Protein 2E11 (pdb70)

B-factor: mean 14.62, std 7.64, range [4.29, 77.77]

Organism: Xanthomonas campestris pv. campestris (strain ATCC 33913 / DSM 3586 / NCPPB 528 / LMG 568 / P 25) (NCBI:txid190485)

Structure (mmCIF, N/CA/C/O backbone):
data_2E11
#
_entry.id   2E11
#
_cell.length_a   143.280
_cell.length_b   154.305
_cell.length_c   51.158
_cell.angle_alpha   90.00
_cell.angle_beta   90.00
_cell.angle_gamma   90.00
#
_symmetry.space_group_name_H-M   'P 21 21 2'
#
loop_
_entity.id
_entity.type
_entity.pdbx_description
1 polymer Hydrolase
2 non-polymer 'CACODYLATE ION'
3 water water
#
loop_
_atom_site.group_PDB
_atom_site.id
_atom_site.type_symbol
_atom_site.label_atom_id
_atom_site.label_alt_id
_atom_site.label_comp_id
_atom_site.label_asym_id
_atom_site.label_entity_id
_atom_site.label_seq_id
_atom_site.pdbx_PDB_ins_code
_atom_site.Cartn_x
_atom_site.Cartn_y
_atom_site.Cartn_z
_atom_site.occupancy
_atom_site.B_iso_or_equiv
_atom_site.auth_seq_id
_atom_site.auth_comp_id
_atom_site.auth_asym_id
_atom_site.auth_atom_id
_atom_site.pdbx_PDB_model_num
ATOM 1 N N . MET A 1 1 ? 13.466 102.920 -10.975 1.00 27.87 1 MET A N 1
ATOM 2 C CA . MET A 1 1 ? 12.965 103.879 -9.940 1.00 26.85 1 MET A CA 1
ATOM 3 C C . MET A 1 1 ? 13.564 105.286 -10.161 1.00 25.98 1 MET A C 1
ATOM 4 O O . MET A 1 1 ? 14.335 105.482 -11.106 1.00 27.15 1 MET A O 1
ATOM 9 N N . HIS A 1 2 ? 13.168 106.271 -9.346 1.00 23.50 2 HIS A N 1
ATOM 10 C CA . HIS A 1 2 ? 13.802 107.596 -9.347 1.00 21.62 2 HIS A CA 1
ATOM 11 C C . HIS A 1 2 ? 15.059 107.612 -8.472 1.00 18.89 2 HIS A C 1
ATOM 12 O O . HIS A 1 2 ? 15.335 106.656 -7.764 1.00 18.05 2 HIS A O 1
ATOM 19 N N . ASP A 1 3 ? 15.810 108.707 -8.500 1.00 16.07 3 ASP A N 1
ATOM 20 C CA . ASP A 1 3 ? 17.008 108.768 -7.656 1.00 13.91 3 ASP A CA 1
ATOM 21 C C . ASP A 1 3 ? 16.559 109.078 -6.244 1.00 13.38 3 ASP A C 1
ATOM 22 O O . ASP A 1 3 ? 15.421 109.495 -6.043 1.00 14.77 3 ASP A O 1
ATOM 27 N N . LEU A 1 4 ? 17.422 108.829 -5.272 1.00 11.22 4 LEU A N 1
ATOM 28 C CA . LEU A 1 4 ? 17.084 109.055 -3.868 1.00 8.76 4 LEU A CA 1
ATOM 29 C C . LEU A 1 4 ? 17.992 110.103 -3.249 1.00 8.84 4 LEU A C 1
ATOM 30 O O . LEU A 1 4 ? 19.207 109.976 -3.319 1.00 8.21 4 LEU A O 1
ATOM 35 N N . ARG A 1 5 ? 17.394 111.103 -2.603 1.00 7.27 5 ARG A N 1
ATOM 36 C CA . ARG A 1 5 ? 18.162 112.096 -1.864 1.00 7.32 5 ARG A CA 1
ATOM 37 C C . ARG A 1 5 ? 18.280 111.677 -0.411 1.00 8.32 5 ARG A C 1
ATOM 38 O O . ARG A 1 5 ? 17.257 111.426 0.270 1.00 7.78 5 ARG A O 1
ATOM 46 N N . ILE A 1 6 ? 19.525 111.608 0.059 1.00 7.53 6 ILE A N 1
ATOM 47 C CA . ILE A 1 6 ? 19.800 111.142 1.414 1.00 7.95 6 ILE A CA 1
ATOM 48 C C . ILE A 1 6 ? 20.510 112.228 2.199 1.00 8.21 6 ILE A C 1
ATOM 49 O O . ILE A 1 6 ? 21.500 112.796 1.712 1.00 9.20 6 ILE A O 1
ATOM 54 N N . SER A 1 7 ? 20.041 112.506 3.414 1.00 8.01 7 SER A N 1
ATOM 55 C CA . SER A 1 7 ? 20.749 113.456 4.282 1.00 7.66 7 SER A CA 1
ATOM 56 C C . SER A 1 7 ? 21.355 112.718 5.446 1.00 7.84 7 SER A C 1
ATOM 57 O O . SER A 1 7 ? 20.675 111.940 6.112 1.00 8.03 7 SER A O 1
ATOM 60 N N . LEU A 1 8 ? 22.648 112.953 5.669 1.00 6.80 8 LEU A N 1
ATOM 61 C CA . LEU A 1 8 ? 23.362 112.432 6.826 1.00 7.52 8 LEU A CA 1
ATOM 62 C C . LEU A 1 8 ? 23.363 113.516 7.899 1.00 7.56 8 LEU A C 1
ATOM 63 O O . LEU A 1 8 ? 23.774 114.655 7.646 1.00 9.34 8 LEU A O 1
ATOM 68 N N . VAL A 1 9 ? 22.886 113.169 9.091 1.00 6.84 9 VAL A N 1
ATOM 69 C CA . VAL A 1 9 ? 22.825 114.137 10.184 1.00 7.07 9 VAL A CA 1
ATOM 70 C C . VAL A 1 9 ? 23.783 113.710 11.292 1.00 7.08 9 VAL A C 1
ATOM 71 O O . VAL A 1 9 ? 23.424 112.969 12.199 1.00 6.77 9 VAL A O 1
ATOM 75 N N . GLN A 1 10 ? 25.022 114.185 11.172 1.00 6.84 10 GLN A N 1
ATOM 76 C CA . GLN A 1 10 ? 26.096 113.783 12.043 1.00 7.67 10 GLN A CA 1
ATOM 77 C C . GLN A 1 10 ? 26.140 114.748 13.213 1.00 8.15 10 GLN A C 1
ATOM 78 O O . GLN A 1 10 ? 26.759 115.808 13.142 1.00 9.22 10 GLN A O 1
ATOM 84 N N . GLY A 1 11 ? 25.442 114.386 14.283 1.00 8.59 11 GLY A N 1
ATOM 85 C CA . GLY A 1 11 ? 25.303 115.266 15.435 1.00 8.33 11 GLY A CA 1
ATOM 86 C C . GLY A 1 11 ? 26.152 114.836 16.617 1.00 8.87 11 GLY A C 1
ATOM 87 O O . GLY A 1 11 ? 26.669 113.702 16.671 1.00 8.44 11 GLY A O 1
ATOM 88 N N . SER A 1 12 ? 26.311 115.757 17.564 1.00 8.54 12 SER A N 1
ATOM 89 C CA . SER A 1 12 ? 26.924 115.452 18.853 1.00 8.93 12 SER A CA 1
ATOM 90 C C . SER A 1 12 ? 25.813 115.272 19.882 1.00 9.25 12 SER A C 1
ATOM 91 O O . SER A 1 12 ? 25.417 116.211 20.566 1.00 8.97 12 SER A O 1
ATOM 94 N N . THR A 1 13 ? 25.332 114.040 19.984 1.00 8.77 13 THR A N 1
ATOM 95 C CA . THR A 1 13 ? 24.200 113.716 20.865 1.00 8.89 13 THR A CA 1
ATOM 96 C C . THR A 1 13 ? 24.469 114.183 22.279 1.00 9.02 13 THR A C 1
ATOM 97 O O . THR A 1 13 ? 25.535 113.907 22.848 1.00 8.95 13 THR A O 1
ATOM 101 N N . ARG A 1 14 ? 23.510 114.923 22.819 1.00 9.77 14 ARG A N 1
ATOM 102 C CA . ARG A 1 14 ? 23.576 115.384 24.200 1.00 10.15 14 ARG A CA 1
ATOM 103 C C . ARG A 1 14 ? 23.402 114.198 25.147 1.00 10.19 14 ARG A C 1
ATOM 104 O O . ARG A 1 14 ? 22.520 113.372 24.964 1.00 11.59 14 ARG A O 1
ATOM 112 N N . TRP A 1 15 ? 24.233 114.123 26.181 1.00 10.33 15 TRP A N 1
ATOM 113 C CA . TRP A 1 15 ? 24.182 112.967 27.075 1.00 10.46 15 TRP A CA 1
ATOM 114 C C . TRP A 1 15 ? 22.922 112.980 27.930 1.00 10.56 15 TRP A C 1
ATOM 115 O O . TRP A 1 15 ? 22.646 113.979 28.621 1.00 10.79 15 TRP A O 1
ATOM 126 N N . HIS A 1 16 ? 22.172 111.874 27.903 1.00 10.67 16 HIS A N 1
ATOM 127 C CA . HIS A 1 16 ? 21.005 111.706 28.798 1.00 11.25 16 HIS A CA 1
ATOM 128 C C . HIS A 1 16 ? 20.027 112.900 28.771 1.00 11.61 16 HIS A C 1
ATOM 129 O O . HIS A 1 16 ? 19.513 113.318 29.827 1.00 12.68 16 HIS A O 1
ATOM 136 N N . ASP A 1 17 ? 19.773 113.456 27.581 1.00 10.87 17 ASP A N 1
ATOM 137 C CA . ASP A 1 17 ? 18.921 114.631 27.476 1.00 10.95 17 ASP A CA 1
ATOM 138 C C . ASP A 1 17 ? 17.974 114.522 26.288 1.00 10.79 17 ASP A C 1
ATOM 139 O O . ASP A 1 17 ? 18.179 115.190 25.280 1.00 9.11 17 ASP A O 1
ATOM 144 N N . PRO A 1 18 ? 16.926 113.677 26.414 1.00 10.76 18 PRO A N 1
ATOM 145 C CA . PRO A 1 18 ? 15.989 113.487 25.307 1.00 10.84 18 PRO A CA 1
ATOM 146 C C . PRO A 1 18 ? 15.384 114.798 24.792 1.00 11.26 18 PRO A C 1
ATOM 147 O O . PRO A 1 18 ? 15.385 115.053 23.573 1.00 11.14 18 PRO A O 1
ATOM 151 N N . ALA A 1 19 ? 14.893 115.647 25.695 1.00 10.97 19 ALA A N 1
ATOM 152 C CA . ALA A 1 19 ? 14.286 116.909 25.268 1.00 11.48 19 ALA A CA 1
ATOM 153 C C . ALA A 1 19 ? 15.309 117.815 24.546 1.00 11.28 19 ALA A C 1
ATOM 154 O O . ALA A 1 19 ? 15.007 118.402 23.481 1.00 11.81 19 ALA A O 1
ATOM 156 N N . GLY A 1 20 ? 16.513 117.907 25.106 1.00 11.32 20 GLY A N 1
ATOM 157 C CA . GLY A 1 20 ? 17.615 118.657 24.493 1.00 11.24 20 GLY A CA 1
ATOM 158 C C . GLY A 1 20 ? 17.964 118.136 23.108 1.00 10.26 20 GLY A C 1
ATOM 159 O O . GLY A 1 20 ? 18.172 118.912 22.169 1.00 10.48 20 GLY A O 1
ATOM 160 N N . ASN A 1 21 ? 17.975 116.820 22.960 1.00 9.26 21 ASN A N 1
ATOM 161 C CA . ASN A 1 21 ? 18.293 116.223 21.649 1.00 8.68 21 ASN A CA 1
ATOM 162 C C . ASN A 1 21 ? 17.192 116.410 20.635 1.00 8.49 21 ASN A C 1
ATOM 163 O O . ASN A 1 21 ? 17.456 116.571 19.445 1.00 9.10 21 ASN A O 1
ATOM 168 N N . ARG A 1 22 ? 15.936 116.382 21.084 1.00 8.56 22 ARG A N 1
ATOM 169 C CA . ARG A 1 22 ? 14.859 116.618 20.128 1.00 9.32 22 ARG A CA 1
ATOM 170 C C . ARG A 1 22 ? 14.996 118.040 19.580 1.00 9.91 22 ARG A C 1
ATOM 171 O O . ARG A 1 22 ? 14.818 118.266 18.389 1.00 9.95 22 ARG A O 1
ATOM 179 N N . ASP A 1 23 ? 15.307 118.988 20.458 1.00 10.57 23 ASP A N 1
ATOM 180 C CA . ASP A 1 23 ? 15.508 120.382 20.052 1.00 12.57 23 ASP A CA 1
ATOM 181 C C . ASP A 1 23 ? 16.717 120.524 19.115 1.00 11.87 23 ASP A C 1
ATOM 182 O O . ASP A 1 23 ? 16.637 121.162 18.061 1.00 11.96 23 ASP A O 1
ATOM 187 N N . TYR A 1 24 ? 17.824 119.909 19.520 1.00 11.78 24 TYR A N 1
ATOM 188 C CA . TYR A 1 24 ? 19.099 119.991 18.812 1.00 10.51 24 TYR A CA 1
ATOM 189 C C . TYR A 1 24 ? 18.997 119.358 17.431 1.00 10.29 24 TYR A C 1
ATOM 190 O O . TYR A 1 24 ? 19.302 120.008 16.435 1.00 9.97 24 TYR A O 1
ATOM 199 N N . TYR A 1 25 ? 18.548 118.099 17.372 1.00 9.91 25 TYR A N 1
ATOM 200 C CA . TYR A 1 25 ? 18.363 117.434 16.077 1.00 9.22 25 TYR A CA 1
ATOM 201 C C . TYR A 1 25 ? 17.261 118.086 15.264 1.00 9.41 25 TYR A C 1
ATOM 202 O O . TYR A 1 25 ? 17.371 118.172 14.054 1.00 9.25 25 TYR A O 1
ATOM 211 N N . GLY A 1 26 ? 16.221 118.579 15.938 1.00 10.34 26 GLY A N 1
ATOM 212 C CA . GLY A 1 26 ? 15.165 119.304 15.235 1.00 11.00 26 GLY A CA 1
ATOM 213 C C . GLY A 1 26 ? 15.735 120.500 14.495 1.00 11.49 26 GLY A C 1
ATOM 214 O O . GLY A 1 26 ? 15.398 120.739 13.337 1.00 11.81 26 GLY A O 1
ATOM 215 N N . ALA A 1 27 ? 16.604 121.246 15.167 1.00 12.45 27 ALA A N 1
ATOM 216 C CA . ALA A 1 27 ? 17.239 122.434 14.569 1.00 12.76 27 ALA A CA 1
ATOM 217 C C . ALA A 1 27 ? 18.114 122.048 13.386 1.00 12.82 27 ALA A C 1
ATOM 218 O O . ALA A 1 27 ? 18.151 122.753 12.377 1.00 14.35 27 ALA A O 1
ATOM 220 N N . LEU A 1 28 ? 18.824 120.935 13.507 1.00 12.45 28 LEU A N 1
ATOM 221 C CA . LEU A 1 28 ? 19.658 120.460 12.389 1.00 11.75 28 LEU A CA 1
ATOM 222 C C . LEU A 1 28 ? 18.800 120.057 11.185 1.00 11.48 28 LEU A C 1
ATOM 223 O O . LEU A 1 28 ? 19.226 120.245 10.051 1.00 12.23 28 LEU A O 1
ATOM 228 N N . LEU A 1 29 ? 17.590 119.551 11.446 1.00 12.49 29 LEU A N 1
ATOM 229 C CA . LEU A 1 29 ? 16.698 119.045 10.390 1.00 12.94 29 LEU A CA 1
ATOM 230 C C . LEU A 1 29 ? 15.939 120.128 9.661 1.00 13.46 29 LEU A C 1
ATOM 231 O O . LEU A 1 29 ? 15.547 119.945 8.512 1.00 13.16 29 LEU A O 1
ATOM 236 N N . GLU A 1 30 ? 15.705 121.241 10.344 1.00 14.73 30 GLU A N 1
ATOM 237 C CA . GLU A 1 30 ? 14.810 122.273 9.836 1.00 16.59 30 GLU A CA 1
ATOM 238 C C . GLU A 1 30 ? 15.097 122.682 8.385 1.00 16.59 30 GLU A C 1
ATOM 239 O O . GLU A 1 30 ? 14.152 122.759 7.585 1.00 16.73 30 GLU A O 1
ATOM 245 N N . PRO A 1 31 ? 16.382 122.932 8.037 1.00 15.91 31 PRO A N 1
ATOM 246 C CA . PRO A 1 31 ? 16.636 123.419 6.670 1.00 16.26 31 PRO A CA 1
ATOM 247 C C . PRO A 1 31 ? 16.462 122.370 5.561 1.00 15.81 31 PRO A C 1
ATOM 248 O O . PRO A 1 31 ? 16.481 122.710 4.371 1.00 16.15 31 PRO A O 1
ATOM 252 N N . LEU A 1 32 ? 16.282 121.111 5.947 1.00 14.61 32 LEU A N 1
ATOM 253 C CA . LEU A 1 32 ? 16.179 120.009 4.995 1.00 14.35 32 LEU A CA 1
ATOM 254 C C . LEU A 1 32 ? 14.772 119.846 4.402 1.00 13.78 32 LEU A C 1
ATOM 255 O O . LEU A 1 32 ? 14.553 118.976 3.548 1.00 12.69 32 LEU A O 1
ATOM 260 N N . ALA A 1 33 ? 13.818 120.642 4.879 1.00 13.50 33 ALA A N 1
ATOM 261 C CA . ALA A 1 33 ? 12.430 120.445 4.461 1.00 13.52 33 ALA A CA 1
ATOM 262 C C . ALA A 1 33 ? 12.317 120.595 2.948 1.00 14.04 33 ALA A C 1
ATOM 263 O O . ALA A 1 33 ? 12.785 121.592 2.389 1.00 13.91 33 ALA A O 1
ATOM 265 N N . GLY A 1 34 ? 11.731 119.592 2.295 1.00 14.45 34 GLY A N 1
ATOM 266 C CA . GLY A 1 34 ? 11.569 119.598 0.846 1.00 14.74 34 GLY A CA 1
ATOM 267 C C . GLY A 1 34 ? 12.818 119.252 0.052 1.00 14.57 34 GLY A C 1
ATOM 268 O O . GLY A 1 34 ? 12.751 119.147 -1.175 1.00 15.83 34 GLY A O 1
ATOM 269 N N . GLN A 1 35 ? 13.942 119.045 0.740 1.00 14.21 35 GLN A N 1
ATOM 270 C CA . GLN A 1 35 ? 15.244 118.867 0.088 1.00 14.23 35 GLN A CA 1
ATOM 271 C C . GLN A 1 35 ? 15.787 117.429 0.121 1.00 13.70 35 GLN A C 1
ATOM 272 O O . GLN A 1 35 ? 16.857 117.151 -0.473 1.00 12.97 35 GLN A O 1
ATOM 278 N N . SER A 1 36 ? 15.067 116.528 0.803 1.00 11.86 36 SER A N 1
ATOM 279 C CA . SER A 1 36 ? 15.576 115.177 1.042 1.00 11.46 36 SER A CA 1
ATOM 280 C C . SER A 1 36 ? 14.478 114.128 1.018 1.00 10.78 36 SER A C 1
ATOM 281 O O . SER A 1 36 ? 13.311 114.444 1.266 1.00 10.78 36 SER A O 1
ATOM 284 N N . ASP A 1 37 ? 14.847 112.888 0.704 1.00 9.68 37 ASP A N 1
ATOM 285 C CA . ASP A 1 37 ? 13.911 111.763 0.793 1.00 9.04 37 ASP A CA 1
ATOM 286 C C . ASP A 1 37 ? 14.137 110.887 2.016 1.00 8.73 37 ASP A C 1
ATOM 287 O O . ASP A 1 37 ? 13.250 110.116 2.399 1.00 8.61 37 ASP A O 1
ATOM 292 N N . LEU A 1 38 ? 15.331 110.966 2.583 1.00 7.68 38 LEU A N 1
ATOM 293 C CA . LEU A 1 38 ? 15.712 110.064 3.665 1.00 7.70 38 LEU A CA 1
ATOM 294 C C . LEU A 1 38 ? 16.744 110.788 4.510 1.00 8.15 38 LEU A C 1
ATOM 295 O O . LEU A 1 38 ? 17.839 111.076 4.032 1.00 8.82 38 LEU A O 1
ATOM 300 N N . VAL A 1 39 ? 16.380 111.033 5.767 1.00 7.98 39 VAL A N 1
ATOM 301 C CA . VAL A 1 39 ? 17.216 111.754 6.730 1.00 8.08 39 VAL A CA 1
ATOM 302 C C . VAL A 1 39 ? 17.629 110.738 7.778 1.00 7.58 39 VAL A C 1
ATOM 303 O O . VAL A 1 39 ? 16.775 110.066 8.381 1.00 7.90 39 VAL A O 1
ATOM 307 N N . ILE A 1 40 ? 18.943 110.599 7.952 1.00 7.34 40 ILE A N 1
ATOM 308 C CA . ILE A 1 40 ? 19.476 109.571 8.832 1.00 7.51 40 ILE A CA 1
ATOM 309 C C . ILE A 1 40 ? 20.160 110.192 10.034 1.00 7.66 40 ILE A C 1
ATOM 310 O O . ILE A 1 40 ? 21.083 111.010 9.885 1.00 7.27 40 ILE A O 1
ATOM 315 N N . LEU A 1 41 ? 19.696 109.780 11.216 1.00 7.83 41 LEU A N 1
ATOM 316 C CA . LEU A 1 41 ? 20.239 110.234 12.509 1.00 8.76 41 LEU A CA 1
ATOM 317 C C . LEU A 1 41 ? 21.104 109.141 13.145 1.00 8.74 41 LEU A C 1
ATOM 318 O O . LEU A 1 41 ? 21.032 107.976 12.746 1.00 9.85 41 LEU A O 1
ATOM 323 N N . PRO A 1 42 ? 21.910 109.503 14.167 1.00 8.49 42 PRO A N 1
ATOM 324 C CA . PRO A 1 42 ? 22.658 108.446 14.850 1.00 8.64 42 PRO A CA 1
ATOM 325 C C . PRO A 1 42 ? 21.814 107.433 15.635 1.00 8.30 42 PRO A C 1
ATOM 326 O O . PRO A 1 42 ? 20.628 107.640 15.900 1.00 8.30 42 PRO A O 1
ATOM 330 N N . GLU A 1 43 ? 22.463 106.341 16.020 1.00 9.09 43 GLU A N 1
ATOM 331 C CA . GLU A 1 43 ? 21.932 105.420 16.999 1.00 9.18 43 GLU A CA 1
ATOM 332 C C . GLU A 1 43 ? 21.752 106.138 18.337 1.00 9.15 43 GLU A C 1
ATOM 333 O O . GLU A 1 43 ? 22.516 107.068 18.675 1.00 7.74 43 GLU A O 1
ATOM 339 N N . THR A 1 44 ? 20.740 105.695 19.082 1.00 8.16 44 THR A N 1
ATOM 340 C CA . THR A 1 44 ? 20.398 106.228 20.414 1.00 8.78 44 THR A CA 1
ATOM 341 C C . THR A 1 44 ? 20.557 107.747 20.473 1.00 8.80 44 THR A C 1
ATOM 342 O O . THR A 1 44 ? 21.293 108.284 21.297 1.00 9.06 44 THR A O 1
ATOM 346 N N . PHE A 1 45 ? 19.839 108.435 19.590 1.00 8.37 45 PHE A N 1
ATOM 347 C CA . PHE A 1 45 ? 20.091 109.864 19.405 1.00 9.01 45 PHE A CA 1
ATOM 348 C C . PHE A 1 45 ? 19.417 110.763 20.442 1.00 9.23 45 PHE A C 1
ATOM 349 O O . PHE A 1 45 ? 19.638 111.981 20.411 1.00 10.04 45 PHE A O 1
ATOM 357 N N . THR A 1 46 ? 18.642 110.179 21.365 1.00 9.45 46 THR A N 1
ATOM 358 C CA . THR A 1 46 ? 18.005 110.979 22.439 1.00 10.31 46 THR A CA 1
ATOM 359 C C . THR A 1 46 ? 18.703 110.892 23.798 1.00 10.73 46 THR A C 1
ATOM 360 O O . THR A 1 46 ? 18.561 111.791 24.633 1.00 11.08 46 THR A O 1
ATOM 364 N N . SER A 1 47 ? 19.441 109.817 24.033 1.00 10.98 47 SER A N 1
ATOM 365 C CA . SER A 1 47 ? 20.108 109.639 25.344 1.00 12.60 47 SER A CA 1
ATOM 366 C C . SER A 1 47 ? 21.599 109.438 25.207 1.00 11.79 47 SER A C 1
ATOM 367 O O . SER A 1 47 ? 22.334 109.614 26.161 1.00 11.81 47 SER A O 1
ATOM 370 N N . GLY A 1 48 ? 22.061 109.102 24.008 1.00 12.17 48 GLY A N 1
ATOM 371 C CA . GLY A 1 48 ? 23.423 108.649 23.847 1.00 12.13 48 GLY A CA 1
ATOM 372 C C . GLY A 1 48 ? 23.454 107.159 24.123 1.00 11.60 48 GLY A C 1
ATOM 373 O O . GLY A 1 48 ? 22.477 106.570 24.628 1.00 11.37 48 GLY A O 1
ATOM 374 N N . PHE A 1 49 ? 24.568 106.538 23.774 1.00 12.11 49 PHE A N 1
ATOM 375 C CA . PHE A 1 49 ? 24.687 105.095 23.961 1.00 12.08 49 PHE A CA 1
ATOM 376 C C . PHE A 1 49 ? 25.032 104.798 25.421 1.00 12.31 49 PHE A C 1
ATOM 377 O O . PHE A 1 49 ? 26.171 104.949 25.848 1.00 13.06 49 PHE A O 1
ATOM 385 N N . SER A 1 50 ? 24.029 104.393 26.192 1.00 12.21 50 SER A N 1
ATOM 386 C CA . SER A 1 50 ? 24.158 104.397 27.648 1.00 12.43 50 SER A CA 1
ATOM 387 C C . SER A 1 50 ? 23.370 103.260 28.254 1.00 12.53 50 SER A C 1
ATOM 388 O O . SER A 1 50 ? 22.188 103.112 27.942 1.00 12.15 50 SER A O 1
ATOM 391 N N . ASN A 1 51 ? 24.010 102.482 29.134 1.00 12.44 51 ASN A N 1
ATOM 392 C CA . ASN A 1 51 ? 23.296 101.442 29.847 1.00 13.16 51 ASN A CA 1
ATOM 393 C C . ASN A 1 51 ? 22.336 101.999 30.893 1.00 13.25 51 ASN A C 1
ATOM 394 O O . ASN A 1 51 ? 21.275 101.435 31.101 1.00 13.11 51 ASN A O 1
ATOM 399 N N . GLU A 1 52 ? 22.715 103.091 31.552 1.00 13.35 52 GLU A N 1
ATOM 400 C CA . GLU A 1 52 ? 21.832 103.713 32.543 1.00 15.29 52 GLU A CA 1
ATOM 401 C C . GLU A 1 52 ? 20.552 104.274 31.944 1.00 14.39 52 GLU A C 1
ATOM 402 O O . GLU A 1 52 ? 19.541 104.389 32.651 1.00 14.55 52 GLU A O 1
ATOM 408 N N . ALA A 1 53 ? 20.563 104.544 30.632 1.00 13.78 53 ALA A N 1
ATOM 409 C CA . ALA A 1 53 ? 19.380 105.084 29.947 1.00 15.03 53 ALA A CA 1
ATOM 410 C C . ALA A 1 53 ? 18.191 104.120 29.969 1.00 14.86 53 ALA A C 1
ATOM 411 O O . ALA A 1 53 ? 17.054 104.536 29.741 1.00 16.07 53 ALA A O 1
ATOM 413 N N . ILE A 1 54 ? 18.452 102.843 30.249 1.00 14.59 54 ILE A N 1
ATOM 414 C CA . ILE A 1 54 ? 17.399 101.827 30.247 1.00 15.19 54 ILE A CA 1
ATOM 415 C C . ILE A 1 54 ? 16.278 102.166 31.233 1.00 15.98 54 ILE A C 1
ATOM 416 O O . ILE A 1 54 ? 15.106 101.944 30.963 1.00 16.10 54 ILE A O 1
ATOM 421 N N . ASP A 1 55 ? 16.642 102.713 32.381 1.00 17.33 55 ASP A N 1
ATOM 422 C CA . ASP A 1 55 ? 15.655 102.876 33.443 1.00 19.71 55 ASP A CA 1
ATOM 423 C C . ASP A 1 55 ? 14.730 104.072 33.236 1.00 20.13 55 ASP A C 1
ATOM 424 O O . ASP A 1 55 ? 13.718 104.198 33.928 1.00 22.03 55 ASP A O 1
ATOM 429 N N . LYS A 1 56 ? 15.064 104.911 32.259 1.00 19.81 56 LYS A N 1
ATOM 430 C CA . LYS A 1 56 ? 14.234 106.054 31.867 1.00 19.99 56 LYS A CA 1
ATOM 431 C C . LYS A 1 56 ? 13.730 105.947 30.425 1.00 18.33 56 LYS A C 1
ATOM 432 O O . LYS A 1 56 ? 13.115 106.892 29.902 1.00 17.56 56 LYS A O 1
ATOM 438 N N . ALA A 1 57 ? 13.969 104.796 29.794 1.00 16.09 57 ALA A N 1
ATOM 439 C CA . ALA A 1 57 ? 13.583 104.586 28.399 1.00 14.48 57 ALA A CA 1
ATOM 440 C C . ALA A 1 57 ? 12.114 104.940 28.157 1.00 13.36 57 ALA A C 1
ATOM 441 O O . ALA A 1 57 ? 11.244 104.593 28.951 1.00 12.77 57 ALA A O 1
ATOM 443 N N . GLU A 1 58 ? 11.845 105.639 27.054 1.00 12.91 58 GLU A N 1
ATOM 444 C CA . GLU A 1 58 ? 10.461 105.932 26.635 1.00 13.31 58 GLU A CA 1
ATOM 445 C C . GLU A 1 58 ? 9.783 104.683 26.055 1.00 13.48 58 GLU A C 1
ATOM 446 O O . GLU A 1 58 ? 10.432 103.658 25.840 1.00 13.75 58 GLU A O 1
ATOM 452 N N . ASP A 1 59 ? 8.474 104.758 25.819 1.00 12.81 59 ASP A N 1
ATOM 453 C CA . ASP A 1 59 ? 7.769 103.667 25.110 1.00 13.17 59 ASP A CA 1
ATOM 454 C C . ASP A 1 59 ? 7.233 104.195 23.793 1.00 12.66 59 ASP A C 1
ATOM 455 O O . ASP A 1 59 ? 7.527 105.351 23.437 1.00 11.94 59 ASP A O 1
ATOM 460 N N . MET A 1 60 ? 6.465 103.372 23.075 1.00 12.93 60 MET A N 1
ATOM 461 C CA . MET A 1 60 ? 6.009 103.742 21.726 1.00 13.56 60 MET A CA 1
ATOM 462 C C . MET A 1 60 ? 5.026 104.907 21.745 1.00 14.24 60 MET A C 1
ATOM 463 O O . MET A 1 60 ? 4.829 105.562 20.725 1.00 13.71 60 MET A O 1
ATOM 468 N N . ASP A 1 61 ? 4.437 105.169 22.912 1.00 14.64 61 ASP A N 1
ATOM 469 C CA . ASP A 1 61 ? 3.481 106.278 23.073 1.00 15.63 61 ASP A CA 1
ATOM 470 C C . ASP A 1 61 ? 4.163 107.573 23.527 1.00 15.17 61 ASP A C 1
ATOM 471 O O . ASP A 1 61 ? 3.492 108.564 23.839 1.00 15.85 61 ASP A O 1
ATOM 476 N N . GLY A 1 62 ? 5.495 107.561 23.540 1.00 14.60 62 GLY A N 1
ATOM 477 C CA . GLY A 1 62 ? 6.297 108.649 24.087 1.00 13.53 62 GLY A CA 1
ATOM 478 C C . GLY A 1 62 ? 6.603 109.799 23.134 1.00 12.62 62 GLY A C 1
ATOM 479 O O . GLY A 1 62 ? 6.239 109.750 21.949 1.00 11.77 62 GLY A O 1
ATOM 480 N N . PRO A 1 63 ? 7.253 110.852 23.661 1.00 12.51 63 PRO A N 1
ATOM 481 C CA . PRO A 1 63 ? 7.520 112.063 22.895 1.00 11.83 63 PRO A CA 1
ATOM 482 C C . PRO A 1 63 ? 8.484 111.878 21.721 1.00 11.01 63 PRO A C 1
ATOM 483 O O . PRO A 1 63 ? 8.348 112.577 20.708 1.00 10.88 63 PRO A O 1
ATOM 487 N N . THR A 1 64 ? 9.434 110.951 21.838 1.00 10.69 64 THR A N 1
ATOM 488 C CA . THR A 1 64 ? 10.409 110.779 20.747 1.00 9.94 64 THR A CA 1
ATOM 489 C C . THR A 1 64 ? 9.779 110.122 19.522 1.00 9.89 64 THR A C 1
ATOM 490 O O . THR A 1 64 ? 10.056 110.523 18.369 1.00 10.05 64 THR A O 1
ATOM 494 N N . VAL A 1 65 ? 8.944 109.106 19.752 1.00 9.02 65 VAL A N 1
ATOM 495 C CA . VAL A 1 65 ? 8.229 108.515 18.626 1.00 9.72 65 VAL A CA 1
ATOM 496 C C . VAL A 1 65 ? 7.357 109.602 17.970 1.00 9.58 65 VAL A C 1
ATOM 497 O O . VAL A 1 65 ? 7.339 109.723 16.737 1.00 8.95 65 VAL A O 1
ATOM 501 N N . ALA A 1 66 ? 6.681 110.420 18.786 1.00 9.48 66 ALA A N 1
ATOM 502 C CA . ALA A 1 66 ? 5.842 111.512 18.241 1.00 9.97 66 ALA A CA 1
ATOM 503 C C . ALA A 1 66 ? 6.702 112.499 17.457 1.00 9.78 66 ALA A C 1
ATOM 504 O O . ALA A 1 66 ? 6.324 112.956 16.384 1.00 9.43 66 ALA A O 1
ATOM 506 N N . TRP A 1 67 ? 7.881 112.805 18.004 1.00 9.37 67 TRP A N 1
ATOM 507 C CA . TRP A 1 67 ? 8.780 113.753 17.382 1.00 9.61 67 TRP A CA 1
ATOM 508 C C . TRP A 1 67 ? 9.262 113.268 16.016 1.00 9.31 67 TRP A C 1
ATOM 509 O O . TRP A 1 67 ? 9.302 114.052 15.074 1.00 8.96 67 TRP A O 1
ATOM 520 N N . ILE A 1 68 ? 9.650 111.996 15.904 1.00 8.89 68 ILE A N 1
ATOM 521 C CA . ILE A 1 68 ? 10.177 111.518 14.618 1.00 9.50 68 ILE A CA 1
ATOM 522 C C . ILE A 1 68 ? 9.088 111.546 13.536 1.00 9.01 68 ILE A C 1
ATOM 523 O O . ILE A 1 68 ? 9.356 111.899 12.369 1.00 9.42 68 ILE A O 1
ATOM 528 N N . ARG A 1 69 ? 7.857 111.229 13.940 1.00 9.09 69 ARG A N 1
ATOM 529 C CA . ARG A 1 69 ? 6.715 111.311 13.035 1.00 8.42 69 ARG A CA 1
ATOM 530 C C . ARG A 1 69 ? 6.527 112.739 12.575 1.00 9.26 69 ARG A C 1
ATOM 531 O O . ARG A 1 69 ? 6.406 112.998 11.375 1.00 10.01 69 ARG A O 1
ATOM 539 N N . THR A 1 70 ? 6.533 113.665 13.533 1.00 9.31 70 THR A N 1
ATOM 540 C CA . THR A 1 70 ? 6.415 115.090 13.260 1.00 10.69 70 THR A CA 1
ATOM 541 C C . THR A 1 70 ? 7.490 115.551 12.288 1.00 10.15 70 THR A C 1
ATOM 542 O O . THR A 1 70 ? 7.180 116.260 11.322 1.00 10.40 70 THR A O 1
ATOM 546 N N . GLN A 1 71 ? 8.746 115.142 12.537 1.00 9.96 71 GLN A N 1
ATOM 547 C CA . GLN A 1 71 ? 9.847 115.515 11.652 1.00 9.99 71 GLN A CA 1
ATOM 548 C C . GLN A 1 71 ? 9.646 114.985 10.236 1.00 10.03 71 GLN A C 1
ATOM 549 O O . GLN A 1 71 ? 9.872 115.721 9.286 1.00 10.82 71 GLN A O 1
ATOM 555 N N . ALA A 1 72 ? 9.230 113.722 10.092 1.00 9.37 72 ALA A N 1
ATOM 556 C CA . ALA A 1 72 ? 9.006 113.145 8.746 1.00 10.06 72 ALA A CA 1
ATOM 557 C C . ALA A 1 72 ? 7.949 113.956 7.996 1.00 10.35 72 ALA A C 1
ATOM 558 O O . ALA A 1 72 ? 8.142 114.308 6.821 1.00 10.21 72 ALA A O 1
ATOM 560 N N . ALA A 1 73 ? 6.857 114.298 8.675 1.00 10.31 73 ALA A N 1
ATOM 561 C CA . ALA A 1 73 ? 5.827 115.141 8.054 1.00 11.13 73 ALA A CA 1
ATOM 562 C C . ALA A 1 73 ? 6.365 116.527 7.707 1.00 12.25 73 ALA A C 1
ATOM 563 O O . ALA A 1 73 ? 6.109 117.030 6.616 1.00 13.88 73 ALA A O 1
ATOM 565 N N . ARG A 1 74 ? 7.116 117.124 8.633 1.00 12.73 74 ARG A N 1
ATOM 566 C CA . ARG A 1 74 ? 7.597 118.490 8.469 1.00 13.62 74 ARG A CA 1
ATOM 567 C C . ARG A 1 74 ? 8.562 118.560 7.294 1.00 12.95 74 ARG A C 1
ATOM 568 O O . ARG A 1 74 ? 8.515 119.503 6.503 1.00 12.90 74 ARG A O 1
ATOM 576 N N . LEU A 1 75 ? 9.395 117.532 7.149 1.00 11.83 75 LEU A N 1
ATOM 577 C CA . LEU A 1 75 ? 10.425 117.551 6.110 1.00 11.49 75 LEU A CA 1
ATOM 578 C C . LEU A 1 75 ? 9.974 116.991 4.775 1.00 11.41 75 LEU A C 1
ATOM 579 O O . LEU A 1 75 ? 10.560 117.322 3.747 1.00 11.24 75 LEU A O 1
ATOM 584 N N . GLY A 1 76 ? 8.974 116.109 4.791 1.00 10.49 76 GLY A N 1
ATOM 585 C CA . GLY A 1 76 ? 8.556 115.427 3.546 1.00 10.95 76 GLY A CA 1
ATOM 586 C C . GLY A 1 76 ? 9.541 114.341 3.166 1.00 11.59 76 GLY A C 1
ATOM 587 O O . GLY A 1 76 ? 9.730 114.033 1.979 1.00 12.28 76 GLY A O 1
ATOM 588 N N . ALA A 1 77 ? 10.163 113.751 4.183 1.00 11.38 77 ALA A N 1
ATOM 589 C CA . ALA A 1 77 ? 11.232 112.774 4.013 1.00 11.24 77 ALA A CA 1
ATOM 590 C C . ALA A 1 77 ? 11.060 111.637 5.016 1.00 11.18 77 ALA A C 1
ATOM 591 O O . ALA A 1 77 ? 10.550 111.851 6.127 1.00 12.48 77 ALA A O 1
ATOM 593 N N . ALA A 1 78 ? 11.481 110.435 4.630 1.00 10.35 78 ALA A N 1
ATOM 594 C CA . ALA A 1 78 ? 11.685 109.371 5.610 1.00 9.91 78 ALA A CA 1
ATOM 595 C C . ALA A 1 78 ? 12.735 109.843 6.613 1.00 10.33 78 ALA A C 1
ATOM 596 O O . ALA A 1 78 ? 13.704 110.518 6.247 1.00 10.81 78 ALA A O 1
ATOM 598 N N . ILE A 1 79 ? 12.515 109.513 7.889 1.00 9.63 79 ILE A N 1
ATOM 599 C CA . ILE A 1 79 ? 13.469 109.823 8.948 1.00 10.01 79 ILE A CA 1
ATOM 600 C C . ILE A 1 79 ? 13.790 108.551 9.688 1.00 9.83 79 ILE A C 1
ATOM 601 O O . ILE A 1 79 ? 12.890 107.771 9.992 1.00 9.41 79 ILE A O 1
ATOM 606 N N . THR A 1 80 ? 15.067 108.337 9.999 1.00 9.08 80 THR A N 1
ATOM 607 C CA . THR A 1 80 ? 15.435 107.119 10.732 1.00 10.31 80 THR A CA 1
ATOM 608 C C . THR A 1 80 ? 16.548 107.385 11.738 1.00 9.52 80 THR A C 1
ATOM 609 O O . THR A 1 80 ? 17.348 108.299 11.562 1.00 9.98 80 THR A O 1
ATOM 613 N N . GLY A 1 81 ? 16.567 106.592 12.795 1.00 9.82 81 GLY A N 1
ATOM 614 C CA . GLY A 1 81 ? 17.537 106.749 13.907 1.00 10.53 81 GLY A CA 1
ATOM 615 C C . GLY A 1 81 ? 17.095 105.718 14.920 1.00 10.18 81 GLY A C 1
ATOM 616 O O . GLY A 1 81 ? 16.033 105.124 14.748 1.00 12.46 81 GLY A O 1
ATOM 617 N N . SER A 1 82 ? 17.864 105.497 15.977 1.00 9.51 82 SER A N 1
ATOM 618 C CA . SER A 1 82 ? 17.441 104.535 17.008 1.00 10.32 82 SER A CA 1
ATOM 619 C C . SER A 1 82 ? 17.266 105.202 18.347 1.00 9.03 82 SER A C 1
ATOM 620 O O . SER A 1 82 ? 17.873 106.236 18.609 1.00 8.28 82 SER A O 1
ATOM 623 N N . VAL A 1 83 ? 16.433 104.589 19.185 1.00 9.70 83 VAL A N 1
ATOM 624 C CA . VAL A 1 83 ? 16.157 105.060 20.543 1.00 10.49 83 VAL A CA 1
ATOM 625 C C . VAL A 1 83 ? 15.989 103.816 21.423 1.00 10.66 83 VAL A C 1
ATOM 626 O O . VAL A 1 83 ? 15.448 102.812 20.966 1.00 10.64 83 VAL A O 1
ATOM 630 N N . GLN A 1 84 ? 16.444 103.887 22.674 1.00 10.41 84 GLN A N 1
ATOM 631 C CA . GLN A 1 84 ? 16.101 102.848 23.650 1.00 10.84 84 GLN A CA 1
ATOM 632 C C . GLN A 1 84 ? 14.599 102.955 23.888 1.00 11.56 84 GLN A C 1
ATOM 633 O O . GLN A 1 84 ? 14.089 104.024 24.249 1.00 11.40 84 GLN A O 1
ATOM 639 N N . LEU A 1 85 ? 13.896 101.848 23.682 1.00 10.79 85 LEU A N 1
ATOM 640 C CA . LEU A 1 85 ? 12.452 101.879 23.690 1.00 12.15 85 LEU A CA 1
ATOM 641 C C . LEU A 1 85 ? 11.916 100.698 24.461 1.00 12.01 85 LEU A C 1
ATOM 642 O O . LEU A 1 85 ? 12.269 99.557 24.173 1.00 11.32 85 LEU A O 1
ATOM 647 N N . ARG A 1 86 ? 11.044 100.984 25.417 1.00 12.24 86 ARG A N 1
ATOM 648 C CA . ARG A 1 86 ? 10.489 99.941 26.286 1.00 13.61 86 ARG A CA 1
ATOM 649 C C . ARG A 1 86 ? 9.198 99.379 25.718 1.00 14.08 86 ARG A C 1
ATOM 650 O O . ARG A 1 86 ? 8.293 100.126 25.314 1.00 13.28 86 ARG A O 1
ATOM 658 N N . THR A 1 87 ? 9.108 98.050 25.702 1.00 15.40 87 THR A N 1
ATOM 659 C CA . THR A 1 87 ? 7.852 97.384 25.420 1.00 16.89 87 THR A CA 1
ATOM 660 C C . THR A 1 87 ? 7.544 96.361 26.517 1.00 18.06 87 THR A C 1
ATOM 661 O O . THR A 1 87 ? 8.269 96.247 27.516 1.00 17.53 87 THR A O 1
ATOM 665 N N . GLU A 1 88 ? 6.448 95.637 26.314 1.00 19.73 88 GLU A N 1
ATOM 666 C CA . GLU A 1 88 ? 6.057 94.513 27.152 1.00 22.71 88 GLU A CA 1
ATOM 667 C C . GLU A 1 88 ? 7.158 93.452 27.209 1.00 22.08 88 GLU A C 1
ATOM 668 O O . GLU A 1 88 ? 7.274 92.710 28.194 1.00 22.87 88 GLU A O 1
ATOM 674 N N . HIS A 1 89 ? 7.955 93.384 26.149 1.00 21.48 89 HIS A N 1
ATOM 675 C CA . HIS A 1 89 ? 8.945 92.338 25.997 1.00 20.95 89 HIS A CA 1
ATOM 676 C C . HIS A 1 89 ? 10.347 92.748 26.415 1.00 19.74 89 HIS A C 1
ATOM 677 O O . HIS A 1 89 ? 11.273 91.941 26.328 1.00 20.65 89 HIS A O 1
ATOM 684 N N . GLY A 1 90 ? 10.505 93.985 26.878 1.00 17.19 90 GLY A N 1
ATOM 685 C CA . GLY A 1 90 ? 11.816 94.452 27.349 1.00 15.51 90 GLY A CA 1
ATOM 686 C C . GLY A 1 90 ? 12.138 95.805 26.752 1.00 14.14 90 GLY A C 1
ATOM 687 O O . GLY A 1 90 ? 11.262 96.454 26.175 1.00 13.02 90 GLY A O 1
ATOM 688 N N . VAL A 1 91 ? 13.403 96.212 26.869 1.00 12.66 91 VAL A N 1
ATOM 689 C CA . VAL A 1 91 ? 13.832 97.505 26.321 1.00 11.28 91 VAL A CA 1
ATOM 690 C C . VAL A 1 91 ? 14.820 97.238 25.201 1.00 10.25 91 VAL A C 1
ATOM 691 O O . VAL A 1 91 ? 15.901 96.668 25.422 1.00 10.31 91 VAL A O 1
ATOM 695 N N . PHE A 1 92 ? 14.440 97.681 24.011 1.00 9.14 92 PHE A N 1
ATOM 696 C CA . PHE A 1 92 ? 15.179 97.431 22.793 1.00 9.05 92 PHE A CA 1
ATOM 697 C C . PHE A 1 92 ? 15.940 98.661 22.363 1.00 8.88 92 PHE A C 1
ATOM 698 O O . PHE A 1 92 ? 15.589 99.789 22.749 1.00 9.48 92 PHE A O 1
ATOM 706 N N . ASN A 1 93 ? 16.978 98.437 21.552 1.00 8.49 93 ASN A N 1
ATOM 707 C CA . ASN A 1 93 ? 17.626 99.517 20.827 1.00 7.74 93 ASN A CA 1
ATOM 708 C C . ASN A 1 93 ? 16.881 99.521 19.500 1.00 8.45 93 ASN A C 1
ATOM 709 O O . ASN A 1 93 ? 17.151 98.696 18.611 1.00 7.96 93 ASN A O 1
ATOM 714 N N . ARG A 1 94 ? 15.894 100.410 19.410 1.00 7.72 94 ARG A N 1
ATOM 715 C CA . ARG A 1 94 ? 14.906 100.330 18.361 1.00 7.97 94 ARG A CA 1
ATOM 716 C C . ARG A 1 94 ? 15.115 101.392 17.302 1.00 7.44 94 ARG A C 1
ATOM 717 O O . ARG A 1 94 ? 15.027 102.599 17.571 1.00 7.17 94 ARG A O 1
ATOM 725 N N . LEU A 1 95 ? 15.401 100.925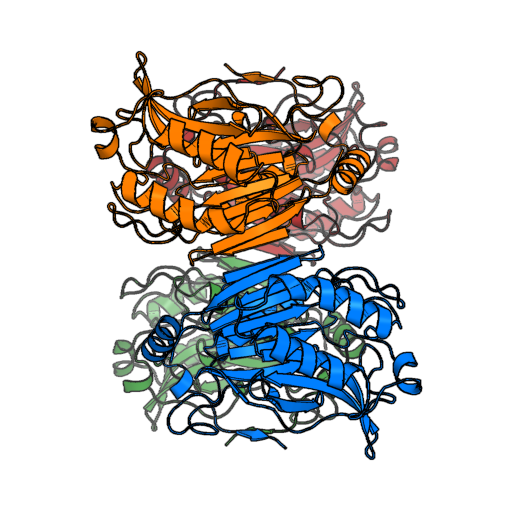 16.091 1.00 7.57 95 LEU A N 1
ATOM 726 C CA . LEU A 1 95 ? 15.512 101.831 14.962 1.00 7.17 95 LEU A CA 1
ATOM 727 C C . LEU A 1 95 ? 14.097 102.154 14.528 1.00 7.62 95 LEU A C 1
ATOM 728 O O . LEU A 1 95 ? 13.296 101.243 14.321 1.00 8.68 95 LEU A O 1
ATOM 733 N N . LEU A 1 96 ? 13.796 103.443 14.414 1.00 8.08 96 LEU A N 1
ATOM 734 C CA . LEU A 1 96 ? 12.484 103.892 13.953 1.00 9.07 96 LEU A CA 1
ATOM 735 C C . LEU A 1 96 ? 12.598 104.307 12.502 1.00 9.16 96 LEU A C 1
ATOM 736 O O . LEU A 1 96 ? 13.559 104.969 12.143 1.00 10.59 96 LEU A O 1
ATOM 741 N N . TRP A 1 97 ? 11.607 103.935 11.698 1.00 9.09 97 TRP A N 1
ATOM 742 C CA . TRP A 1 97 ? 11.512 104.325 10.294 1.00 9.16 97 TRP A CA 1
ATOM 743 C C . TRP A 1 97 ? 10.167 105.021 10.109 1.00 9.88 97 TRP A C 1
ATOM 744 O O . TRP A 1 97 ? 9.138 104.351 10.029 1.00 9.73 97 TRP A O 1
ATOM 755 N N . ALA A 1 98 ? 10.195 106.351 10.040 1.00 9.35 98 ALA A N 1
ATOM 756 C CA . ALA A 1 98 ? 8.978 107.167 9.926 1.00 10.00 98 ALA A CA 1
ATOM 757 C C . ALA A 1 98 ? 8.933 107.767 8.530 1.00 11.30 98 ALA A C 1
ATOM 758 O O . ALA A 1 98 ? 9.891 108.382 8.104 1.00 10.05 98 ALA A O 1
ATOM 760 N N . THR A 1 99 ? 7.809 107.588 7.831 1.00 11.90 99 THR A N 1
ATOM 761 C CA . THR A 1 99 ? 7.640 108.187 6.503 1.00 13.93 99 THR A CA 1
ATOM 762 C C . THR A 1 99 ? 6.533 109.238 6.530 1.00 14.41 99 THR A C 1
ATOM 763 O O . THR A 1 99 ? 5.593 109.118 7.324 1.00 14.40 99 THR A O 1
ATOM 767 N N . PRO A 1 100 ? 6.644 110.277 5.673 1.00 15.23 100 PRO A N 1
ATOM 768 C CA . PRO A 1 100 ? 5.718 111.409 5.660 1.00 15.86 100 PRO A CA 1
ATOM 769 C C . PRO A 1 100 ? 4.324 111.055 5.146 1.00 16.38 100 PRO A C 1
ATOM 770 O O . PRO A 1 100 ? 3.420 111.898 5.213 1.00 16.53 100 PRO A O 1
ATOM 774 N N . ASP A 1 101 ? 4.166 109.832 4.635 1.00 16.51 101 ASP A N 1
ATOM 775 C CA . ASP A 1 101 ? 2.864 109.294 4.274 1.00 17.46 101 ASP A CA 1
ATOM 776 C C . ASP A 1 101 ? 2.154 108.793 5.538 1.00 16.96 101 ASP A C 1
ATOM 777 O O . ASP A 1 101 ? 1.035 108.316 5.473 1.00 16.87 101 ASP A O 1
ATOM 782 N N . GLY A 1 102 ? 2.836 108.898 6.679 1.00 16.30 102 GLY A N 1
ATOM 783 C CA . GLY A 1 102 ? 2.243 108.580 7.974 1.00 16.77 102 GLY A CA 1
ATOM 784 C C . GLY A 1 102 ? 2.460 107.168 8.453 1.00 16.48 102 GLY A C 1
ATOM 785 O O . GLY A 1 102 ? 1.856 106.747 9.445 1.00 17.99 102 GLY A O 1
ATOM 786 N N . ALA A 1 103 ? 3.331 106.427 7.778 1.00 15.79 103 ALA A N 1
ATOM 787 C CA . ALA A 1 103 ? 3.628 105.074 8.209 1.00 14.91 103 ALA A CA 1
ATOM 788 C C . ALA A 1 103 ? 4.823 105.076 9.191 1.00 14.64 103 ALA A C 1
ATOM 789 O O . ALA A 1 103 ? 5.703 105.951 9.124 1.00 14.81 103 ALA A O 1
ATOM 791 N N . LEU A 1 104 ? 4.794 104.152 10.150 1.00 14.37 104 LEU A N 1
ATOM 792 C CA . LEU A 1 104 ? 5.918 103.958 11.077 1.00 13.11 104 LEU A CA 1
ATOM 793 C C . LEU A 1 104 ? 6.295 102.479 11.151 1.00 13.21 104 LEU A C 1
ATOM 794 O O . LEU A 1 104 ? 5.444 101.598 11.370 1.00 13.44 104 LEU A O 1
ATOM 799 N N . GLN A 1 105 ? 7.562 102.199 10.905 1.00 11.91 105 GLN A N 1
ATOM 800 C CA . GLN A 1 105 ? 8.064 100.851 11.005 1.00 11.58 105 GLN A CA 1
ATOM 801 C C . GLN A 1 105 ? 9.253 100.882 11.930 1.00 11.19 105 GLN A C 1
ATOM 802 O O . GLN A 1 105 ? 9.776 101.952 12.250 1.00 10.82 105 GLN A O 1
ATOM 808 N N . TYR A 1 106 ? 9.647 99.706 12.391 1.00 10.95 106 TYR A N 1
ATOM 809 C CA . TYR A 1 106 ? 10.796 99.657 13.281 1.00 10.50 106 TYR A CA 1
ATOM 810 C C . TYR A 1 106 ? 11.596 98.367 13.153 1.00 9.88 106 TYR A C 1
ATOM 811 O O . TYR A 1 106 ? 11.116 97.347 12.596 1.00 9.75 106 TYR A O 1
ATOM 820 N N . TYR A 1 107 ? 12.819 98.427 13.677 1.00 8.77 107 TYR A N 1
ATOM 821 C CA . TYR A 1 107 ? 13.699 97.277 13.677 1.00 8.51 107 TYR A CA 1
ATOM 822 C C . TYR A 1 107 ? 14.421 97.308 15.007 1.00 8.48 107 TYR A C 1
ATOM 823 O O . TYR A 1 107 ? 15.087 98.313 15.335 1.00 8.16 107 TYR A O 1
ATOM 832 N N . ASP A 1 108 ? 14.279 96.231 15.766 1.00 7.83 108 ASP A N 1
ATOM 833 C CA . ASP A 1 108 ? 15.027 96.085 17.013 1.00 8.99 108 ASP A CA 1
ATOM 834 C C . ASP A 1 108 ? 16.406 95.505 16.732 1.00 9.21 108 ASP A C 1
ATOM 835 O O . ASP A 1 108 ? 16.516 94.415 16.156 1.00 9.05 108 ASP A O 1
ATOM 840 N N . LYS A 1 109 ? 17.443 96.233 17.155 1.00 8.00 109 LYS A N 1
ATOM 841 C CA . LYS A 1 109 ? 18.837 95.810 16.953 1.00 7.96 109 LYS A CA 1
ATOM 842 C C . LYS A 1 109 ? 19.017 94.344 17.347 1.00 7.61 109 LYS A C 1
ATOM 843 O O . LYS A 1 109 ? 18.745 93.966 18.496 1.00 7.58 109 LYS A O 1
ATOM 849 N N . ARG A 1 110 ? 19.476 93.550 16.387 1.00 8.17 110 ARG A N 1
ATOM 850 C CA . ARG A 1 110 ? 19.674 92.110 16.602 1.00 8.89 110 ARG A CA 1
ATOM 851 C C . ARG A 1 110 ? 20.913 91.767 17.411 1.00 9.13 110 ARG A C 1
ATOM 852 O O . ARG A 1 110 ? 20.877 90.852 18.256 1.00 9.82 110 ARG A O 1
ATOM 860 N N . HIS A 1 111 ? 22.028 92.450 17.124 1.00 8.44 111 HIS A N 1
ATOM 861 C CA . HIS A 1 111 ? 23.311 92.142 17.768 1.00 9.51 111 HIS A CA 1
ATOM 862 C C . HIS A 1 111 ? 23.573 93.231 18.782 1.00 9.58 111 HIS A C 1
ATOM 863 O O . HIS A 1 111 ? 23.992 94.330 18.406 1.00 9.69 111 HIS A O 1
ATOM 870 N N . LEU A 1 112 ? 23.269 92.961 20.059 1.00 10.29 112 LEU A N 1
ATOM 871 C CA . LEU A 1 112 ? 23.549 93.979 21.074 1.00 9.69 112 LEU A CA 1
ATOM 872 C C . LEU A 1 112 ? 25.045 94.036 21.300 1.00 9.39 112 LEU A C 1
ATOM 873 O O . LEU A 1 112 ? 25.731 93.033 21.234 1.00 10.05 112 LEU A O 1
ATOM 878 N N . PHE A 1 113 ? 25.539 95.222 21.578 1.00 10.40 113 PHE A N 1
ATOM 879 C CA . PHE A 1 113 ? 26.978 95.436 21.618 1.00 10.39 113 PHE A CA 1
ATOM 880 C C . PHE A 1 113 ? 27.582 94.909 22.932 1.00 11.11 113 PHE A C 1
ATOM 881 O O . PHE A 1 113 ? 27.647 95.619 23.936 1.00 11.06 113 PHE A O 1
ATOM 889 N N . ARG A 1 114 ? 28.013 93.652 22.884 1.00 11.84 114 ARG A N 1
ATOM 890 C CA . ARG A 1 114 ? 28.587 92.949 24.022 1.00 13.88 114 ARG A CA 1
ATOM 891 C C . ARG A 1 114 ? 29.769 93.681 24.660 1.00 13.99 114 ARG A C 1
ATOM 892 O O . ARG A 1 114 ? 29.872 93.771 25.890 1.00 14.36 114 ARG A O 1
ATOM 900 N N . PHE A 1 115 ? 30.657 94.218 23.828 1.00 14.10 115 PHE A N 1
ATOM 901 C CA . PHE A 1 115 ? 31.826 94.924 24.357 1.00 14.95 115 PHE A CA 1
ATOM 902 C C . PHE A 1 115 ? 31.471 96.132 25.238 1.00 15.19 115 PHE A C 1
ATOM 903 O O . PHE A 1 115 ? 32.238 96.472 26.163 1.00 16.42 115 PHE A O 1
ATOM 911 N N . GLY A 1 116 ? 30.335 96.770 24.951 1.00 14.50 116 GLY A N 1
ATOM 912 C CA . GLY A 1 116 ? 29.861 97.930 25.713 1.00 14.35 116 GLY A CA 1
ATOM 913 C C . GLY A 1 116 ? 28.795 97.561 26.736 1.00 13.93 116 GLY A C 1
ATOM 914 O O . GLY A 1 116 ? 28.088 98.437 27.270 1.00 13.68 116 GLY A O 1
ATOM 915 N N . ASN A 1 117 ? 28.669 96.252 26.984 1.00 12.94 117 ASN A N 1
ATOM 916 C CA . ASN A 1 117 ? 27.687 95.699 27.937 1.00 12.43 117 ASN A CA 1
ATOM 917 C C . ASN A 1 117 ? 26.219 95.989 27.652 1.00 11.51 117 ASN A C 1
ATOM 918 O O . ASN A 1 117 ? 25.362 95.913 28.541 1.00 11.82 117 ASN A O 1
ATOM 923 N N . GLU A 1 118 ? 25.927 96.276 26.388 1.00 11.31 118 GLU A N 1
ATOM 924 C CA . GLU A 1 118 ? 24.557 96.505 25.964 1.00 10.66 118 GLU A CA 1
ATOM 925 C C . GLU A 1 118 ? 23.690 95.250 26.155 1.00 10.34 118 GLU A C 1
ATOM 926 O O . GLU A 1 118 ? 22.500 95.352 26.364 1.00 10.51 118 GLU A O 1
ATOM 932 N N . HIS A 1 119 ? 24.306 94.078 26.107 1.00 10.27 119 HIS A N 1
ATOM 933 C CA . HIS A 1 119 ? 23.576 92.798 26.159 1.00 11.71 119 HIS A CA 1
ATOM 934 C C . HIS A 1 119 ? 23.093 92.420 27.571 1.00 12.34 119 HIS A C 1
ATOM 935 O O . HIS A 1 119 ? 22.292 91.500 27.737 1.00 12.64 119 HIS A O 1
ATOM 942 N N . LEU A 1 120 ? 23.585 93.125 28.582 1.00 11.73 120 LEU A N 1
ATOM 943 C CA . LEU A 1 120 ? 23.275 92.768 29.975 1.00 12.09 120 LEU A CA 1
ATOM 944 C C . LEU A 1 120 ? 21.804 92.958 30.342 1.00 12.36 120 LEU A C 1
ATOM 945 O O . LEU A 1 120 ? 21.211 92.103 31.011 1.00 13.91 120 LEU A O 1
ATOM 950 N N . ARG A 1 121 ? 21.213 94.071 29.925 1.00 11.29 121 ARG A N 1
ATOM 951 C CA . ARG A 1 121 ? 19.846 94.363 30.324 1.00 11.17 121 ARG A CA 1
ATOM 952 C C . ARG A 1 121 ? 18.935 94.735 29.161 1.00 11.22 121 ARG A C 1
ATOM 953 O O . ARG A 1 121 ? 17.720 94.681 29.313 1.00 11.96 121 ARG A O 1
ATOM 961 N N . TYR A 1 122 ? 19.507 95.107 28.015 1.00 10.40 122 TYR A N 1
ATOM 962 C CA . TYR A 1 122 ? 18.672 95.380 26.842 1.00 9.82 122 TYR A CA 1
ATOM 963 C C . TYR A 1 122 ? 18.220 94.075 26.193 1.00 9.63 122 TYR A C 1
ATOM 964 O O . TYR A 1 122 ? 18.875 93.028 26.344 1.00 10.68 122 TYR A O 1
ATOM 973 N N . ALA A 1 123 ? 17.081 94.137 25.511 1.00 9.80 123 ALA A N 1
ATOM 974 C CA . ALA A 1 123 ? 16.528 92.986 24.805 1.00 9.69 123 ALA A CA 1
ATOM 975 C C . ALA A 1 123 ? 16.960 93.022 23.344 1.00 10.07 123 ALA A C 1
ATOM 976 O O . ALA A 1 123 ? 17.007 94.098 22.734 1.00 10.96 123 ALA A O 1
ATOM 978 N N . ALA A 1 124 ? 17.290 91.852 22.795 1.00 10.98 124 ALA A N 1
ATOM 979 C CA . ALA A 1 124 ? 17.744 91.754 21.399 1.00 11.10 124 ALA A CA 1
ATOM 980 C C . ALA A 1 124 ? 16.584 91.532 20.444 1.00 11.82 124 ALA A C 1
ATOM 981 O O . ALA A 1 124 ? 15.602 90.839 20.783 1.00 11.13 124 ALA A O 1
ATOM 983 N N . GLY A 1 125 ? 16.733 92.075 19.234 1.00 11.14 125 GLY A N 1
ATOM 984 C CA . GLY A 1 125 ? 15.772 91.847 18.170 1.00 12.42 125 GLY A CA 1
ATOM 985 C C . GLY A 1 125 ? 16.086 90.537 17.491 1.00 12.40 125 GLY A C 1
ATOM 986 O O . GLY A 1 125 ? 16.911 89.756 17.973 1.00 13.32 125 GLY A O 1
ATOM 987 N N . ARG A 1 126 ? 15.418 90.295 16.369 1.00 13.28 126 ARG A N 1
ATOM 988 C CA . ARG A 1 126 ? 15.569 89.024 15.665 1.00 13.60 126 ARG A CA 1
ATOM 989 C C . ARG A 1 126 ? 15.388 89.246 14.172 1.00 13.06 126 ARG A C 1
ATOM 990 O O . ARG A 1 126 ? 16.296 88.955 13.388 1.00 13.68 126 ARG A O 1
ATOM 998 N N . GLU A 1 127 ? 14.250 89.821 13.795 1.00 13.00 127 GLU A N 1
ATOM 999 C CA . GLU A 1 127 ? 13.885 89.964 12.387 1.00 13.25 127 GLU A CA 1
ATOM 1000 C C . GLU A 1 127 ? 14.669 91.087 11.738 1.00 12.89 127 GLU A C 1
ATOM 1001 O O . GLU A 1 127 ? 14.991 92.088 12.392 1.00 12.17 127 GLU A O 1
ATOM 1007 N N . ARG A 1 128 ? 14.939 90.916 10.449 1.00 11.89 128 ARG A N 1
ATOM 1008 C CA . ARG A 1 128 ? 15.550 91.971 9.659 1.00 11.56 128 ARG A CA 1
ATOM 1009 C C . ARG A 1 128 ? 14.436 92.813 9.073 1.00 11.56 128 ARG A C 1
ATOM 1010 O O . ARG A 1 128 ? 13.372 92.299 8.758 1.00 12.29 128 ARG A O 1
ATOM 1018 N N . LEU A 1 129 ? 14.672 94.111 8.959 1.00 11.36 129 LEU A N 1
ATOM 1019 C CA . LEU A 1 129 ? 13.700 95.015 8.380 1.00 11.27 129 LEU A CA 1
ATOM 1020 C C . LEU A 1 129 ? 14.112 95.458 6.993 1.00 12.07 129 LEU A C 1
ATOM 1021 O O . LEU A 1 129 ? 15.217 95.975 6.814 1.00 12.07 129 LEU A O 1
ATOM 1026 N N . CYS A 1 130 ? 13.212 95.263 6.028 1.00 11.98 130 CYS A N 1
ATOM 1027 C CA . CYS A 1 130 ? 13.354 95.893 4.716 1.00 12.45 130 CYS A CA 1
ATOM 1028 C C . CYS A 1 130 ? 12.094 96.699 4.413 1.00 12.27 130 CYS A C 1
ATOM 1029 O O . CYS A 1 130 ? 10.951 96.214 4.585 1.00 13.09 130 CYS A O 1
ATOM 1032 N N . VAL A 1 131 ? 12.316 97.933 4.001 1.00 11.14 131 VAL A N 1
ATOM 1033 C CA . VAL A 1 131 ? 11.245 98.895 3.742 1.00 11.26 131 VAL A CA 1
ATOM 1034 C C . VAL A 1 131 ? 11.373 99.395 2.320 1.00 11.79 131 VAL A C 1
ATOM 1035 O O . VAL A 1 131 ? 12.419 99.236 1.688 1.00 11.11 131 VAL A O 1
ATOM 1039 N N . GLU A 1 132 ? 10.296 99.976 1.803 1.00 12.47 132 GLU A N 1
ATOM 1040 C CA . GLU A 1 132 ? 10.318 100.509 0.451 1.00 13.35 132 GLU A CA 1
ATOM 1041 C C . GLU A 1 132 ? 9.956 101.980 0.531 1.00 13.05 132 GLU A C 1
ATOM 1042 O O . GLU A 1 132 ? 9.009 102.358 1.226 1.00 13.62 132 GLU A O 1
ATOM 1048 N N . TRP A 1 133 ? 10.776 102.813 -0.093 1.00 12.85 133 TRP A N 1
ATOM 1049 C CA . TRP A 1 133 ? 10.527 104.239 -0.093 1.00 12.22 133 TRP A CA 1
ATOM 1050 C C . TRP A 1 133 ? 11.007 104.817 -1.406 1.00 12.37 133 TRP A C 1
ATOM 1051 O O . TRP A 1 133 ? 12.147 104.591 -1.804 1.00 12.42 133 TRP A O 1
ATOM 1062 N N . LYS A 1 134 ? 10.119 105.543 -2.091 1.00 12.36 134 LYS A N 1
ATOM 1063 C CA . LYS A 1 134 ? 10.469 106.176 -3.363 1.00 12.75 134 LYS A CA 1
ATOM 1064 C C . LYS A 1 134 ? 11.001 105.162 -4.385 1.00 12.02 134 LYS A C 1
ATOM 1065 O O . LYS A 1 134 ? 11.859 105.489 -5.221 1.00 12.74 134 LYS A O 1
ATOM 1071 N N . GLY A 1 135 ? 10.490 103.936 -4.317 1.00 11.48 135 GLY A N 1
ATOM 1072 C CA . GLY A 1 135 ? 10.869 102.860 -5.253 1.00 11.99 135 GLY A CA 1
ATOM 1073 C C . GLY A 1 135 ? 12.175 102.151 -4.902 1.00 11.19 135 GLY A C 1
ATOM 1074 O O . GLY A 1 135 ? 12.591 101.212 -5.585 1.00 13.17 135 GLY A O 1
ATOM 1075 N N . TRP A 1 136 ? 12.813 102.596 -3.829 1.00 10.31 136 TRP A N 1
ATOM 1076 C CA . TRP A 1 136 ? 14.040 101.955 -3.333 1.00 9.38 136 TRP A CA 1
ATOM 1077 C C . TRP A 1 136 ? 13.704 100.994 -2.217 1.00 9.19 136 TRP A C 1
ATOM 1078 O O . TRP A 1 136 ? 12.950 101.334 -1.315 1.00 9.74 136 TRP A O 1
ATOM 1089 N N . ARG A 1 137 ? 14.277 99.800 -2.249 1.00 8.37 137 ARG A N 1
ATOM 1090 C CA . ARG A 1 137 ? 14.107 98.878 -1.129 1.00 8.20 137 ARG A CA 1
ATOM 1091 C C . ARG A 1 137 ? 15.349 99.014 -0.236 1.00 8.00 137 ARG A C 1
ATOM 1092 O O . ARG A 1 137 ? 16.481 98.942 -0.720 1.00 8.03 137 ARG A O 1
ATOM 1100 N N . ILE A 1 138 ? 15.121 99.182 1.058 1.00 7.49 138 ILE A N 1
ATOM 1101 C CA . ILE A 1 138 ? 16.162 99.695 1.965 1.00 6.98 138 ILE A CA 1
ATOM 1102 C C . ILE A 1 138 ? 16.224 98.797 3.183 1.00 7.17 138 ILE A C 1
ATOM 1103 O O . ILE A 1 138 ? 15.171 98.441 3.735 1.00 7.63 138 ILE A O 1
ATOM 1108 N N . ASN A 1 139 ? 17.430 98.432 3.599 1.00 6.75 139 ASN A N 1
ATOM 1109 C CA . ASN A 1 139 ? 17.606 97.602 4.797 1.00 6.99 139 ASN A CA 1
ATOM 1110 C C . ASN A 1 139 ? 18.335 98.421 5.852 1.00 7.02 139 ASN A C 1
ATOM 1111 O O . ASN A 1 139 ? 19.540 98.558 5.789 1.00 6.69 139 ASN A O 1
ATOM 1116 N N . PRO A 1 140 ? 17.589 98.996 6.803 1.00 8.63 140 PRO A N 1
ATOM 1117 C CA . PRO A 1 140 ? 18.214 99.721 7.909 1.00 8.87 140 PRO A CA 1
ATOM 1118 C C . PRO A 1 140 ? 18.670 98.806 9.048 1.00 9.82 140 PRO A C 1
ATOM 1119 O O . PRO A 1 140 ? 17.869 98.010 9.543 1.00 9.53 140 PRO A O 1
ATOM 1123 N N . GLN A 1 141 ? 19.936 98.938 9.459 1.00 9.22 141 GLN A N 1
ATOM 1124 C CA . GLN A 1 141 ? 20.499 98.214 10.593 1.00 9.69 141 GLN A CA 1
ATOM 1125 C C . GLN A 1 141 ? 21.181 99.143 11.597 1.00 9.28 141 GLN A C 1
ATOM 1126 O O . GLN A 1 141 ? 21.281 100.360 11.372 1.00 9.32 141 GLN A O 1
ATOM 1132 N N . VAL A 1 142 ? 21.622 98.589 12.727 1.00 8.95 142 VAL A N 1
ATOM 1133 C CA . VAL A 1 142 ? 22.137 99.438 13.809 1.00 8.91 142 VAL A CA 1
ATOM 1134 C C . VAL A 1 142 ? 23.536 99.017 14.264 1.00 9.97 142 VAL A C 1
ATOM 1135 O O . VAL A 1 142 ? 23.748 97.861 14.662 1.00 10.00 142 VAL A O 1
ATOM 1139 N N . CYS A 1 143 ? 24.461 99.979 14.180 1.00 11.51 143 CYS A N 1
ATOM 1140 C CA . CYS A 1 143 ? 25.835 99.935 14.720 1.00 11.14 143 CYS A CA 1
ATOM 1141 C C . CYS A 1 143 ? 26.533 98.572 14.626 1.00 10.64 143 CYS A C 1
ATOM 1142 O O . CYS A 1 143 ? 26.971 98.191 13.555 1.00 10.20 143 CYS A O 1
ATOM 1145 N N . TYR A 1 144 ? 26.598 97.853 15.745 1.00 10.31 144 TYR A N 1
ATOM 1146 C CA . TYR A 1 144 ? 27.296 96.551 15.846 1.00 9.80 144 TYR A CA 1
ATOM 1147 C C . TYR A 1 144 ? 26.838 95.560 14.794 1.00 9.04 144 TYR A C 1
ATOM 1148 O O . TYR A 1 144 ? 27.603 94.660 14.404 1.00 9.43 144 TYR A O 1
ATOM 1157 N N . ASP A 1 145 ? 25.602 95.728 14.330 1.00 7.79 145 ASP A N 1
ATOM 1158 C CA . ASP A 1 145 ? 25.076 94.867 13.248 1.00 8.36 145 ASP A CA 1
ATOM 1159 C C . ASP A 1 145 ? 26.041 94.799 12.065 1.00 7.59 145 ASP A C 1
ATOM 1160 O O . ASP A 1 145 ? 26.121 93.788 11.363 1.00 7.90 145 ASP A O 1
ATOM 1165 N N . LEU A 1 146 ? 26.771 95.887 11.842 1.00 8.01 146 LEU A N 1
ATOM 1166 C CA . LEU A 1 146 ? 27.720 95.955 10.722 1.00 7.94 146 LEU A CA 1
ATOM 1167 C C . LEU A 1 146 ? 28.728 94.788 10.661 1.00 8.16 146 LEU A C 1
ATOM 1168 O O . LEU A 1 146 ? 29.199 94.405 9.586 1.00 9.70 146 LEU A O 1
ATOM 1173 N N . ARG A 1 147 ? 29.078 94.246 11.828 1.00 7.60 147 ARG A N 1
ATOM 1174 C CA . ARG A 1 147 ? 30.153 93.244 11.907 1.00 7.61 147 ARG A CA 1
ATOM 1175 C C . ARG A 1 147 ? 29.665 91.855 11.556 1.00 7.69 147 ARG A C 1
ATOM 1176 O O . ARG A 1 147 ? 30.419 90.885 11.703 1.00 8.32 147 ARG A O 1
ATOM 1184 N N . PHE A 1 148 ? 28.397 91.750 11.153 1.00 7.56 148 PHE A N 1
ATOM 1185 C CA . PHE A 1 148 ? 27.762 90.435 10.950 1.00 8.03 148 PHE A CA 1
ATOM 1186 C C . PHE A 1 148 ? 27.261 90.265 9.537 1.00 7.94 148 PHE A C 1
ATOM 1187 O O . PHE A 1 148 ? 26.108 90.575 9.237 1.00 7.11 148 PHE A O 1
ATOM 1195 N N . PRO A 1 149 ? 28.163 89.826 8.645 1.00 8.70 149 PRO A N 1
ATOM 1196 C CA . PRO A 1 149 ? 27.880 89.833 7.219 1.00 9.00 149 PRO A CA 1
ATOM 1197 C C . PRO A 1 149 ? 26.717 88.922 6.808 1.00 9.32 149 PRO A C 1
ATOM 1198 O O . PRO A 1 149 ? 26.043 89.206 5.809 1.00 8.97 149 PRO A O 1
ATOM 1202 N N . VAL A 1 150 ? 26.489 87.846 7.558 1.00 8.21 150 VAL A N 1
ATOM 1203 C CA . VAL A 1 150 ? 25.433 86.905 7.175 1.00 9.02 150 VAL A CA 1
ATOM 1204 C C . VAL A 1 150 ? 24.070 87.571 7.366 1.00 8.51 150 VAL A C 1
ATOM 1205 O O . VAL A 1 150 ? 23.232 87.540 6.474 1.00 8.38 150 VAL A O 1
ATOM 1209 N N . PHE A 1 151 ? 23.873 88.208 8.510 1.00 8.56 151 PHE A N 1
ATOM 1210 C CA . PHE A 1 151 ? 22.642 88.954 8.727 1.00 8.93 151 PHE A CA 1
ATOM 1211 C C . PHE A 1 151 ? 22.508 90.179 7.807 1.00 9.02 151 PHE A C 1
ATOM 1212 O O . PHE A 1 151 ? 21.391 90.562 7.431 1.00 10.27 151 PHE A O 1
ATOM 1220 N N . CYS A 1 152 ? 23.632 90.779 7.416 1.00 8.67 152 CYS A N 1
ATOM 1221 C CA . CYS A 1 152 ? 23.606 91.901 6.458 1.00 9.16 152 CYS A CA 1
ATOM 1222 C C . CYS A 1 152 ? 23.412 91.457 5.007 1.00 9.28 152 CYS A C 1
ATOM 1223 O O . CYS A 1 152 ? 23.329 92.300 4.128 1.00 9.82 152 CYS A O 1
ATOM 1226 N N . ARG A 1 153 ? 23.371 90.151 4.739 1.00 9.10 153 ARG A N 1
ATOM 1227 C CA . ARG A 1 153 ? 23.598 89.712 3.353 1.00 9.14 153 ARG A CA 1
ATOM 1228 C C . ARG A 1 153 ? 22.421 90.057 2.439 1.00 9.22 153 ARG A C 1
ATOM 1229 O O . ARG A 1 153 ? 21.265 89.823 2.805 1.00 9.53 153 ARG A O 1
ATOM 1237 N N . ASN A 1 154 ? 22.744 90.572 1.243 1.00 9.14 154 ASN A N 1
ATOM 1238 C CA . ASN A 1 154 ? 21.767 90.912 0.194 1.00 8.96 154 ASN A CA 1
ATOM 1239 C C . ASN A 1 154 ? 21.580 89.660 -0.656 1.00 10.01 154 ASN A C 1
ATOM 1240 O O . ASN A 1 154 ? 22.429 89.323 -1.489 1.00 11.73 154 ASN A O 1
ATOM 1245 N N . ARG A 1 155 ? 20.487 88.945 -0.408 1.00 10.96 155 ARG A N 1
ATOM 1246 C CA . ARG A 1 155 ? 20.217 87.676 -1.086 1.00 11.85 155 ARG A CA 1
ATOM 1247 C C . ARG A 1 155 ? 19.578 87.916 -2.438 1.00 12.54 155 ARG A C 1
ATOM 1248 O O . ARG A 1 155 ? 18.950 88.948 -2.664 1.00 13.73 155 ARG A O 1
ATOM 1256 N N . PHE A 1 156 ? 19.717 86.939 -3.326 1.00 13.74 156 PHE A N 1
ATOM 1257 C CA . PHE A 1 156 ? 19.125 87.021 -4.645 1.00 14.17 156 PHE A CA 1
ATOM 1258 C C . PHE A 1 156 ? 17.925 86.086 -4.738 1.00 14.58 156 PHE A C 1
ATOM 1259 O O . PHE A 1 156 ? 17.997 84.943 -4.291 1.00 14.64 156 PHE A O 1
ATOM 1267 N N . ASP A 1 157 ? 16.845 86.582 -5.336 1.00 15.22 157 ASP A N 1
ATOM 1268 C CA . ASP A 1 157 ? 15.631 85.782 -5.567 1.00 15.94 157 ASP A CA 1
ATOM 1269 C C . ASP A 1 157 ? 15.063 85.218 -4.265 1.00 16.13 157 ASP A C 1
ATOM 1270 O O . ASP A 1 157 ? 14.637 84.055 -4.201 1.00 16.05 157 ASP A O 1
ATOM 1275 N N . VAL A 1 158 ? 15.086 86.030 -3.212 1.00 15.41 158 VAL A N 1
ATOM 1276 C CA . VAL A 1 158 ? 14.473 85.636 -1.958 1.00 15.47 158 VAL A CA 1
ATOM 1277 C C . VAL A 1 158 ? 13.343 86.612 -1.634 1.00 15.99 158 VAL A C 1
ATOM 1278 O O . VAL A 1 158 ? 12.172 86.292 -1.859 1.00 16.72 158 VAL A O 1
ATOM 1282 N N . GLU A 1 159 ? 13.681 87.803 -1.140 1.00 15.08 159 GLU A N 1
ATOM 1283 C CA . GLU A 1 159 ? 12.663 88.815 -0.826 1.00 15.88 159 GLU A CA 1
ATOM 1284 C C . GLU A 1 159 ? 12.012 89.424 -2.075 1.00 15.33 159 GLU A C 1
ATOM 1285 O O . GLU A 1 159 ? 10.845 89.843 -2.041 1.00 15.90 159 GLU A O 1
ATOM 1291 N N . ARG A 1 160 ? 12.765 89.491 -3.167 1.00 15.86 160 ARG A N 1
ATOM 1292 C CA . ARG A 1 160 ? 12.247 89.997 -4.434 1.00 15.94 160 ARG A CA 1
ATOM 1293 C C . ARG A 1 160 ? 12.574 89.044 -5.554 1.00 17.06 160 ARG A C 1
ATOM 1294 O O . ARG A 1 160 ? 13.745 88.706 -5.753 1.00 16.92 160 ARG A O 1
ATOM 1302 N N . PRO A 1 161 ? 11.543 88.640 -6.326 1.00 17.96 161 PRO A N 1
ATOM 1303 C CA . PRO A 1 161 ? 11.729 87.608 -7.349 1.00 18.10 161 PRO A CA 1
ATOM 1304 C C . PRO A 1 161 ? 12.736 88.065 -8.391 1.00 17.02 161 PRO A C 1
ATOM 1305 O O . PRO A 1 161 ? 12.601 89.165 -8.935 1.00 17.61 161 PRO A O 1
ATOM 1309 N N . GLY A 1 162 ? 13.758 87.248 -8.626 1.00 16.68 162 GLY A N 1
ATOM 1310 C CA . GLY A 1 162 ? 14.773 87.531 -9.655 1.00 15.67 162 GLY A CA 1
ATOM 1311 C C . GLY A 1 162 ? 15.591 88.794 -9.420 1.00 14.92 162 GLY A C 1
ATOM 1312 O O . GLY A 1 162 ? 16.155 89.374 -10.348 1.00 15.11 162 GLY A O 1
ATOM 1313 N N . GLN A 1 163 ? 15.664 89.216 -8.166 1.00 14.26 163 GLN A N 1
ATOM 1314 C CA . GLN A 1 163 ? 16.356 90.456 -7.794 1.00 13.25 163 GLN A CA 1
ATOM 1315 C C . GLN A 1 163 ? 17.016 90.290 -6.452 1.00 12.62 163 GLN A C 1
ATOM 1316 O O . GLN A 1 163 ? 16.676 89.398 -5.684 1.00 11.58 163 GLN A O 1
ATOM 1322 N N . LEU A 1 164 ? 17.946 91.187 -6.163 1.00 12.11 164 LEU A N 1
ATOM 1323 C CA . LEU A 1 164 ? 18.491 91.271 -4.814 1.00 11.14 164 LEU A CA 1
ATOM 1324 C C . LEU A 1 164 ? 17.428 91.725 -3.822 1.00 10.66 164 LEU A C 1
ATOM 1325 O O . LEU A 1 164 ? 16.489 92.420 -4.194 1.00 10.75 164 LEU A O 1
ATOM 1330 N N . ASP A 1 165 ? 17.613 91.351 -2.558 1.00 9.23 165 ASP A N 1
ATOM 1331 C CA . ASP A 1 165 ? 16.711 91.744 -1.458 1.00 10.17 165 ASP A CA 1
ATOM 1332 C C . ASP A 1 165 ? 16.536 93.267 -1.354 1.00 10.15 165 ASP A C 1
ATOM 1333 O O . ASP A 1 165 ? 15.448 93.745 -1.026 1.00 10.65 165 ASP A O 1
ATOM 1338 N N . PHE A 1 166 ? 17.606 94.037 -1.578 1.00 9.01 166 PHE A N 1
ATOM 1339 C CA . PHE A 1 166 ? 17.536 95.477 -1.360 1.00 8.34 166 PHE A CA 1
ATOM 1340 C C . PHE A 1 166 ? 18.533 96.255 -2.224 1.00 7.89 166 PHE A C 1
ATOM 1341 O O . PHE A 1 166 ? 19.439 95.683 -2.861 1.00 7.94 166 PHE A O 1
ATOM 1349 N N . ASP A 1 167 ? 18.310 97.554 -2.274 1.00 7.42 167 ASP A N 1
ATOM 1350 C CA . ASP A 1 167 ? 19.079 98.473 -3.108 1.00 7.53 167 ASP A CA 1
ATOM 1351 C C . ASP A 1 167 ? 20.005 99.371 -2.294 1.00 8.30 167 ASP A C 1
ATOM 1352 O O . ASP A 1 167 ? 20.992 99.921 -2.823 1.00 8.41 167 ASP A O 1
ATOM 1357 N N . LEU A 1 168 ? 19.658 99.539 -1.017 1.00 7.32 168 LEU A N 1
ATOM 1358 C CA . LEU A 1 168 ? 20.357 100.453 -0.127 1.00 7.24 168 LEU A CA 1
ATOM 1359 C C . LEU A 1 168 ? 20.346 99.850 1.257 1.00 6.95 168 LEU A C 1
ATOM 1360 O O . LEU A 1 168 ? 19.297 99.430 1.737 1.00 7.76 168 LEU A O 1
ATOM 1365 N N . GLN A 1 169 ? 21.517 99.792 1.881 1.00 7.07 169 GLN A N 1
ATOM 1366 C CA . GLN A 1 169 ? 21.628 99.327 3.267 1.00 7.49 169 GLN A CA 1
ATOM 1367 C C . GLN A 1 169 ? 22.085 100.499 4.123 1.00 8.05 169 GLN A C 1
ATOM 1368 O O . GLN A 1 169 ? 22.915 101.284 3.696 1.00 8.21 169 GLN A O 1
ATOM 1374 N N . LEU A 1 170 ? 21.538 100.626 5.324 1.00 8.42 170 LEU A N 1
ATOM 1375 C CA . LEU A 1 170 ? 21.838 101.766 6.187 1.00 9.07 170 LEU A CA 1
ATOM 1376 C C . LEU A 1 170 ? 22.372 101.248 7.498 1.00 9.16 170 LEU A C 1
ATOM 1377 O O . LEU A 1 170 ? 21.923 100.196 7.978 1.00 9.04 170 LEU A O 1
ATOM 1382 N N . PHE A 1 171 ? 23.277 102.014 8.107 1.00 8.79 171 PHE A N 1
ATOM 1383 C CA . PHE A 1 171 ? 23.700 101.754 9.479 1.00 9.09 171 PHE A CA 1
ATOM 1384 C C . PHE A 1 171 ? 23.685 103.030 10.269 1.00 10.61 171 PHE A C 1
ATOM 1385 O O . PHE A 1 171 ? 24.257 104.026 9.837 1.00 11.04 171 PHE A O 1
ATOM 1393 N N . VAL A 1 172 ? 23.022 103.002 11.420 1.00 10.74 172 VAL A N 1
ATOM 1394 C CA . VAL A 1 172 ? 23.059 104.130 12.364 1.00 11.19 172 VAL A CA 1
ATOM 1395 C C . VAL A 1 172 ? 23.890 103.711 13.577 1.00 11.31 172 VAL A C 1
ATOM 1396 O O . VAL A 1 172 ? 23.783 102.563 14.018 1.00 10.09 172 VAL A O 1
ATOM 1400 N N . ALA A 1 173 ? 24.736 104.619 14.095 1.00 10.77 173 ALA A N 1
ATOM 1401 C CA . ALA A 1 173 ? 25.810 104.211 15.007 1.00 11.63 173 ALA A CA 1
ATOM 1402 C C . ALA A 1 173 ? 26.285 105.191 16.087 1.00 12.49 173 ALA A C 1
ATOM 1403 O O . ALA A 1 173 ? 26.141 106.395 15.934 1.00 12.00 173 ALA A O 1
ATOM 1405 N N . ASN A 1 174 ? 26.839 104.627 17.173 1.00 12.61 174 ASN A N 1
ATOM 1406 C CA . ASN A 1 174 ? 27.781 105.300 18.088 1.00 11.57 174 ASN A CA 1
ATOM 1407 C C . ASN A 1 174 ? 29.046 104.457 18.101 1.00 10.84 174 ASN A C 1
ATOM 1408 O O . ASN A 1 174 ? 29.254 103.618 18.999 1.00 11.29 174 ASN A O 1
ATOM 1413 N N . TRP A 1 175 ? 29.882 104.658 17.106 1.00 9.70 175 TRP A N 1
ATOM 1414 C CA . TRP A 1 175 ? 31.047 103.807 16.914 1.00 9.03 175 TRP A CA 1
ATOM 1415 C C . TRP A 1 175 ? 32.266 104.621 17.283 1.00 9.38 175 TRP A C 1
ATOM 1416 O O . TRP A 1 175 ? 32.582 105.588 16.609 1.00 8.34 175 TRP A O 1
ATOM 1427 N N . PRO A 1 176 ? 32.947 104.248 18.378 1.00 10.31 176 PRO A N 1
ATOM 1428 C CA . PRO A 1 176 ? 34.052 105.066 18.894 1.00 10.54 176 PRO A CA 1
ATOM 1429 C C . PRO A 1 176 ? 35.256 105.154 17.954 1.00 10.50 176 PRO A C 1
ATOM 1430 O O . PRO A 1 176 ? 35.559 104.196 17.227 1.00 10.99 176 PRO A O 1
ATOM 1434 N N . SER A 1 177 ? 35.956 106.288 18.015 1.00 10.87 177 SER A N 1
ATOM 1435 C CA . SER A 1 177 ? 37.026 106.605 17.069 1.00 11.74 177 SER A CA 1
ATOM 1436 C C . SER A 1 177 ? 38.208 105.632 17.156 1.00 12.21 177 SER A C 1
ATOM 1437 O O . SER A 1 177 ? 38.897 105.434 16.162 1.00 12.01 177 SER A O 1
ATOM 1440 N N . ALA A 1 178 ? 38.428 105.038 18.332 1.00 12.74 178 ALA A N 1
ATOM 1441 C CA . ALA A 1 178 ? 39.480 104.026 18.480 1.00 13.30 178 ALA A CA 1
ATOM 1442 C C . ALA A 1 178 ? 39.343 102.916 17.436 1.00 13.17 178 ALA A C 1
ATOM 1443 O O . ALA A 1 178 ? 40.347 102.320 17.017 1.00 14.13 178 ALA A O 1
ATOM 1445 N N . ARG A 1 179 ? 38.111 102.659 17.005 1.00 12.67 179 ARG A N 1
ATOM 1446 C CA . ARG A 1 179 ? 37.829 101.547 16.078 1.00 12.24 179 ARG A CA 1
ATOM 1447 C C . ARG A 1 179 ? 37.240 102.061 14.767 1.00 10.06 179 ARG A C 1
ATOM 1448 O O . ARG A 1 179 ? 36.558 101.331 14.037 1.00 10.48 179 ARG A O 1
ATOM 1456 N N . ALA A 1 180 ? 37.537 103.318 14.440 1.00 9.18 180 ALA A N 1
ATOM 1457 C CA . ALA A 1 180 ? 37.004 103.912 13.203 1.00 8.25 180 ALA A CA 1
ATOM 1458 C C . ALA A 1 180 ? 37.443 103.141 11.975 1.00 8.75 180 ALA A C 1
ATOM 1459 O O . ALA A 1 180 ? 36.705 103.052 11.003 1.00 8.25 180 ALA A O 1
ATOM 1461 N N . TYR A 1 181 ? 38.655 102.602 12.005 1.00 8.85 181 TYR A N 1
ATOM 1462 C CA . TYR A 1 181 ? 39.130 101.861 10.837 1.00 9.65 181 TYR A CA 1
ATOM 1463 C C . TYR A 1 181 ? 38.183 100.719 10.484 1.00 9.05 181 TYR A C 1
ATOM 1464 O O . TYR A 1 181 ? 37.889 100.512 9.308 1.00 8.73 181 TYR A O 1
ATOM 1473 N N . ALA A 1 182 ? 37.705 99.985 11.501 1.00 8.16 182 ALA A N 1
ATOM 1474 C CA . ALA A 1 182 ? 36.794 98.875 11.261 1.00 8.07 182 ALA A CA 1
ATOM 1475 C C . ALA A 1 182 ? 35.455 99.364 10.675 1.00 7.22 182 ALA A C 1
ATOM 1476 O O . ALA A 1 182 ? 34.914 98.751 9.767 1.00 7.22 182 ALA A O 1
ATOM 1478 N N . TRP A 1 183 ? 34.941 100.458 11.210 1.00 7.12 183 TRP A N 1
ATOM 1479 C CA . TRP A 1 183 ? 33.729 101.103 10.696 1.00 7.29 183 TRP A CA 1
ATOM 1480 C C . TRP A 1 183 ? 33.866 101.409 9.212 1.00 7.80 183 TRP A C 1
ATOM 1481 O O . TRP A 1 183 ? 33.064 100.947 8.401 1.00 7.56 183 TRP A O 1
ATOM 1492 N N . LYS A 1 184 ? 34.896 102.175 8.862 1.00 7.60 184 LYS A N 1
ATOM 1493 C CA . LYS A 1 184 ? 35.088 102.604 7.469 1.00 7.59 184 LYS A CA 1
ATOM 1494 C C . LYS A 1 184 ? 35.245 101.415 6.536 1.00 7.57 184 LYS A C 1
ATOM 1495 O O . LYS A 1 184 ? 34.626 101.347 5.482 1.00 6.78 184 LYS A O 1
ATOM 1501 N N . THR A 1 185 ? 36.024 100.438 6.972 1.00 7.16 185 THR A N 1
ATOM 1502 C CA . THR A 1 185 ? 36.333 99.298 6.133 1.00 6.63 185 THR A CA 1
ATOM 1503 C C . THR A 1 185 ? 35.092 98.430 5.901 1.00 6.83 185 THR A C 1
ATOM 1504 O O . THR A 1 185 ? 34.791 98.057 4.770 1.00 6.54 185 THR A O 1
ATOM 1508 N N . LEU A 1 186 ? 34.380 98.121 6.976 1.00 6.12 186 LEU A N 1
ATOM 1509 C CA . LEU A 1 186 ? 33.209 97.256 6.854 1.00 6.96 186 LEU A CA 1
ATOM 1510 C C . LEU A 1 186 ? 32.092 97.860 6.011 1.00 6.66 186 LEU A C 1
ATOM 1511 O O . LEU A 1 186 ? 31.469 97.156 5.236 1.00 8.08 186 LEU A O 1
ATOM 1516 N N . LEU A 1 187 ? 31.885 99.172 6.117 1.00 6.25 187 LEU A N 1
ATOM 1517 C CA . LEU A 1 187 ? 30.847 99.840 5.340 1.00 6.20 187 LEU A CA 1
ATOM 1518 C C . LEU A 1 187 ? 31.142 99.683 3.852 1.00 6.02 187 LEU A C 1
ATOM 1519 O O . LEU A 1 187 ? 30.242 99.375 3.072 1.00 7.02 187 LEU A O 1
ATOM 1524 N N . ARG A 1 188 ? 32.410 99.883 3.501 1.00 7.10 188 ARG A N 1
ATOM 1525 C CA . ARG A 1 188 ? 32.859 99.756 2.113 1.00 7.03 188 ARG A CA 1
ATOM 1526 C C . ARG A 1 188 ? 32.716 98.322 1.623 1.00 7.15 188 ARG A C 1
ATOM 1527 O O . ARG A 1 188 ? 32.214 98.093 0.516 1.00 6.60 188 ARG A O 1
ATOM 1535 N N . ALA A 1 189 ? 33.116 97.361 2.454 1.00 7.37 189 ALA A N 1
ATOM 1536 C CA . ALA A 1 189 ? 32.952 95.936 2.128 1.00 7.08 189 ALA A CA 1
ATOM 1537 C C . ALA A 1 189 ? 31.483 95.538 1.930 1.00 7.58 189 ALA A C 1
ATOM 1538 O O . ALA A 1 189 ? 31.164 94.756 1.028 1.00 7.86 189 ALA A O 1
ATOM 1540 N N . ARG A 1 190 ? 30.589 96.063 2.765 1.00 7.92 190 ARG A N 1
ATOM 1541 C CA . ARG A 1 190 ? 29.174 95.704 2.629 1.00 8.12 190 ARG A CA 1
ATOM 1542 C C . ARG A 1 190 ? 28.644 96.170 1.283 1.00 8.55 190 ARG A C 1
ATOM 1543 O O . ARG A 1 190 ? 27.949 95.428 0.603 1.00 8.22 190 ARG A O 1
ATOM 1551 N N . ALA A 1 191 ? 28.993 97.395 0.884 1.00 8.23 191 ALA A N 1
ATOM 1552 C CA . ALA A 1 191 ? 28.513 97.936 -0.408 1.00 8.11 191 ALA A CA 1
ATOM 1553 C C . ALA A 1 191 ? 29.011 97.088 -1.583 1.00 8.54 191 ALA A C 1
ATOM 1554 O O . ALA A 1 191 ? 28.240 96.786 -2.506 1.00 8.49 191 ALA A O 1
ATOM 1556 N N . ILE A 1 192 ? 30.297 96.717 -1.537 1.00 7.23 192 ILE A N 1
ATOM 1557 C CA . ILE A 1 192 ? 30.908 95.893 -2.569 1.00 7.43 192 ILE A CA 1
ATOM 1558 C C . ILE A 1 192 ? 30.243 94.516 -2.659 1.00 7.92 192 ILE A C 1
ATOM 1559 O O . ILE A 1 192 ? 29.785 94.132 -3.727 1.00 7.13 192 ILE A O 1
ATOM 1564 N N . GLU A 1 193 ? 30.202 93.786 -1.541 1.00 8.34 193 GLU A N 1
ATOM 1565 C CA . GLU A 1 193 ? 29.769 92.390 -1.575 1.00 9.07 193 GLU A CA 1
ATOM 1566 C C . GLU A 1 193 ? 28.256 92.304 -1.811 1.00 8.68 193 GLU A C 1
ATOM 1567 O O . GLU A 1 193 ? 27.782 91.341 -2.427 1.00 9.59 193 GLU A O 1
ATOM 1573 N N . ASN A 1 194 ? 27.515 93.312 -1.352 1.00 8.08 194 ASN A N 1
ATOM 1574 C CA . ASN A 1 194 ? 26.050 93.326 -1.504 1.00 8.22 194 ASN A CA 1
ATOM 1575 C C . ASN A 1 194 ? 25.559 94.079 -2.738 1.00 8.80 194 ASN A C 1
ATOM 1576 O O . ASN A 1 194 ? 24.351 94.268 -2.923 1.00 9.04 194 ASN A O 1
ATOM 1581 N N . LEU A 1 195 ? 26.509 94.540 -3.545 1.00 8.84 195 LEU A N 1
ATOM 1582 C CA . LEU A 1 195 ? 26.190 95.242 -4.789 1.00 9.74 195 LEU A CA 1
ATOM 1583 C C . LEU A 1 195 ? 25.105 96.316 -4.581 1.00 9.35 195 LEU A C 1
ATOM 1584 O O . LEU A 1 195 ? 24.089 96.330 -5.270 1.00 9.63 195 LEU A O 1
ATOM 1589 N N . CYS A 1 196 ? 25.320 97.198 -3.614 1.00 8.48 196 CYS A N 1
ATOM 1590 C CA . CYS A 1 196 ? 24.301 98.177 -3.255 1.00 8.96 196 CYS A CA 1
ATOM 1591 C C . CYS A 1 196 ? 24.938 99.461 -2.751 1.00 8.29 196 CYS A C 1
ATOM 1592 O O . CYS A 1 196 ? 26.133 99.505 -2.448 1.00 9.25 196 CYS A O 1
ATOM 1595 N N . PHE A 1 197 ? 24.134 100.511 -2.648 1.00 7.41 197 PHE A N 1
ATOM 1596 C CA . PHE A 1 197 ? 24.573 101.685 -1.915 1.00 7.07 197 PHE A CA 1
ATOM 1597 C C . PHE A 1 197 ? 24.519 101.394 -0.422 1.00 7.01 197 PHE A C 1
ATOM 1598 O O . PHE A 1 197 ? 23.704 100.601 0.043 1.00 7.52 197 PHE A O 1
ATOM 1606 N N . VAL A 1 198 ? 25.390 102.054 0.324 1.00 7.29 198 VAL A N 1
ATOM 1607 C CA . VAL A 1 198 ? 25.337 101.987 1.781 1.00 6.89 198 VAL A CA 1
ATOM 1608 C C . VAL A 1 198 ? 25.334 103.420 2.303 1.00 7.82 198 VAL A C 1
ATOM 1609 O O . VAL A 1 198 ? 26.119 104.240 1.830 1.00 8.98 198 VAL A O 1
ATOM 1613 N N . ALA A 1 199 ? 24.437 103.735 3.245 1.00 6.96 199 ALA A N 1
ATOM 1614 C CA . ALA A 1 199 ? 24.477 105.067 3.886 1.00 7.10 199 ALA A CA 1
ATOM 1615 C C . ALA A 1 199 ? 24.639 104.824 5.363 1.00 7.85 199 ALA A C 1
ATOM 1616 O O . ALA A 1 199 ? 24.025 103.894 5.927 1.00 8.10 199 ALA A O 1
ATOM 1618 N N . ALA A 1 200 ? 25.472 105.616 6.020 1.00 6.77 200 ALA A N 1
ATOM 1619 C CA . ALA A 1 200 ? 25.764 105.303 7.422 1.00 6.48 200 ALA A CA 1
ATOM 1620 C C . ALA A 1 200 ? 25.964 106.610 8.158 1.00 6.68 200 ALA A C 1
ATOM 1621 O O . ALA A 1 200 ? 26.613 107.537 7.644 1.00 6.95 200 ALA A O 1
ATOM 1623 N N . VAL A 1 201 ? 25.406 106.683 9.363 1.00 6.02 201 VAL A N 1
ATOM 1624 C CA . VAL A 1 201 ? 25.601 107.865 10.187 1.00 6.27 201 VAL A CA 1
ATOM 1625 C C . VAL A 1 201 ? 26.133 107.433 11.544 1.00 5.83 201 VAL A C 1
ATOM 1626 O O . VAL A 1 201 ? 25.619 106.527 12.175 1.00 6.39 201 VAL A O 1
ATOM 1630 N N . ASN A 1 202 ? 27.173 108.121 11.972 1.00 5.82 202 ASN A N 1
ATOM 1631 C CA . ASN A 1 202 ? 27.768 107.927 13.282 1.00 6.55 202 ASN A CA 1
ATOM 1632 C C . ASN A 1 202 ? 27.815 109.302 13.916 1.00 6.79 202 ASN A C 1
ATOM 1633 O O . ASN A 1 202 ? 27.931 110.307 13.219 1.00 8.15 202 ASN A O 1
ATOM 1638 N N . ARG A 1 203 ? 27.690 109.354 15.231 1.00 8.12 203 ARG A N 1
ATOM 1639 C CA . ARG A 1 203 ? 27.748 110.637 15.926 1.00 7.61 203 ARG A CA 1
ATOM 1640 C C . ARG A 1 203 ? 29.187 111.150 15.963 1.00 7.15 203 ARG A C 1
ATOM 1641 O O . ARG A 1 203 ? 30.114 110.429 15.584 1.00 7.44 203 ARG A O 1
ATOM 1649 N N . VAL A 1 204 ? 29.352 112.382 16.458 1.00 7.34 204 VAL A N 1
ATOM 1650 C CA . VAL A 1 204 ? 30.661 112.993 16.730 1.00 7.52 204 VAL A CA 1
ATOM 1651 C C . VAL A 1 204 ? 30.676 113.467 18.185 1.00 7.65 204 VAL A C 1
ATOM 1652 O O . VAL A 1 204 ? 29.675 113.325 18.890 1.00 9.45 204 VAL A O 1
ATOM 1656 N N . GLY A 1 205 ? 31.795 114.020 18.638 1.00 7.97 205 GLY A N 1
ATOM 1657 C CA . GLY A 1 205 ? 31.856 114.529 20.023 1.00 8.57 205 GLY A CA 1
ATOM 1658 C C . GLY A 1 205 ? 32.266 113.481 21.033 1.00 8.19 205 GLY A C 1
ATOM 1659 O O . GLY A 1 205 ? 32.760 112.428 20.681 1.00 8.41 205 GLY A O 1
ATOM 1660 N N . VAL A 1 206 ? 32.067 113.801 22.310 1.00 8.26 206 VAL A N 1
ATOM 1661 C CA . VAL A 1 206 ? 32.489 112.943 23.403 1.00 9.45 206 VAL A CA 1
ATOM 1662 C C . VAL A 1 206 ? 31.254 112.629 24.249 1.00 10.26 206 VAL A C 1
ATOM 1663 O O . VAL A 1 206 ? 30.408 113.510 24.476 1.00 10.29 206 VAL A O 1
ATOM 1667 N N . ASP A 1 207 ? 31.133 111.388 24.708 1.00 9.92 207 ASP A N 1
ATOM 1668 C CA . ASP A 1 207 ? 29.957 111.043 25.498 1.00 11.21 207 ASP A CA 1
ATOM 1669 C C . ASP A 1 207 ? 30.268 110.897 26.997 1.00 10.47 207 ASP A C 1
ATOM 1670 O O . ASP A 1 207 ? 31.422 111.100 27.421 1.00 11.22 207 ASP A O 1
ATOM 1675 N N . GLY A 1 208 ? 29.238 110.555 27.770 1.00 10.82 208 GLY A N 1
ATOM 1676 C CA . GLY A 1 208 ? 29.314 110.488 29.247 1.00 10.71 208 GLY A CA 1
ATOM 1677 C C . GLY A 1 208 ? 30.159 109.346 29.752 1.00 11.60 208 GLY A C 1
ATOM 1678 O O . GLY A 1 208 ? 30.514 109.304 30.949 1.00 12.43 208 GLY A O 1
ATOM 1679 N N . ASN A 1 209 ? 30.472 108.417 28.852 1.00 11.04 209 ASN A N 1
ATOM 1680 C CA . ASN A 1 209 ? 31.365 107.301 29.125 1.00 11.39 209 ASN A CA 1
ATOM 1681 C C . ASN A 1 209 ? 32.799 107.585 28.692 1.00 10.60 209 ASN A C 1
ATOM 1682 O O . ASN A 1 209 ? 33.630 106.679 28.624 1.00 11.28 209 ASN A O 1
ATOM 1687 N N . GLN A 1 210 ? 33.081 108.860 28.412 1.00 10.51 210 GLN A N 1
ATOM 1688 C CA . GLN A 1 210 ? 34.396 109.333 28.008 1.00 11.12 210 GLN A CA 1
ATOM 1689 C C . GLN A 1 210 ? 34.833 108.881 26.607 1.00 10.67 210 GLN A C 1
ATOM 1690 O O . GLN A 1 210 ? 36.006 108.997 26.272 1.00 10.68 210 GLN A O 1
ATOM 1696 N N . LEU A 1 211 ? 33.914 108.330 25.828 1.00 10.38 211 LEU A N 1
ATOM 1697 C CA . LEU A 1 211 ? 34.262 107.855 24.479 1.00 9.99 211 LEU A CA 1
ATOM 1698 C C . LEU A 1 211 ? 34.214 109.007 23.482 1.00 10.34 211 LEU A C 1
ATOM 1699 O O . LEU A 1 211 ? 33.360 109.891 23.566 1.00 9.90 211 LEU A O 1
ATOM 1704 N N . HIS A 1 212 ? 35.173 109.015 22.569 1.00 8.81 212 HIS A N 1
ATOM 1705 C CA . HIS A 1 212 ? 35.198 110.022 21.519 1.00 9.06 212 HIS A CA 1
ATOM 1706 C C . HIS A 1 212 ? 34.741 109.397 20.202 1.00 8.55 212 HIS A C 1
ATOM 1707 O O . HIS A 1 212 ? 35.057 108.238 19.920 1.00 8.86 212 HIS A O 1
ATOM 1714 N N . TYR A 1 213 ? 34.041 110.190 19.394 1.00 8.05 213 TYR A N 1
ATOM 1715 C CA . TYR A 1 213 ? 33.468 109.712 18.128 1.00 8.52 213 TYR A CA 1
ATOM 1716 C C . TYR A 1 213 ? 33.930 110.601 16.985 1.00 8.17 213 TYR A C 1
ATOM 1717 O O . TYR A 1 213 ? 33.845 111.842 17.083 1.00 8.94 213 TYR A O 1
ATOM 1726 N N . ALA A 1 214 ? 34.390 109.968 15.906 1.00 7.81 214 ALA A N 1
ATOM 1727 C CA . ALA A 1 214 ? 34.998 110.703 14.786 1.00 8.76 214 ALA A CA 1
ATOM 1728 C C . ALA A 1 214 ? 34.016 110.909 13.628 1.00 8.02 214 ALA A C 1
ATOM 1729 O O . ALA A 1 214 ? 34.369 111.501 12.609 1.00 8.05 214 ALA A O 1
ATOM 1731 N N . GLY A 1 215 ? 32.799 110.398 13.771 1.00 7.96 215 GLY A N 1
ATOM 1732 C CA . GLY A 1 215 ? 31.814 110.466 12.679 1.00 7.63 215 GLY A CA 1
ATOM 1733 C C . GLY A 1 215 ? 32.158 109.441 11.600 1.00 8.06 215 GLY A C 1
ATOM 1734 O O . GLY A 1 215 ? 31.955 108.244 11.797 1.00 8.52 215 GLY A O 1
ATOM 1735 N N . ASP A 1 216 ? 32.681 109.905 10.462 1.00 7.25 216 ASP A N 1
ATOM 1736 C CA . ASP A 1 216 ? 32.917 109.035 9.294 1.00 7.98 216 ASP A CA 1
ATOM 1737 C C . ASP A 1 216 ? 31.580 108.578 8.735 1.00 7.83 216 ASP A C 1
ATOM 1738 O O . ASP A 1 216 ? 31.436 107.454 8.233 1.00 7.82 216 ASP A O 1
ATOM 1743 N N . SER A 1 217 ? 30.588 109.468 8.830 1.00 7.48 217 SER A N 1
ATOM 1744 C CA . SER A 1 217 ? 29.280 109.203 8.194 1.00 6.67 217 SER A CA 1
ATOM 1745 C C . SER A 1 217 ? 29.511 109.265 6.687 1.00 6.71 217 SER A C 1
ATOM 1746 O O . SER A 1 217 ? 30.366 110.031 6.219 1.00 6.92 217 SER A O 1
ATOM 1749 N N . ALA A 1 218 ? 28.798 108.455 5.916 1.00 5.98 218 ALA A N 1
ATOM 1750 C CA . ALA A 1 218 ? 29.079 108.411 4.481 1.00 5.67 218 ALA A CA 1
ATOM 1751 C C . ALA A 1 218 ? 27.921 107.858 3.699 1.00 6.15 218 ALA A C 1
ATOM 1752 O O . ALA A 1 218 ? 27.115 107.084 4.215 1.00 6.25 218 ALA A O 1
ATOM 1754 N N . VAL A 1 219 ? 27.898 108.227 2.423 1.00 5.88 219 VAL A N 1
ATOM 1755 C CA . VAL A 1 219 ? 27.132 107.474 1.436 1.00 6.90 219 VAL A CA 1
ATOM 1756 C C . VAL A 1 219 ? 28.174 106.842 0.546 1.00 7.55 219 VAL A C 1
ATOM 1757 O O . VAL A 1 219 ? 29.039 107.535 0.000 1.00 8.54 219 VAL A O 1
ATOM 1761 N N . ILE A 1 220 ? 28.073 105.520 0.431 1.00 7.30 220 ILE A N 1
ATOM 1762 C CA . ILE A 1 220 ? 29.040 104.691 -0.254 1.00 8.82 220 ILE A CA 1
ATOM 1763 C C . ILE A 1 220 ? 28.360 104.040 -1.471 1.00 7.59 220 ILE A C 1
ATOM 1764 O O . ILE A 1 220 ? 27.279 103.459 -1.369 1.00 7.74 220 ILE A O 1
ATOM 1769 N N . ASP A 1 221 ? 28.967 104.184 -2.642 1.00 8.10 221 ASP A N 1
ATOM 1770 C CA . ASP A 1 221 ? 28.387 103.570 -3.839 1.00 8.07 221 ASP A CA 1
ATOM 1771 C C . ASP A 1 221 ? 28.643 102.056 -3.899 1.00 8.46 221 ASP A C 1
ATOM 1772 O O . ASP A 1 221 ? 29.303 101.489 -3.033 1.00 8.01 221 ASP A O 1
ATOM 1777 N N . PHE A 1 222 ? 28.084 101.424 -4.919 1.00 8.07 222 PHE A N 1
ATOM 1778 C CA . PHE A 1 222 ? 28.121 99.967 -5.099 1.00 8.95 222 PHE A CA 1
ATOM 1779 C C . PHE A 1 222 ? 29.517 99.466 -5.446 1.00 9.07 222 PHE A C 1
ATOM 1780 O O . PHE A 1 222 ? 29.714 98.265 -5.545 1.00 9.52 222 PHE A O 1
ATOM 1788 N N . LEU A 1 223 ? 30.474 100.368 -5.662 1.00 10.06 223 LEU A N 1
ATOM 1789 C CA . LEU A 1 223 ? 31.879 99.949 -5.851 1.00 11.47 223 LEU A CA 1
ATOM 1790 C C . LEU A 1 223 ? 32.686 100.108 -4.559 1.00 12.02 223 LEU A C 1
ATOM 1791 O O . LEU A 1 223 ? 33.913 99.899 -4.541 1.00 11.47 223 LEU A O 1
ATOM 1796 N N . GLY A 1 224 ? 31.987 100.450 -3.479 1.00 11.62 224 GLY A N 1
ATOM 1797 C CA . GLY A 1 224 ? 32.639 100.657 -2.206 1.00 11.30 224 GLY A CA 1
ATOM 1798 C C . GLY A 1 224 ? 33.325 102.008 -2.066 1.00 11.42 224 GLY A C 1
ATOM 1799 O O . GLY A 1 224 ? 34.061 102.227 -1.108 1.00 9.58 224 GLY A O 1
ATOM 1800 N N . GLN A 1 225 ? 33.036 102.925 -2.991 1.00 12.05 225 GLN A N 1
ATOM 1801 C CA . GLN A 1 225 ? 33.698 104.224 -3.029 1.00 13.52 225 GLN A CA 1
ATOM 1802 C C . GLN A 1 225 ? 32.752 105.267 -2.393 1.00 12.88 225 GLN A C 1
ATOM 1803 O O . GLN A 1 225 ? 31.609 105.363 -2.809 1.00 12.95 225 GLN A O 1
ATOM 1809 N N . PRO A 1 226 ? 33.221 106.029 -1.380 1.00 13.45 226 PRO A N 1
ATOM 1810 C CA . PRO A 1 226 ? 32.318 107.014 -0.775 1.00 13.08 226 PRO A CA 1
ATOM 1811 C C . PRO A 1 226 ? 32.003 108.154 -1.727 1.00 13.18 226 PRO A C 1
ATOM 1812 O O . PRO A 1 226 ? 32.923 108.801 -2.231 1.00 16.24 226 PRO A O 1
ATOM 1816 N N . GLN A 1 227 ? 30.717 108.411 -1.934 1.00 10.25 227 GLN A N 1
ATOM 1817 C CA . GLN A 1 227 ? 30.263 109.533 -2.719 1.00 9.17 227 GLN A CA 1
ATOM 1818 C C . GLN A 1 227 ? 30.336 110.815 -1.887 1.00 8.77 227 GLN A C 1
ATOM 1819 O O . GLN A 1 227 ? 30.664 111.904 -2.394 1.00 7.24 227 GLN A O 1
ATOM 1825 N N . VAL A 1 228 ? 29.981 110.688 -0.613 1.00 8.01 228 VAL A N 1
ATOM 1826 C CA . VAL A 1 228 ? 30.209 111.777 0.354 1.00 7.79 228 VAL A CA 1
ATOM 1827 C C . VAL A 1 228 ? 30.659 111.163 1.668 1.00 8.12 228 VAL A C 1
ATOM 1828 O O . VAL A 1 228 ? 30.233 110.073 2.018 1.00 7.54 228 VAL A O 1
ATOM 1832 N N . GLU A 1 229 ? 31.554 111.855 2.372 1.00 8.04 229 GLU A N 1
ATOM 1833 C CA . GLU A 1 229 ? 32.016 111.379 3.682 1.00 8.59 229 GLU A CA 1
ATOM 1834 C C . GLU A 1 229 ? 32.267 112.599 4.536 1.00 8.17 229 GLU A C 1
ATOM 1835 O O . GLU A 1 229 ? 32.813 113.591 4.065 1.00 8.08 229 GLU A O 1
ATOM 1841 N N . ILE A 1 230 ? 31.837 112.534 5.790 1.00 7.54 230 ILE A N 1
ATOM 1842 C CA . ILE A 1 230 ? 32.010 113.667 6.687 1.00 6.69 230 ILE A CA 1
ATOM 1843 C C . ILE A 1 230 ? 32.594 113.179 7.998 1.00 7.21 230 ILE A C 1
ATOM 1844 O O . ILE A 1 230 ? 32.365 112.034 8.400 1.00 6.28 230 ILE A O 1
ATOM 1849 N N . ARG A 1 231 ? 33.339 114.041 8.677 1.00 7.52 231 ARG A N 1
ATOM 1850 C CA . ARG A 1 231 ? 34.115 113.579 9.851 1.00 9.78 231 ARG A CA 1
ATOM 1851 C C . ARG A 1 231 ? 34.272 114.683 10.876 1.00 10.35 231 ARG A C 1
ATOM 1852 O O . ARG A 1 231 ? 34.298 115.864 10.531 1.00 10.07 231 ARG A O 1
ATOM 1860 N N . GLU A 1 232 ? 34.390 114.254 12.131 1.00 10.08 232 GLU A N 1
ATOM 1861 C CA . GLU A 1 232 ? 34.938 115.026 13.261 1.00 12.42 232 GLU A CA 1
ATOM 1862 C C . GLU A 1 232 ? 33.964 116.072 13.798 1.00 10.49 232 GLU A C 1
ATOM 1863 O O . GLU A 1 232 ? 33.748 116.157 15.010 1.00 9.85 232 GLU A O 1
ATOM 1869 N N . GLN A 1 233 ? 33.389 116.871 12.900 1.00 10.30 233 GLN A N 1
ATOM 1870 C CA . GLN A 1 233 ? 32.525 117.985 13.280 1.00 10.38 233 GLN A CA 1
ATOM 1871 C C . GLN A 1 233 ? 31.050 117.641 13.139 1.00 10.17 233 GLN A C 1
ATOM 1872 O O . GLN A 1 233 ? 30.665 116.767 12.359 1.00 11.03 233 GLN A O 1
ATOM 1878 N N . GLU A 1 234 ? 30.219 118.371 13.873 1.00 10.23 234 GLU A N 1
ATOM 1879 C CA . GLU A 1 234 ? 28.775 118.333 13.630 1.00 10.96 234 GLU A CA 1
ATOM 1880 C C . GLU A 1 234 ? 28.556 118.772 12.185 1.00 10.22 234 GLU A C 1
ATOM 1881 O O . GLU A 1 234 ? 29.062 119.826 11.772 1.00 9.63 234 GLU A O 1
ATOM 1887 N N . GLN A 1 235 ? 27.787 117.997 11.429 1.00 8.80 235 GLN A N 1
ATOM 1888 C CA . GLN A 1 235 ? 27.675 118.243 9.989 1.00 8.81 235 GLN A CA 1
ATOM 1889 C C . GLN A 1 235 ? 26.427 117.581 9.407 1.00 9.11 235 GLN A C 1
ATOM 1890 O O . GLN A 1 235 ? 26.093 116.451 9.776 1.00 8.75 235 GLN A O 1
ATOM 1896 N N . VAL A 1 236 ? 25.755 118.285 8.487 1.00 8.54 236 VAL A N 1
ATOM 1897 C CA . VAL A 1 236 ? 24.664 117.701 7.689 1.00 8.55 236 VAL A CA 1
ATOM 1898 C C . VAL A 1 236 ? 25.044 117.828 6.212 1.00 9.02 236 VAL A C 1
ATOM 1899 O O . VAL A 1 236 ? 25.588 118.846 5.775 1.00 9.21 236 VAL A O 1
ATOM 1903 N N . VAL A 1 237 ? 24.819 116.771 5.460 1.00 8.23 237 VAL A N 1
ATOM 1904 C CA . VAL A 1 237 ? 25.024 116.855 4.032 1.00 8.49 237 VAL A CA 1
ATOM 1905 C C . VAL A 1 237 ? 23.929 116.054 3.372 1.00 7.89 237 VAL A C 1
ATOM 1906 O O . VAL A 1 237 ? 23.504 115.026 3.913 1.00 7.79 237 VAL A O 1
ATOM 1910 N N . THR A 1 238 ? 23.494 116.517 2.201 1.00 7.83 238 THR A N 1
ATOM 1911 C CA . THR A 1 238 ? 22.469 115.814 1.431 1.00 8.31 238 THR A CA 1
ATOM 1912 C C . THR A 1 238 ? 23.051 115.481 0.070 1.00 8.36 238 THR A C 1
ATOM 1913 O O . THR A 1 238 ? 23.621 116.345 -0.594 1.00 8.56 238 THR A O 1
ATOM 1917 N N . THR A 1 239 ? 22.881 114.234 -0.345 1.00 7.76 239 THR A N 1
ATOM 1918 C CA . THR A 1 239 ? 23.432 113.776 -1.611 1.00 9.24 239 THR A CA 1
ATOM 1919 C C . THR A 1 239 ? 22.399 112.921 -2.356 1.00 8.80 239 THR A C 1
ATOM 1920 O O . THR A 1 239 ? 21.478 112.393 -1.741 1.00 9.15 239 THR A O 1
ATOM 1924 N N . THR A 1 240 ? 22.555 112.784 -3.667 1.00 8.49 240 THR A N 1
ATOM 1925 C CA . THR A 1 240 ? 21.584 111.983 -4.438 1.00 8.86 240 THR A CA 1
ATOM 1926 C C . THR A 1 240 ? 22.265 110.743 -4.979 1.00 8.99 240 THR A C 1
ATOM 1927 O O . THR A 1 240 ? 23.346 110.840 -5.581 1.00 9.09 240 THR A O 1
ATOM 1931 N N . ILE A 1 241 ? 21.619 109.590 -4.802 1.00 8.56 241 ILE A N 1
ATOM 1932 C CA . ILE A 1 241 ? 22.142 108.332 -5.329 1.00 8.61 241 ILE A CA 1
ATOM 1933 C C . ILE A 1 241 ? 21.378 107.877 -6.578 1.00 9.30 241 ILE A C 1
ATOM 1934 O O . ILE A 1 241 ? 20.155 108.066 -6.667 1.00 10.21 241 ILE A O 1
ATOM 1939 N N . SER A 1 242 ? 22.121 107.304 -7.538 1.00 8.91 242 SER A N 1
ATOM 1940 C CA . SER A 1 242 ? 21.614 106.994 -8.879 1.00 9.06 242 SER A CA 1
ATOM 1941 C C . SER A 1 242 ? 21.059 105.574 -9.008 1.00 8.20 242 SER A C 1
ATOM 1942 O O . SER A 1 242 ? 21.807 104.591 -8.946 1.00 8.90 242 SER A O 1
ATOM 1945 N N . ALA A 1 243 ? 19.752 105.475 -9.241 1.00 8.68 243 ALA A N 1
ATOM 1946 C CA . ALA A 1 243 ? 19.122 104.176 -9.515 1.00 8.72 243 ALA A CA 1
ATOM 1947 C C . ALA A 1 243 ? 19.711 103.573 -10.805 1.00 8.96 243 ALA A C 1
ATOM 1948 O O . ALA A 1 243 ? 19.979 102.369 -10.874 1.00 8.02 243 ALA A O 1
ATOM 1950 N N . ALA A 1 244 ? 19.931 104.424 -11.812 1.00 10.11 244 ALA A N 1
ATOM 1951 C CA . ALA A 1 244 ? 20.420 103.952 -13.112 1.00 10.62 244 ALA A CA 1
ATOM 1952 C C . ALA A 1 244 ? 21.812 103.339 -13.030 1.00 10.38 244 ALA A C 1
ATOM 1953 O O . ALA A 1 244 ? 22.074 102.290 -13.633 1.00 9.90 244 ALA A O 1
ATOM 1955 N N . ALA A 1 245 ? 22.695 103.993 -12.285 1.00 9.87 245 ALA A N 1
ATOM 1956 C CA . ALA A 1 245 ? 24.076 103.508 -12.116 1.00 9.61 245 ALA A CA 1
ATOM 1957 C C . ALA A 1 245 ? 24.069 102.156 -11.397 1.00 9.40 245 ALA A C 1
ATOM 1958 O O . ALA A 1 245 ? 24.806 101.247 -11.763 1.00 9.16 245 ALA A O 1
ATOM 1960 N N . LEU A 1 246 ? 23.198 102.022 -10.399 1.00 8.95 246 LEU A N 1
ATOM 1961 C CA . LEU A 1 246 ? 23.104 100.781 -9.633 1.00 9.04 246 LEU A CA 1
ATOM 1962 C C . LEU A 1 246 ? 22.657 99.638 -10.552 1.00 9.69 246 LEU A C 1
ATOM 1963 O O . LEU A 1 246 ? 23.232 98.548 -10.537 1.00 9.35 246 LEU A O 1
ATOM 1968 N N . ALA A 1 247 ? 21.628 99.910 -11.349 1.00 9.08 247 ALA A N 1
ATOM 1969 C CA . ALA A 1 247 ? 21.076 98.907 -12.263 1.00 9.42 247 ALA A CA 1
ATOM 1970 C C . ALA A 1 247 ? 22.119 98.498 -13.289 1.00 9.48 247 ALA A C 1
ATOM 1971 O O . ALA A 1 247 ? 22.249 97.310 -13.593 1.00 10.38 247 ALA A O 1
ATOM 1973 N N . GLU A 1 248 ? 22.890 99.463 -13.785 1.00 9.76 248 GLU A N 1
ATOM 1974 C CA . GLU A 1 248 ? 23.961 99.160 -14.757 1.00 10.35 248 GLU A CA 1
ATOM 1975 C C . GLU A 1 248 ? 25.073 98.295 -14.123 1.00 10.01 248 GLU A C 1
ATOM 1976 O O . GLU A 1 248 ? 25.535 97.317 -14.720 1.00 10.09 248 GLU A O 1
ATOM 1982 N N . HIS A 1 249 ? 25.484 98.650 -12.908 1.00 9.66 249 HIS A N 1
ATOM 1983 C CA . HIS A 1 249 ? 26.501 97.867 -12.223 1.00 9.59 249 HIS A CA 1
ATOM 1984 C C . HIS A 1 249 ? 26.046 96.418 -12.022 1.00 9.51 249 HIS A C 1
ATOM 1985 O O . HIS A 1 249 ? 26.807 95.470 -12.265 1.00 9.43 249 HIS A O 1
ATOM 1992 N N . ARG A 1 250 ? 24.793 96.240 -11.600 1.00 9.24 250 ARG A N 1
ATOM 1993 C CA . ARG A 1 250 ? 24.288 94.900 -11.330 1.00 9.61 250 ARG A CA 1
ATOM 1994 C C . ARG A 1 250 ? 24.186 94.051 -12.589 1.00 11.02 250 ARG A C 1
ATOM 1995 O O . ARG A 1 250 ? 24.313 92.824 -12.520 1.00 12.38 250 ARG A O 1
ATOM 2003 N N . ALA A 1 251 ? 24.011 94.706 -13.734 1.00 10.85 251 ALA A N 1
ATOM 2004 C CA . ALA A 1 251 ? 23.992 94.006 -15.021 1.00 12.50 251 ALA A CA 1
ATOM 2005 C C . ALA A 1 251 ? 25.427 93.672 -15.472 1.00 12.88 251 ALA A C 1
ATOM 2006 O O . ALA A 1 251 ? 25.715 92.559 -15.950 1.00 13.39 251 ALA A O 1
ATOM 2008 N N . ARG A 1 252 ? 26.318 94.644 -15.322 1.00 13.41 252 ARG A N 1
ATOM 2009 C CA . ARG A 1 252 ? 27.716 94.522 -15.741 1.00 14.72 252 ARG A CA 1
ATOM 2010 C C . ARG A 1 252 ? 28.508 93.524 -14.879 1.00 15.32 252 ARG A C 1
ATOM 2011 O O . ARG A 1 252 ? 29.395 92.814 -15.383 1.00 14.86 252 ARG A O 1
ATOM 2019 N N . PHE A 1 253 ? 28.195 93.492 -13.585 1.00 15.25 253 PHE A N 1
ATOM 2020 C CA . PHE A 1 253 ? 28.924 92.655 -12.640 1.00 16.08 253 PHE A CA 1
ATOM 2021 C C . PHE A 1 253 ? 27.935 91.787 -11.875 1.00 16.90 253 PHE A C 1
ATOM 2022 O O . PHE A 1 253 ? 27.608 92.070 -10.715 1.00 15.97 253 PHE A O 1
ATOM 2030 N N . PRO A 1 254 ? 27.444 90.719 -12.534 1.00 17.08 254 PRO A N 1
ATOM 2031 C CA . PRO A 1 254 ? 26.338 89.951 -12.020 1.00 17.26 254 PRO A CA 1
ATOM 2032 C C . PRO A 1 254 ? 26.736 88.965 -10.905 1.00 16.75 254 PRO A C 1
ATOM 2033 O O . PRO A 1 254 ? 26.352 87.787 -10.961 1.00 16.34 254 PRO A O 1
ATOM 2037 N N . ALA A 1 255 ? 27.471 89.440 -9.894 1.00 15.91 255 ALA A N 1
ATOM 2038 C CA . ALA A 1 255 ? 27.841 88.565 -8.785 1.00 15.40 255 ALA A CA 1
ATOM 2039 C C . ALA A 1 255 ? 26.625 88.115 -7.971 1.00 15.73 255 ALA A C 1
ATOM 2040 O O . ALA A 1 255 ? 26.718 87.127 -7.237 1.00 16.35 255 ALA A O 1
ATOM 2042 N N . MET A 1 256 ? 25.511 88.847 -8.110 1.00 16.55 256 MET A N 1
ATOM 2043 C CA . MET A 1 256 ? 24.207 88.460 -7.521 1.00 17.08 256 MET A CA 1
ATOM 2044 C C . MET A 1 256 ? 23.822 87.008 -7.869 1.00 17.12 256 MET A C 1
ATOM 2045 O O . MET A 1 256 ? 23.168 86.301 -7.084 1.00 17.78 256 MET A O 1
ATOM 2050 N N . LEU A 1 257 ? 24.233 86.568 -9.058 1.00 16.16 257 LEU A N 1
ATOM 2051 C CA . LEU A 1 257 ? 23.874 85.239 -9.575 1.00 15.97 257 LEU A CA 1
ATOM 2052 C C . LEU A 1 257 ? 24.666 84.098 -8.952 1.00 16.07 257 LEU A C 1
ATOM 2053 O O . LEU A 1 257 ? 24.301 82.920 -9.107 1.00 16.38 257 LEU A O 1
ATOM 2058 N N . ASP A 1 258 ? 25.746 84.442 -8.254 1.00 15.01 258 ASP A N 1
ATOM 2059 C CA . ASP A 1 258 ? 26.664 83.433 -7.735 1.00 15.18 258 ASP A CA 1
ATOM 2060 C C . ASP A 1 258 ? 26.569 83.226 -6.216 1.00 15.14 258 ASP A C 1
ATOM 2061 O O . ASP A 1 258 ? 27.245 82.342 -5.669 1.00 15.14 258 ASP A O 1
ATOM 2066 N N . GLY A 1 259 ? 25.720 84.019 -5.563 1.00 14.76 259 GLY A N 1
ATOM 2067 C CA . GLY A 1 259 ? 25.532 83.952 -4.110 1.00 14.88 259 GLY A CA 1
ATOM 2068 C C . GLY A 1 259 ? 25.047 82.588 -3.645 1.00 15.18 259 GLY A C 1
ATOM 2069 O O . GLY A 1 259 ? 24.334 81.881 -4.376 1.00 15.67 259 GLY A O 1
ATOM 2070 N N . ASP A 1 260 ? 25.430 82.220 -2.437 1.00 13.47 260 ASP A N 1
ATOM 2071 C CA . ASP A 1 260 ? 25.044 80.926 -1.873 1.00 13.41 260 ASP A CA 1
ATOM 2072 C C . ASP A 1 260 ? 23.735 81.050 -1.130 1.00 14.07 260 ASP A C 1
ATOM 2073 O O . ASP A 1 260 ? 23.506 82.040 -0.418 1.00 14.05 260 ASP A O 1
ATOM 2078 N N . SER A 1 261 ? 22.882 80.042 -1.304 1.00 14.00 261 SER A N 1
ATOM 2079 C CA . SER A 1 261 ? 21.630 79.981 -0.550 1.00 14.73 261 SER A CA 1
ATOM 2080 C C . SER A 1 261 ? 21.972 79.553 0.867 1.00 13.74 261 SER A C 1
ATOM 2081 O O . SER A 1 261 ? 22.848 78.703 1.080 1.00 13.17 261 SER A O 1
ATOM 2084 N N . PHE A 1 262 ? 21.270 80.129 1.833 1.00 13.62 262 PHE A N 1
ATOM 2085 C CA . PHE A 1 262 ? 21.434 79.720 3.230 1.00 13.72 262 PHE A CA 1
ATOM 2086 C C . PHE A 1 262 ? 20.151 80.009 4.004 1.00 14.93 262 PHE A C 1
ATOM 2087 O O . PHE A 1 262 ? 19.305 80.785 3.551 1.00 15.55 262 PHE A O 1
ATOM 2095 N N . VAL A 1 263 ? 20.023 79.382 5.167 1.00 16.38 263 VAL A N 1
ATOM 2096 C CA . VAL A 1 263 ? 18.887 79.628 6.052 1.00 17.33 263 VAL A CA 1
ATOM 2097 C C . VAL A 1 263 ? 19.440 80.059 7.399 1.00 17.30 263 VAL A C 1
ATOM 2098 O O . VAL A 1 263 ? 20.273 79.368 7.961 1.00 15.32 263 VAL A O 1
ATOM 2102 N N . LEU A 1 264 ? 18.979 81.203 7.902 1.00 18.55 264 LEU A N 1
ATOM 2103 C CA . LEU A 1 264 ? 19.336 81.650 9.254 1.00 20.69 264 LEU A CA 1
ATOM 2104 C C . LEU A 1 264 ? 18.668 80.790 10.301 1.00 21.88 264 LEU A C 1
ATOM 2105 O O . LEU A 1 264 ? 17.483 80.485 10.180 1.00 22.24 264 LEU A O 1
ATOM 2110 N N . GLY A 1 265 ? 19.421 80.403 11.327 1.00 23.46 265 GLY A N 1
ATOM 2111 C CA . GLY A 1 265 ? 18.849 79.698 12.474 1.00 25.41 265 GLY A CA 1
ATOM 2112 C C . GLY A 1 265 ? 18.058 80.666 13.349 1.00 27.29 265 GLY A C 1
ATOM 2113 O O . GLY A 1 265 ? 16.834 80.537 13.498 1.00 29.30 265 GLY A O 1
ATOM 2114 N N . MET B 1 1 ? 40.021 134.230 16.044 1.00 32.70 1 MET B N 1
ATOM 2115 C CA . MET B 1 1 ? 39.150 134.604 14.881 1.00 32.44 1 MET B CA 1
ATOM 2116 C C . MET B 1 1 ? 37.808 133.837 14.869 1.00 30.74 1 MET B C 1
ATOM 2117 O O . MET B 1 1 ? 37.619 132.911 15.662 1.00 32.02 1 MET B O 1
ATOM 2122 N N . HIS B 1 2 ? 36.879 134.254 14.002 1.00 27.75 2 HIS B N 1
ATOM 2123 C CA . HIS B 1 2 ? 35.616 133.550 13.770 1.00 24.68 2 HIS B CA 1
ATOM 2124 C C . HIS B 1 2 ? 35.856 132.292 12.936 1.00 21.22 2 HIS B C 1
ATOM 2125 O O . HIS B 1 2 ? 36.920 132.131 12.331 1.00 19.01 2 HIS B O 1
ATOM 2132 N N . ASP B 1 3 ? 34.886 131.386 12.941 1.00 17.68 3 ASP B N 1
ATOM 2133 C CA . ASP B 1 3 ? 35.036 130.152 12.183 1.00 16.45 3 ASP B CA 1
ATOM 2134 C C . ASP B 1 3 ? 34.582 130.452 10.770 1.00 15.74 3 ASP B C 1
ATOM 2135 O O . ASP B 1 3 ? 33.770 131.352 10.554 1.00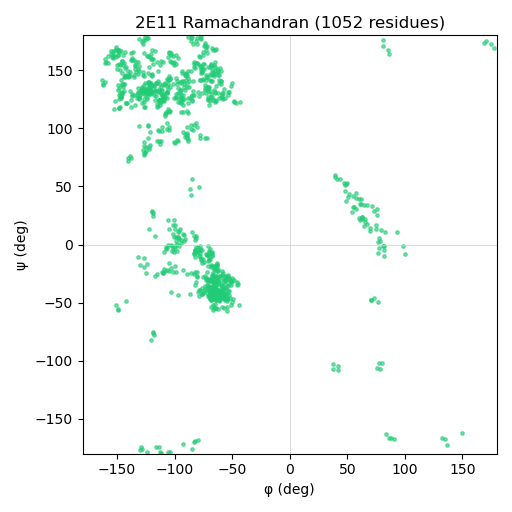 17.77 3 ASP B O 1
ATOM 2140 N N . LEU B 1 4 ? 35.168 129.771 9.795 1.00 12.82 4 LEU B N 1
ATOM 2141 C CA . LEU B 1 4 ? 34.895 130.111 8.416 1.00 11.19 4 LEU B CA 1
ATOM 2142 C C . LEU B 1 4 ? 34.019 129.017 7.816 1.00 10.36 4 LEU B C 1
ATOM 2143 O O . LEU B 1 4 ? 34.316 127.823 7.962 1.00 10.31 4 LEU B O 1
ATOM 2148 N N . ARG B 1 5 ? 32.936 129.431 7.166 1.00 9.23 5 ARG B N 1
ATOM 2149 C CA . ARG B 1 5 ? 32.026 128.522 6.493 1.00 8.94 5 ARG B CA 1
ATOM 2150 C C . ARG B 1 5 ? 32.455 128.428 5.032 1.00 8.82 5 ARG B C 1
ATOM 2151 O O . ARG B 1 5 ? 32.571 129.446 4.338 1.00 9.11 5 ARG B O 1
ATOM 2159 N N . ILE B 1 6 ? 32.726 127.208 4.579 1.00 7.77 6 ILE B N 1
ATOM 2160 C CA . ILE B 1 6 ? 33.224 127.009 3.232 1.00 7.88 6 ILE B CA 1
ATOM 2161 C C . ILE B 1 6 ? 32.277 126.118 2.457 1.00 8.22 6 ILE B C 1
ATOM 2162 O O . ILE B 1 6 ? 31.865 125.080 2.953 1.00 8.27 6 ILE B O 1
ATOM 2167 N N . SER B 1 7 ? 31.930 126.534 1.247 1.00 7.91 7 SER B N 1
ATOM 2168 C CA . SER B 1 7 ? 31.118 125.700 0.364 1.00 7.96 7 SER B CA 1
ATOM 2169 C C . SER B 1 7 ? 31.947 125.202 -0.806 1.00 7.74 7 SER B C 1
ATOM 2170 O O . SER B 1 7 ? 32.568 126.002 -1.506 1.00 7.76 7 SER B O 1
ATOM 2173 N N . LEU B 1 8 ? 31.943 123.886 -1.010 1.00 6.61 8 LEU B N 1
ATOM 2174 C CA . LEU B 1 8 ? 32.586 123.251 -2.149 1.00 7.61 8 LEU B CA 1
ATOM 2175 C C . LEU B 1 8 ? 31.530 123.078 -3.220 1.00 7.57 8 LEU B C 1
ATOM 2176 O O . LEU B 1 8 ? 30.518 122.434 -2.977 1.00 8.27 8 LEU B O 1
ATOM 2181 N N . VAL B 1 9 ? 31.757 123.648 -4.400 1.00 6.75 9 VAL B N 1
ATOM 2182 C CA . VAL B 1 9 ? 30.761 123.539 -5.463 1.00 6.34 9 VAL B CA 1
ATOM 2183 C C . VAL B 1 9 ? 31.337 122.658 -6.575 1.00 6.64 9 VAL B C 1
ATOM 2184 O O . VAL B 1 9 ? 31.971 123.141 -7.512 1.00 6.33 9 VAL B O 1
ATOM 2188 N N . GLN B 1 10 ? 31.095 121.355 -6.435 1.00 6.05 10 GLN B N 1
ATOM 2189 C CA . GLN B 1 10 ? 31.660 120.371 -7.334 1.00 7.30 10 GLN B CA 1
ATOM 2190 C C . GLN B 1 10 ? 30.715 120.174 -8.523 1.00 7.08 10 GLN B C 1
ATOM 2191 O O . GLN B 1 10 ? 29.792 119.348 -8.484 1.00 9.01 10 GLN B O 1
ATOM 2197 N N . GLY B 1 11 ? 30.904 120.988 -9.565 1.00 8.32 11 GLY B N 1
ATOM 2198 C CA . GLY B 1 11 ? 30.031 120.924 -10.738 1.00 8.45 11 GLY B CA 1
ATOM 2199 C C . GLY B 1 11 ? 30.568 120.144 -11.925 1.00 9.34 11 GLY B C 1
ATOM 2200 O O . GLY B 1 11 ? 31.787 119.868 -12.030 1.00 8.97 11 GLY B O 1
ATOM 2201 N N . SER B 1 12 ? 29.654 119.788 -12.830 1.00 9.26 12 SER B N 1
ATOM 2202 C CA . SER B 1 12 ? 30.034 119.251 -14.138 1.00 10.35 12 SER B CA 1
ATOM 2203 C C . SER B 1 12 ? 30.005 120.392 -15.156 1.00 10.02 12 SER B C 1
ATOM 2204 O O . SER B 1 12 ? 28.980 120.665 -15.781 1.00 10.34 12 SER B O 1
ATOM 2207 N N . THR B 1 13 ? 31.139 121.068 -15.289 1.00 9.63 13 THR B N 1
ATOM 2208 C CA . THR B 1 13 ? 31.208 122.275 -16.116 1.00 10.21 13 THR B CA 1
ATOM 2209 C C . THR B 1 13 ? 30.770 121.962 -17.560 1.00 10.36 13 THR B C 1
ATOM 2210 O O . THR B 1 13 ? 31.164 120.927 -18.136 1.00 9.30 13 THR B O 1
ATOM 2214 N N . ARG B 1 14 ? 29.922 122.829 -18.107 1.00 9.64 14 ARG B N 1
ATOM 2215 C CA . ARG B 1 14 ? 29.482 122.694 -19.494 1.00 10.96 14 ARG B CA 1
ATOM 2216 C C . ARG B 1 14 ? 30.619 123.045 -20.440 1.00 10.67 14 ARG B C 1
ATOM 2217 O O . ARG B 1 14 ? 31.274 124.060 -20.269 1.00 11.69 14 ARG B O 1
ATOM 2225 N N . TRP B 1 15 ? 30.847 122.217 -21.459 1.00 10.97 15 TRP B N 1
ATOM 2226 C CA . TRP B 1 15 ? 31.957 122.451 -22.358 1.00 11.36 15 TRP B CA 1
ATOM 2227 C C . TRP B 1 15 ? 31.701 123.659 -23.247 1.00 11.49 15 TRP B C 1
ATOM 2228 O O . TRP B 1 15 ? 30.658 123.716 -23.922 1.00 12.06 15 TRP B O 1
ATOM 2239 N N . HIS B 1 16 ? 32.629 124.626 -23.218 1.00 11.47 16 HIS B N 1
ATOM 2240 C CA . HIS B 1 16 ? 32.624 125.789 -24.128 1.00 12.01 16 HIS B CA 1
ATOM 2241 C C . HIS B 1 16 ? 31.282 126.556 -24.076 1.00 12.45 16 HIS B C 1
ATOM 2242 O O . HIS B 1 16 ? 30.754 126.988 -25.109 1.00 12.35 16 HIS B O 1
ATOM 2249 N N . ASP B 1 17 ? 30.738 126.735 -22.875 1.00 12.14 17 ASP B N 1
ATOM 2250 C CA . ASP B 1 17 ? 29.428 127.359 -22.736 1.00 12.22 17 ASP B CA 1
ATOM 2251 C C . ASP B 1 17 ? 29.380 128.304 -21.539 1.00 12.21 17 ASP B C 1
ATOM 2252 O O . ASP B 1 17 ? 28.798 127.967 -20.499 1.00 11.18 17 ASP B O 1
ATOM 2257 N N . PRO B 1 18 ? 30.010 129.480 -21.677 1.00 12.38 18 PRO B N 1
ATOM 2258 C CA . PRO B 1 18 ? 30.046 130.431 -20.576 1.00 12.13 18 PRO B CA 1
ATOM 2259 C C . PRO B 1 18 ? 28.675 130.829 -20.046 1.00 12.01 18 PRO B C 1
ATOM 2260 O O . PRO B 1 18 ? 28.476 130.773 -18.835 1.00 11.10 18 PRO B O 1
ATOM 2264 N N . ALA B 1 19 ? 27.731 131.188 -20.922 1.00 12.41 19 ALA B N 1
ATOM 2265 C CA . ALA B 1 19 ? 26.402 131.569 -20.424 1.00 12.40 19 ALA B CA 1
ATOM 2266 C C . ALA B 1 19 ? 25.759 130.423 -19.665 1.00 11.62 19 ALA B C 1
ATOM 2267 O O . ALA B 1 19 ? 25.160 130.633 -18.608 1.00 12.03 19 ALA B O 1
ATOM 2269 N N . GLY B 1 20 ? 25.867 129.211 -20.221 1.00 10.98 20 GLY B N 1
ATOM 2270 C CA . GLY B 1 20 ? 25.280 128.015 -19.623 1.00 10.45 20 GLY B CA 1
ATOM 2271 C C . GLY B 1 20 ? 25.879 127.769 -18.252 1.00 10.21 20 GLY B C 1
ATOM 2272 O O . GLY B 1 20 ? 25.168 127.422 -17.304 1.00 10.58 20 GLY B O 1
ATOM 2273 N N . ASN B 1 21 ? 27.191 127.974 -18.140 1.00 10.23 21 ASN B N 1
ATOM 2274 C CA . ASN B 1 21 ? 27.856 127.768 -16.851 1.00 9.30 21 ASN B CA 1
ATOM 2275 C C . ASN B 1 21 ? 27.509 128.799 -15.791 1.00 10.06 21 ASN B C 1
ATOM 2276 O O . ASN B 1 21 ? 27.372 128.462 -14.617 1.00 9.38 21 ASN B O 1
ATOM 2281 N N . ARG B 1 22 ? 27.356 130.058 -16.195 1.00 10.23 22 ARG B N 1
ATOM 2282 C CA . ARG B 1 22 ? 26.900 131.066 -15.245 1.00 11.00 22 ARG B CA 1
ATOM 2283 C C . ARG B 1 22 ? 25.506 130.719 -14.734 1.00 11.01 22 ARG B C 1
ATOM 2284 O O . ARG B 1 22 ? 25.235 130.834 -13.537 1.00 11.16 22 ARG B O 1
ATOM 2292 N N . ASP B 1 23 ? 24.637 130.251 -15.629 1.00 11.09 23 ASP B N 1
ATOM 2293 C CA . ASP B 1 23 ? 23.304 129.814 -15.227 1.00 11.62 23 ASP B CA 1
ATOM 2294 C C . ASP B 1 23 ? 23.394 128.611 -14.304 1.00 10.96 23 ASP B C 1
ATOM 2295 O O . ASP B 1 23 ? 22.722 128.565 -13.277 1.00 12.24 23 ASP B O 1
ATOM 2300 N N . TYR B 1 24 ? 24.205 127.628 -14.699 1.00 10.36 24 TYR B N 1
ATOM 2301 C CA . TYR B 1 24 ? 24.324 126.346 -13.967 1.00 9.52 24 TYR B CA 1
ATOM 2302 C C . TYR B 1 24 ? 24.922 126.522 -12.571 1.00 9.97 24 TYR B C 1
ATOM 2303 O O . TYR B 1 24 ? 24.329 126.125 -11.565 1.00 10.30 24 TYR B O 1
ATOM 2312 N N . TYR B 1 25 ? 26.094 127.136 -12.508 1.00 9.27 25 TYR B N 1
ATOM 2313 C CA . TYR B 1 25 ? 26.690 127.466 -11.215 1.00 9.49 25 TYR B CA 1
ATOM 2314 C C . TYR B 1 25 ? 25.867 128.469 -10.394 1.00 9.89 25 TYR B C 1
ATOM 2315 O O . TYR B 1 25 ? 25.798 128.345 -9.159 1.00 10.54 25 TYR B O 1
ATOM 2324 N N . GLY B 1 26 ? 25.275 129.457 -11.065 1.00 9.62 26 GLY B N 1
ATOM 2325 C CA . GLY B 1 26 ? 24.372 130.411 -10.393 1.00 10.57 26 GLY B CA 1
ATOM 2326 C C . GLY B 1 26 ? 23.292 129.673 -9.604 1.00 10.32 26 GLY B C 1
ATOM 2327 O O . GLY B 1 26 ? 23.046 129.978 -8.431 1.00 10.68 26 GLY B O 1
ATOM 2328 N N . ALA B 1 27 ? 22.687 128.659 -10.241 1.00 10.21 27 ALA B N 1
ATOM 2329 C CA . ALA B 1 27 ? 21.629 127.854 -9.625 1.00 10.85 27 ALA B CA 1
ATOM 2330 C C . ALA B 1 27 ? 22.138 127.028 -8.449 1.00 10.93 27 ALA B C 1
ATOM 2331 O O . ALA B 1 27 ? 21.461 126.927 -7.412 1.00 12.58 27 ALA B O 1
ATOM 2333 N N . LEU B 1 28 ? 23.322 126.438 -8.605 1.00 10.59 28 LEU B N 1
ATOM 2334 C CA . LEU B 1 28 ? 23.998 125.746 -7.492 1.00 10.32 28 LEU B CA 1
ATOM 2335 C C . LEU B 1 28 ? 24.270 126.664 -6.304 1.00 10.73 28 LEU B C 1
ATOM 2336 O O . LEU B 1 28 ? 24.250 126.212 -5.146 1.00 10.74 28 LEU B O 1
ATOM 2341 N N . LEU B 1 29 ? 24.552 127.936 -6.587 1.00 10.16 29 LEU B N 1
ATOM 2342 C CA . LEU B 1 29 ? 24.913 128.899 -5.531 1.00 11.09 29 LEU B CA 1
ATOM 2343 C C . LEU B 1 29 ? 23.718 129.500 -4.814 1.00 11.48 29 LEU B C 1
ATOM 2344 O O . LEU B 1 29 ? 23.849 129.973 -3.676 1.00 11.90 29 LEU B O 1
ATOM 2349 N N . GLU B 1 30 ? 22.557 129.500 -5.467 1.00 12.67 30 GLU B N 1
ATOM 2350 C CA . GLU B 1 30 ? 21.374 130.167 -4.894 1.00 14.26 30 GLU B CA 1
ATOM 2351 C C . GLU B 1 30 ? 21.066 129.778 -3.448 1.00 13.60 30 GLU B C 1
ATOM 2352 O O . GLU B 1 30 ? 20.884 130.676 -2.598 1.00 14.07 30 GLU B O 1
ATOM 2358 N N . PRO B 1 31 ? 21.023 128.458 -3.138 1.00 13.92 31 PRO B N 1
ATOM 2359 C CA . PRO B 1 31 ? 20.731 128.014 -1.767 1.00 13.47 31 PRO B CA 1
ATOM 2360 C C . PRO B 1 31 ? 21.757 128.441 -0.712 1.00 13.56 31 PRO B C 1
ATOM 2361 O O . PRO B 1 31 ? 21.486 128.329 0.491 1.00 13.88 31 PRO B O 1
ATOM 2365 N N . LEU B 1 32 ? 22.940 128.875 -1.150 1.00 12.31 32 LEU B N 1
ATOM 2366 C CA . LEU B 1 32 ? 24.038 129.211 -0.232 1.00 11.42 32 LEU B CA 1
ATOM 2367 C C . LEU B 1 32 ? 23.955 130.618 0.392 1.00 11.56 32 LEU B C 1
ATOM 2368 O O . LEU B 1 32 ? 24.712 130.923 1.313 1.00 11.31 32 LEU B O 1
ATOM 2373 N N . ALA B 1 33 ? 23.048 131.456 -0.110 1.00 11.55 33 ALA B N 1
ATOM 2374 C CA . ALA B 1 33 ? 22.973 132.851 0.326 1.00 11.81 33 ALA B CA 1
ATOM 2375 C C . ALA B 1 33 ? 22.747 132.898 1.840 1.00 12.25 33 ALA B C 1
ATOM 2376 O O . ALA B 1 33 ? 21.830 132.251 2.350 1.00 12.82 33 ALA B O 1
ATOM 2378 N N . GLY B 1 34 ? 23.624 133.611 2.550 1.00 13.08 34 GLY B N 1
ATOM 2379 C CA . GLY B 1 34 ? 23.541 133.732 4.012 1.00 13.41 34 GLY B CA 1
ATOM 2380 C C . GLY B 1 34 ? 24.141 132.569 4.786 1.00 14.16 34 GLY B C 1
ATOM 2381 O O . GLY B 1 34 ? 24.325 132.657 6.003 1.00 15.69 34 GLY B O 1
ATOM 2382 N N . GLN B 1 35 ? 24.492 131.494 4.079 1.00 13.59 35 GLN B N 1
ATOM 2383 C CA . GLN B 1 35 ? 24.902 130.240 4.720 1.00 13.81 35 GLN B CA 1
ATOM 2384 C C . GLN B 1 35 ? 26.396 129.926 4.621 1.00 13.10 35 GLN B C 1
ATOM 2385 O O . GLN B 1 35 ? 26.848 128.894 5.146 1.00 13.20 35 GLN B O 1
ATOM 2391 N N . SER B 1 36 ? 27.162 130.783 3.946 1.00 12.07 36 SER B N 1
ATOM 2392 C CA . SER B 1 36 ? 28.572 130.478 3.674 1.00 11.18 36 SER B CA 1
ATOM 2393 C C . SER B 1 36 ? 29.402 131.748 3.638 1.00 11.10 36 SER B C 1
ATOM 2394 O O . SER B 1 36 ? 28.862 132.838 3.413 1.00 10.68 36 SER B O 1
ATOM 2397 N N . ASP B 1 37 ? 30.700 131.606 3.903 1.00 9.58 37 ASP B N 1
ATOM 2398 C CA . ASP B 1 37 ? 31.643 132.716 3.836 1.00 10.06 37 ASP B CA 1
ATOM 2399 C C . ASP B 1 37 ? 32.555 132.654 2.632 1.00 9.97 37 ASP B C 1
ATOM 2400 O O . ASP B 1 37 ? 33.154 133.661 2.236 1.00 9.85 37 ASP B O 1
ATOM 2405 N N . LEU B 1 38 ? 32.700 131.454 2.079 1.00 9.12 38 LEU B N 1
ATOM 2406 C CA . LEU B 1 38 ? 33.638 131.247 1.000 1.00 8.76 38 LEU B CA 1
ATOM 2407 C C . LEU B 1 38 ? 33.062 130.158 0.122 1.00 7.68 38 LEU B C 1
ATOM 2408 O O . LEU B 1 38 ? 32.886 129.035 0.592 1.00 9.71 38 LEU B O 1
ATOM 2413 N N . VAL B 1 39 ? 32.776 130.492 -1.135 1.00 6.48 39 VAL B N 1
ATOM 2414 C CA . VAL B 1 39 ? 32.192 129.549 -2.082 1.00 6.91 39 VAL B CA 1
ATOM 2415 C C . VAL B 1 39 ? 33.246 129.310 -3.156 1.00 7.07 39 VAL B C 1
ATOM 2416 O O . VAL B 1 39 ? 33.744 130.256 -3.780 1.00 7.36 39 VAL B O 1
ATOM 2420 N N . ILE B 1 40 ? 33.590 128.042 -3.347 1.00 7.03 40 ILE B N 1
ATOM 2421 C CA . ILE B 1 40 ? 34.711 127.678 -4.216 1.00 7.06 40 ILE B CA 1
ATOM 2422 C C . ILE B 1 40 ? 34.179 126.900 -5.416 1.00 6.61 40 ILE B C 1
ATOM 2423 O O . ILE B 1 40 ? 33.528 125.855 -5.261 1.00 6.61 40 ILE B O 1
ATOM 2428 N N . LEU B 1 41 ? 34.443 127.436 -6.606 1.00 6.65 41 LEU B N 1
ATOM 2429 C CA . LEU B 1 41 ? 34.071 126.812 -7.877 1.00 7.81 41 LEU B CA 1
ATOM 2430 C C . LEU B 1 41 ? 35.293 126.155 -8.539 1.00 7.62 41 LEU B C 1
ATOM 2431 O O . LEU B 1 41 ? 36.437 126.404 -8.123 1.00 8.20 41 LEU B O 1
ATOM 2436 N N . PRO B 1 42 ? 35.063 125.289 -9.541 1.00 7.68 42 PRO B N 1
ATOM 2437 C CA . PRO B 1 42 ? 36.217 124.684 -10.209 1.00 7.60 42 PRO B CA 1
ATOM 2438 C C . PRO B 1 42 ? 37.075 125.662 -11.034 1.00 8.21 42 PRO B C 1
ATOM 2439 O O . PRO B 1 42 ? 36.717 126.830 -11.235 1.00 8.28 42 PRO B O 1
ATOM 2443 N N . GLU B 1 43 ? 38.227 125.160 -11.436 1.00 8.19 43 GLU B N 1
ATOM 2444 C CA . GLU B 1 43 ? 39.068 125.794 -12.430 1.00 9.45 43 GLU B CA 1
ATOM 2445 C C . GLU B 1 43 ? 38.331 125.893 -13.753 1.00 8.84 43 GLU B C 1
ATOM 2446 O O . GLU B 1 43 ? 37.570 124.997 -14.123 1.00 9.44 43 GLU B O 1
ATOM 2452 N N . THR B 1 44 ? 38.549 127.016 -14.433 1.00 8.89 44 THR B N 1
ATOM 2453 C CA . THR B 1 44 ? 37.985 127.294 -15.758 1.00 8.60 44 THR B CA 1
ATOM 2454 C C . THR B 1 44 ? 36.514 126.882 -15.806 1.00 8.36 44 THR B C 1
ATOM 2455 O O . THR B 1 44 ? 36.094 126.069 -16.646 1.00 9.52 44 THR B O 1
ATOM 2459 N N . PHE B 1 45 ? 35.728 127.445 -14.889 1.00 7.37 45 PHE B N 1
ATOM 2460 C CA . PHE B 1 45 ? 34.345 126.990 -14.691 1.00 8.35 45 PHE B CA 1
ATOM 2461 C C . PHE B 1 45 ? 33.363 127.514 -15.741 1.00 8.98 45 PHE B C 1
ATOM 2462 O O . PHE B 1 45 ? 32.192 127.104 -15.727 1.00 9.81 45 PHE B O 1
ATOM 2470 N N . THR B 1 46 ? 33.816 128.389 -16.648 1.00 9.00 46 THR B N 1
ATOM 2471 C CA . THR B 1 46 ? 32.944 128.842 -17.749 1.00 10.01 46 THR B CA 1
ATOM 2472 C C . THR B 1 46 ? 33.140 128.145 -19.099 1.00 10.11 46 THR B C 1
ATOM 2473 O O . THR B 1 46 ? 32.224 128.122 -19.890 1.00 10.19 46 THR B O 1
ATOM 2477 N N . SER B 1 47 ? 34.304 127.572 -19.360 1.00 10.78 47 SER B N 1
ATOM 2478 C CA . SER B 1 47 ? 34.508 126.925 -20.673 1.00 12.21 47 SER B CA 1
ATOM 2479 C C . SER B 1 47 ? 34.979 125.484 -20.557 1.00 11.11 47 SER B C 1
ATOM 2480 O O . SER B 1 47 ? 35.005 124.749 -21.542 1.00 11.53 47 SER B O 1
ATOM 2483 N N . GLY B 1 48 ? 35.362 125.092 -19.351 1.00 10.20 48 GLY B N 1
ATOM 2484 C CA . GLY B 1 48 ? 36.078 123.843 -19.130 1.00 10.48 48 GLY B CA 1
ATOM 2485 C C . GLY B 1 48 ? 37.553 124.016 -19.437 1.00 10.35 48 GLY B C 1
ATOM 2486 O O . GLY B 1 48 ? 37.990 125.093 -19.894 1.00 9.83 48 GLY B O 1
ATOM 2487 N N . PHE B 1 49 ? 38.334 122.970 -19.193 1.00 9.84 49 PHE B N 1
ATOM 2488 C CA . PHE B 1 49 ? 39.778 123.104 -19.372 1.00 10.13 49 PHE B CA 1
ATOM 2489 C C . PHE B 1 49 ? 40.120 122.833 -20.840 1.00 10.43 49 PHE B C 1
ATOM 2490 O O . PHE B 1 49 ? 40.167 121.683 -21.297 1.00 10.56 49 PHE B O 1
ATOM 2498 N N . SER B 1 50 ? 40.378 123.899 -21.581 1.00 10.95 50 SER B N 1
ATOM 2499 C CA . SER B 1 50 ? 40.369 123.787 -23.028 1.00 11.35 50 SER B CA 1
ATOM 2500 C C . SER B 1 50 ? 41.369 124.745 -23.649 1.00 11.49 50 SER B C 1
ATOM 2501 O O . SER B 1 50 ? 41.320 125.957 -23.368 1.00 12.19 50 SER B O 1
ATOM 2504 N N . ASN B 1 51 ? 42.236 124.234 -24.530 1.00 12.21 51 ASN B N 1
ATOM 2505 C CA . ASN B 1 51 ? 43.152 125.128 -25.263 1.00 12.57 51 ASN B CA 1
ATOM 2506 C C . ASN B 1 51 ? 42.459 125.997 -26.295 1.00 13.35 51 ASN B C 1
ATOM 2507 O O . ASN B 1 51 ? 42.820 127.163 -26.452 1.00 12.79 51 ASN B O 1
ATOM 2512 N N . GLU B 1 52 ? 41.472 125.435 -26.989 1.00 12.60 52 GLU B N 1
ATOM 2513 C CA . GLU B 1 52 ? 40.716 126.202 -27.977 1.00 14.68 52 GLU B CA 1
ATOM 2514 C C . GLU B 1 52 ? 39.954 127.379 -27.369 1.00 14.13 52 GLU B C 1
ATOM 2515 O O . GLU B 1 52 ? 39.610 128.326 -28.083 1.00 14.84 52 GLU B O 1
ATOM 2521 N N . ALA B 1 53 ? 39.694 127.340 -26.061 1.00 14.09 53 ALA B N 1
ATOM 2522 C CA . ALA B 1 53 ? 38.919 128.413 -25.438 1.00 14.65 53 ALA B CA 1
ATOM 2523 C C . ALA B 1 53 ? 39.704 129.719 -25.402 1.00 14.43 53 ALA B C 1
ATOM 2524 O O . ALA B 1 53 ? 39.138 130.770 -25.123 1.00 15.08 53 ALA B O 1
ATOM 2526 N N . ILE B 1 54 ? 41.005 129.656 -25.679 1.00 14.25 54 ILE B N 1
ATOM 2527 C CA . ILE B 1 54 ? 41.843 130.859 -25.633 1.00 15.22 54 ILE B CA 1
ATOM 2528 C C . ILE B 1 54 ? 41.335 131.921 -26.601 1.00 16.21 54 ILE B C 1
ATOM 2529 O O . ILE B 1 54 ? 41.366 133.118 -26.296 1.00 15.52 54 ILE B O 1
ATOM 2534 N N . ASP B 1 55 ? 40.835 131.465 -27.747 1.00 17.17 55 ASP B N 1
ATOM 2535 C CA . ASP B 1 55 ? 40.475 132.363 -28.822 1.00 19.36 55 ASP B CA 1
ATOM 2536 C C . ASP B 1 55 ? 39.141 133.058 -28.591 1.00 19.27 55 ASP B C 1
ATOM 2537 O O . ASP B 1 55 ? 38.772 133.967 -29.331 1.00 20.48 55 ASP B O 1
ATOM 2542 N N . LYS B 1 56 ? 38.435 132.640 -27.548 1.00 18.16 56 LYS B N 1
ATOM 2543 C CA . LYS B 1 56 ? 37.157 133.255 -27.176 1.00 18.36 56 LYS B CA 1
ATOM 2544 C C . LYS B 1 56 ? 37.188 133.788 -25.751 1.00 16.71 56 LYS B C 1
ATOM 2545 O O . LYS B 1 56 ? 36.141 134.101 -25.177 1.00 15.93 56 LYS B O 1
ATOM 2551 N N . ALA B 1 57 ? 38.379 133.873 -25.168 1.00 15.55 57 ALA B N 1
ATOM 2552 C CA . ALA B 1 57 ? 38.493 134.275 -23.770 1.00 14.73 57 ALA B CA 1
ATOM 2553 C C . ALA B 1 57 ? 37.905 135.668 -23.502 1.00 14.97 57 ALA B C 1
ATOM 2554 O O . ALA B 1 57 ? 38.087 136.603 -24.293 1.00 14.39 57 ALA B O 1
ATOM 2556 N N . GLU B 1 58 ? 37.186 135.791 -22.386 1.00 14.20 58 GLU B N 1
ATOM 2557 C CA . GLU B 1 58 ? 36.683 137.083 -21.948 1.00 14.20 58 GLU B CA 1
ATOM 2558 C C . GLU B 1 58 ? 37.809 137.956 -21.408 1.00 14.11 58 GLU B C 1
ATOM 2559 O O . GLU B 1 58 ? 38.910 137.481 -21.170 1.00 13.57 58 GLU B O 1
ATOM 2565 N N . ASP B 1 59 ? 37.537 139.245 -21.222 1.00 14.15 59 ASP B N 1
ATOM 2566 C CA . ASP B 1 59 ? 38.502 140.095 -20.512 1.00 14.44 59 ASP B CA 1
ATOM 2567 C C . ASP B 1 59 ? 37.875 140.540 -19.207 1.00 13.32 59 ASP B C 1
ATOM 2568 O O . ASP B 1 59 ? 36.767 140.095 -18.877 1.00 12.64 59 ASP B O 1
ATOM 2573 N N . MET B 1 60 ? 38.568 141.415 -18.477 1.00 13.23 60 MET B N 1
ATOM 2574 C CA . MET B 1 60 ? 38.142 141.826 -17.124 1.00 13.29 60 MET B CA 1
ATOM 2575 C C . MET B 1 60 ? 36.817 142.612 -17.127 1.00 13.95 60 MET B C 1
ATOM 2576 O O . MET B 1 60 ? 36.119 142.667 -16.117 1.00 13.69 60 MET B O 1
ATOM 2581 N N . ASP B 1 61 ? 36.463 143.172 -18.282 1.00 14.83 61 ASP B N 1
ATOM 2582 C CA . ASP B 1 61 ? 35.214 143.940 -18.424 1.00 16.42 61 ASP B CA 1
ATOM 2583 C C . ASP B 1 61 ? 34.057 143.059 -18.898 1.00 15.64 61 ASP B C 1
ATOM 2584 O O . ASP B 1 61 ? 32.967 143.557 -19.201 1.00 16.13 61 ASP B O 1
ATOM 2589 N N . GLY B 1 62 ? 34.285 141.741 -18.927 1.00 14.32 62 GLY B N 1
ATOM 2590 C CA . GLY B 1 62 ? 33.321 140.800 -19.478 1.00 13.92 62 GLY B CA 1
ATOM 2591 C C . GLY B 1 62 ? 32.236 140.320 -18.516 1.00 13.31 62 GLY B C 1
ATOM 2592 O O . GLY B 1 62 ? 32.223 140.698 -17.315 1.00 13.39 62 GLY B O 1
ATOM 2593 N N . PRO B 1 63 ? 31.311 139.488 -19.037 1.00 13.31 63 PRO B N 1
ATOM 2594 C CA . PRO B 1 63 ? 30.137 139.080 -18.280 1.00 13.38 63 PRO B CA 1
ATOM 2595 C C . PRO B 1 63 ? 30.468 138.180 -17.095 1.00 12.46 63 PRO B C 1
ATOM 2596 O O . PRO B 1 63 ? 29.776 138.256 -16.079 1.00 12.02 63 PRO B O 1
ATOM 2600 N N . THR B 1 64 ? 31.509 137.356 -17.200 1.00 12.09 64 THR B N 1
ATOM 2601 C CA . THR B 1 64 ? 31.824 136.444 -16.080 1.00 11.74 64 THR B CA 1
ATOM 2602 C C . THR B 1 64 ? 32.343 137.181 -14.845 1.00 11.07 64 THR B C 1
ATOM 2603 O O . THR B 1 64 ? 31.947 136.867 -13.718 1.00 10.31 64 THR B O 1
ATOM 2607 N N . VAL B 1 65 ? 33.225 138.163 -15.044 1.00 11.13 65 VAL B N 1
ATOM 2608 C CA . VAL B 1 65 ? 33.725 138.952 -13.919 1.00 11.28 65 VAL B CA 1
ATOM 2609 C C . VAL B 1 65 ? 32.552 139.711 -13.285 1.00 10.85 65 VAL B C 1
ATOM 2610 O O . VAL B 1 65 ? 32.394 139.703 -12.077 1.00 10.28 65 VAL B O 1
ATOM 2614 N N . ALA B 1 66 ? 31.702 140.337 -14.091 1.00 10.83 66 ALA B N 1
ATOM 2615 C CA . ALA B 1 66 ? 30.501 140.969 -13.537 1.00 11.32 66 ALA B CA 1
ATOM 2616 C C . ALA B 1 66 ? 29.645 139.985 -12.751 1.00 11.38 66 ALA B C 1
ATOM 2617 O O . ALA B 1 66 ? 29.160 140.316 -11.661 1.00 11.47 66 ALA B O 1
ATOM 2619 N N . TRP B 1 67 ? 29.496 138.773 -13.288 1.00 9.74 67 TRP B N 1
ATOM 2620 C CA . TRP B 1 67 ? 28.654 137.745 -12.678 1.00 10.13 67 TRP B CA 1
ATOM 2621 C C . TRP B 1 67 ? 29.206 137.323 -11.321 1.00 10.23 67 TRP B C 1
ATOM 2622 O O . TRP B 1 67 ? 28.449 137.188 -10.362 1.00 10.37 67 TRP B O 1
ATOM 2633 N N . ILE B 1 68 ? 30.517 137.118 -11.246 1.00 9.70 68 ILE B N 1
ATOM 2634 C CA . ILE B 1 68 ? 31.092 136.665 -9.970 1.00 10.17 68 ILE B CA 1
ATOM 2635 C C . ILE B 1 68 ? 30.975 137.727 -8.885 1.00 9.94 68 ILE B C 1
ATOM 2636 O O . ILE B 1 68 ? 30.725 137.400 -7.719 1.00 9.73 68 ILE B O 1
ATOM 2641 N N . ARG B 1 69 ? 31.131 138.994 -9.274 1.00 8.98 69 ARG B N 1
ATOM 2642 C CA . ARG B 1 69 ? 30.961 140.109 -8.337 1.00 11.09 69 ARG B CA 1
ATOM 2643 C C . ARG B 1 69 ? 29.522 140.186 -7.799 1.00 10.84 69 ARG B C 1
ATOM 2644 O O . ARG B 1 69 ? 29.279 140.426 -6.601 1.00 10.18 69 ARG B O 1
ATOM 2652 N N . THR B 1 70 ? 28.569 139.920 -8.687 1.00 11.25 70 THR B N 1
ATOM 2653 C CA . THR B 1 70 ? 27.169 139.903 -8.296 1.00 11.19 70 THR B CA 1
ATOM 2654 C C . THR B 1 70 ? 26.873 138.707 -7.386 1.00 10.77 70 THR B C 1
ATOM 2655 O O . THR B 1 70 ? 26.094 138.826 -6.435 1.00 10.90 70 THR B O 1
ATOM 2659 N N . GLN B 1 71 ? 27.512 137.566 -7.645 1.00 10.06 71 GLN B N 1
ATOM 2660 C CA . GLN B 1 71 ? 27.267 136.416 -6.772 1.00 9.21 71 GLN B CA 1
ATOM 2661 C C . GLN B 1 71 ? 27.728 136.733 -5.343 1.00 9.07 71 GLN B C 1
ATOM 2662 O O . GLN B 1 71 ? 27.066 136.359 -4.384 1.00 9.46 71 GLN B O 1
ATOM 2668 N N . ALA B 1 72 ? 28.877 137.400 -5.206 1.00 8.82 72 ALA B N 1
ATOM 2669 C CA . ALA B 1 72 ? 29.365 137.788 -3.874 1.00 8.88 72 ALA B CA 1
ATOM 2670 C C . ALA B 1 72 ? 28.334 138.635 -3.141 1.00 9.12 72 ALA B C 1
ATOM 2671 O O . ALA B 1 72 ? 28.042 138.406 -1.961 1.00 9.11 72 ALA B O 1
ATOM 2673 N N . ALA B 1 73 ? 27.796 139.626 -3.845 1.00 8.97 73 ALA B N 1
ATOM 2674 C CA . ALA B 1 73 ? 26.760 140.519 -3.300 1.00 9.45 73 ALA B CA 1
ATOM 2675 C C . ALA B 1 73 ? 25.462 139.762 -2.920 1.00 10.36 73 ALA B C 1
ATOM 2676 O O . ALA B 1 73 ? 24.809 140.041 -1.901 1.00 10.54 73 ALA B O 1
ATOM 2678 N N . ARG B 1 74 ? 25.075 138.805 -3.759 1.00 10.35 74 ARG B N 1
ATOM 2679 C CA . ARG B 1 74 ? 23.840 138.059 -3.514 1.00 10.34 74 ARG B CA 1
ATOM 2680 C C . ARG B 1 74 ? 23.991 137.096 -2.335 1.00 11.06 74 ARG B C 1
ATOM 2681 O O . ARG B 1 74 ? 23.054 136.907 -1.544 1.00 12.36 74 ARG B O 1
ATOM 2689 N N . LEU B 1 75 ? 25.160 136.466 -2.232 1.00 10.45 75 LEU B N 1
ATOM 2690 C CA . LEU B 1 75 ? 25.343 135.410 -1.229 1.00 11.12 75 LEU B CA 1
ATOM 2691 C C . LEU B 1 75 ? 25.918 135.908 0.090 1.00 10.82 75 LEU B C 1
ATOM 2692 O O . LEU B 1 75 ? 25.753 135.255 1.109 1.00 11.39 75 LEU B O 1
ATOM 2697 N N . GLY B 1 76 ? 26.594 137.057 0.064 1.00 11.01 76 GLY B N 1
ATOM 2698 C CA . GLY B 1 76 ? 27.300 137.590 1.247 1.00 10.89 76 GLY B CA 1
ATOM 2699 C C . GLY B 1 76 ? 28.543 136.768 1.574 1.00 11.32 76 GLY B C 1
ATOM 2700 O O . GLY B 1 76 ? 28.908 136.631 2.732 1.00 12.31 76 GLY B O 1
ATOM 2701 N N . ALA B 1 77 ? 29.185 136.230 0.538 1.00 10.12 77 ALA B N 1
ATOM 2702 C CA . ALA B 1 77 ? 30.361 135.389 0.687 1.00 9.52 77 ALA B CA 1
ATOM 2703 C C . ALA B 1 77 ? 31.439 135.815 -0.294 1.00 8.79 77 ALA B C 1
ATOM 2704 O O . ALA B 1 77 ? 31.143 136.424 -1.336 1.00 8.81 77 ALA B O 1
ATOM 2706 N N . ALA B 1 78 ? 32.683 135.480 0.037 1.00 8.34 78 ALA B N 1
ATOM 2707 C CA . ALA B 1 78 ? 33.739 135.432 -0.970 1.00 8.18 78 ALA B CA 1
ATOM 2708 C C . ALA B 1 78 ? 33.394 134.331 -1.969 1.00 8.04 78 ALA B C 1
ATOM 2709 O O . ALA B 1 78 ? 32.992 133.237 -1.583 1.00 8.08 78 ALA B O 1
ATOM 2711 N N . ILE B 1 79 ? 33.579 134.628 -3.249 1.00 8.42 79 ILE B N 1
ATOM 2712 C CA . ILE B 1 79 ? 33.385 133.645 -4.317 1.00 8.56 79 ILE B CA 1
ATOM 2713 C C . ILE B 1 79 ? 34.689 133.515 -5.091 1.00 8.38 79 ILE B C 1
ATOM 2714 O O . ILE B 1 79 ? 35.314 134.525 -5.481 1.00 8.36 79 ILE B O 1
ATOM 2719 N N . THR B 1 80 ? 35.090 132.276 -5.353 1.00 8.19 80 THR B N 1
ATOM 2720 C CA . THR B 1 80 ? 36.336 132.063 -6.081 1.00 9.15 80 THR B CA 1
ATOM 2721 C C . THR B 1 80 ? 36.248 130.920 -7.089 1.00 8.70 80 THR B C 1
ATOM 2722 O O . THR B 1 80 ? 35.515 129.957 -6.900 1.00 9.83 80 THR B O 1
ATOM 2726 N N . GLY B 1 81 ? 37.001 131.043 -8.172 1.00 8.89 81 GLY B N 1
ATOM 2727 C CA . GLY B 1 81 ? 36.967 130.070 -9.265 1.00 8.84 81 GLY B CA 1
ATOM 2728 C C . GLY B 1 81 ? 37.918 130.642 -10.287 1.00 8.64 81 GLY B C 1
ATOM 2729 O O . GLY B 1 81 ? 38.314 131.815 -10.157 1.00 10.26 81 GLY B O 1
ATOM 2730 N N . SER B 1 82 ? 38.291 129.883 -11.316 1.00 8.05 82 SER B N 1
ATOM 2731 C CA . SER B 1 82 ? 39.128 130.514 -12.346 1.00 8.12 82 SER B CA 1
ATOM 2732 C C . SER B 1 82 ? 38.472 130.499 -13.718 1.00 8.57 82 SER B C 1
ATOM 2733 O O . SER B 1 82 ? 37.580 129.687 -13.994 1.00 7.00 82 SER B O 1
ATOM 2736 N N . VAL B 1 83 ? 38.947 131.401 -14.576 1.00 9.40 83 VAL B N 1
ATOM 2737 C CA . VAL B 1 83 ? 38.440 131.536 -15.927 1.00 10.34 83 VAL B CA 1
ATOM 2738 C C . VAL B 1 83 ? 39.615 131.923 -16.820 1.00 9.49 83 VAL B C 1
ATOM 2739 O O . VAL B 1 83 ? 40.528 132.602 -16.363 1.00 9.49 83 VAL B O 1
ATOM 2743 N N . GLN B 1 84 ? 39.603 131.492 -18.080 1.00 9.83 84 GLN B N 1
ATOM 2744 C CA . GLN B 1 84 ? 40.613 132.003 -19.030 1.00 9.77 84 GLN B CA 1
ATOM 2745 C C . GLN B 1 84 ? 40.272 133.460 -19.273 1.00 9.95 84 GLN B C 1
ATOM 2746 O O . GLN B 1 84 ? 39.143 133.777 -19.604 1.00 10.45 84 GLN B O 1
ATOM 2752 N N . LEU B 1 85 ? 41.219 134.358 -19.029 1.00 10.41 85 LEU B N 1
ATOM 2753 C CA . LEU B 1 85 ? 40.930 135.786 -19.135 1.00 11.14 85 LEU B CA 1
ATOM 2754 C C . LEU B 1 85 ? 42.036 136.494 -19.878 1.00 11.23 85 LEU B C 1
ATOM 2755 O O . LEU B 1 85 ? 43.208 136.353 -19.547 1.00 10.85 85 LEU B O 1
ATOM 2760 N N . ARG B 1 86 ? 41.639 137.257 -20.892 1.00 12.97 86 ARG B N 1
ATOM 2761 C CA . ARG B 1 86 ? 42.583 138.005 -21.713 1.00 13.71 86 ARG B CA 1
ATOM 2762 C C . ARG B 1 86 ? 42.881 139.383 -21.133 1.00 14.30 86 ARG B C 1
ATOM 2763 O O . ARG B 1 86 ? 41.960 140.112 -20.727 1.00 14.33 86 ARG B O 1
ATOM 2771 N N . THR B 1 87 ? 44.158 139.745 -21.131 1.00 15.19 87 THR B N 1
ATOM 2772 C CA . THR B 1 87 ? 44.588 141.111 -20.838 1.00 16.95 87 THR B CA 1
ATOM 2773 C C . THR B 1 87 ? 45.552 141.564 -21.939 1.00 17.78 87 THR B C 1
ATOM 2774 O O . THR B 1 87 ? 45.831 140.816 -22.864 1.00 17.05 87 THR B O 1
ATOM 2778 N N . GLU B 1 88 ? 46.105 142.764 -21.799 1.00 19.34 88 GLU B N 1
ATOM 2779 C CA . GLU B 1 88 ? 47.142 143.246 -22.723 1.00 21.87 88 GLU B CA 1
ATOM 2780 C C . GLU B 1 88 ? 48.382 142.342 -22.752 1.00 21.30 88 GLU B C 1
ATOM 2781 O O . GLU B 1 88 ? 49.138 142.336 -23.730 1.00 22.13 88 GLU B O 1
ATOM 2787 N N . HIS B 1 89 ? 48.591 141.580 -21.680 1.00 21.02 89 HIS B N 1
ATOM 2788 C CA . HIS B 1 89 ? 49.801 140.774 -21.529 1.00 20.77 89 HIS B CA 1
ATOM 2789 C C . HIS B 1 89 ? 49.653 139.309 -21.968 1.00 19.55 89 HIS B C 1
ATOM 2790 O O . HIS B 1 89 ? 50.622 138.550 -21.930 1.00 20.72 89 HIS B O 1
ATOM 2797 N N . GLY B 1 90 ? 48.459 138.920 -22.400 1.00 17.56 90 GLY B N 1
ATOM 2798 C CA . GLY B 1 90 ? 48.216 137.534 -22.820 1.00 15.27 90 GLY B CA 1
ATOM 2799 C C . GLY B 1 90 ? 46.917 137.013 -22.234 1.00 14.14 90 GLY B C 1
ATOM 2800 O O . GLY B 1 90 ? 46.115 137.783 -21.707 1.00 13.14 90 GLY B O 1
ATOM 2801 N N . VAL B 1 91 ? 46.719 135.702 -22.332 1.00 11.85 91 VAL B N 1
ATOM 2802 C CA . VAL B 1 91 ? 45.521 135.084 -21.769 1.00 11.64 91 VAL B CA 1
ATOM 2803 C C . VAL B 1 91 ? 45.965 134.182 -20.625 1.00 10.37 91 VAL B C 1
ATOM 2804 O O . VAL B 1 91 ? 46.782 133.273 -20.802 1.00 10.62 91 VAL B O 1
ATOM 2808 N N . PHE B 1 92 ? 45.401 134.430 -19.457 1.00 10.24 92 PHE B N 1
ATOM 2809 C CA . PHE B 1 92 ? 45.822 133.768 -18.237 1.00 9.48 92 PHE B CA 1
ATOM 2810 C C . PHE B 1 92 ? 44.743 132.802 -17.785 1.00 8.92 92 PHE B C 1
ATOM 2811 O O . PHE B 1 92 ? 43.578 132.968 -18.140 1.00 9.23 92 PHE B O 1
ATOM 2819 N N . ASN B 1 93 ? 45.133 131.803 -16.999 1.00 8.72 93 ASN B N 1
ATOM 2820 C CA . ASN B 1 93 ? 44.142 131.021 -16.254 1.00 7.95 93 ASN B CA 1
ATOM 2821 C C . ASN B 1 93 ? 44.028 131.749 -14.928 1.00 8.19 93 ASN B C 1
ATOM 2822 O O . ASN B 1 93 ? 44.854 131.572 -14.031 1.00 8.35 93 ASN B O 1
ATOM 2827 N N . ARG B 1 94 ? 43.047 132.635 -14.844 1.00 7.73 94 ARG B N 1
ATOM 2828 C CA . ARG B 1 94 ? 42.994 133.583 -13.761 1.00 7.35 94 ARG B CA 1
ATOM 2829 C C . ARG B 1 94 ? 41.969 133.219 -12.720 1.00 7.41 94 ARG B C 1
ATOM 2830 O O . ARG B 1 94 ? 40.741 133.210 -12.972 1.00 7.48 94 ARG B O 1
ATOM 2838 N N . LEU B 1 95 ? 42.472 132.918 -11.526 1.00 7.53 95 LEU B N 1
ATOM 2839 C CA . LEU B 1 95 ? 41.585 132.751 -10.383 1.00 7.40 95 LEU B CA 1
ATOM 2840 C C . LEU B 1 95 ? 41.059 134.123 -9.943 1.00 8.34 95 LEU B C 1
ATOM 2841 O O . LEU B 1 95 ? 41.826 135.055 -9.732 1.00 9.44 95 LEU B O 1
ATOM 2846 N N . LEU B 1 96 ? 39.741 134.213 -9.782 1.00 8.50 96 LEU B N 1
ATOM 2847 C CA . LEU B 1 96 ? 39.069 135.432 -9.359 1.00 9.25 96 LEU B CA 1
ATOM 2848 C C . LEU B 1 96 ? 38.632 135.271 -7.926 1.00 9.41 96 LEU B C 1
ATOM 2849 O O . LEU B 1 96 ? 38.199 134.180 -7.534 1.00 9.81 96 LEU B O 1
ATOM 2854 N N . TRP B 1 97 ? 38.725 136.356 -7.160 1.00 9.07 97 TRP B N 1
ATOM 2855 C CA . TRP B 1 97 ? 38.328 136.356 -5.747 1.00 8.88 97 TRP B CA 1
ATOM 2856 C C . TRP B 1 97 ? 37.432 137.577 -5.528 1.00 9.13 97 TRP B C 1
ATOM 2857 O O . TRP B 1 97 ? 37.939 138.699 -5.449 1.00 9.51 97 TRP B O 1
ATOM 2868 N N . ALA B 1 98 ? 36.124 137.358 -5.458 1.00 8.56 98 ALA B N 1
ATOM 2869 C CA . ALA B 1 98 ? 35.158 138.461 -5.374 1.00 8.01 98 ALA B CA 1
ATOM 2870 C C . ALA B 1 98 ? 34.481 138.462 -4.008 1.00 8.74 98 ALA B C 1
ATOM 2871 O O . ALA B 1 98 ? 34.045 137.412 -3.519 1.00 7.94 98 ALA B O 1
ATOM 2873 N N . THR B 1 99 ? 34.316 139.653 -3.434 1.00 8.30 99 THR B N 1
ATOM 2874 C CA . THR B 1 99 ? 33.730 139.772 -2.095 1.00 8.62 99 THR B CA 1
ATOM 2875 C C . THR B 1 99 ? 32.628 140.831 -2.051 1.00 8.77 99 THR B C 1
ATOM 2876 O O . THR B 1 99 ? 32.578 141.706 -2.927 1.00 8.54 99 THR B O 1
ATOM 2880 N N . PRO B 1 100 ? 31.713 140.725 -1.067 1.00 8.95 100 PRO B N 1
ATOM 2881 C CA . PRO B 1 100 ? 30.585 141.665 -0.999 1.00 9.16 100 PRO B CA 1
ATOM 2882 C C . PRO B 1 100 ? 30.956 143.082 -0.583 1.00 9.74 100 PRO B C 1
ATOM 2883 O O . PRO B 1 100 ? 30.066 143.938 -0.523 1.00 10.33 100 PRO B O 1
ATOM 2887 N N . ASP B 1 101 ? 32.233 143.335 -0.307 1.00 9.44 101 ASP B N 1
ATOM 2888 C CA . ASP B 1 101 ? 32.720 144.707 -0.147 1.00 11.88 101 ASP B CA 1
ATOM 2889 C C . ASP B 1 101 ? 33.073 145.292 -1.516 1.00 12.66 101 ASP B C 1
ATOM 2890 O O . ASP B 1 101 ? 33.744 146.333 -1.611 1.00 14.65 101 ASP B O 1
ATOM 2895 N N . GLY B 1 102 ? 32.681 144.580 -2.576 1.00 13.49 102 GLY B N 1
ATOM 2896 C CA . GLY B 1 102 ? 32.886 145.056 -3.933 1.00 13.27 102 GLY B CA 1
ATOM 2897 C C . GLY B 1 102 ? 34.303 144.895 -4.459 1.00 13.70 102 GLY B C 1
ATOM 2898 O O . GLY B 1 102 ? 34.598 145.336 -5.578 1.00 14.98 102 GLY B O 1
ATOM 2899 N N . ALA B 1 103 ? 35.170 144.240 -3.690 1.00 13.73 103 ALA B N 1
ATOM 2900 C CA . ALA B 1 103 ? 36.552 144.035 -4.114 1.00 12.74 103 ALA B CA 1
ATOM 2901 C C . ALA B 1 103 ? 36.680 142.852 -5.051 1.00 11.84 103 ALA B C 1
ATOM 2902 O O . ALA B 1 103 ? 35.888 141.916 -5.006 1.00 9.99 103 ALA B O 1
ATOM 2904 N N . LEU B 1 104 ? 37.682 142.931 -5.914 1.00 11.07 104 LEU B N 1
ATOM 2905 C CA . LEU B 1 104 ? 38.044 141.834 -6.799 1.00 11.77 104 LEU B CA 1
ATOM 2906 C C . LEU B 1 104 ? 39.558 141.666 -6.765 1.00 11.49 104 LEU B C 1
ATOM 2907 O O . LEU B 1 104 ? 40.292 142.604 -7.060 1.00 12.41 104 LEU B O 1
ATOM 2912 N N . GLN B 1 105 ? 40.033 140.497 -6.350 1.00 10.25 105 GLN B N 1
ATOM 2913 C CA . GLN B 1 105 ? 41.455 140.210 -6.424 1.00 10.77 105 GLN B CA 1
ATOM 2914 C C . GLN B 1 105 ? 41.586 139.037 -7.366 1.00 9.75 105 GLN B C 1
ATOM 2915 O O . GLN B 1 105 ? 40.592 138.375 -7.690 1.00 9.52 105 GLN B O 1
ATOM 2921 N N . TYR B 1 106 ? 42.808 138.765 -7.805 1.00 8.57 106 TYR B N 1
ATOM 2922 C CA . TYR B 1 106 ? 42.997 137.686 -8.745 1.00 8.68 106 TYR B CA 1
ATOM 2923 C C . TYR B 1 106 ? 44.406 137.112 -8.653 1.00 8.15 106 TYR B C 1
ATOM 2924 O O . TYR B 1 106 ? 45.325 137.737 -8.103 1.00 8.05 106 TYR B O 1
ATOM 2933 N N . TYR B 1 107 ? 44.540 135.914 -9.184 1.00 7.34 107 TYR B N 1
ATOM 2934 C CA . TYR B 1 107 ? 45.808 135.193 -9.182 1.00 7.70 107 TYR B CA 1
ATOM 2935 C C . TYR B 1 107 ? 45.878 134.469 -10.516 1.00 8.07 107 TYR B C 1
ATOM 2936 O O . TYR B 1 107 ? 44.997 133.662 -10.849 1.00 7.87 107 TYR B O 1
ATOM 2945 N N . ASP B 1 108 ? 46.921 134.750 -11.277 1.00 8.00 108 ASP B N 1
ATOM 2946 C CA . ASP B 1 108 ? 47.121 134.025 -12.521 1.00 8.26 108 ASP B CA 1
ATOM 2947 C C . ASP B 1 108 ? 47.933 132.765 -12.242 1.00 8.09 108 ASP B C 1
ATOM 2948 O O . ASP B 1 108 ? 49.030 132.828 -11.641 1.00 7.79 108 ASP B O 1
ATOM 2953 N N . LYS B 1 109 ? 47.387 131.628 -12.666 1.00 7.52 109 LYS B N 1
ATOM 2954 C CA . LYS B 1 109 ? 48.031 130.322 -12.448 1.00 8.19 109 LYS B CA 1
ATOM 2955 C C . LYS B 1 109 ? 49.502 130.407 -12.854 1.00 8.37 109 LYS B C 1
ATOM 2956 O O . LYS B 1 109 ? 49.821 130.769 -13.996 1.00 9.65 109 LYS B O 1
ATOM 2962 N N . ARG B 1 110 ? 50.383 130.074 -11.921 1.00 8.73 110 ARG B N 1
ATOM 2963 C CA . ARG B 1 110 ? 51.826 130.167 -12.138 1.00 9.47 110 ARG B CA 1
ATOM 2964 C C . ARG B 1 110 ? 52.360 128.997 -12.932 1.00 9.46 110 ARG B C 1
ATOM 2965 O O . ARG B 1 110 ? 53.238 129.179 -13.776 1.00 10.27 110 ARG B O 1
ATOM 2973 N N . HIS B 1 111 ? 51.874 127.790 -12.635 1.00 8.42 111 HIS B N 1
ATOM 2974 C CA . HIS B 1 111 ? 52.358 126.592 -13.327 1.00 9.18 111 HIS B CA 1
ATOM 2975 C C . HIS B 1 111 ? 51.300 126.141 -14.328 1.00 9.41 111 HIS B C 1
ATOM 2976 O O . HIS B 1 111 ? 50.287 125.552 -13.948 1.00 8.90 111 HIS B O 1
ATOM 2983 N N . LEU B 1 112 ? 51.514 126.469 -15.606 1.00 10.05 112 LEU B N 1
ATOM 2984 C CA . LEU B 1 112 ? 50.587 126.006 -16.640 1.00 10.45 112 LEU B CA 1
ATOM 2985 C C . LEU B 1 112 ? 50.769 124.517 -16.836 1.00 10.86 112 LEU B C 1
ATOM 2986 O O . LEU B 1 112 ? 51.895 123.991 -16.726 1.00 10.75 112 LEU B O 1
ATOM 2991 N N . PHE B 1 113 ? 49.658 123.837 -17.102 1.00 10.21 113 PHE B N 1
ATOM 2992 C CA . PHE B 1 113 ? 49.670 122.380 -17.163 1.00 10.69 113 PHE B CA 1
ATOM 2993 C C . PHE B 1 113 ? 50.252 121.828 -18.473 1.00 11.00 113 PHE B C 1
ATOM 2994 O O . PHE B 1 113 ? 49.559 121.666 -19.480 1.00 10.72 113 PHE B O 1
ATOM 3002 N N . ARG B 1 114 ? 51.542 121.539 -18.415 1.00 11.81 114 ARG B N 1
ATOM 3003 C CA . ARG B 1 114 ? 52.347 121.096 -19.556 1.00 13.42 114 ARG B CA 1
ATOM 3004 C C . ARG B 1 114 ? 51.814 119.822 -20.209 1.00 14.02 114 ARG B C 1
ATOM 3005 O O . ARG B 1 114 ? 51.742 119.701 -21.449 1.00 13.40 114 ARG B O 1
ATOM 3013 N N . PHE B 1 115 ? 51.434 118.865 -19.374 1.00 13.66 115 PHE B N 1
ATOM 3014 C CA . PHE B 1 115 ? 50.929 117.605 -19.883 1.00 15.29 115 PHE B CA 1
ATOM 3015 C C . PHE B 1 115 ? 49.668 117.791 -20.736 1.00 15.03 115 PHE B C 1
ATOM 3016 O O . PHE B 1 115 ? 49.406 116.988 -21.644 1.00 16.82 115 PHE B O 1
ATOM 3024 N N . GLY B 1 116 ? 48.917 118.857 -20.459 1.00 14.23 116 GLY B N 1
ATOM 3025 C CA . GLY B 1 116 ? 47.688 119.186 -21.186 1.00 13.15 116 GLY B CA 1
ATOM 3026 C C . GLY B 1 116 ? 47.893 120.293 -22.218 1.00 12.65 116 GLY B C 1
ATOM 3027 O O . GLY B 1 116 ? 46.927 120.799 -22.795 1.00 12.44 116 GLY B O 1
ATOM 3028 N N . ASN B 1 117 ? 49.160 120.648 -22.440 1.00 11.52 117 ASN B N 1
ATOM 3029 C CA . ASN B 1 117 ? 49.569 121.679 -23.416 1.00 11.64 117 ASN B CA 1
ATOM 3030 C C . ASN B 1 117 ? 49.053 123.085 -23.123 1.00 10.90 117 ASN B C 1
ATOM 3031 O O . ASN B 1 117 ? 48.932 123.927 -24.028 1.00 10.57 117 ASN B O 1
ATOM 3036 N N . GLU B 1 118 ? 48.739 123.340 -21.853 1.00 10.48 118 GLU B N 1
ATOM 3037 C CA . GLU B 1 118 ? 48.229 124.653 -21.469 1.00 11.14 118 GLU B CA 1
ATOM 3038 C C . GLU B 1 118 ? 49.328 125.691 -21.641 1.00 10.89 118 GLU B C 1
ATOM 3039 O O . GLU B 1 118 ? 49.057 126.862 -21.862 1.00 11.10 118 GLU B O 1
ATOM 3045 N N . HIS B 1 119 ? 50.581 125.253 -21.561 1.00 10.69 119 HIS B N 1
ATOM 3046 C CA . HIS B 1 119 ? 51.730 126.181 -21.621 1.00 11.27 119 HIS B CA 1
ATOM 3047 C C . HIS B 1 119 ? 52.023 126.708 -23.032 1.00 11.52 119 HIS B C 1
ATOM 3048 O O . HIS B 1 119 ? 52.811 127.635 -23.199 1.00 12.22 119 HIS B O 1
ATOM 3055 N N . LEU B 1 120 ? 51.409 126.110 -24.043 1.00 12.07 120 LEU B N 1
ATOM 3056 C CA . LEU B 1 120 ? 51.710 126.484 -25.430 1.00 12.29 120 LEU B CA 1
ATOM 3057 C C . LEU B 1 120 ? 51.275 127.903 -25.801 1.00 12.97 120 LEU B C 1
ATOM 3058 O O . LEU B 1 120 ? 52.041 128.639 -26.457 1.00 13.60 120 LEU B O 1
ATOM 3063 N N . ARG B 1 121 ? 50.061 128.289 -25.402 1.00 12.33 121 ARG B N 1
ATOM 3064 C CA . ARG B 1 121 ? 49.557 129.615 -25.738 1.00 13.05 121 ARG B CA 1
ATOM 3065 C C . ARG B 1 121 ? 49.054 130.474 -24.565 1.00 11.88 121 ARG B C 1
ATOM 3066 O O . ARG B 1 121 ? 48.963 131.684 -24.703 1.00 12.63 121 ARG B O 1
ATOM 3074 N N . TYR B 1 122 ? 48.738 129.859 -23.430 1.00 11.37 122 TYR B N 1
ATOM 3075 C CA . TYR B 1 122 ? 48.383 130.654 -22.252 1.00 10.85 122 TYR B CA 1
ATOM 3076 C C . TYR B 1 122 ? 49.605 131.309 -21.626 1.00 10.64 122 TYR B C 1
ATOM 3077 O O . TYR B 1 122 ? 50.736 130.883 -21.824 1.00 10.48 122 TYR B O 1
ATOM 3086 N N . ALA B 1 123 ? 49.366 132.398 -20.916 1.00 10.17 123 ALA B N 1
ATOM 3087 C CA . ALA B 1 123 ? 50.432 133.129 -20.263 1.00 9.67 123 ALA B CA 1
ATOM 3088 C C . ALA B 1 123 ? 50.437 132.671 -18.809 1.00 9.83 123 ALA B C 1
ATOM 3089 O O . ALA B 1 123 ? 49.367 132.431 -18.220 1.00 9.72 123 ALA B O 1
ATOM 3091 N N . ALA B 1 124 ? 51.634 132.523 -18.264 1.00 10.45 124 ALA B N 1
ATOM 3092 C CA . ALA B 1 124 ? 51.825 132.061 -16.886 1.00 10.66 124 ALA B CA 1
ATOM 3093 C C . ALA B 1 124 ? 51.873 133.248 -15.938 1.00 11.60 124 ALA B C 1
ATOM 3094 O O . ALA B 1 124 ? 52.367 134.329 -16.286 1.00 11.18 124 ALA B O 1
ATOM 3096 N N . GLY B 1 125 ? 51.360 133.047 -14.730 1.00 12.04 125 GLY B N 1
ATOM 3097 C CA . GLY B 1 125 ? 51.451 134.055 -13.688 1.00 12.93 125 GLY B CA 1
ATOM 3098 C C . GLY B 1 125 ? 52.816 133.944 -13.027 1.00 13.13 125 GLY B C 1
ATOM 3099 O O . GLY B 1 125 ? 53.707 133.230 -13.503 1.00 13.72 125 GLY B O 1
ATOM 3100 N N . ARG B 1 126 ? 52.969 134.633 -11.909 1.00 13.02 126 ARG B N 1
ATOM 3101 C CA . ARG B 1 126 ? 54.248 134.713 -11.219 1.00 15.07 126 ARG B CA 1
ATOM 3102 C C . ARG B 1 126 ? 54.006 134.909 -9.730 1.00 13.94 126 ARG B C 1
ATOM 3103 O O . ARG B 1 126 ? 54.532 134.157 -8.911 1.00 13.30 126 ARG B O 1
ATOM 3111 N N . GLU B 1 127 ? 53.197 135.911 -9.393 1.00 13.84 127 GLU B N 1
ATOM 3112 C CA . GLU B 1 127 ? 52.995 136.293 -7.987 1.00 15.36 127 GLU B CA 1
ATOM 3113 C C . GLU B 1 127 ? 52.055 135.308 -7.306 1.00 13.37 127 GLU B C 1
ATOM 3114 O O . GLU B 1 127 ? 51.119 134.793 -7.938 1.00 13.13 127 GLU B O 1
ATOM 3120 N N . ARG B 1 128 ? 52.285 135.083 -6.012 1.00 11.97 128 ARG B N 1
ATOM 3121 C CA . ARG B 1 128 ? 51.327 134.334 -5.194 1.00 11.12 128 ARG B CA 1
ATOM 3122 C C . ARG B 1 128 ? 50.291 135.284 -4.583 1.00 11.51 128 ARG B C 1
ATOM 3123 O O . ARG B 1 128 ? 50.625 136.421 -4.209 1.00 12.46 128 ARG B O 1
ATOM 3131 N N . LEU B 1 129 ? 49.052 134.813 -4.437 1.00 11.05 129 LEU B N 1
ATOM 3132 C CA . LEU B 1 129 ? 48.000 135.630 -3.852 1.00 10.59 129 LEU B CA 1
ATOM 3133 C C . LEU B 1 129 ? 47.651 135.138 -2.468 1.00 10.89 129 LEU B C 1
ATOM 3134 O O . LEU B 1 129 ? 47.379 133.957 -2.272 1.00 10.03 129 LEU B O 1
ATOM 3139 N N . CYS B 1 130 ? 47.683 136.059 -1.514 1.00 10.98 130 CYS B N 1
ATOM 3140 C CA . CYS B 1 130 ? 47.093 135.816 -0.209 1.00 12.05 130 CYS B CA 1
ATOM 3141 C C . CYS B 1 130 ? 46.087 136.916 0.063 1.00 12.19 130 CYS B C 1
ATOM 3142 O O . CYS B 1 130 ? 46.368 138.108 -0.162 1.00 12.24 130 CYS B O 1
ATOM 3145 N N . VAL B 1 131 ? 44.899 136.507 0.480 1.00 10.70 131 VAL B N 1
ATOM 3146 C CA . VAL B 1 131 ? 43.806 137.436 0.738 1.00 11.49 131 VAL B CA 1
ATOM 3147 C C . VAL B 1 131 ? 43.362 137.234 2.171 1.00 11.66 131 VAL B C 1
ATOM 3148 O O . VAL B 1 131 ? 43.691 136.227 2.799 1.00 12.26 131 VAL B O 1
ATOM 3152 N N . GLU B 1 132 ? 42.641 138.204 2.702 1.00 12.58 132 GLU B N 1
ATOM 3153 C CA . GLU B 1 132 ? 42.127 138.046 4.058 1.00 13.75 132 GLU B CA 1
ATOM 3154 C C . GLU B 1 132 ? 40.628 138.175 4.047 1.00 13.51 132 GLU B C 1
ATOM 3155 O O . GLU B 1 132 ? 40.081 139.081 3.406 1.00 12.96 132 GLU B O 1
ATOM 3161 N N . TRP B 1 133 ? 39.974 137.219 4.698 1.00 12.57 133 TRP B N 1
ATOM 3162 C CA . TRP B 1 133 ? 38.525 137.196 4.735 1.00 12.48 133 TRP B CA 1
ATOM 3163 C C . TRP B 1 133 ? 38.068 136.598 6.045 1.00 12.29 133 TRP B C 1
ATOM 3164 O O . TRP B 1 133 ? 38.504 135.504 6.415 1.00 11.74 133 TRP B O 1
ATOM 3175 N N . LYS B 1 134 ? 37.223 137.343 6.757 1.00 12.63 134 LYS B N 1
ATOM 3176 C CA . LYS B 1 134 ? 36.684 136.907 8.053 1.00 13.55 134 LYS B CA 1
ATOM 3177 C C . LYS B 1 134 ? 37.818 136.603 9.053 1.00 12.82 134 LYS B C 1
ATOM 3178 O O . LYS B 1 134 ? 37.681 135.731 9.913 1.00 13.61 134 LYS B O 1
ATOM 3184 N N . GLY B 1 135 ? 38.941 137.315 8.911 1.00 11.59 135 GLY B N 1
ATOM 3185 C CA . GLY B 1 135 ? 40.120 137.138 9.776 1.00 11.69 135 GLY B CA 1
ATOM 3186 C C . GLY B 1 135 ? 40.981 135.922 9.437 1.00 11.47 135 GLY B C 1
ATOM 3187 O O . GLY B 1 135 ? 41.952 135.626 10.130 1.00 12.65 135 GLY B O 1
ATOM 3188 N N . TRP B 1 136 ? 40.614 135.216 8.377 1.00 10.62 136 TRP B N 1
ATOM 3189 C CA . TRP B 1 136 ? 41.428 134.120 7.865 1.00 10.05 136 TRP B CA 1
ATOM 3190 C C . TRP B 1 136 ? 42.302 134.630 6.743 1.00 9.56 136 TRP B C 1
ATOM 3191 O O . TRP B 1 136 ? 41.804 135.274 5.815 1.00 9.91 136 TRP B O 1
ATOM 3202 N N . ARG B 1 137 ? 43.587 134.311 6.796 1.00 9.33 137 ARG B N 1
ATOM 3203 C CA . ARG B 1 137 ? 44.459 134.607 5.665 1.00 8.92 137 ARG B CA 1
ATOM 3204 C C . ARG B 1 137 ? 44.492 133.360 4.769 1.00 8.26 137 ARG B C 1
ATOM 3205 O O . ARG B 1 137 ? 44.719 132.231 5.233 1.00 8.27 137 ARG B O 1
ATOM 3213 N N . ILE B 1 138 ? 44.230 133.570 3.487 1.00 7.75 138 ILE B N 1
ATOM 3214 C CA . ILE B 1 138 ? 43.943 132.460 2.592 1.00 7.91 138 ILE B CA 1
ATOM 3215 C C . ILE B 1 138 ? 44.825 132.544 1.355 1.00 7.84 138 ILE B C 1
ATOM 3216 O O . ILE B 1 138 ? 44.958 133.620 0.743 1.00 7.94 138 ILE B O 1
ATOM 3221 N N . ASN B 1 139 ? 45.406 131.408 0.973 1.00 7.74 139 ASN B N 1
ATOM 3222 C CA . ASN B 1 139 ? 46.183 131.338 -0.245 1.00 8.23 139 ASN B CA 1
ATOM 3223 C C . ASN B 1 139 ? 45.469 130.473 -1.294 1.00 9.11 139 ASN B C 1
ATOM 3224 O O . ASN B 1 139 ? 45.488 129.240 -1.207 1.00 8.92 139 ASN B O 1
ATOM 3229 N N . PRO B 1 140 ? 44.806 131.117 -2.271 1.00 9.94 140 PRO B N 1
ATOM 3230 C CA . PRO B 1 140 ? 44.166 130.367 -3.360 1.00 9.61 140 PRO B CA 1
ATOM 3231 C C . PRO B 1 140 ? 45.115 130.072 -4.530 1.00 9.54 140 PRO B C 1
ATOM 3232 O O . PRO B 1 140 ? 45.741 130.991 -5.071 1.00 9.52 140 PRO B O 1
ATOM 3236 N N . GLN B 1 141 ? 45.217 128.795 -4.898 1.00 9.06 141 GLN B N 1
ATOM 3237 C CA . GLN B 1 141 ? 46.001 128.363 -6.052 1.00 9.82 141 GLN B CA 1
ATOM 3238 C C . GLN B 1 141 ? 45.164 127.526 -7.019 1.00 9.31 141 GLN B C 1
ATOM 3239 O O . GLN B 1 141 ? 43.986 127.278 -6.770 1.00 9.62 141 GLN B O 1
ATOM 3245 N N . VAL B 1 142 ? 45.761 127.149 -8.145 1.00 8.85 142 VAL B N 1
ATOM 3246 C CA . VAL B 1 142 ? 45.002 126.550 -9.233 1.00 8.82 142 VAL B CA 1
ATOM 3247 C C . VAL B 1 142 ? 45.616 125.226 -9.694 1.00 9.69 142 VAL B C 1
ATOM 3248 O O . VAL B 1 142 ? 46.787 125.177 -10.076 1.00 9.97 142 VAL B O 1
ATOM 3252 N N . CYS B 1 143 ? 44.808 124.168 -9.611 1.00 10.09 143 CYS B N 1
ATOM 3253 C CA . CYS B 1 143 ? 45.125 122.832 -10.169 1.00 9.93 143 CYS B CA 1
ATOM 3254 C C . CYS B 1 143 ? 46.597 122.346 -10.073 1.00 9.76 143 CYS B C 1
ATOM 3255 O O . CYS B 1 143 ? 47.078 121.999 -8.997 1.00 8.84 143 CYS B O 1
ATOM 3258 N N . TYR B 1 144 ? 47.297 122.334 -11.202 1.00 9.79 144 TYR B N 1
ATOM 3259 C CA . TYR B 1 144 ? 48.705 121.876 -11.293 1.00 8.59 144 TYR B CA 1
ATOM 3260 C C . TYR B 1 144 ? 49.644 122.493 -10.255 1.00 8.11 144 TYR B C 1
ATOM 3261 O O . TYR B 1 144 ? 50.645 121.873 -9.867 1.00 7.78 144 TYR B O 1
ATOM 3270 N N . ASP B 1 145 ? 49.331 123.719 -9.822 1.00 7.99 145 ASP B N 1
ATOM 3271 C CA . ASP B 1 145 ? 50.039 124.380 -8.731 1.00 7.91 145 ASP B CA 1
ATOM 3272 C C . ASP B 1 145 ? 50.251 123.455 -7.525 1.00 6.87 145 ASP B C 1
ATOM 3273 O O . ASP B 1 145 ? 51.235 123.583 -6.799 1.00 8.19 145 ASP B O 1
ATOM 3278 N N . LEU B 1 146 ? 49.319 122.538 -7.299 1.00 6.82 146 LEU B N 1
ATOM 3279 C CA . LEU B 1 146 ? 49.386 121.626 -6.150 1.00 7.28 146 LEU B CA 1
ATOM 3280 C C . LEU B 1 146 ? 50.691 120.800 -6.096 1.00 7.00 146 LEU B C 1
ATOM 3281 O O . LEU B 1 146 ? 51.150 120.411 -5.036 1.00 7.38 146 LEU B O 1
ATOM 3286 N N . ARG B 1 147 ? 51.262 120.520 -7.269 1.00 6.97 147 ARG B N 1
ATOM 3287 C CA . ARG B 1 147 ? 52.444 119.662 -7.382 1.00 6.84 147 ARG B CA 1
ATOM 3288 C C . ARG B 1 147 ? 53.771 120.373 -7.096 1.00 7.13 147 ARG B C 1
ATOM 3289 O O . ARG B 1 147 ? 54.857 119.765 -7.253 1.00 7.67 147 ARG B O 1
ATOM 3297 N N . PHE B 1 148 ? 53.686 121.638 -6.666 1.00 7.39 148 PHE B N 1
ATOM 3298 C CA . PHE B 1 148 ? 54.842 122.508 -6.487 1.00 7.68 148 PHE B CA 1
ATOM 3299 C C . PHE B 1 148 ? 54.926 123.014 -5.054 1.00 7.93 148 PHE B C 1
ATOM 3300 O O . PHE B 1 148 ? 54.439 124.092 -4.739 1.00 8.13 148 PHE B O 1
ATOM 3308 N N . PRO B 1 149 ? 55.528 122.201 -4.170 1.00 8.23 149 PRO B N 1
ATOM 3309 C CA . PRO B 1 149 ? 55.492 122.502 -2.727 1.00 8.16 149 PRO B CA 1
ATOM 3310 C C . PRO B 1 149 ? 56.216 123.801 -2.324 1.00 8.74 149 PRO B C 1
ATOM 3311 O O . PRO B 1 149 ? 55.826 124.436 -1.352 1.00 7.99 149 PRO B O 1
ATOM 3315 N N . VAL B 1 150 ? 57.247 124.216 -3.073 1.00 7.93 150 VAL B N 1
ATOM 3316 C CA . VAL B 1 150 ? 57.980 125.425 -2.705 1.00 8.47 150 VAL B CA 1
ATOM 3317 C C . VAL B 1 150 ? 57.095 126.662 -2.895 1.00 7.97 150 VAL B C 1
ATOM 3318 O O . VAL B 1 150 ? 57.004 127.520 -1.986 1.00 8.27 150 VAL B O 1
ATOM 3322 N N . PHE B 1 151 ? 56.438 126.752 -4.052 1.00 7.75 151 PHE B N 1
ATOM 3323 C CA . PHE B 1 151 ? 55.459 127.823 -4.281 1.00 7.56 151 PHE B CA 1
ATOM 3324 C C . PHE B 1 151 ? 54.267 127.753 -3.328 1.00 8.06 151 PHE B C 1
ATOM 3325 O O . PHE B 1 151 ? 53.641 128.777 -3.039 1.00 8.95 151 PHE B O 1
ATOM 3333 N N . CYS B 1 152 ? 53.922 126.547 -2.895 1.00 7.80 152 CYS B N 1
ATOM 3334 C CA . CYS B 1 152 ? 52.794 126.353 -1.953 1.00 7.51 152 CYS B CA 1
ATOM 3335 C C . CYS B 1 152 ? 53.169 126.598 -0.504 1.00 7.58 152 CYS B C 1
ATOM 3336 O O . CYS B 1 152 ? 52.290 126.609 0.352 1.00 8.06 152 CYS B O 1
ATOM 3339 N N . ARG B 1 153 ? 54.453 126.838 -0.226 1.00 7.38 153 ARG B N 1
ATOM 3340 C CA . ARG B 1 153 ? 54.961 126.736 1.154 1.00 7.35 153 ARG B CA 1
ATOM 3341 C C . ARG B 1 153 ? 54.458 127.855 2.055 1.00 7.52 153 ARG B C 1
ATOM 3342 O O . ARG B 1 153 ? 54.520 129.035 1.686 1.00 7.86 153 ARG B O 1
ATOM 3350 N N . ASN B 1 154 ? 53.982 127.454 3.236 1.00 8.16 154 ASN B N 1
ATOM 3351 C CA . ASN B 1 154 ? 53.495 128.366 4.261 1.00 8.40 154 ASN B CA 1
ATOM 3352 C C . ASN B 1 154 ? 54.705 128.811 5.078 1.00 9.29 154 ASN B C 1
ATOM 3353 O O . ASN B 1 154 ? 55.187 128.079 5.956 1.00 10.89 154 ASN B O 1
ATOM 3358 N N . ARG B 1 155 ? 55.229 129.993 4.778 1.00 10.45 155 ARG B N 1
ATOM 3359 C CA . ARG B 1 155 ? 56.440 130.481 5.473 1.00 11.12 155 ARG B CA 1
ATOM 3360 C C . ARG B 1 155 ? 56.126 131.057 6.829 1.00 11.56 155 ARG B C 1
ATOM 3361 O O . ARG B 1 155 ? 55.003 131.487 7.083 1.00 12.96 155 ARG B O 1
ATOM 3369 N N . PHE B 1 156 ? 57.118 131.041 7.713 1.00 12.37 156 PHE B N 1
ATOM 3370 C CA . PHE B 1 156 ? 56.949 131.638 9.022 1.00 12.88 156 PHE B CA 1
ATOM 3371 C C . PHE B 1 156 ? 57.672 132.988 9.117 1.00 13.27 156 PHE B C 1
ATOM 3372 O O . PHE B 1 156 ? 58.821 133.124 8.671 1.00 13.82 156 PHE B O 1
ATOM 3380 N N . ASP B 1 157 ? 56.985 133.973 9.689 1.00 13.96 157 ASP B N 1
ATOM 3381 C CA . ASP B 1 157 ? 57.561 135.305 9.938 1.00 15.10 157 ASP B CA 1
ATOM 3382 C C . ASP B 1 157 ? 58.014 136.011 8.647 1.00 15.42 157 ASP B C 1
ATOM 3383 O O . ASP B 1 157 ? 59.070 136.660 8.587 1.00 15.84 157 ASP B O 1
ATOM 3388 N N . VAL B 1 158 ? 57.218 135.857 7.598 1.00 15.13 158 VAL B N 1
ATOM 3389 C CA . VAL B 1 158 ? 57.512 136.500 6.327 1.00 15.46 158 VAL B CA 1
ATOM 3390 C C . VAL B 1 158 ? 56.382 137.456 5.973 1.00 16.12 158 VAL B C 1
ATOM 3391 O O . VAL B 1 158 ? 56.541 138.682 6.136 1.00 15.75 158 VAL B O 1
ATOM 3395 N N . GLU B 1 159 ? 55.242 136.917 5.528 1.00 15.44 159 GLU B N 1
ATOM 3396 C CA . GLU B 1 159 ? 54.082 137.746 5.184 1.00 16.39 159 GLU B CA 1
ATOM 3397 C C . GLU B 1 159 ? 53.386 138.310 6.434 1.00 16.47 159 GLU B C 1
ATOM 3398 O O . GLU B 1 159 ? 52.751 139.363 6.377 1.00 16.79 159 GLU B O 1
ATOM 3404 N N . ARG B 1 160 ? 53.479 137.587 7.550 1.00 15.65 160 ARG B N 1
ATOM 3405 C CA . ARG B 1 160 ? 52.872 138.008 8.807 1.00 15.65 160 ARG B CA 1
ATOM 3406 C C . ARG B 1 160 ? 53.907 137.858 9.904 1.00 16.85 160 ARG B C 1
ATOM 3407 O O . ARG B 1 160 ? 54.477 136.783 10.056 1.00 16.60 160 ARG B O 1
ATOM 3415 N N . PRO B 1 161 ? 54.170 138.931 10.673 1.00 17.62 161 PRO B N 1
ATOM 3416 C CA . PRO B 1 161 ? 55.256 138.818 11.656 1.00 17.53 161 PRO B CA 1
ATOM 3417 C C . PRO B 1 161 ? 54.960 137.795 12.742 1.00 17.17 161 PRO B C 1
ATOM 3418 O O . PRO B 1 161 ? 53.886 137.827 13.325 1.00 16.73 161 PRO B O 1
ATOM 3422 N N . GLY B 1 162 ? 55.913 136.898 12.992 1.00 16.52 162 GLY B N 1
ATOM 3423 C CA . GLY B 1 162 ? 55.784 135.888 14.040 1.00 16.50 162 GLY B CA 1
ATOM 3424 C C . GLY B 1 162 ? 54.681 134.871 13.823 1.00 15.73 162 GLY B C 1
ATOM 3425 O O . GLY B 1 162 ? 54.288 134.161 14.749 1.00 16.55 162 GLY B O 1
ATOM 3426 N N . GLN B 1 163 ? 54.174 134.801 12.589 1.00 14.56 163 GLN B N 1
ATOM 3427 C CA . GLN B 1 163 ? 53.091 133.873 12.259 1.00 13.85 163 GLN B CA 1
ATOM 3428 C C . GLN B 1 163 ? 53.371 133.230 10.921 1.00 12.28 163 GLN B C 1
ATOM 3429 O O . GLN B 1 163 ? 54.212 133.702 10.176 1.00 12.19 163 GLN B O 1
ATOM 3435 N N . LEU B 1 164 ? 52.662 132.141 10.625 1.00 10.72 164 LEU B N 1
ATOM 3436 C CA . LEU B 1 164 ? 52.675 131.566 9.282 1.00 9.54 164 LEU B CA 1
ATOM 3437 C C . LEU B 1 164 ? 52.036 132.538 8.258 1.00 9.17 164 LEU B C 1
ATOM 3438 O O . LEU B 1 164 ? 51.213 133.384 8.638 1.00 8.73 164 LEU B O 1
ATOM 3443 N N . ASP B 1 165 ? 52.381 132.382 6.972 1.00 8.48 165 ASP B N 1
ATOM 3444 C CA . ASP B 1 165 ? 51.844 133.224 5.885 1.00 9.15 165 ASP B CA 1
ATOM 3445 C C . ASP B 1 165 ? 50.313 133.158 5.795 1.00 9.25 165 ASP B C 1
ATOM 3446 O O . ASP B 1 165 ? 49.655 134.159 5.488 1.00 9.78 165 ASP B O 1
ATOM 3451 N N . PHE B 1 166 ? 49.751 131.971 6.007 1.00 8.24 166 PHE B N 1
ATOM 3452 C CA . PHE B 1 166 ? 48.311 131.786 5.827 1.00 7.71 166 PHE B CA 1
ATOM 3453 C C . PHE B 1 166 ? 47.719 130.688 6.720 1.00 7.44 166 PHE B C 1
ATOM 3454 O O . PHE B 1 166 ? 48.464 129.910 7.363 1.00 7.76 166 PHE B O 1
ATOM 3462 N N . ASP B 1 167 ? 46.388 130.664 6.766 1.00 6.47 167 ASP B N 1
ATOM 3463 C CA . ASP B 1 167 ? 45.621 129.798 7.657 1.00 6.95 167 ASP B CA 1
ATOM 3464 C C . ASP B 1 167 ? 44.884 128.724 6.853 1.00 7.20 167 ASP B C 1
ATOM 3465 O O . ASP B 1 167 ? 44.548 127.648 7.364 1.00 8.07 167 ASP B O 1
ATOM 3470 N N . LEU B 1 168 ? 44.647 129.040 5.580 1.00 6.71 168 LEU B N 1
ATOM 3471 C CA . LEU B 1 168 ? 43.857 128.196 4.694 1.00 6.45 168 LEU B CA 1
ATOM 3472 C C . LEU B 1 168 ? 44.458 128.313 3.298 1.00 6.79 168 LEU B C 1
ATOM 3473 O O . LEU B 1 168 ? 44.776 129.413 2.839 1.00 6.25 168 LEU B O 1
ATOM 3478 N N . GLN B 1 169 ? 44.676 127.166 2.668 1.00 6.23 169 GLN B N 1
ATOM 3479 C CA . GLN B 1 169 ? 45.174 127.125 1.294 1.00 7.36 169 GLN B CA 1
ATOM 3480 C C . GLN B 1 169 ? 44.106 126.441 0.457 1.00 7.97 169 GLN B C 1
ATOM 3481 O O . GLN B 1 169 ? 43.519 125.450 0.893 1.00 7.70 169 GLN B O 1
ATOM 3487 N N . LEU B 1 170 ? 43.838 127.001 -0.718 1.00 7.87 170 LEU B N 1
ATOM 3488 C CA . LEU B 1 170 ? 42.773 126.520 -1.605 1.00 8.93 170 LEU B CA 1
ATOM 3489 C C . LEU B 1 170 ? 43.336 126.082 -2.939 1.00 8.22 170 LEU B C 1
ATOM 3490 O O . LEU B 1 170 ? 44.294 126.672 -3.450 1.00 8.85 170 LEU B O 1
ATOM 3495 N N . PHE B 1 171 ? 42.735 125.039 -3.503 1.00 7.72 171 PHE B N 1
ATOM 3496 C CA . PHE B 1 171 ? 43.036 124.622 -4.878 1.00 8.11 171 PHE B CA 1
ATOM 3497 C C . PHE B 1 171 ? 41.764 124.453 -5.651 1.00 8.54 171 PHE B C 1
ATOM 3498 O O . PHE B 1 171 ? 40.853 123.744 -5.206 1.00 9.77 171 PHE B O 1
ATOM 3506 N N . VAL B 1 172 ? 41.700 125.080 -6.823 1.00 8.43 172 VAL B N 1
ATOM 3507 C CA . VAL B 1 172 ? 40.578 124.878 -7.728 1.00 10.03 172 VAL B CA 1
ATOM 3508 C C . VAL B 1 172 ? 41.119 124.137 -8.945 1.00 9.82 172 VAL B C 1
ATOM 3509 O O . VAL B 1 172 ? 42.231 124.455 -9.419 1.00 9.80 172 VAL B O 1
ATOM 3513 N N . ALA B 1 173 ? 40.380 123.132 -9.419 1.00 9.89 173 ALA B N 1
ATOM 3514 C CA . ALA B 1 173 ? 40.941 122.161 -10.384 1.00 10.24 173 ALA B CA 1
ATOM 3515 C C . ALA B 1 173 ? 40.030 121.579 -11.449 1.00 10.89 173 ALA B C 1
ATOM 3516 O O . ALA B 1 173 ? 38.806 121.563 -11.296 1.00 11.02 173 ALA B O 1
ATOM 3518 N N . ASN B 1 174 ? 40.686 121.109 -12.521 1.00 10.40 174 ASN B N 1
ATOM 3519 C CA . ASN B 1 174 ? 40.193 120.081 -13.442 1.00 10.86 174 ASN B CA 1
ATOM 3520 C C . ASN B 1 174 ? 41.230 118.967 -13.510 1.00 10.25 174 ASN B C 1
ATOM 3521 O O . ASN B 1 174 ? 42.076 118.924 -14.399 1.00 9.94 174 ASN B O 1
ATOM 3526 N N . TRP B 1 175 ? 41.191 118.095 -12.506 1.00 9.23 175 TRP B N 1
ATOM 3527 C CA . TRP B 1 175 ? 42.216 117.072 -12.302 1.00 8.80 175 TRP B CA 1
ATOM 3528 C C . TRP B 1 175 ? 41.616 115.716 -12.656 1.00 9.17 175 TRP B C 1
ATOM 3529 O O . TRP B 1 175 ? 40.714 115.254 -11.975 1.00 8.98 175 TRP B O 1
ATOM 3540 N N . PRO B 1 176 ? 42.068 115.101 -13.761 1.00 10.38 176 PRO B N 1
ATOM 3541 C CA . PRO B 1 176 ? 41.422 113.873 -14.266 1.00 10.18 176 PRO B CA 1
ATOM 3542 C C . PRO B 1 176 ? 41.503 112.687 -13.322 1.00 10.48 176 PRO B C 1
ATOM 3543 O O . PRO B 1 176 ? 42.463 112.560 -12.563 1.00 10.58 176 PRO B O 1
ATOM 3547 N N . SER B 1 177 ? 40.510 111.799 -13.403 1.00 11.14 177 SER B N 1
ATOM 3548 C CA . SER B 1 177 ? 40.386 110.716 -12.427 1.00 11.19 177 SER B CA 1
ATOM 3549 C C . SER B 1 177 ? 41.525 109.701 -12.507 1.00 12.33 177 SER B C 1
ATOM 3550 O O . SER B 1 177 ? 41.815 109.047 -11.493 1.00 12.62 177 SER B O 1
ATOM 3553 N N . ALA B 1 178 ? 42.166 109.593 -13.676 1.00 12.62 178 ALA B N 1
ATOM 3554 C CA . ALA B 1 178 ? 43.328 108.709 -13.856 1.00 13.97 178 ALA B CA 1
ATOM 3555 C C . ALA B 1 178 ? 44.454 109.012 -12.860 1.00 13.83 178 ALA B C 1
ATOM 3556 O O . ALA B 1 178 ? 45.238 108.117 -12.514 1.00 14.59 178 ALA B O 1
ATOM 3558 N N . ARG B 1 179 ? 44.531 110.264 -12.400 1.00 11.99 179 ARG B N 1
ATOM 3559 C CA . ARG B 1 179 ? 45.549 110.665 -11.438 1.00 11.39 179 ARG B CA 1
ATOM 3560 C C . ARG B 1 179 ? 44.958 111.190 -10.128 1.00 10.11 179 ARG B C 1
ATOM 3561 O O . ARG B 1 179 ? 45.589 111.976 -9.412 1.00 9.36 179 ARG B O 1
ATOM 3569 N N . ALA B 1 180 ? 43.761 110.702 -9.802 1.00 8.91 180 ALA B N 1
ATOM 3570 C CA . ALA B 1 180 ? 43.058 111.076 -8.566 1.00 8.76 180 ALA B CA 1
ATOM 3571 C C . ALA B 1 180 ? 43.869 110.809 -7.317 1.00 8.31 180 ALA B C 1
ATOM 3572 O O . ALA B 1 180 ? 43.790 111.555 -6.346 1.00 7.58 180 ALA B O 1
ATOM 3574 N N . TYR B 1 181 ? 44.668 109.743 -7.339 1.00 8.76 181 TYR B N 1
ATOM 3575 C CA . TYR B 1 181 ? 45.473 109.426 -6.160 1.00 9.49 181 TYR B CA 1
ATOM 3576 C C . TYR B 1 181 ? 46.430 110.565 -5.819 1.00 8.62 181 TYR B C 1
ATOM 3577 O O . TYR B 1 181 ? 46.629 110.895 -4.636 1.00 8.51 181 TYR B O 1
ATOM 3586 N N . ALA B 1 182 ? 47.078 111.121 -6.840 1.00 8.27 182 ALA B N 1
ATOM 3587 C CA . ALA B 1 182 ? 48.012 112.216 -6.600 1.00 8.11 182 ALA B CA 1
ATOM 3588 C C . ALA B 1 182 ? 47.292 113.438 -6.024 1.00 8.12 182 ALA B C 1
ATOM 3589 O O . ALA B 1 182 ? 47.801 114.113 -5.129 1.00 7.77 182 ALA B O 1
ATOM 3591 N N . TRP B 1 183 ? 46.111 113.733 -6.555 1.00 7.25 183 TRP B N 1
ATOM 3592 C CA . TRP B 1 183 ? 45.343 114.863 -6.059 1.00 7.53 183 TRP B CA 1
ATOM 3593 C C . TRP B 1 183 ? 45.061 114.671 -4.572 1.00 7.37 183 TRP B C 1
ATOM 3594 O O . TRP B 1 183 ? 45.353 115.551 -3.763 1.00 7.83 183 TRP B O 1
ATOM 3605 N N . LYS B 1 184 ? 44.493 113.522 -4.220 1.00 7.14 184 LYS B N 1
ATOM 3606 C CA . LYS B 1 184 ? 44.094 113.295 -2.832 1.00 7.57 184 LYS B CA 1
ATOM 3607 C C . LYS B 1 184 ? 45.336 113.356 -1.917 1.00 7.29 184 LYS B C 1
ATOM 3608 O O . LYS B 1 184 ? 45.311 113.965 -0.830 1.00 8.14 184 LYS B O 1
ATOM 3614 N N . THR B 1 185 ? 46.428 112.747 -2.364 1.00 6.49 185 THR B N 1
ATOM 3615 C CA . THR B 1 185 ? 47.618 112.591 -1.514 1.00 6.84 185 THR B CA 1
ATOM 3616 C C . THR B 1 185 ? 48.294 113.934 -1.303 1.00 5.73 185 THR B C 1
ATOM 3617 O O . THR B 1 185 ? 48.616 114.332 -0.179 1.00 5.65 185 THR B O 1
ATOM 3621 N N . LEU B 1 186 ? 48.441 114.679 -2.391 1.00 5.28 186 LEU B N 1
ATOM 3622 C CA . LEU B 1 186 ? 49.058 115.988 -2.289 1.00 6.19 186 LEU B CA 1
ATOM 3623 C C . LEU B 1 186 ? 48.268 116.988 -1.441 1.00 6.62 186 LEU B C 1
ATOM 3624 O O . LEU B 1 186 ? 48.877 117.743 -0.695 1.00 7.69 186 LEU B O 1
ATOM 3629 N N . LEU B 1 187 ? 46.933 117.006 -1.558 1.00 6.52 187 LEU B N 1
ATOM 3630 C CA . LEU B 1 187 ? 46.112 117.930 -0.737 1.00 7.16 187 LEU B CA 1
ATOM 3631 C C . LEU B 1 187 ? 46.343 117.687 0.751 1.00 7.15 187 LEU B C 1
ATOM 3632 O O . LEU B 1 187 ? 46.481 118.627 1.529 1.00 7.60 187 LEU B O 1
ATOM 3637 N N . ARG B 1 188 ? 46.406 116.411 1.105 1.00 6.94 188 ARG B N 1
ATOM 3638 C CA . ARG B 1 188 ? 46.565 116.021 2.512 1.00 6.76 188 ARG B CA 1
ATOM 3639 C C . ARG B 1 188 ? 47.970 116.386 3.000 1.00 7.29 188 ARG B C 1
ATOM 3640 O O . ARG B 1 188 ? 48.142 116.927 4.103 1.00 7.62 188 ARG B O 1
ATOM 3648 N N . ALA B 1 189 ? 48.976 116.103 2.172 1.00 7.34 189 ALA B N 1
ATOM 3649 C CA . ALA B 1 189 ? 50.357 116.467 2.482 1.00 7.16 189 ALA B CA 1
ATOM 3650 C C . ALA B 1 189 ? 50.495 117.978 2.665 1.00 8.21 189 ALA B C 1
ATOM 3651 O O . ALA B 1 189 ? 51.164 118.433 3.607 1.00 7.86 189 ALA B O 1
ATOM 3653 N N . ARG B 1 190 ? 49.870 118.751 1.784 1.00 8.02 190 ARG B N 1
ATOM 3654 C CA . ARG B 1 190 ? 49.941 120.217 1.926 1.00 8.42 190 ARG B CA 1
ATOM 3655 C C . ARG B 1 190 ? 49.425 120.683 3.275 1.00 7.65 190 ARG B C 1
ATOM 3656 O O . ARG B 1 190 ? 50.074 121.512 3.904 1.00 8.81 190 ARG B O 1
ATOM 3664 N N . ALA B 1 191 ? 48.276 120.158 3.719 1.00 7.46 191 ALA B N 1
ATOM 3665 C CA . ALA B 1 191 ? 47.705 120.552 4.995 1.00 7.17 191 ALA B CA 1
ATOM 3666 C C . ALA B 1 191 ? 48.647 120.221 6.155 1.00 6.86 191 ALA B C 1
ATOM 3667 O O . ALA B 1 191 ? 48.797 121.006 7.092 1.00 7.71 191 ALA B O 1
ATOM 3669 N N . ILE B 1 192 ? 49.243 119.032 6.096 1.00 6.70 192 ILE B N 1
ATOM 3670 C CA . ILE B 1 192 ? 50.158 118.586 7.135 1.00 7.17 192 ILE B CA 1
ATOM 3671 C C . ILE B 1 192 ? 51.397 119.456 7.193 1.00 7.63 192 ILE B C 1
ATOM 3672 O O . ILE B 1 192 ? 51.750 119.953 8.276 1.00 7.69 192 ILE B O 1
ATOM 3677 N N . GLU B 1 193 ? 52.040 119.663 6.044 1.00 7.82 193 GLU B N 1
ATOM 3678 C CA . GLU B 1 193 ? 53.347 120.329 6.084 1.00 8.67 193 GLU B CA 1
ATOM 3679 C C . GLU B 1 193 ? 53.218 121.830 6.329 1.00 8.42 193 GLU B C 1
ATOM 3680 O O . GLU B 1 193 ? 54.117 122.431 6.927 1.00 8.37 193 GLU B O 1
ATOM 3686 N N . ASN B 1 194 ? 52.091 122.413 5.905 1.00 8.92 194 ASN B N 1
ATOM 3687 C CA . ASN B 1 194 ? 51.859 123.840 6.038 1.00 9.05 194 ASN B CA 1
ATOM 3688 C C . ASN B 1 194 ? 51.020 124.194 7.266 1.00 9.31 194 ASN B C 1
ATOM 3689 O O . ASN B 1 194 ? 50.651 125.360 7.467 1.00 9.25 194 ASN B O 1
ATOM 3694 N N . LEU B 1 195 ? 50.746 123.180 8.085 1.00 9.37 195 LEU B N 1
ATOM 3695 C CA . LEU B 1 195 ? 50.016 123.350 9.336 1.00 9.86 195 LEU B CA 1
ATOM 3696 C C . LEU B 1 195 ? 48.757 124.194 9.112 1.00 9.41 195 LEU B C 1
ATOM 3697 O O . LEU B 1 195 ? 48.523 125.200 9.796 1.00 9.29 195 LEU B O 1
ATOM 3702 N N . CYS B 1 196 ? 47.950 123.819 8.130 1.00 9.40 196 CYS B N 1
ATOM 3703 C CA . CYS B 1 196 ? 46.839 124.697 7.776 1.00 9.01 196 CYS B CA 1
ATOM 3704 C C . CYS B 1 196 ? 45.654 123.856 7.329 1.00 8.14 196 CYS B C 1
ATOM 3705 O O . CYS B 1 196 ? 45.791 122.646 7.102 1.00 8.45 196 CYS B O 1
ATOM 3708 N N . PHE B 1 197 ? 44.484 124.477 7.232 1.00 7.25 197 PHE B N 1
ATOM 3709 C CA . PHE B 1 197 ? 43.376 123.845 6.544 1.00 6.94 197 PHE B CA 1
ATOM 3710 C C . PHE B 1 197 ? 43.628 123.935 5.037 1.00 6.99 197 PHE B C 1
ATOM 3711 O O . PHE B 1 197 ? 44.264 124.865 4.561 1.00 7.35 197 PHE B O 1
ATOM 3719 N N . VAL B 1 198 ? 43.100 122.961 4.306 1.00 6.36 198 VAL B N 1
ATOM 3720 C CA . VAL B 1 198 ? 43.141 122.992 2.843 1.00 7.26 198 VAL B CA 1
ATOM 3721 C C . VAL B 1 198 ? 41.728 122.756 2.348 1.00 7.92 198 VAL B C 1
ATOM 3722 O O . VAL B 1 198 ? 41.024 121.913 2.887 1.00 7.04 198 VAL B O 1
ATOM 3726 N N . ALA B 1 199 ? 41.307 123.551 1.373 1.00 7.62 199 ALA B N 1
ATOM 3727 C CA . ALA B 1 199 ? 40.007 123.353 0.743 1.00 7.19 199 ALA B CA 1
ATOM 3728 C C . ALA B 1 199 ? 40.260 123.246 -0.738 1.00 7.39 199 ALA B C 1
ATOM 3729 O O . ALA B 1 199 ? 41.082 123.988 -1.283 1.00 8.34 199 ALA B O 1
ATOM 3731 N N . ALA B 1 200 ? 39.578 122.328 -1.396 1.00 6.88 200 ALA B N 1
ATOM 3732 C CA . ALA B 1 200 ? 39.904 122.059 -2.791 1.00 6.58 200 ALA B CA 1
ATOM 3733 C C . ALA B 1 200 ? 38.655 121.633 -3.523 1.00 7.32 200 ALA B C 1
ATOM 3734 O O . ALA B 1 200 ? 37.886 120.825 -3.009 1.00 6.94 200 ALA B O 1
ATOM 3736 N N . VAL B 1 201 ? 38.474 122.151 -4.734 1.00 6.66 201 VAL B N 1
ATOM 3737 C CA . VAL B 1 201 ? 37.314 121.800 -5.536 1.00 6.31 201 VAL B CA 1
ATOM 3738 C C . VAL B 1 201 ? 37.806 121.355 -6.891 1.00 6.31 201 VAL B C 1
ATOM 3739 O O . VAL B 1 201 ? 38.616 122.028 -7.528 1.00 7.99 201 VAL B O 1
ATOM 3743 N N . ASN B 1 202 ? 37.297 120.202 -7.306 1.00 6.16 202 ASN B N 1
ATOM 3744 C CA . ASN B 1 202 ? 37.599 119.635 -8.609 1.00 6.60 202 ASN B CA 1
ATOM 3745 C C . ASN B 1 202 ? 36.272 119.346 -9.259 1.00 7.11 202 ASN B C 1
ATOM 3746 O O . ASN B 1 202 ? 35.293 119.032 -8.569 1.00 7.58 202 ASN B O 1
ATOM 3751 N N . ARG B 1 203 ? 36.205 119.494 -10.573 1.00 6.38 203 ARG B N 1
ATOM 3752 C CA . ARG B 1 203 ? 34.952 119.186 -11.267 1.00 6.46 203 ARG B CA 1
ATOM 3753 C C . ARG B 1 203 ? 34.687 117.676 -11.327 1.00 6.05 203 ARG B C 1
ATOM 3754 O O . ARG B 1 203 ? 35.545 116.840 -10.979 1.00 6.15 203 ARG B O 1
ATOM 3762 N N . VAL B 1 204 ? 33.479 117.344 -11.760 1.00 6.84 204 VAL B N 1
ATOM 3763 C CA . VAL B 1 204 ? 33.121 115.949 -12.077 1.00 6.51 204 VAL B CA 1
ATOM 3764 C C . VAL B 1 204 ? 32.649 115.894 -13.518 1.00 7.62 204 VAL B C 1
ATOM 3765 O O . VAL B 1 204 ? 32.541 116.939 -14.195 1.00 8.57 204 VAL B O 1
ATOM 3769 N N . GLY B 1 205 ? 32.328 114.695 -13.988 1.00 8.07 205 GLY B N 1
ATOM 3770 C CA . GLY B 1 205 ? 31.802 114.547 -15.348 1.00 8.65 205 GLY B CA 1
ATOM 3771 C C . GLY B 1 205 ? 32.875 114.310 -16.391 1.00 9.43 205 GLY B C 1
ATOM 3772 O O . GLY B 1 205 ? 34.018 113.972 -16.068 1.00 9.78 205 GLY B O 1
ATOM 3773 N N . VAL B 1 206 ? 32.478 114.429 -17.654 1.00 9.80 206 VAL B N 1
ATOM 3774 C CA . VAL B 1 206 ? 33.385 114.174 -18.771 1.00 9.43 206 VAL B CA 1
ATOM 3775 C C . VAL B 1 206 ? 33.472 115.448 -19.607 1.00 10.24 206 VAL B C 1
ATOM 3776 O O . VAL B 1 206 ? 32.452 116.091 -19.860 1.00 11.01 206 VAL B O 1
ATOM 3780 N N . ASP B 1 207 ? 34.667 115.814 -20.047 1.00 9.74 207 ASP B N 1
ATOM 3781 C CA . ASP B 1 207 ? 34.817 117.020 -20.877 1.00 10.90 207 ASP B CA 1
ATOM 3782 C C . ASP B 1 207 ? 35.031 116.725 -22.366 1.00 10.99 207 ASP B C 1
ATOM 3783 O O . ASP B 1 207 ? 35.070 115.551 -22.774 1.00 10.15 207 ASP B O 1
ATOM 3788 N N . GLY B 1 208 ? 35.206 117.790 -23.153 1.00 11.23 208 GLY B N 1
ATOM 3789 C CA . GLY B 1 208 ? 35.290 117.688 -24.621 1.00 11.40 208 GLY B CA 1
ATOM 3790 C C . GLY B 1 208 ? 36.573 117.056 -25.117 1.00 11.64 208 GLY B C 1
ATOM 3791 O O . GLY B 1 208 ? 36.709 116.772 -26.306 1.00 11.55 208 GLY B O 1
ATOM 3792 N N . ASN B 1 209 ? 37.519 116.853 -24.202 1.00 11.79 209 ASN B N 1
ATOM 3793 C CA . ASN B 1 209 ? 38.777 116.185 -24.504 1.00 12.03 209 ASN B CA 1
ATOM 3794 C C . ASN B 1 209 ? 38.769 114.742 -24.028 1.00 10.99 209 ASN B C 1
ATOM 3795 O O . ASN B 1 209 ? 39.834 114.106 -23.930 1.00 11.82 209 ASN B O 1
ATOM 3800 N N . GLN B 1 210 ? 37.565 114.235 -23.749 1.00 10.44 210 GLN B N 1
ATOM 3801 C CA . GLN B 1 210 ? 37.329 112.842 -23.352 1.00 10.57 210 GLN B CA 1
ATOM 3802 C C . GLN B 1 210 ? 37.843 112.484 -21.971 1.00 10.53 210 GLN B C 1
ATOM 3803 O O . GLN B 1 210 ? 37.928 111.300 -21.635 1.00 11.25 210 GLN B O 1
ATOM 3809 N N . LEU B 1 211 ? 38.177 113.493 -21.172 1.00 9.33 211 LEU B N 1
ATOM 3810 C CA . LEU B 1 211 ? 38.695 113.246 -19.829 1.00 9.14 211 LEU B CA 1
ATOM 3811 C C . LEU B 1 211 ? 37.568 113.132 -18.822 1.00 9.05 211 LEU B C 1
ATOM 3812 O O . LEU B 1 211 ? 36.606 113.867 -18.903 1.00 8.58 211 LEU B O 1
ATOM 3817 N N . HIS B 1 212 ? 37.720 112.197 -17.885 1.00 8.83 212 HIS B N 1
ATOM 3818 C CA . HIS B 1 212 ? 36.743 111.970 -16.815 1.00 8.82 212 HIS B CA 1
ATOM 3819 C C . HIS B 1 212 ? 37.317 112.502 -15.504 1.00 8.19 212 HIS B C 1
ATOM 3820 O O . HIS B 1 212 ? 38.528 112.380 -15.248 1.00 8.21 212 HIS B O 1
ATOM 3827 N N . TYR B 1 213 ? 36.430 113.090 -14.702 1.00 7.96 213 TYR B N 1
ATOM 3828 C CA . TYR B 1 213 ? 36.789 113.761 -13.454 1.00 8.38 213 TYR B CA 1
ATOM 3829 C C . TYR B 1 213 ? 35.962 113.135 -12.322 1.00 7.79 213 TYR B C 1
ATOM 3830 O O . TYR B 1 213 ? 34.721 113.000 -12.439 1.00 9.27 213 TYR B O 1
ATOM 3839 N N . ALA B 1 214 ? 36.650 112.757 -11.249 1.00 8.26 214 ALA B N 1
ATOM 3840 C CA . ALA B 1 214 ? 36.011 112.073 -10.128 1.00 8.48 214 ALA B CA 1
ATOM 3841 C C . ALA B 1 214 ? 35.665 113.036 -9.004 1.00 8.70 214 ALA B C 1
ATOM 3842 O O . ALA B 1 214 ? 35.075 112.635 -7.984 1.00 8.86 214 ALA B O 1
ATOM 3844 N N . GLY B 1 215 ? 36.077 114.293 -9.136 1.00 8.11 215 GLY B N 1
ATOM 3845 C CA . GLY B 1 215 ? 35.820 115.254 -8.063 1.00 7.80 215 GLY B CA 1
ATOM 3846 C C . GLY B 1 215 ? 36.855 115.060 -6.966 1.00 8.45 215 GLY B C 1
ATOM 3847 O O . GLY B 1 215 ? 37.972 115.489 -7.113 1.00 8.83 215 GLY B O 1
ATOM 3848 N N . ASP B 1 216 ? 36.468 114.400 -5.866 1.00 8.24 216 ASP B N 1
ATOM 3849 C CA . ASP B 1 216 ? 37.324 114.301 -4.673 1.00 8.92 216 ASP B CA 1
ATOM 3850 C C . ASP B 1 216 ? 37.603 115.699 -4.120 1.00 8.16 216 ASP B C 1
ATOM 3851 O O . ASP B 1 216 ? 38.677 115.978 -3.588 1.00 8.14 216 ASP B O 1
ATOM 3856 N N . SER B 1 217 ? 36.622 116.591 -4.232 1.00 7.04 217 SER B N 1
ATOM 3857 C CA . SER B 1 217 ? 36.704 117.892 -3.543 1.00 6.86 217 SER B CA 1
ATOM 3858 C C . SER B 1 217 ? 36.654 117.666 -2.036 1.00 7.21 217 SER B C 1
ATOM 3859 O O . SER B 1 217 ? 36.019 116.732 -1.563 1.00 7.51 217 SER B O 1
ATOM 3862 N N . ALA B 1 218 ? 37.328 118.526 -1.278 1.00 6.45 218 ALA B N 1
ATOM 3863 C CA . ALA B 1 218 ? 37.463 118.269 0.149 1.00 6.17 218 ALA B CA 1
ATOM 3864 C C . ALA B 1 218 ? 37.823 119.493 0.932 1.00 6.34 218 ALA B C 1
ATOM 3865 O O . ALA B 1 218 ? 38.362 120.454 0.387 1.00 6.59 218 ALA B O 1
ATOM 3867 N N . VAL B 1 219 ? 37.480 119.451 2.216 1.00 6.78 219 VAL B N 1
ATOM 3868 C CA . VAL B 1 219 ? 38.079 120.336 3.206 1.00 6.69 219 VAL B CA 1
ATOM 3869 C C . VAL B 1 219 ? 38.872 119.417 4.118 1.00 7.48 219 VAL B C 1
ATOM 3870 O O . VAL B 1 219 ? 38.338 118.453 4.675 1.00 7.67 219 VAL B O 1
ATOM 3874 N N . ILE B 1 220 ? 40.164 119.712 4.230 1.00 8.03 220 ILE B N 1
ATOM 3875 C CA . ILE B 1 220 ? 41.102 118.854 4.945 1.00 7.90 220 ILE B CA 1
ATOM 3876 C C . ILE B 1 220 ? 41.654 119.653 6.121 1.00 7.34 220 ILE B C 1
ATOM 3877 O O . ILE B 1 220 ? 42.005 120.838 5.974 1.00 7.29 220 ILE B O 1
ATOM 3882 N N . ASP B 1 221 ? 41.669 119.041 7.303 1.00 7.82 221 ASP B N 1
ATOM 3883 C CA . ASP B 1 221 ? 42.195 119.746 8.464 1.00 7.99 221 ASP B CA 1
ATOM 3884 C C . ASP B 1 221 ? 43.738 119.774 8.495 1.00 8.28 221 ASP B C 1
ATOM 3885 O O . ASP B 1 221 ? 44.401 119.178 7.644 1.00 8.84 221 ASP B O 1
ATOM 3890 N N . PHE B 1 222 ? 44.272 120.456 9.509 1.00 8.83 222 PHE B N 1
ATOM 3891 C CA . PHE B 1 222 ? 45.716 120.678 9.717 1.00 9.00 222 PHE B CA 1
ATOM 3892 C C . PHE B 1 222 ? 46.486 119.389 10.058 1.00 8.89 222 PHE B C 1
ATOM 3893 O O . PHE B 1 222 ? 47.709 119.414 10.151 1.00 10.34 222 PHE B O 1
ATOM 3901 N N . LEU B 1 223 ? 45.783 118.275 10.263 1.00 9.18 223 LEU B N 1
ATOM 3902 C CA . LEU B 1 223 ? 46.434 116.972 10.457 1.00 9.60 223 LEU B CA 1
ATOM 3903 C C . LEU B 1 223 ? 46.382 116.174 9.141 1.00 9.98 223 LEU B C 1
ATOM 3904 O O . LEU B 1 223 ? 46.757 114.993 9.088 1.00 9.93 223 LEU B O 1
ATOM 3909 N N . GLY B 1 224 ? 45.902 116.828 8.087 1.00 9.50 224 GLY B N 1
ATOM 3910 C CA . GLY B 1 224 ? 45.745 116.167 6.797 1.00 9.54 224 GLY B CA 1
ATOM 3911 C C . GLY B 1 224 ? 44.570 115.209 6.712 1.00 9.22 224 GLY B C 1
ATOM 3912 O O . GLY B 1 224 ? 44.492 114.391 5.779 1.00 8.05 224 GLY B O 1
ATOM 3913 N N . GLN B 1 225 ? 43.637 115.338 7.662 1.00 9.13 225 GLN B N 1
ATOM 3914 C CA . GLN B 1 225 ? 42.470 114.482 7.728 1.00 10.69 225 GLN B CA 1
ATOM 3915 C C . GLN B 1 225 ? 41.270 115.197 7.106 1.00 11.55 225 GLN B C 1
ATOM 3916 O O . GLN B 1 225 ? 40.948 116.315 7.523 1.00 12.08 225 GLN B O 1
ATOM 3922 N N . PRO B 1 226 ? 40.605 114.555 6.133 1.00 12.80 226 PRO B N 1
ATOM 3923 C CA . PRO B 1 226 ? 39.418 115.198 5.576 1.00 12.82 226 PRO B CA 1
ATOM 3924 C C . PRO B 1 226 ? 38.353 115.450 6.648 1.00 12.65 226 PRO B C 1
ATOM 3925 O O . PRO B 1 226 ? 38.204 114.666 7.615 1.00 14.49 226 PRO B O 1
ATOM 3929 N N . GLN B 1 227 ? 37.713 116.600 6.532 1.00 10.87 227 GLN B N 1
ATOM 3930 C CA . GLN B 1 227 ? 36.547 116.939 7.323 1.00 9.31 227 GLN B CA 1
ATOM 3931 C C . GLN B 1 227 ? 35.288 116.649 6.520 1.00 9.36 227 GLN B C 1
ATOM 3932 O O . GLN B 1 227 ? 34.291 116.133 7.046 1.00 8.83 227 GLN B O 1
ATOM 3938 N N . VAL B 1 228 ? 35.308 117.027 5.243 1.00 8.53 228 VAL B N 1
ATOM 3939 C CA . VAL B 1 228 ? 34.273 116.600 4.313 1.00 8.57 228 VAL B CA 1
ATOM 3940 C C . VAL B 1 228 ? 34.963 116.265 3.004 1.00 8.30 228 VAL B C 1
ATOM 3941 O O . VAL B 1 228 ? 35.966 116.883 2.647 1.00 8.34 228 VAL B O 1
ATOM 3945 N N . GLU B 1 229 ? 34.449 115.268 2.307 1.00 8.38 229 GLU B N 1
ATOM 3946 C CA . GLU B 1 229 ? 34.992 114.883 1.021 1.00 8.26 229 GLU B CA 1
ATOM 3947 C C . GLU B 1 229 ? 33.844 114.436 0.127 1.00 8.11 229 GLU B C 1
ATOM 3948 O O . GLU B 1 229 ? 32.972 113.702 0.574 1.00 7.20 229 GLU B O 1
ATOM 3954 N N . ILE B 1 230 ? 33.838 114.873 -1.126 1.00 7.22 230 ILE B N 1
ATOM 3955 C CA . ILE B 1 230 ? 32.739 114.502 -2.033 1.00 6.89 230 ILE B CA 1
ATOM 3956 C C . ILE B 1 230 ? 33.315 114.071 -3.361 1.00 7.61 230 ILE B C 1
ATOM 3957 O O . ILE B 1 230 ? 34.377 114.536 -3.748 1.00 8.22 230 ILE B O 1
ATOM 3962 N N . ARG B 1 231 ? 32.614 113.180 -4.055 1.00 8.10 231 ARG B N 1
ATOM 3963 C CA . ARG B 1 231 ? 33.157 112.664 -5.314 1.00 9.15 231 ARG B CA 1
ATOM 3964 C C . ARG B 1 231 ? 32.096 112.208 -6.270 1.00 8.93 231 ARG B C 1
ATOM 3965 O O . ARG B 1 231 ? 30.947 111.937 -5.880 1.00 7.97 231 ARG B O 1
ATOM 3973 N N . GLU B 1 232 ? 32.531 112.139 -7.528 1.00 8.47 232 GLU B N 1
ATOM 3974 C CA . GLU B 1 232 ? 31.828 111.543 -8.678 1.00 9.76 232 GLU B CA 1
ATOM 3975 C C . GLU B 1 232 ? 30.618 112.312 -9.173 1.00 9.80 232 GLU B C 1
ATOM 3976 O O . GLU B 1 232 ? 30.480 112.520 -10.388 1.00 9.51 232 GLU B O 1
ATOM 3982 N N . GLN B 1 233 ? 29.751 112.716 -8.246 1.00 9.76 233 GLN B N 1
ATOM 3983 C CA . GLN B 1 233 ? 28.482 113.332 -8.588 1.00 9.46 233 GLN B CA 1
ATOM 3984 C C . GLN B 1 233 ? 28.585 114.834 -8.434 1.00 9.01 233 GLN B C 1
ATOM 3985 O O . GLN B 1 233 ? 29.395 115.325 -7.650 1.00 9.52 233 GLN B O 1
ATOM 3991 N N . GLU B 1 234 ? 27.748 115.551 -9.179 1.00 8.72 234 GLU B N 1
ATOM 3992 C CA . GLU B 1 234 ? 27.552 116.988 -8.948 1.00 9.16 234 GLU B CA 1
ATOM 3993 C C . GLU B 1 234 ? 27.091 117.144 -7.498 1.00 9.00 234 GLU B C 1
ATOM 3994 O O . GLU B 1 234 ? 26.171 116.461 -7.057 1.00 9.00 234 GLU B O 1
ATOM 4000 N N . GLN B 1 235 ? 27.725 118.037 -6.752 1.00 8.05 235 GLN B N 1
ATOM 4001 C CA . GLN B 1 235 ? 27.503 118.052 -5.306 1.00 7.78 235 GLN B CA 1
ATOM 4002 C C . GLN B 1 235 ? 27.953 119.383 -4.707 1.00 7.64 235 GLN B C 1
ATOM 4003 O O . GLN B 1 235 ? 29.026 119.891 -5.058 1.00 8.32 235 GLN B O 1
ATOM 4009 N N . VAL B 1 236 ? 27.146 119.916 -3.787 1.00 7.20 236 VAL B N 1
ATOM 4010 C CA . VAL B 1 236 ? 27.547 121.091 -3.000 1.00 7.66 236 VAL B CA 1
ATOM 4011 C C . VAL B 1 236 ? 27.528 120.664 -1.542 1.00 7.95 236 VAL B C 1
ATOM 4012 O O . VAL B 1 236 ? 26.612 119.967 -1.121 1.00 8.58 236 VAL B O 1
ATOM 4016 N N . VAL B 1 237 ? 28.544 121.064 -0.786 1.00 7.73 237 VAL B N 1
ATOM 4017 C CA . VAL B 1 237 ? 28.527 120.844 0.652 1.00 8.16 237 VAL B CA 1
ATOM 4018 C C . VAL B 1 237 ? 29.116 122.070 1.335 1.00 8.25 237 VAL B C 1
ATOM 4019 O O . VAL B 1 237 ? 30.028 122.681 0.790 1.00 8.00 237 VAL B O 1
ATOM 4023 N N . THR B 1 238 ? 28.575 122.432 2.496 1.00 7.53 238 THR B N 1
ATOM 4024 C CA . THR B 1 238 ? 29.093 123.584 3.232 1.00 7.72 238 THR B CA 1
ATOM 4025 C C . THR B 1 238 ? 29.506 123.084 4.607 1.00 8.23 238 THR B C 1
ATOM 4026 O O . THR B 1 238 ? 28.758 122.364 5.257 1.00 7.93 238 THR B O 1
ATOM 4030 N N . THR B 1 239 ? 30.720 123.421 5.017 1.00 8.83 239 THR B N 1
ATOM 4031 C CA . THR B 1 239 ? 31.231 122.940 6.306 1.00 9.59 239 THR B CA 1
ATOM 4032 C C . THR B 1 239 ? 31.930 124.115 7.006 1.00 9.81 239 THR B C 1
ATOM 4033 O O . THR B 1 239 ? 32.285 125.096 6.358 1.00 10.69 239 THR B O 1
ATOM 4037 N N . THR B 1 240 ? 32.105 124.019 8.318 1.00 9.80 240 THR B N 1
ATOM 4038 C CA . THR B 1 240 ? 32.712 125.128 9.049 1.00 9.45 240 THR B CA 1
ATOM 4039 C C . THR B 1 240 ? 34.055 124.673 9.586 1.00 9.04 240 THR B C 1
ATOM 4040 O O . THR B 1 240 ? 34.138 123.584 10.167 1.00 8.90 240 THR B O 1
ATOM 4044 N N . ILE B 1 241 ? 35.084 125.503 9.421 1.00 8.06 241 ILE B N 1
ATOM 4045 C CA . ILE B 1 241 ? 36.405 125.187 9.963 1.00 8.31 241 ILE B CA 1
ATOM 4046 C C . ILE B 1 241 ? 36.754 126.016 11.190 1.00 8.90 241 ILE B C 1
ATOM 4047 O O . ILE B 1 241 ? 36.426 127.205 11.265 1.00 9.61 241 ILE B O 1
ATOM 4052 N N . SER B 1 242 ? 37.415 125.361 12.142 1.00 8.91 242 SER B N 1
ATOM 4053 C CA . SER B 1 242 ? 37.662 125.926 13.459 1.00 9.00 242 SER B CA 1
ATOM 4054 C C . SER B 1 242 ? 38.952 126.715 13.565 1.00 8.88 242 SER B C 1
ATOM 4055 O O . SER B 1 242 ? 40.037 126.156 13.503 1.00 9.42 242 SER B O 1
ATOM 4058 N N . ALA B 1 243 ? 38.834 128.026 13.798 1.00 9.30 243 ALA B N 1
ATOM 4059 C CA . ALA B 1 243 ? 40.005 128.850 14.093 1.00 9.69 243 ALA B CA 1
ATOM 4060 C C . ALA B 1 243 ? 40.715 128.358 15.366 1.00 10.07 243 ALA B C 1
ATOM 4061 O O . ALA B 1 243 ? 41.935 128.277 15.406 1.00 9.50 243 ALA B O 1
ATOM 4063 N N . ALA B 1 244 ? 39.929 128.034 16.391 1.00 10.08 244 ALA B N 1
ATOM 4064 C CA . ALA B 1 244 ? 40.506 127.659 17.694 1.00 11.14 244 ALA B CA 1
ATOM 4065 C C . ALA B 1 244 ? 41.326 126.373 17.601 1.00 10.74 244 ALA B C 1
ATOM 4066 O O . ALA B 1 244 ? 42.402 126.269 18.208 1.00 11.14 244 ALA B O 1
ATOM 4068 N N . ALA B 1 245 ? 40.838 125.412 16.817 1.00 10.34 245 ALA B N 1
ATOM 4069 C CA . ALA B 1 245 ? 41.524 124.111 16.691 1.00 10.01 245 ALA B CA 1
ATOM 4070 C C . ALA B 1 245 ? 42.846 124.316 15.965 1.00 8.92 245 ALA B C 1
ATOM 4071 O O . ALA B 1 245 ? 43.857 123.727 16.339 1.00 9.01 245 ALA B O 1
ATOM 4073 N N . LEU B 1 246 ? 42.832 125.172 14.940 1.00 8.67 246 LEU B N 1
ATOM 4074 C CA . LEU B 1 246 ? 44.057 125.490 14.184 1.00 8.81 246 LEU B CA 1
ATOM 4075 C C . LEU B 1 246 ? 45.100 126.099 15.104 1.00 8.65 246 LEU B C 1
ATOM 4076 O O . LEU B 1 246 ? 46.281 125.717 15.081 1.00 8.24 246 LEU B O 1
ATOM 4081 N N . ALA B 1 247 ? 44.671 127.070 15.906 1.00 8.61 247 ALA B N 1
ATOM 4082 C CA . ALA B 1 247 ? 45.586 127.757 16.796 1.00 8.96 247 ALA B CA 1
ATOM 4083 C C . ALA B 1 247 ? 46.167 126.814 17.876 1.00 8.78 247 ALA B C 1
ATOM 4084 O O . ALA B 1 247 ? 47.356 126.890 18.178 1.00 9.47 247 ALA B O 1
ATOM 4086 N N . GLU B 1 248 ? 45.336 125.931 18.404 1.00 9.29 248 GLU B N 1
ATOM 4087 C CA . GLU B 1 248 ? 45.789 124.929 19.362 1.00 9.96 248 GLU B CA 1
ATOM 4088 C C . GLU B 1 248 ? 46.822 124.005 18.704 1.00 9.78 248 GLU B C 1
ATOM 4089 O O . GLU B 1 248 ? 47.873 123.716 19.273 1.00 9.55 248 GLU B O 1
ATOM 4095 N N . HIS B 1 249 ? 46.537 123.566 17.483 1.00 8.96 249 HIS B N 1
ATOM 4096 C CA . HIS B 1 249 ? 47.462 122.663 16.828 1.00 8.68 249 HIS B CA 1
ATOM 4097 C C . HIS B 1 249 ? 48.817 123.313 16.616 1.00 8.66 249 HIS B C 1
ATOM 4098 O O . HIS B 1 249 ? 49.856 122.700 16.835 1.00 9.08 249 HIS B O 1
ATOM 4105 N N . ARG B 1 250 ? 48.809 124.548 16.134 1.00 7.94 250 ARG B N 1
ATOM 4106 C CA . ARG B 1 250 ? 50.066 125.251 15.888 1.00 8.29 250 ARG B CA 1
ATOM 4107 C C . ARG B 1 250 ? 50.850 125.488 17.175 1.00 9.25 250 ARG B C 1
ATOM 4108 O O . ARG B 1 250 ? 52.068 125.574 17.147 1.00 10.48 250 ARG B O 1
ATOM 4116 N N . ALA B 1 251 ? 50.156 125.575 18.306 1.00 10.01 251 ALA B N 1
ATOM 4117 C CA . ALA B 1 251 ? 50.868 125.708 19.585 1.00 11.47 251 ALA B CA 1
ATOM 4118 C C . ALA B 1 251 ? 51.470 124.353 19.983 1.00 12.44 251 ALA B C 1
ATOM 4119 O O . ALA B 1 251 ? 52.609 124.283 20.464 1.00 12.84 251 ALA B O 1
ATOM 4121 N N . ARG B 1 252 ? 50.699 123.293 19.790 1.00 12.95 252 ARG B N 1
ATOM 4122 C CA . ARG B 1 252 ? 51.084 121.959 20.255 1.00 14.63 252 ARG B CA 1
ATOM 4123 C C . ARG B 1 252 ? 52.194 121.366 19.397 1.00 14.65 252 ARG B C 1
ATOM 4124 O O . ARG B 1 252 ? 53.067 120.662 19.903 1.00 15.08 252 ARG B O 1
ATOM 4132 N N . PHE B 1 253 ? 52.140 121.657 18.103 1.00 14.75 253 PHE B N 1
ATOM 4133 C CA . PHE B 1 253 ? 53.115 121.114 17.162 1.00 15.67 253 PHE B CA 1
ATOM 4134 C C . PHE B 1 253 ? 53.746 122.261 16.385 1.00 16.01 253 PHE B C 1
ATOM 4135 O O . PHE B 1 253 ? 53.363 122.522 15.258 1.00 15.56 253 PHE B O 1
ATOM 4143 N N . PRO B 1 254 ? 54.710 122.975 17.004 1.00 16.75 254 PRO B N 1
ATOM 4144 C CA . PRO B 1 254 ? 55.221 124.197 16.388 1.00 16.44 254 PRO B CA 1
ATOM 4145 C C . PRO B 1 254 ? 56.336 123.938 15.369 1.00 15.52 254 PRO B C 1
ATOM 4146 O O . PRO B 1 254 ? 57.449 124.491 15.477 1.00 14.24 254 PRO B O 1
ATOM 4150 N N . ALA B 1 255 ? 56.015 123.113 14.376 1.00 14.67 255 ALA B N 1
ATOM 4151 C CA . ALA B 1 255 ? 56.936 122.831 13.283 1.00 14.48 255 ALA B CA 1
ATOM 4152 C C . ALA B 1 255 ? 57.218 124.085 12.463 1.00 14.71 255 ALA B C 1
ATOM 4153 O O . ALA B 1 255 ? 58.231 124.125 11.752 1.00 15.53 255 ALA B O 1
ATOM 4155 N N . MET B 1 256 ? 56.351 125.100 12.610 1.00 16.24 256 MET B N 1
ATOM 4156 C CA . MET B 1 256 ? 56.528 126.440 11.985 1.00 16.84 256 MET B CA 1
ATOM 4157 C C . MET B 1 256 ? 57.912 127.026 12.258 1.00 16.51 256 MET B C 1
ATOM 4158 O O . MET B 1 256 ? 58.513 127.687 11.414 1.00 17.13 256 MET B O 1
ATOM 4163 N N . LEU B 1 257 ? 58.425 126.744 13.455 1.00 15.84 257 LEU B N 1
ATOM 4164 C CA . LEU B 1 257 ? 59.642 127.353 13.945 1.00 14.99 257 LEU B CA 1
ATOM 4165 C C . LEU B 1 257 ? 60.893 126.772 13.317 1.00 14.87 257 LEU B C 1
ATOM 4166 O O . LEU B 1 257 ? 61.974 127.357 13.403 1.00 14.80 257 LEU B O 1
ATOM 4171 N N . ASP B 1 258 ? 60.745 125.611 12.681 1.00 14.58 258 ASP B N 1
ATOM 4172 C CA . ASP B 1 258 ? 61.883 124.891 12.113 1.00 14.75 258 ASP B CA 1
ATOM 4173 C C . ASP B 1 258 ? 61.995 124.959 10.598 1.00 13.89 258 ASP B C 1
ATOM 4174 O O . ASP B 1 258 ? 62.909 124.359 10.027 1.00 14.25 258 ASP B O 1
ATOM 4179 N N . GLY B 1 259 ? 61.057 125.648 9.958 1.00 13.73 259 GLY B N 1
ATOM 4180 C CA . GLY B 1 259 ? 61.033 125.748 8.500 1.00 12.95 259 GLY B CA 1
ATOM 4181 C C . GLY B 1 259 ? 62.214 126.545 7.991 1.00 13.27 259 GLY B C 1
ATOM 4182 O O . GLY B 1 259 ? 62.768 127.398 8.706 1.00 13.37 259 GLY B O 1
ATOM 4183 N N . ASP B 1 260 ? 62.611 126.264 6.759 1.00 11.66 260 ASP B N 1
ATOM 4184 C CA . ASP B 1 260 ? 63.800 126.868 6.178 1.00 12.07 260 ASP B CA 1
ATOM 4185 C C . ASP B 1 260 ? 63.487 128.134 5.417 1.00 12.09 260 ASP B C 1
ATOM 4186 O O . ASP B 1 260 ? 62.520 128.187 4.681 1.00 11.91 260 ASP B O 1
ATOM 4191 N N . SER B 1 261 ? 64.341 129.139 5.588 1.00 12.79 261 SER B N 1
ATOM 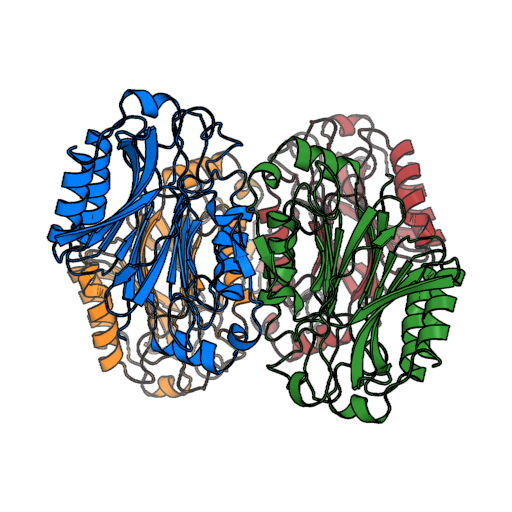4192 C CA . SER B 1 261 ? 64.267 130.358 4.775 1.00 13.89 261 SER B CA 1
ATOM 4193 C C . SER B 1 261 ? 64.720 130.079 3.358 1.00 13.73 261 SER B C 1
ATOM 4194 O O . SER B 1 261 ? 65.631 129.275 3.122 1.00 13.99 261 SER B O 1
ATOM 4197 N N . PHE B 1 262 ? 64.063 130.751 2.417 1.00 13.34 262 PHE B N 1
ATOM 4198 C CA . PHE B 1 262 ? 64.416 130.641 1.018 1.00 13.82 262 PHE B CA 1
ATOM 4199 C C . PHE B 1 262 ? 63.922 131.858 0.263 1.00 14.78 262 PHE B C 1
ATOM 4200 O O . PHE B 1 262 ? 63.070 132.595 0.760 1.00 15.23 262 PHE B O 1
ATOM 4208 N N . VAL B 1 263 ? 64.490 132.064 -0.920 1.00 15.98 263 VAL B N 1
ATOM 4209 C CA . VAL B 1 263 ? 64.103 133.156 -1.791 1.00 17.42 263 VAL B CA 1
ATOM 4210 C C . VAL B 1 263 ? 63.724 132.495 -3.098 1.00 17.68 263 VAL B C 1
ATOM 4211 O O . VAL B 1 263 ? 64.515 131.740 -3.660 1.00 15.73 263 VAL B O 1
ATOM 4215 N N . LEU B 1 264 ? 62.508 132.777 -3.565 1.00 19.13 264 LEU B N 1
ATOM 4216 C CA . LEU B 1 264 ? 62.079 132.319 -4.876 1.00 20.96 264 LEU B CA 1
ATOM 4217 C C . LEU B 1 264 ? 62.770 133.121 -5.957 1.00 22.17 264 LEU B C 1
ATOM 4218 O O . LEU B 1 264 ? 62.904 134.344 -5.831 1.00 21.56 264 LEU B O 1
ATOM 4223 N N . GLY B 1 265 ? 63.218 132.427 -7.001 1.00 23.08 265 GLY B N 1
ATOM 4224 C CA . GLY B 1 265 ? 63.883 133.066 -8.143 1.00 25.59 265 GLY B CA 1
ATOM 4225 C C . GLY B 1 265 ? 62.939 133.969 -8.917 1.00 26.93 265 GLY B C 1
ATOM 4226 O O . GLY B 1 265 ? 61.796 133.582 -9.197 1.00 28.67 265 GLY B O 1
ATOM 4227 N N . MET C 1 1 ? 49.373 76.944 20.137 1.00 32.97 1 MET C N 1
ATOM 4228 C CA . MET C 1 1 ? 50.210 76.786 18.900 1.00 32.34 1 MET C CA 1
ATOM 4229 C C . MET C 1 1 ? 51.328 77.841 18.837 1.00 31.55 1 MET C C 1
ATOM 4230 O O . MET C 1 1 ? 51.229 78.899 19.470 1.00 32.57 1 MET C O 1
ATOM 4235 N N . HIS C 1 2 ? 52.392 77.545 18.092 1.00 29.76 2 HIS C N 1
ATOM 4236 C CA . HIS C 1 2 ? 53.452 78.518 17.863 1.00 27.52 2 HIS C CA 1
ATOM 4237 C C . HIS C 1 2 ? 53.062 79.509 16.768 1.00 24.85 2 HIS C C 1
ATOM 4238 O O . HIS C 1 2 ? 51.971 79.427 16.181 1.00 23.98 2 HIS C O 1
ATOM 4245 N N . ASP C 1 3 ? 53.951 80.461 16.524 1.00 21.18 3 ASP C N 1
ATOM 4246 C CA . ASP C 1 3 ? 53.739 81.450 15.480 1.00 18.92 3 ASP C CA 1
ATOM 4247 C C . ASP C 1 3 ? 54.024 80.835 14.137 1.00 17.33 3 ASP C C 1
ATOM 4248 O O . ASP C 1 3 ? 54.831 79.898 14.043 1.00 18.71 3 ASP C O 1
ATOM 4253 N N . LEU C 1 4 ? 53.365 81.339 13.097 1.00 14.09 4 LEU C N 1
ATOM 4254 C CA . LEU C 1 4 ? 53.463 80.740 11.768 1.00 12.20 4 LEU C CA 1
ATOM 4255 C C . LEU C 1 4 ? 54.222 81.673 10.831 1.00 11.73 4 LEU C C 1
ATOM 4256 O O . LEU C 1 4 ? 53.915 82.866 10.776 1.00 10.91 4 LEU C O 1
ATOM 4261 N N . ARG C 1 5 ? 55.186 81.116 10.083 1.00 11.22 5 ARG C N 1
ATOM 4262 C CA . ARG C 1 5 ? 55.955 81.860 9.086 1.00 10.73 5 ARG C CA 1
ATOM 4263 C C . ARG C 1 5 ? 55.299 81.651 7.744 1.00 10.24 5 ARG C C 1
ATOM 4264 O O . ARG C 1 5 ? 55.145 80.517 7.284 1.00 9.40 5 ARG C O 1
ATOM 4272 N N . ILE C 1 6 ? 54.914 82.752 7.105 1.00 9.30 6 ILE C N 1
ATOM 4273 C CA . ILE C 1 6 ? 54.156 82.704 5.863 1.00 10.02 6 ILE C CA 1
ATOM 4274 C C . ILE C 1 6 ? 54.917 83.419 4.770 1.00 9.45 6 ILE C C 1
ATOM 4275 O O . ILE C 1 6 ? 55.367 84.560 4.969 1.00 10.32 6 ILE C O 1
ATOM 4280 N N . SER C 1 7 ? 55.065 82.759 3.635 1.00 8.70 7 SER C N 1
ATOM 4281 C CA . SER C 1 7 ? 55.740 83.388 2.486 1.00 9.20 7 SER C CA 1
ATOM 4282 C C . SER C 1 7 ? 54.720 83.684 1.386 1.00 9.05 7 SER C C 1
ATOM 4283 O O . SER C 1 7 ? 53.996 82.791 0.929 1.00 10.52 7 SER C O 1
ATOM 4286 N N . LEU C 1 8 ? 54.652 84.952 0.977 1.00 8.17 8 LEU C N 1
ATOM 4287 C CA . LEU C 1 8 ? 53.850 85.353 -0.154 1.00 8.39 8 LEU C CA 1
ATOM 4288 C C . LEU C 1 8 ? 54.718 85.308 -1.411 1.00 8.46 8 LEU C C 1
ATOM 4289 O O . LEU C 1 8 ? 55.781 85.922 -1.451 1.00 9.28 8 LEU C O 1
ATOM 4294 N N . VAL C 1 9 ? 54.272 84.576 -2.428 1.00 8.68 9 VAL C N 1
ATOM 4295 C CA . VAL C 1 9 ? 55.030 84.447 -3.673 1.00 7.93 9 VAL C CA 1
ATOM 4296 C C . VAL C 1 9 ? 54.300 85.118 -4.837 1.00 8.14 9 VAL C C 1
ATOM 4297 O O . VAL C 1 9 ? 53.513 84.495 -5.573 1.00 7.00 9 VAL C O 1
ATOM 4301 N N . GLN C 1 10 ? 54.555 86.413 -4.971 1.00 8.05 10 GLN C N 1
ATOM 4302 C CA . GLN C 1 10 ? 53.861 87.236 -5.942 1.00 9.08 10 GLN C CA 1
ATOM 4303 C C . GLN C 1 10 ? 54.603 87.200 -7.271 1.00 9.50 10 GLN C C 1
ATOM 4304 O O . GLN C 1 10 ? 55.547 87.968 -7.513 1.00 10.76 10 GLN C O 1
ATOM 4310 N N . GLY C 1 11 ? 54.205 86.246 -8.111 1.00 10.35 11 GLY C N 1
ATOM 4311 C CA . GLY C 1 11 ? 54.870 86.015 -9.388 1.00 10.46 11 GLY C CA 1
ATOM 4312 C C . GLY C 1 11 ? 54.140 86.599 -10.583 1.00 11.30 11 GLY C C 1
ATOM 4313 O O . GLY C 1 11 ? 52.950 86.921 -10.512 1.00 10.46 11 GLY C O 1
ATOM 4314 N N . SER C 1 12 ? 54.871 86.728 -11.688 1.00 11.33 12 SER C N 1
ATOM 4315 C CA . SER C 1 12 ? 54.284 87.078 -12.970 1.00 12.02 12 SER C CA 1
ATOM 4316 C C . SER C 1 12 ? 54.123 85.767 -13.756 1.00 12.23 12 SER C C 1
ATOM 4317 O O . SER C 1 12 ? 55.015 85.343 -14.514 1.00 12.72 12 SER C O 1
ATOM 4320 N N . THR C 1 13 ? 52.975 85.115 -13.537 1.00 12.02 13 THR C N 1
ATOM 4321 C CA . THR C 1 13 ? 52.710 83.807 -14.147 1.00 12.24 13 THR C CA 1
ATOM 4322 C C . THR C 1 13 ? 52.900 83.830 -15.652 1.00 13.29 13 THR C C 1
ATOM 4323 O O . THR C 1 13 ? 52.406 84.715 -16.348 1.00 13.48 13 THR C O 1
ATOM 4327 N N . ARG C 1 14 ? 53.641 82.850 -16.140 1.00 13.76 14 ARG C N 1
ATOM 4328 C CA . ARG C 1 14 ? 53.890 82.712 -17.565 1.00 15.29 14 ARG C CA 1
ATOM 4329 C C . ARG C 1 14 ? 52.623 82.194 -18.241 1.00 14.79 14 ARG C C 1
ATOM 4330 O O . ARG C 1 14 ? 51.995 81.253 -17.750 1.00 15.04 14 ARG C O 1
ATOM 4338 N N . TRP C 1 15 ? 52.255 82.802 -19.363 1.00 14.64 15 TRP C N 1
ATOM 4339 C CA . TRP C 1 15 ? 51.009 82.451 -20.049 1.00 15.23 15 TRP C CA 1
ATOM 4340 C C . TRP C 1 15 ? 51.083 81.076 -20.700 1.00 15.96 15 TRP C C 1
ATOM 4341 O O . TRP C 1 15 ? 51.994 80.814 -21.504 1.00 15.12 15 TRP C O 1
ATOM 4352 N N . HIS C 1 16 ? 50.123 80.214 -20.345 1.00 16.02 16 HIS C N 1
ATOM 4353 C CA . HIS C 1 16 ? 49.979 78.884 -20.938 1.00 17.55 16 HIS C CA 1
ATOM 4354 C C . HIS C 1 16 ? 51.292 78.104 -20.986 1.00 17.71 16 HIS C C 1
ATOM 4355 O O . HIS C 1 16 ? 51.638 77.538 -22.032 1.00 18.83 16 HIS C O 1
ATOM 4362 N N . ASP C 1 17 ? 52.044 78.099 -19.887 1.00 17.54 17 ASP C N 1
ATOM 4363 C CA . ASP C 1 17 ? 53.365 77.449 -19.877 1.00 17.24 17 ASP C CA 1
ATOM 4364 C C . ASP C 1 17 ? 53.638 76.694 -18.573 1.00 16.38 17 ASP C C 1
ATOM 4365 O O . ASP C 1 17 ? 54.450 77.148 -17.766 1.00 15.64 17 ASP C O 1
ATOM 4370 N N . PRO C 1 18 ? 52.961 75.544 -18.358 1.00 15.81 18 PRO C N 1
ATOM 4371 C CA . PRO C 1 18 ? 53.159 74.839 -17.083 1.00 15.16 18 PRO C CA 1
ATOM 4372 C C . PRO C 1 18 ? 54.620 74.528 -16.741 1.00 14.92 18 PRO C C 1
ATOM 4373 O O . PRO C 1 18 ? 55.041 74.770 -15.617 1.00 14.61 18 PRO C O 1
ATOM 4377 N N . ALA C 1 19 ? 55.394 73.998 -17.687 1.00 14.73 19 ALA C N 1
ATOM 4378 C CA . ALA C 1 19 ? 56.788 73.675 -17.390 1.00 14.88 19 ALA C CA 1
ATOM 4379 C C . ALA C 1 19 ? 57.613 74.916 -16.999 1.00 14.93 19 ALA C C 1
ATOM 4380 O O . ALA C 1 19 ? 58.362 74.890 -16.011 1.00 15.23 19 ALA C O 1
ATOM 4382 N N . GLY C 1 20 ? 57.433 75.998 -17.757 1.00 14.08 20 GLY C N 1
ATOM 4383 C CA . GLY C 1 20 ? 58.081 77.284 -17.509 1.00 13.62 20 GLY C CA 1
ATOM 4384 C C . GLY C 1 20 ? 57.709 77.818 -16.135 1.00 13.29 20 GLY C C 1
ATOM 4385 O O . GLY C 1 20 ? 58.563 78.365 -15.420 1.00 13.31 20 GLY C O 1
ATOM 4386 N N . ASN C 1 21 ? 56.437 77.666 -15.768 1.00 13.10 21 ASN C N 1
ATOM 4387 C CA . ASN C 1 21 ? 55.981 78.115 -14.452 1.00 12.69 21 ASN C CA 1
ATOM 4388 C C . ASN C 1 21 ? 56.526 77.300 -13.300 1.00 13.13 21 ASN C C 1
ATOM 4389 O O . ASN C 1 21 ? 56.875 77.858 -12.256 1.00 12.20 21 ASN C O 1
ATOM 4394 N N . ARG C 1 22 ? 56.601 75.978 -13.478 1.00 13.50 22 ARG C N 1
ATOM 4395 C CA . ARG C 1 22 ? 57.214 75.142 -12.439 1.00 14.00 22 ARG C CA 1
ATOM 4396 C C . ARG C 1 22 ? 58.668 75.557 -12.215 1.00 14.01 22 ARG C C 1
ATOM 4397 O O . ARG C 1 22 ? 59.103 75.662 -11.078 1.00 14.45 22 ARG C O 1
ATOM 4405 N N . ASP C 1 23 ? 59.393 75.846 -13.296 1.00 15.06 23 ASP C N 1
ATOM 4406 C CA . ASP C 1 23 ? 60.780 76.331 -13.204 1.00 15.23 23 ASP C CA 1
ATOM 4407 C C . ASP C 1 23 ? 60.879 77.717 -12.541 1.00 14.48 23 ASP C C 1
ATOM 4408 O O . ASP C 1 23 ? 61.739 77.967 -11.686 1.00 13.37 23 ASP C O 1
ATOM 4413 N N . TYR C 1 24 ? 59.968 78.596 -12.943 1.00 13.42 24 TYR C N 1
ATOM 4414 C CA . TYR C 1 24 ? 59.944 79.998 -12.506 1.00 12.42 24 TYR C CA 1
ATOM 4415 C C . TYR C 1 24 ? 59.588 80.113 -11.027 1.00 12.49 24 TYR C C 1
ATOM 4416 O O . TYR C 1 24 ? 60.325 80.729 -10.239 1.00 12.75 24 TYR C O 1
ATOM 4425 N N . TYR C 1 25 ? 58.467 79.507 -10.638 1.00 12.17 25 TYR C N 1
ATOM 4426 C CA . TYR C 1 25 ? 58.085 79.472 -9.230 1.00 12.08 25 TYR C CA 1
ATOM 4427 C C . TYR C 1 25 ? 59.055 78.637 -8.399 1.00 12.70 25 TYR C C 1
ATOM 4428 O O . TYR C 1 25 ? 59.361 78.993 -7.264 1.00 12.01 25 TYR C O 1
ATOM 4437 N N . GLY C 1 26 ? 59.553 77.540 -8.971 1.00 12.84 26 GLY C N 1
ATOM 4438 C CA . GLY C 1 26 ? 60.606 76.762 -8.305 1.00 14.11 26 GLY C CA 1
ATOM 4439 C C . GLY C 1 26 ? 61.802 77.611 -7.884 1.00 14.30 26 GLY C C 1
ATOM 4440 O O . GLY C 1 26 ? 62.315 77.474 -6.759 1.00 15.50 26 GLY C O 1
ATOM 4441 N N . ALA C 1 27 ? 62.225 78.498 -8.779 1.00 14.48 27 ALA C N 1
ATOM 4442 C CA . ALA C 1 27 ? 63.372 79.376 -8.556 1.00 14.55 27 ALA C CA 1
ATOM 4443 C C . ALA C 1 27 ? 63.056 80.422 -7.486 1.00 14.37 27 ALA C C 1
ATOM 4444 O O . ALA C 1 27 ? 63.914 80.759 -6.678 1.00 14.61 27 ALA C O 1
ATOM 4446 N N . LEU C 1 28 ? 61.813 80.914 -7.474 1.00 13.37 28 LEU C N 1
ATOM 4447 C CA . LEU C 1 28 ? 61.380 81.824 -6.416 1.00 13.02 28 LEU C CA 1
ATOM 4448 C C . LEU C 1 28 ? 61.345 81.138 -5.064 1.00 12.86 28 LEU C C 1
ATOM 4449 O O . LEU C 1 28 ? 61.599 81.772 -4.042 1.00 13.22 28 LEU C O 1
ATOM 4454 N N . LEU C 1 29 ? 61.019 79.845 -5.066 1.00 13.08 29 LEU C N 1
ATOM 4455 C CA . LEU C 1 29 ? 60.885 79.092 -3.808 1.00 14.54 29 LEU C CA 1
ATOM 4456 C C . LEU C 1 29 ? 62.208 78.630 -3.222 1.00 15.46 29 LEU C C 1
ATOM 4457 O O . LEU C 1 29 ? 62.323 78.471 -2.018 1.00 15.51 29 LEU C O 1
ATOM 4462 N N . GLU C 1 30 ? 63.208 78.410 -4.074 1.00 17.50 30 GLU C N 1
ATOM 4463 C CA . GLU C 1 30 ? 64.504 77.881 -3.589 1.00 19.69 30 GLU C CA 1
ATOM 4464 C C . GLU C 1 30 ? 65.052 78.536 -2.287 1.00 18.50 30 GLU C C 1
ATOM 4465 O O . GLU C 1 30 ? 65.370 77.821 -1.332 1.00 18.58 30 GLU C O 1
ATOM 4471 N N . PRO C 1 31 ? 65.148 79.886 -2.226 1.00 18.28 31 PRO C N 1
ATOM 4472 C CA . PRO C 1 31 ? 65.685 80.504 -1.010 1.00 18.04 31 PRO C CA 1
ATOM 4473 C C . PRO C 1 31 ? 64.830 80.366 0.248 1.00 17.22 31 PRO C C 1
ATOM 4474 O O . PRO C 1 31 ? 65.299 80.689 1.324 1.00 18.09 31 PRO C O 1
ATOM 4478 N N . LEU C 1 32 ? 63.595 79.890 0.111 1.00 15.65 32 LEU C N 1
ATOM 4479 C CA . LEU C 1 32 ? 62.705 79.759 1.263 1.00 15.29 32 LEU C CA 1
ATOM 4480 C C . LEU C 1 32 ? 62.909 78.482 2.083 1.00 14.87 32 LEU C C 1
ATOM 4481 O O . LEU C 1 32 ? 62.315 78.340 3.151 1.00 14.22 32 LEU C O 1
ATOM 4486 N N . ALA C 1 33 ? 63.727 77.557 1.592 1.00 14.33 33 ALA C N 1
ATOM 4487 C CA . ALA C 1 33 ? 63.916 76.281 2.298 1.00 15.26 33 ALA C CA 1
ATOM 4488 C C . ALA C 1 33 ? 64.376 76.527 3.742 1.00 15.39 33 ALA C C 1
ATOM 4489 O O . ALA C 1 33 ? 65.359 77.267 3.987 1.00 15.10 33 ALA C O 1
ATOM 4491 N N . GLY C 1 34 ? 63.637 75.939 4.686 1.00 15.82 34 GLY C N 1
ATOM 4492 C CA . GLY C 1 34 ? 63.860 76.132 6.121 1.00 15.97 34 GLY C CA 1
ATOM 4493 C C . GLY C 1 34 ? 63.392 77.440 6.749 1.00 15.68 34 GLY C C 1
ATOM 4494 O O . GLY C 1 34 ? 63.445 77.593 7.976 1.00 15.81 34 GLY C O 1
ATOM 4495 N N . GLN C 1 35 ? 62.939 78.381 5.920 1.00 15.15 35 GLN C N 1
ATOM 4496 C CA . GLN C 1 35 ? 62.620 79.743 6.361 1.00 15.07 35 GLN C CA 1
ATOM 4497 C C . GLN C 1 35 ? 61.124 80.015 6.572 1.00 14.29 35 GLN C C 1
ATOM 4498 O O . GLN C 1 35 ? 60.741 81.077 7.096 1.00 14.53 35 GLN C O 1
ATOM 4504 N N . SER C 1 36 ? 60.286 79.051 6.207 1.00 12.97 36 SER C N 1
ATOM 4505 C CA . SER C 1 36 ? 58.842 79.301 6.135 1.00 12.06 36 SER C CA 1
ATOM 4506 C C . SER C 1 36 ? 58.058 78.057 6.487 1.00 12.35 36 SER C C 1
ATOM 4507 O O . SER C 1 36 ? 58.568 76.943 6.333 1.00 11.75 36 SER C O 1
ATOM 4510 N N . ASP C 1 37 ? 56.836 78.269 6.966 1.00 10.79 37 ASP C N 1
ATOM 4511 C CA . ASP C 1 37 ? 55.910 77.185 7.315 1.00 11.37 37 ASP C CA 1
ATOM 4512 C C . ASP C 1 37 ? 54.821 77.035 6.278 1.00 10.38 37 ASP C C 1
ATOM 4513 O O . ASP C 1 37 ? 54.210 75.965 6.139 1.00 10.82 37 ASP C O 1
ATOM 4518 N N . LEU C 1 38 ? 54.580 78.113 5.541 1.00 10.29 38 LEU C N 1
ATOM 4519 C CA . LEU C 1 38 ? 53.483 78.135 4.574 1.00 10.18 38 LEU C CA 1
ATOM 4520 C C . LEU C 1 38 ? 53.862 79.017 3.392 1.00 10.00 38 LEU C C 1
ATOM 4521 O O . LEU C 1 38 ? 54.112 80.208 3.560 1.00 10.81 38 LEU C O 1
ATOM 4526 N N . VAL C 1 39 ? 53.914 78.417 2.214 1.00 9.31 39 VAL C N 1
ATOM 4527 C CA . VAL C 1 39 ? 54.284 79.164 1.016 1.00 9.65 39 VAL C CA 1
ATOM 4528 C C . VAL C 1 39 ? 53.055 79.274 0.123 1.00 9.54 39 VAL C C 1
ATOM 4529 O O . VAL C 1 39 ? 52.447 78.262 -0.210 1.00 9.85 39 VAL C O 1
ATOM 4533 N N . ILE C 1 40 ? 52.695 80.508 -0.250 1.00 8.87 40 ILE C N 1
ATOM 4534 C CA . ILE C 1 40 ? 51.449 80.749 -0.973 1.00 9.29 40 ILE C CA 1
ATOM 4535 C C . ILE C 1 40 ? 51.731 81.280 -2.375 1.00 9.36 40 ILE C C 1
ATOM 4536 O O . ILE C 1 40 ? 52.335 82.340 -2.538 1.00 8.85 40 ILE C O 1
ATOM 4541 N N . LEU C 1 41 ? 51.302 80.501 -3.361 1.00 9.29 41 LEU C N 1
ATOM 4542 C CA . LEU C 1 41 ? 51.379 80.834 -4.779 1.00 9.89 41 LEU C CA 1
ATOM 4543 C C . LEU C 1 41 ? 50.043 81.408 -5.273 1.00 9.90 41 LEU C C 1
ATOM 4544 O O . LEU C 1 41 ? 48.997 81.201 -4.630 1.00 10.13 41 LEU C O 1
ATOM 4549 N N . PRO C 1 42 ? 50.056 82.120 -6.422 1.00 9.85 42 PRO C N 1
ATOM 4550 C CA . PRO C 1 42 ? 48.795 82.582 -7.011 1.00 9.83 42 PRO C CA 1
ATOM 4551 C C . PRO C 1 42 ? 47.841 81.466 -7.470 1.00 9.70 42 PRO C C 1
ATOM 4552 O O . PRO C 1 42 ? 48.196 80.279 -7.548 1.00 8.88 42 PRO C O 1
ATOM 4556 N N . GLU C 1 43 ? 46.616 81.887 -7.768 1.00 9.26 43 GLU C N 1
ATOM 4557 C CA . GLU C 1 43 ? 45.648 81.061 -8.449 1.00 9.38 43 GLU C CA 1
ATOM 4558 C C . GLU C 1 43 ? 46.184 80.700 -9.846 1.00 9.83 43 GLU C C 1
ATOM 4559 O O . GLU C 1 43 ? 46.906 81.494 -10.458 1.00 10.05 43 GLU C O 1
ATOM 4565 N N . THR C 1 44 ? 45.857 79.488 -10.298 1.00 10.01 44 THR C N 1
ATOM 4566 C CA . THR C 1 44 ? 46.241 78.947 -11.611 1.00 10.57 44 THR C CA 1
ATOM 4567 C C . THR C 1 44 ? 47.683 79.338 -11.996 1.00 11.15 44 THR C C 1
ATOM 4568 O O . THR C 1 44 ? 47.928 79.970 -13.027 1.00 11.45 44 THR C O 1
ATOM 4572 N N . PHE C 1 45 ? 48.633 78.929 -11.163 1.00 11.42 45 PHE C N 1
ATOM 4573 C CA . PHE C 1 45 ? 50.008 79.429 -11.245 1.00 11.97 45 PHE C CA 1
ATOM 4574 C C . PHE C 1 45 ? 50.805 78.721 -12.363 1.00 12.61 45 PHE C C 1
ATOM 4575 O O . PHE C 1 45 ? 51.946 79.106 -12.649 1.00 12.16 45 PHE C O 1
ATOM 4583 N N . THR C 1 46 ? 50.214 77.700 -12.994 1.00 12.76 46 THR C N 1
ATOM 4584 C CA . THR C 1 46 ? 50.891 77.007 -14.109 1.00 14.52 46 THR C CA 1
ATOM 4585 C C . THR C 1 46 ? 50.427 77.446 -15.500 1.00 15.23 46 THR C C 1
ATOM 4586 O O . THR C 1 46 ? 51.125 77.247 -16.489 1.00 16.05 46 THR C O 1
ATOM 4590 N N . SER C 1 47 ? 49.267 78.072 -15.588 1.00 17.02 47 SER C N 1
ATOM 4591 C CA . SER C 1 47 ? 48.712 78.364 -16.909 1.00 18.57 47 SER C CA 1
ATOM 4592 C C . SER C 1 47 ? 48.411 79.840 -17.087 1.00 18.48 47 SER C C 1
ATOM 4593 O O . SER C 1 47 ? 48.320 80.357 -18.216 1.00 17.26 47 SER C O 1
ATOM 4596 N N . GLY C 1 48 ? 48.197 80.507 -15.961 1.00 18.65 48 GLY C N 1
ATOM 4597 C CA . GLY C 1 48 ? 47.532 81.787 -15.985 1.00 19.47 48 GLY C CA 1
ATOM 4598 C C . GLY C 1 48 ? 46.041 81.526 -15.945 1.00 20.09 48 GLY C C 1
ATOM 4599 O O . GLY C 1 48 ? 45.577 80.403 -16.196 1.00 20.51 48 GLY C O 1
ATOM 4600 N N . PHE C 1 49 ? 45.279 82.557 -15.625 1.00 20.06 49 PHE C N 1
ATOM 4601 C CA . PHE C 1 49 ? 43.829 82.407 -15.547 1.00 20.44 49 PHE C CA 1
ATOM 4602 C C . PHE C 1 49 ? 43.256 82.508 -16.957 1.00 20.86 49 PHE C C 1
ATOM 4603 O O . PHE C 1 49 ? 43.185 83.601 -17.519 1.00 20.50 49 PHE C O 1
ATOM 4611 N N . SER C 1 50 ? 42.871 81.359 -17.522 1.00 21.19 50 SER C N 1
ATOM 4612 C CA . SER C 1 50 ? 42.517 81.268 -18.947 1.00 21.96 50 SER C CA 1
ATOM 4613 C C . SER C 1 50 ? 41.460 80.207 -19.235 1.00 22.23 50 SER C C 1
ATOM 4614 O O . SER C 1 50 ? 41.573 79.070 -18.776 1.00 21.86 50 SER C O 1
ATOM 4617 N N . ASN C 1 51 ? 40.452 80.582 -20.015 1.00 22.58 51 ASN C N 1
ATOM 4618 C CA . ASN C 1 51 ? 39.399 79.652 -20.413 1.00 24.01 51 ASN C CA 1
ATOM 4619 C C . ASN C 1 51 ? 39.871 78.645 -21.447 1.00 24.61 51 ASN C C 1
ATOM 4620 O O . ASN C 1 51 ? 39.348 77.537 -21.519 1.00 24.79 51 ASN C O 1
ATOM 4625 N N . GLU C 1 52 ? 40.872 79.044 -22.224 1.00 25.83 52 GLU C N 1
ATOM 4626 C CA . GLU C 1 52 ? 41.476 78.187 -23.250 1.00 27.15 52 GLU C CA 1
ATOM 4627 C C . GLU C 1 52 ? 42.322 77.072 -22.638 1.00 27.02 52 GLU C C 1
ATOM 4628 O O . GLU C 1 52 ? 42.513 76.015 -23.258 1.00 27.54 52 GLU C O 1
ATOM 4634 N N . ALA C 1 53 ? 42.789 77.288 -21.406 1.00 26.75 53 ALA C N 1
ATOM 4635 C CA . ALA C 1 53 ? 43.668 76.326 -20.726 1.00 26.63 53 ALA C CA 1
ATOM 4636 C C . ALA C 1 53 ? 42.969 75.019 -20.300 1.00 26.99 53 ALA C C 1
ATOM 4637 O O . ALA C 1 53 ? 43.644 74.040 -19.933 1.00 27.11 53 ALA C O 1
ATOM 4639 N N . ILE C 1 54 ? 41.638 75.002 -20.377 1.00 26.50 54 ILE C N 1
ATOM 4640 C CA . ILE C 1 54 ? 40.826 73.844 -19.966 1.00 26.33 54 ILE C CA 1
ATOM 4641 C C . ILE C 1 54 ? 41.130 72.563 -20.763 1.00 26.60 54 ILE C C 1
ATOM 4642 O O . ILE C 1 54 ? 41.218 71.482 -20.183 1.00 26.70 54 ILE C O 1
ATOM 4647 N N . ASP C 1 55 ? 41.315 72.696 -22.078 1.00 27.29 55 ASP C N 1
ATOM 4648 C CA . ASP C 1 55 ? 41.560 71.540 -22.964 1.00 27.98 55 ASP C CA 1
ATOM 4649 C C . ASP C 1 55 ? 42.809 70.714 -22.637 1.00 27.70 55 ASP C C 1
ATOM 4650 O O . ASP C 1 55 ? 42.796 69.484 -22.761 1.00 28.13 55 ASP C O 1
ATOM 4655 N N . LYS C 1 56 ? 43.882 71.380 -22.229 1.00 27.31 56 LYS C N 1
ATOM 4656 C CA . LYS C 1 56 ? 45.133 70.678 -21.941 1.00 27.38 56 LYS C CA 1
ATOM 4657 C C . LYS C 1 56 ? 45.406 70.578 -20.434 1.00 25.99 56 LYS C C 1
ATOM 4658 O O . LYS C 1 56 ? 46.553 70.358 -20.020 1.00 25.36 56 LYS C O 1
ATOM 4664 N N . ALA C 1 57 ? 44.350 70.715 -19.623 1.00 24.30 57 ALA C N 1
ATOM 4665 C CA . ALA C 1 57 ? 44.509 70.691 -18.169 1.00 23.10 57 ALA C CA 1
ATOM 4666 C C . ALA C 1 57 ? 45.070 69.356 -17.684 1.00 22.51 57 ALA C C 1
ATOM 4667 O O . ALA C 1 57 ? 44.691 68.288 -18.184 1.00 21.92 57 ALA C O 1
ATOM 4669 N N . GLU C 1 58 ? 45.985 69.433 -16.720 1.00 21.26 58 GLU C N 1
ATOM 4670 C CA . GLU C 1 58 ? 46.587 68.255 -16.116 1.00 21.15 58 GLU C CA 1
ATOM 4671 C C . GLU C 1 58 ? 45.592 67.525 -15.230 1.00 20.61 58 GLU C C 1
ATOM 4672 O O . GLU C 1 58 ? 44.537 68.055 -14.890 1.00 20.60 58 GLU C O 1
ATOM 4678 N N . ASP C 1 59 ? 45.919 66.286 -14.882 1.00 20.76 59 ASP C N 1
ATOM 4679 C CA . ASP C 1 59 ? 45.133 65.558 -13.900 1.00 20.60 59 ASP C CA 1
ATOM 4680 C C . ASP C 1 59 ? 45.945 65.339 -12.619 1.00 20.01 59 ASP C C 1
ATOM 4681 O O . ASP C 1 59 ? 47.106 65.790 -12.522 1.00 19.62 59 ASP C O 1
ATOM 4686 N N . MET C 1 60 ? 45.357 64.664 -11.633 1.00 19.52 60 MET C N 1
ATOM 4687 C CA . MET C 1 60 ? 46.023 64.513 -10.331 1.00 19.70 60 MET C CA 1
ATOM 4688 C C . MET C 1 60 ? 47.325 63.716 -10.439 1.00 19.87 60 MET C C 1
ATOM 4689 O O . MET C 1 60 ? 48.170 63.772 -9.542 1.00 20.62 60 MET C O 1
ATOM 4694 N N . ASP C 1 61 ? 47.478 62.985 -11.545 1.00 20.05 61 ASP C N 1
ATOM 4695 C CA . ASP C 1 61 ? 48.673 62.174 -11.791 1.00 20.64 61 ASP C CA 1
ATOM 4696 C C . ASP C 1 61 ? 49.740 62.953 -12.545 1.00 19.86 61 ASP C C 1
ATOM 4697 O O . ASP C 1 61 ? 50.797 62.408 -12.886 1.00 19.93 61 ASP C O 1
ATOM 4702 N N . GLY C 1 62 ? 49.473 64.240 -12.759 1.00 19.14 62 GLY C N 1
ATOM 4703 C CA . GLY C 1 62 ? 50.322 65.082 -13.582 1.00 18.31 62 GLY C CA 1
ATOM 4704 C C . GLY C 1 62 ? 51.572 65.632 -12.919 1.00 17.68 62 GLY C C 1
ATOM 4705 O O . GLY C 1 62 ? 51.781 65.470 -11.708 1.00 17.44 62 GLY C O 1
ATOM 4706 N N . PRO C 1 63 ? 52.428 66.276 -13.720 1.00 17.33 63 PRO C N 1
ATOM 4707 C CA . PRO C 1 63 ? 53.673 66.812 -13.203 1.00 17.19 63 PRO C CA 1
ATOM 4708 C C . PRO C 1 63 ? 53.493 67.899 -12.133 1.00 16.78 63 PRO C C 1
ATOM 4709 O O . PRO C 1 63 ? 54.302 67.970 -11.214 1.00 16.37 63 PRO C O 1
ATOM 4713 N N . THR C 1 64 ? 52.447 68.723 -12.244 1.00 16.44 64 THR C N 1
ATOM 4714 C CA . THR C 1 64 ? 52.295 69.831 -11.293 1.00 15.73 64 THR C CA 1
ATOM 4715 C C . THR C 1 64 ? 52.024 69.338 -9.873 1.00 15.02 64 THR C C 1
ATOM 4716 O O . THR C 1 64 ? 52.651 69.800 -8.908 1.00 14.33 64 THR C O 1
ATOM 4720 N N . VAL C 1 65 ? 51.126 68.362 -9.745 1.00 14.09 65 VAL C N 1
ATOM 4721 C CA . VAL C 1 65 ? 50.843 67.788 -8.428 1.00 13.83 65 VAL C CA 1
ATOM 4722 C C . VAL C 1 65 ? 52.112 67.149 -7.861 1.00 13.91 65 VAL C C 1
ATOM 4723 O O . VAL C 1 65 ? 52.415 67.320 -6.680 1.00 14.73 65 VAL C O 1
ATOM 4727 N N . ALA C 1 66 ? 52.878 66.445 -8.699 1.00 13.94 66 ALA C N 1
ATOM 4728 C CA . ALA C 1 66 ? 54.163 65.883 -8.251 1.00 14.35 66 ALA C CA 1
ATOM 4729 C C . ALA C 1 66 ? 55.131 66.979 -7.797 1.00 14.27 66 ALA C C 1
ATOM 4730 O O . ALA C 1 66 ? 55.831 66.845 -6.778 1.00 14.22 66 ALA C O 1
ATOM 4732 N N . TRP C 1 67 ? 55.154 68.066 -8.558 1.00 13.88 67 TRP C N 1
ATOM 4733 C CA . TRP C 1 67 ? 56.057 69.172 -8.310 1.00 13.91 67 TRP C CA 1
ATOM 4734 C C . TRP C 1 67 ? 55.743 69.840 -6.974 1.00 13.93 67 TRP C C 1
ATOM 4735 O O . TRP C 1 67 ? 56.655 70.119 -6.188 1.00 14.12 67 TRP C O 1
ATOM 4746 N N . ILE C 1 68 ? 54.460 70.062 -6.691 1.00 13.15 68 ILE C N 1
ATOM 4747 C CA . ILE C 1 68 ? 54.105 70.763 -5.450 1.00 13.36 68 ILE C CA 1
ATOM 4748 C C . ILE C 1 68 ? 54.422 69.905 -4.222 1.00 13.40 68 ILE C C 1
ATOM 4749 O O . ILE C 1 68 ? 54.865 70.426 -3.197 1.00 13.07 68 ILE C O 1
ATOM 4754 N N . ARG C 1 69 ? 54.226 68.584 -4.332 1.00 13.61 69 ARG C N 1
ATOM 4755 C CA . ARG C 1 69 ? 54.591 67.689 -3.232 1.00 14.77 69 ARG C CA 1
ATOM 4756 C C . ARG C 1 69 ? 56.107 67.722 -3.037 1.00 14.44 69 ARG C C 1
ATOM 4757 O O . ARG C 1 69 ? 56.591 67.727 -1.911 1.00 13.49 69 ARG C O 1
ATOM 4765 N N . THR C 1 70 ? 56.850 67.767 -4.138 1.00 14.87 70 THR C N 1
ATOM 4766 C CA . THR C 1 70 ? 58.319 67.835 -4.066 1.00 15.22 70 THR C CA 1
ATOM 4767 C C . THR C 1 70 ? 58.801 69.131 -3.403 1.00 14.87 70 THR C C 1
ATOM 4768 O O . THR C 1 70 ? 59.672 69.111 -2.536 1.00 14.64 70 THR C O 1
ATOM 4772 N N . GLN C 1 71 ? 58.191 70.243 -3.788 1.00 15.21 71 GLN C N 1
ATOM 4773 C CA . GLN C 1 71 ? 58.500 71.528 -3.167 1.00 13.91 71 GLN C CA 1
ATOM 4774 C C . GLN C 1 71 ? 58.237 71.522 -1.676 1.00 13.05 71 GLN C C 1
ATOM 4775 O O . GLN C 1 71 ? 59.066 71.999 -0.898 1.00 12.58 71 GLN C O 1
ATOM 4781 N N . ALA C 1 72 ? 57.089 70.982 -1.262 1.00 12.01 72 ALA C N 1
ATOM 4782 C CA . ALA C 1 72 ? 56.765 70.923 0.171 1.00 12.13 72 ALA C CA 1
ATOM 4783 C C . ALA C 1 72 ? 57.869 70.206 0.964 1.00 12.58 72 ALA C C 1
ATOM 4784 O O . ALA C 1 72 ? 58.291 70.671 2.028 1.00 12.27 72 ALA C O 1
ATOM 4786 N N . ALA C 1 73 ? 58.320 69.072 0.435 1.00 13.18 73 ALA C N 1
ATOM 4787 C CA . ALA C 1 73 ? 59.372 68.285 1.086 1.00 14.46 73 ALA C CA 1
ATOM 4788 C C . ALA C 1 73 ? 60.697 69.046 1.081 1.00 14.98 73 ALA C C 1
ATOM 4789 O O . ALA C 1 73 ? 61.378 69.099 2.095 1.00 17.12 73 ALA C O 1
ATOM 4791 N N . ARG C 1 74 ? 61.059 69.624 -0.064 1.00 16.10 74 ARG C N 1
ATOM 4792 C CA . ARG C 1 74 ? 62.320 70.345 -0.200 1.00 17.20 74 ARG C CA 1
ATOM 4793 C C . ARG C 1 74 ? 62.369 71.568 0.724 1.00 16.33 74 ARG C C 1
ATOM 4794 O O . ARG C 1 74 ? 63.403 71.842 1.346 1.00 16.14 74 ARG C O 1
ATOM 4802 N N . LEU C 1 75 ? 61.260 72.296 0.828 1.00 14.96 75 LEU C N 1
ATOM 4803 C CA . LEU C 1 75 ? 61.245 73.521 1.650 1.00 14.72 75 LEU C CA 1
ATOM 4804 C C . LEU C 1 75 ? 60.951 73.303 3.142 1.00 14.19 75 LEU C C 1
ATOM 4805 O O . LEU C 1 75 ? 61.329 74.125 3.980 1.00 14.73 75 LEU C O 1
ATOM 4810 N N . GLY C 1 76 ? 60.275 72.205 3.478 1.00 13.89 76 GLY C N 1
ATOM 4811 C CA . GLY C 1 76 ? 59.861 71.965 4.866 1.00 13.41 76 GLY C CA 1
ATOM 4812 C C . GLY C 1 76 ? 58.670 72.845 5.218 1.00 12.95 76 GLY C C 1
ATOM 4813 O O . GLY C 1 76 ? 58.457 73.181 6.376 1.00 14.35 76 GLY C O 1
ATOM 4814 N N . ALA C 1 77 ? 57.902 73.232 4.201 1.00 12.91 77 ALA C N 1
ATOM 4815 C CA . ALA C 1 77 ? 56.724 74.093 4.383 1.00 11.78 77 ALA C CA 1
ATOM 4816 C C . ALA C 1 77 ? 55.523 73.502 3.661 1.00 10.89 77 ALA C C 1
ATOM 4817 O O . ALA C 1 77 ? 55.676 72.768 2.665 1.00 11.39 77 ALA C O 1
ATOM 4819 N N . ALA C 1 78 ? 54.333 73.827 4.156 1.00 9.88 78 ALA C N 1
ATOM 4820 C CA . ALA C 1 78 ? 53.104 73.583 3.395 1.00 9.90 78 ALA C CA 1
ATOM 4821 C C . ALA C 1 78 ? 53.172 74.535 2.207 1.00 10.12 78 ALA C C 1
ATOM 4822 O O . ALA C 1 78 ? 53.655 75.671 2.346 1.00 9.84 78 ALA C O 1
ATOM 4824 N N . ILE C 1 79 ? 52.734 74.053 1.053 1.00 9.74 79 ILE C N 1
ATOM 4825 C CA . ILE C 1 79 ? 52.680 74.852 -0.169 1.00 9.61 79 ILE C CA 1
ATOM 4826 C C . ILE C 1 79 ? 51.249 74.862 -0.678 1.00 10.68 79 ILE C C 1
ATOM 4827 O O . ILE C 1 79 ? 50.561 73.824 -0.658 1.00 10.31 79 ILE C O 1
ATOM 4832 N N . THR C 1 80 ? 50.807 76.036 -1.138 1.00 10.25 80 THR C N 1
ATOM 4833 C CA . THR C 1 80 ? 49.456 76.167 -1.662 1.00 11.03 80 THR C CA 1
ATOM 4834 C C . THR C 1 80 ? 49.385 77.094 -2.875 1.00 11.85 80 THR C C 1
ATOM 4835 O O . THR C 1 80 ? 50.221 77.980 -3.062 1.00 12.54 80 THR C O 1
ATOM 4839 N N . GLY C 1 81 ? 48.393 76.843 -3.715 1.00 11.98 81 GLY C N 1
ATOM 4840 C CA . GLY C 1 81 ? 48.187 77.599 -4.935 1.00 11.68 81 GLY C CA 1
ATOM 4841 C C . GLY C 1 81 ? 47.156 76.791 -5.675 1.00 12.46 81 GLY C C 1
ATOM 4842 O O . GLY C 1 81 ? 46.782 75.687 -5.229 1.00 11.69 81 GLY C O 1
ATOM 4843 N N . SER C 1 82 ? 46.667 77.316 -6.789 1.00 10.75 82 SER C N 1
ATOM 4844 C CA . SER C 1 82 ? 45.698 76.523 -7.542 1.00 10.81 82 SER C CA 1
ATOM 4845 C C . SER C 1 82 ? 46.150 76.226 -8.964 1.00 10.74 82 SER C C 1
ATOM 4846 O O . SER C 1 82 ? 47.028 76.906 -9.508 1.00 10.25 82 SER C O 1
ATOM 4849 N N . VAL C 1 83 ? 45.547 75.198 -9.541 1.00 11.19 83 VAL C N 1
ATOM 4850 C CA . VAL C 1 83 ? 45.826 74.754 -10.908 1.00 12.47 83 VAL C CA 1
ATOM 4851 C C . VAL C 1 83 ? 44.523 74.289 -11.556 1.00 12.68 83 VAL C C 1
ATOM 4852 O O . VAL C 1 83 ? 43.663 73.738 -10.859 1.00 12.95 83 VAL C O 1
ATOM 4856 N N . GLN C 1 84 ? 44.348 74.515 -12.864 1.00 12.80 84 GLN C N 1
ATOM 4857 C CA . GLN C 1 84 ? 43.266 73.857 -13.604 1.00 13.76 84 GLN C CA 1
ATOM 4858 C C . GLN C 1 84 ? 43.561 72.362 -13.593 1.00 14.09 84 GLN C C 1
ATOM 4859 O O . GLN C 1 84 ? 44.659 71.938 -13.992 1.00 14.33 84 GLN C O 1
ATOM 4865 N N . LEU C 1 85 ? 42.597 71.579 -13.118 1.00 14.63 85 LEU C N 1
ATOM 4866 C CA . LEU C 1 85 ? 42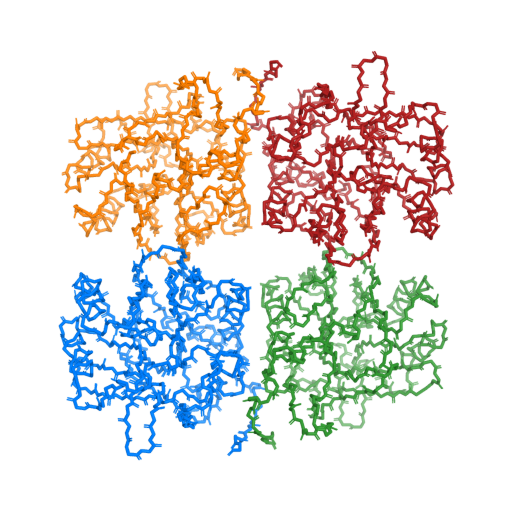.808 70.152 -12.889 1.00 16.09 85 LEU C CA 1
ATOM 4867 C C . LEU C 1 85 ? 41.614 69.311 -13.355 1.00 16.20 85 LEU C C 1
ATOM 4868 O O . LEU C 1 85 ? 40.488 69.521 -12.916 1.00 15.76 85 LEU C O 1
ATOM 4873 N N . ARG C 1 86 ? 41.885 68.342 -14.231 1.00 17.10 86 ARG C N 1
ATOM 4874 C CA . ARG C 1 86 ? 40.833 67.518 -14.826 1.00 18.57 86 ARG C CA 1
ATOM 4875 C C . ARG C 1 86 ? 40.580 66.287 -13.944 1.00 18.68 86 ARG C C 1
ATOM 4876 O O . ARG C 1 86 ? 41.530 65.672 -13.449 1.00 18.82 86 ARG C O 1
ATOM 4884 N N . THR C 1 87 ? 39.304 65.977 -13.715 1.00 19.88 87 THR C N 1
ATOM 4885 C CA . THR C 1 87 ? 38.870 64.715 -13.091 1.00 20.54 87 THR C CA 1
ATOM 4886 C C . THR C 1 87 ? 37.790 64.065 -13.963 1.00 21.93 87 THR C C 1
ATOM 4887 O O . THR C 1 87 ? 37.469 64.579 -15.045 1.00 21.53 87 THR C O 1
ATOM 4891 N N . GLU C 1 88 ? 37.194 62.965 -13.485 1.00 22.83 88 GLU C N 1
ATOM 4892 C CA . GLU C 1 88 ? 36.034 62.372 -14.169 1.00 24.18 88 GLU C CA 1
ATOM 4893 C C . GLU C 1 88 ? 34.844 63.331 -14.312 1.00 24.16 88 GLU C C 1
ATOM 4894 O O . GLU C 1 88 ? 34.045 63.176 -15.231 1.00 25.15 88 GLU C O 1
ATOM 4900 N N . HIS C 1 89 ? 34.727 64.311 -13.413 1.00 24.28 89 HIS C N 1
ATOM 4901 C CA . HIS C 1 89 ? 33.584 65.239 -13.410 1.00 24.83 89 HIS C CA 1
ATOM 4902 C C . HIS C 1 89 ? 33.734 66.365 -14.418 1.00 23.62 89 HIS C C 1
ATOM 4903 O O . HIS C 1 89 ? 32.746 66.847 -14.975 1.00 24.64 89 HIS C O 1
ATOM 4910 N N . GLY C 1 90 ? 34.969 66.778 -14.659 1.00 21.48 90 GLY C N 1
ATOM 4911 C CA . GLY C 1 90 ? 35.214 67.961 -15.469 1.00 19.41 90 GLY C CA 1
ATOM 4912 C C . GLY C 1 90 ? 36.495 68.593 -14.985 1.00 17.89 90 GLY C C 1
ATOM 4913 O O . GLY C 1 90 ? 37.279 67.946 -14.314 1.00 18.00 90 GLY C O 1
ATOM 4914 N N . VAL C 1 91 ? 36.702 69.857 -15.334 1.00 16.53 91 VAL C N 1
ATOM 4915 C CA . VAL C 1 91 ? 37.947 70.545 -14.978 1.00 15.36 91 VAL C CA 1
ATOM 4916 C C . VAL C 1 91 ? 37.654 71.591 -13.900 1.00 14.52 91 VAL C C 1
ATOM 4917 O O . VAL C 1 91 ? 36.775 72.448 -14.075 1.00 14.36 91 VAL C O 1
ATOM 4921 N N . PHE C 1 92 ? 38.364 71.466 -12.778 1.00 14.05 92 PHE C N 1
ATOM 4922 C CA . PHE C 1 92 ? 38.197 72.361 -11.636 1.00 13.60 92 PHE C CA 1
ATOM 4923 C C . PHE C 1 92 ? 39.318 73.377 -11.571 1.00 12.53 92 PHE C C 1
ATOM 4924 O O . PHE C 1 92 ? 40.401 73.140 -12.103 1.00 13.19 92 PHE C O 1
ATOM 4932 N N . ASN C 1 93 ? 39.056 74.503 -10.908 1.00 11.41 93 ASN C N 1
ATOM 4933 C CA . ASN C 1 93 ? 40.110 75.399 -10.443 1.00 10.47 93 ASN C CA 1
ATOM 4934 C C . ASN C 1 93 ? 40.449 74.882 -9.049 1.00 10.12 93 ASN C C 1
ATOM 4935 O O . ASN C 1 93 ? 39.779 75.237 -8.068 1.00 10.92 93 ASN C O 1
ATOM 4940 N N . ARG C 1 94 ? 41.466 74.027 -8.969 1.00 8.89 94 ARG C N 1
ATOM 4941 C CA . ARG C 1 94 ? 41.741 73.281 -7.744 1.00 8.91 94 ARG C CA 1
ATOM 4942 C C . ARG C 1 94 ? 42.928 73.813 -6.977 1.00 9.43 94 ARG C C 1
ATOM 4943 O O . ARG C 1 94 ? 44.084 73.750 -7.428 1.00 9.89 94 ARG C O 1
ATOM 4951 N N . LEU C 1 95 ? 42.638 74.329 -5.785 1.00 9.98 95 LEU C N 1
ATOM 4952 C CA . LEU C 1 95 ? 43.666 74.695 -4.836 1.00 9.76 95 LEU C CA 1
ATOM 4953 C C . LEU C 1 95 ? 44.234 73.401 -4.241 1.00 10.40 95 LEU C C 1
ATOM 4954 O O . LEU C 1 95 ? 43.487 72.497 -3.853 1.00 10.53 95 LEU C O 1
ATOM 4959 N N . LEU C 1 96 ? 45.558 73.326 -4.201 1.00 10.25 96 LEU C N 1
ATOM 4960 C CA . LEU C 1 96 ? 46.271 72.186 -3.651 1.00 10.47 96 LEU C CA 1
ATOM 4961 C C . LEU C 1 96 ? 46.906 72.611 -2.340 1.00 10.73 96 LEU C C 1
ATOM 4962 O O . LEU C 1 96 ? 47.410 73.739 -2.225 1.00 11.60 96 LEU C O 1
ATOM 4967 N N . TRP C 1 97 ? 46.833 71.737 -1.344 1.00 9.80 97 TRP C N 1
ATOM 4968 C CA . TRP C 1 97 ? 47.493 71.960 -0.075 1.00 9.81 97 TRP C CA 1
ATOM 4969 C C . TRP C 1 97 ? 48.439 70.784 0.192 1.00 9.90 97 TRP C C 1
ATOM 4970 O O . TRP C 1 97 ? 47.998 69.696 0.639 1.00 9.47 97 TRP C O 1
ATOM 4981 N N . ALA C 1 98 ? 49.726 71.029 -0.035 1.00 10.30 98 ALA C N 1
ATOM 4982 C CA . ALA C 1 98 ? 50.743 69.959 -0.021 1.00 10.50 98 ALA C CA 1
ATOM 4983 C C . ALA C 1 98 ? 51.634 70.175 1.192 1.00 10.78 98 ALA C C 1
ATOM 4984 O O . ALA C 1 98 ? 52.132 71.273 1.410 1.00 11.08 98 ALA C O 1
ATOM 4986 N N . THR C 1 99 ? 51.817 69.130 1.993 1.00 11.11 99 THR C N 1
ATOM 4987 C CA . THR C 1 99 ? 52.662 69.228 3.169 1.00 10.95 99 THR C CA 1
ATOM 4988 C C . THR C 1 99 ? 53.938 68.374 2.998 1.00 11.54 99 THR C C 1
ATOM 4989 O O . THR C 1 99 ? 53.963 67.472 2.149 1.00 11.84 99 THR C O 1
ATOM 4993 N N . PRO C 1 100 ? 55.015 68.688 3.757 1.00 12.29 100 PRO C N 1
ATOM 4994 C CA . PRO C 1 100 ? 56.325 68.020 3.567 1.00 13.26 100 PRO C CA 1
ATOM 4995 C C . PRO C 1 100 ? 56.272 66.502 3.596 1.00 14.28 100 PRO C C 1
ATOM 4996 O O . PRO C 1 100 ? 57.015 65.850 2.845 1.00 15.46 100 PRO C O 1
ATOM 5000 N N . ASP C 1 101 ? 55.376 65.959 4.414 1.00 15.46 101 ASP C N 1
ATOM 5001 C CA . ASP C 1 101 ? 55.230 64.503 4.560 1.00 16.95 101 ASP C CA 1
ATOM 5002 C C . ASP C 1 101 ? 54.635 63.766 3.343 1.00 17.28 101 ASP C C 1
ATOM 5003 O O . ASP C 1 101 ? 54.585 62.518 3.311 1.00 18.15 101 ASP C O 1
ATOM 5008 N N . GLY C 1 102 ? 54.181 64.523 2.349 1.00 17.00 102 GLY C N 1
ATOM 5009 C CA . GLY C 1 102 ? 53.612 63.942 1.143 1.00 16.82 102 GLY C CA 1
ATOM 5010 C C . GLY C 1 102 ? 52.092 63.926 1.099 1.00 15.56 102 GLY C C 1
ATOM 5011 O O . GLY C 1 102 ? 51.516 63.589 0.059 1.00 16.58 102 GLY C O 1
ATOM 5012 N N . ALA C 1 103 ? 51.447 64.287 2.213 1.00 14.23 103 ALA C N 1
ATOM 5013 C CA . ALA C 1 103 ? 49.984 64.427 2.256 1.00 13.21 103 ALA C CA 1
ATOM 5014 C C . ALA C 1 103 ? 49.521 65.566 1.340 1.00 13.23 103 ALA C C 1
ATOM 5015 O O . ALA C 1 103 ? 50.263 66.524 1.068 1.00 12.06 103 ALA C O 1
ATOM 5017 N N . LEU C 1 104 ? 48.292 65.443 0.859 1.00 11.99 104 LEU C N 1
ATOM 5018 C CA . LEU C 1 104 ? 47.731 66.406 -0.063 1.00 12.34 104 LEU C CA 1
ATOM 5019 C C . LEU C 1 104 ? 46.238 66.520 0.189 1.00 11.80 104 LEU C C 1
ATOM 5020 O O . LEU C 1 104 ? 45.508 65.512 0.192 1.00 12.40 104 LEU C O 1
ATOM 5025 N N . GLN C 1 105 ? 45.789 67.746 0.417 1.00 11.07 105 GLN C N 1
ATOM 5026 C CA . GLN C 1 105 ? 44.371 68.040 0.429 1.00 10.39 105 GLN C CA 1
ATOM 5027 C C . GLN C 1 105 ? 44.116 69.080 -0.660 1.00 10.67 105 GLN C C 1
ATOM 5028 O O . GLN C 1 105 ? 45.051 69.678 -1.177 1.00 10.77 105 GLN C O 1
ATOM 5034 N N . TYR C 1 106 ? 42.860 69.241 -1.043 1.00 10.69 106 TYR C N 1
ATOM 5035 C CA . TYR C 1 106 ? 42.544 70.195 -2.090 1.00 10.67 106 TYR C CA 1
ATOM 5036 C C . TYR C 1 106 ? 41.172 70.814 -1.885 1.00 9.96 106 TYR C C 1
ATOM 5037 O O . TYR C 1 106 ? 40.373 70.340 -1.074 1.00 9.67 106 TYR C O 1
ATOM 5046 N N . TYR C 1 107 ? 40.934 71.898 -2.619 1.00 9.43 107 TYR C N 1
ATOM 5047 C CA . TYR C 1 107 ? 39.691 72.646 -2.577 1.00 10.01 107 TYR C CA 1
ATOM 5048 C C . TYR C 1 107 ? 39.358 73.114 -3.987 1.00 10.05 107 TYR C C 1
ATOM 5049 O O . TYR C 1 107 ? 40.139 73.793 -4.619 1.00 10.48 107 TYR C O 1
ATOM 5058 N N . ASP C 1 108 ? 38.196 72.714 -4.487 1.00 10.75 108 ASP C N 1
ATOM 5059 C CA . ASP C 1 108 ? 37.760 73.147 -5.824 1.00 10.51 108 ASP C CA 1
ATOM 5060 C C . ASP C 1 108 ? 37.006 74.446 -5.647 1.00 10.76 108 ASP C C 1
ATOM 5061 O O . ASP C 1 108 ? 36.037 74.502 -4.889 1.00 11.01 108 ASP C O 1
ATOM 5066 N N . LYS C 1 109 ? 37.487 75.498 -6.310 1.00 9.73 109 LYS C N 1
ATOM 5067 C CA . LYS C 1 109 ? 36.861 76.834 -6.243 1.00 10.37 109 LYS C CA 1
ATOM 5068 C C . LYS C 1 109 ? 35.352 76.707 -6.342 1.00 10.57 109 LYS C C 1
ATOM 5069 O O . LYS C 1 109 ? 34.830 76.161 -7.323 1.00 10.78 109 LYS C O 1
ATOM 5075 N N . ARG C 1 110 ? 34.664 77.221 -5.327 1.00 9.94 110 ARG C N 1
ATOM 5076 C CA . ARG C 1 110 ? 33.209 77.146 -5.250 1.00 10.87 110 ARG C CA 1
ATOM 5077 C C . ARG C 1 110 ? 32.513 78.141 -6.183 1.00 10.36 110 ARG C C 1
ATOM 5078 O O . ARG C 1 110 ? 31.499 77.819 -6.812 1.00 11.46 110 ARG C O 1
ATOM 5086 N N . HIS C 1 111 ? 33.034 79.359 -6.235 1.00 10.06 111 HIS C N 1
ATOM 5087 C CA . HIS C 1 111 ? 32.400 8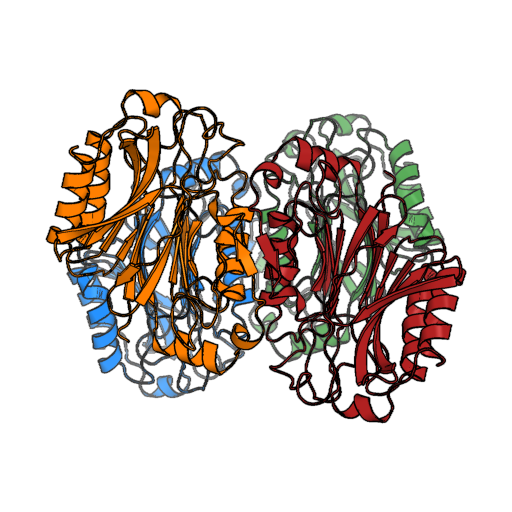0.416 -7.011 1.00 11.08 111 HIS C CA 1
ATOM 5088 C C . HIS C 1 111 ? 33.219 80.669 -8.260 1.00 11.91 111 HIS C C 1
ATOM 5089 O O . HIS C 1 111 ? 34.256 81.301 -8.203 1.00 11.15 111 HIS C O 1
ATOM 5096 N N . LEU C 1 112 ? 32.730 80.199 -9.403 1.00 13.15 112 LEU C N 1
ATOM 5097 C CA . LEU C 1 112 ? 33.513 80.357 -10.623 1.00 14.03 112 LEU C CA 1
ATOM 5098 C C . LEU C 1 112 ? 33.373 81.784 -11.125 1.00 15.54 112 LEU C C 1
ATOM 5099 O O . LEU C 1 112 ? 32.299 82.353 -11.011 1.00 15.05 112 LEU C O 1
ATOM 5104 N N . PHE C 1 113 ? 34.457 82.361 -11.650 1.00 16.44 113 PHE C N 1
ATOM 5105 C CA . PHE C 1 113 ? 34.471 83.795 -11.976 1.00 18.30 113 PHE C CA 1
ATOM 5106 C C . PHE C 1 113 ? 33.614 84.130 -13.187 1.00 18.76 113 PHE C C 1
ATOM 5107 O O . PHE C 1 113 ? 34.089 84.119 -14.323 1.00 19.54 113 PHE C O 1
ATOM 5115 N N . ARG C 1 114 ? 32.358 84.451 -12.903 1.00 19.83 114 ARG C N 1
ATOM 5116 C CA . ARG C 1 114 ? 31.323 84.662 -13.918 1.00 21.34 114 ARG C CA 1
ATOM 5117 C C . ARG C 1 114 ? 31.673 85.799 -14.885 1.00 21.79 114 ARG C C 1
ATOM 5118 O O . ARG C 1 114 ? 31.489 85.681 -16.110 1.00 22.26 114 ARG C O 1
ATOM 5126 N N . PHE C 1 115 ? 32.207 86.886 -14.337 1.00 22.08 115 PHE C N 1
ATOM 5127 C CA . PHE C 1 115 ? 32.582 88.044 -15.156 1.00 22.31 115 PHE C CA 1
ATOM 5128 C C . PHE C 1 115 ? 33.651 87.708 -16.221 1.00 22.40 115 PHE C C 1
ATOM 5129 O O . PHE C 1 115 ? 33.714 88.361 -17.274 1.00 22.35 115 PHE C O 1
ATOM 5137 N N . GLY C 1 116 ? 34.474 86.692 -15.943 1.00 22.21 116 GLY C N 1
ATOM 5138 C CA . GLY C 1 116 ? 35.549 86.269 -16.842 1.00 22.30 116 GLY C CA 1
ATOM 5139 C C . GLY C 1 116 ? 35.207 84.983 -17.573 1.00 22.37 116 GLY C C 1
ATOM 5140 O O . GLY C 1 116 ? 36.081 84.341 -18.179 1.00 22.41 116 GLY C O 1
ATOM 5141 N N . ASN C 1 117 ? 33.927 84.613 -17.506 1.00 21.92 117 ASN C N 1
ATOM 5142 C CA . ASN C 1 117 ? 33.383 83.445 -18.194 1.00 21.77 117 ASN C CA 1
ATOM 5143 C C . ASN C 1 117 ? 33.960 82.085 -17.760 1.00 20.62 117 ASN C C 1
ATOM 5144 O O . ASN C 1 117 ? 33.849 81.094 -18.489 1.00 20.69 117 ASN C O 1
ATOM 5149 N N . GLU C 1 118 ? 34.528 82.027 -16.554 1.00 19.24 118 GLU C N 1
ATOM 5150 C CA . GLU C 1 118 ? 35.052 80.772 -15.999 1.00 18.30 118 GLU C CA 1
ATOM 5151 C C . GLU C 1 118 ? 33.941 79.729 -15.825 1.00 17.92 118 GLU C C 1
ATOM 5152 O O . GLU C 1 118 ? 34.166 78.527 -15.943 1.00 17.28 118 GLU C O 1
ATOM 5158 N N . HIS C 1 119 ? 32.740 80.207 -15.540 1.00 17.50 119 HIS C N 1
ATOM 5159 C CA . HIS C 1 119 ? 31.584 79.348 -15.290 1.00 18.49 119 HIS C CA 1
ATOM 5160 C C . HIS C 1 119 ? 31.045 78.632 -16.538 1.00 18.85 119 HIS C C 1
ATOM 5161 O O . HIS C 1 119 ? 30.228 77.715 -16.429 1.00 18.82 119 HIS C O 1
ATOM 5168 N N . LEU C 1 120 ? 31.472 79.062 -17.719 1.00 19.09 120 LEU C N 1
ATOM 5169 C CA . LEU C 1 120 ? 30.964 78.445 -18.948 1.00 20.14 120 LEU C CA 1
ATOM 5170 C C . LEU C 1 120 ? 31.425 76.993 -19.121 1.00 19.98 120 LEU C C 1
ATOM 5171 O O . LEU C 1 120 ? 30.602 76.114 -19.418 1.00 20.96 120 LEU C O 1
ATOM 5176 N N . ARG C 1 121 ? 32.717 76.728 -18.923 1.00 19.51 121 ARG C N 1
ATOM 5177 C CA . ARG C 1 121 ? 33.249 75.384 -19.167 1.00 19.41 121 ARG C CA 1
ATOM 5178 C C . ARG C 1 121 ? 33.828 74.668 -17.944 1.00 18.75 121 ARG C C 1
ATOM 5179 O O . ARG C 1 121 ? 33.813 73.431 -17.882 1.00 19.06 121 ARG C O 1
ATOM 5187 N N . TYR C 1 122 ? 34.315 75.428 -16.965 1.00 17.38 122 TYR C N 1
ATOM 5188 C CA . TYR C 1 122 ? 34.855 74.827 -15.740 1.00 16.45 122 TYR C CA 1
ATOM 5189 C C . TYR C 1 122 ? 33.753 74.312 -14.799 1.00 15.74 122 TYR C C 1
ATOM 5190 O O . TYR C 1 122 ? 32.614 74.782 -14.848 1.00 16.15 122 TYR C O 1
ATOM 5199 N N . ALA C 1 123 ? 34.115 73.339 -13.965 1.00 14.91 123 ALA C N 1
ATOM 5200 C CA . ALA C 1 123 ? 33.247 72.749 -12.950 1.00 14.76 123 ALA C CA 1
ATOM 5201 C C . ALA C 1 123 ? 33.437 73.484 -11.624 1.00 14.58 123 ALA C C 1
ATOM 5202 O O . ALA C 1 123 ? 34.567 73.816 -11.268 1.00 14.43 123 ALA C O 1
ATOM 5204 N N . ALA C 1 124 ? 32.341 73.712 -10.895 1.00 15.37 124 ALA C N 1
ATOM 5205 C CA . ALA C 1 124 ? 32.381 74.392 -9.589 1.00 15.07 124 ALA C CA 1
ATOM 5206 C C . ALA C 1 124 ? 32.471 73.408 -8.403 1.00 15.13 124 ALA C C 1
ATOM 5207 O O . ALA C 1 124 ? 31.944 72.279 -8.433 1.00 14.57 124 ALA C O 1
ATOM 5209 N N . GLY C 1 125 ? 33.143 73.849 -7.351 1.00 14.47 125 GLY C N 1
ATOM 5210 C CA . GLY C 1 125 ? 33.249 73.050 -6.133 1.00 14.11 125 GLY C CA 1
ATOM 5211 C C . GLY C 1 125 ? 32.045 73.280 -5.240 1.00 14.29 125 GLY C C 1
ATOM 5212 O O . GLY C 1 125 ? 31.110 73.979 -5.611 1.00 15.04 125 GLY C O 1
ATOM 5213 N N . ARG C 1 126 ? 32.068 72.675 -4.064 1.00 14.65 126 ARG C N 1
ATOM 5214 C CA . ARG C 1 126 ? 30.995 72.843 -3.081 1.00 15.16 126 ARG C CA 1
ATOM 5215 C C . ARG C 1 126 ? 31.556 72.891 -1.665 1.00 14.12 126 ARG C C 1
ATOM 5216 O O . ARG C 1 126 ? 31.223 73.779 -0.884 1.00 14.33 126 ARG C O 1
ATOM 5224 N N . GLU C 1 127 ? 32.418 71.936 -1.340 1.00 13.04 127 GLU C N 1
ATOM 5225 C CA . GLU C 1 127 ? 32.956 71.816 0.014 1.00 13.93 127 GLU C CA 1
ATOM 5226 C C . GLU C 1 127 ? 33.913 72.971 0.369 1.00 12.93 127 GLU C C 1
ATOM 5227 O O . GLU C 1 127 ? 34.595 73.491 -0.497 1.00 13.94 127 GLU C O 1
ATOM 5233 N N . ARG C 1 128 ? 33.929 73.380 1.629 1.00 12.29 128 ARG C N 1
ATOM 5234 C CA . ARG C 1 128 ? 34.939 74.349 2.075 1.00 10.80 128 ARG C CA 1
ATOM 5235 C C . ARG C 1 128 ? 36.073 73.567 2.734 1.00 10.65 128 ARG C C 1
ATOM 5236 O O . ARG C 1 128 ? 35.812 72.645 3.509 1.00 11.19 128 ARG C O 1
ATOM 5244 N N . LEU C 1 129 ? 37.321 73.961 2.450 1.00 10.58 129 LEU C N 1
ATOM 5245 C CA . LEU C 1 129 ? 38.479 73.291 3.005 1.00 10.25 129 LEU C CA 1
ATOM 5246 C C . LEU C 1 129 ? 39.016 74.023 4.241 1.00 10.59 129 LEU C C 1
ATOM 5247 O O . LEU C 1 129 ? 39.369 75.199 4.160 1.00 10.01 129 LEU C O 1
ATOM 5252 N N . CYS C 1 130 ? 39.087 73.315 5.362 1.00 10.48 130 CYS C N 1
ATOM 5253 C CA . CYS C 1 130 ? 39.909 73.750 6.498 1.00 11.47 130 CYS C CA 1
ATOM 5254 C C . CYS C 1 130 ? 40.910 72.658 6.852 1.00 11.62 130 CYS C C 1
ATOM 5255 O O . CYS C 1 130 ? 40.560 71.467 6.940 1.00 11.69 130 CYS C O 1
ATOM 5258 N N . VAL C 1 131 ? 42.158 73.075 7.018 1.00 11.74 131 VAL C N 1
ATOM 5259 C CA . VAL C 1 131 ? 43.265 72.165 7.282 1.00 12.51 131 VAL C CA 1
ATOM 5260 C C . VAL C 1 131 ? 43.915 72.573 8.610 1.00 12.77 131 VAL C C 1
ATOM 5261 O O . VAL C 1 131 ? 43.790 73.720 9.040 1.00 12.72 131 VAL C O 1
ATOM 5265 N N . GLU C 1 132 ? 44.535 71.611 9.289 1.00 13.26 132 GLU C N 1
ATOM 5266 C CA . GLU C 1 132 ? 45.326 71.914 10.476 1.00 14.60 132 GLU C CA 1
ATOM 5267 C C . GLU C 1 132 ? 46.793 71.781 10.092 1.00 13.80 132 GLU C C 1
ATOM 5268 O O . GLU C 1 132 ? 47.194 70.795 9.487 1.00 13.18 132 GLU C O 1
ATOM 5274 N N . TRP C 1 133 ? 47.580 72.792 10.437 1.00 13.08 133 TRP C N 1
ATOM 5275 C CA . TRP C 1 133 ? 48.996 72.810 10.120 1.00 13.24 133 TRP C CA 1
ATOM 5276 C C . TRP C 1 133 ? 49.735 73.637 11.168 1.00 13.85 133 TRP C C 1
ATOM 5277 O O . TRP C 1 133 ? 49.388 74.800 11.391 1.00 13.93 133 TRP C O 1
ATOM 5288 N N . LYS C 1 134 ? 50.732 73.031 11.834 1.00 14.51 134 LYS C N 1
ATOM 5289 C CA . LYS C 1 134 ? 51.519 73.720 12.874 1.00 15.46 134 LYS C CA 1
ATOM 5290 C C . LYS C 1 134 ? 50.609 74.306 13.968 1.00 15.17 134 LYS C C 1
ATOM 5291 O O . LYS C 1 134 ? 50.922 75.325 14.566 1.00 14.94 134 LYS C O 1
ATOM 5297 N N . GLY C 1 135 ? 49.493 73.626 14.239 1.00 14.70 135 GLY C N 1
ATOM 5298 C CA . GLY C 1 135 ? 48.552 74.048 15.287 1.00 15.23 135 GLY C CA 1
ATOM 5299 C C . GLY C 1 135 ? 47.598 75.158 14.868 1.00 14.40 135 GLY C C 1
ATOM 5300 O O . GLY C 1 135 ? 46.749 75.589 15.662 1.00 15.87 135 GLY C O 1
ATOM 5301 N N . TRP C 1 136 ? 47.752 75.627 13.630 1.00 13.58 136 TRP C N 1
ATOM 5302 C CA . TRP C 1 136 ? 46.868 76.633 13.033 1.00 12.38 136 TRP C CA 1
ATOM 5303 C C . TRP C 1 136 ? 45.789 75.948 12.215 1.00 11.95 136 TRP C C 1
ATOM 5304 O O . TRP C 1 136 ? 46.075 75.056 11.413 1.00 12.22 136 TRP C O 1
ATOM 5315 N N . ARG C 1 137 ? 44.541 76.365 12.407 1.00 11.67 137 ARG C N 1
ATOM 5316 C CA . ARG C 1 137 ? 43.486 75.926 11.502 1.00 11.02 137 ARG C CA 1
ATOM 5317 C C . ARG C 1 137 ? 43.320 76.978 10.425 1.00 10.54 137 ARG C C 1
ATOM 5318 O O . ARG C 1 137 ? 43.162 78.168 10.719 1.00 10.57 137 ARG C O 1
ATOM 5326 N N . ILE C 1 138 ? 43.346 76.515 9.180 1.00 9.53 138 ILE C N 1
ATOM 5327 C CA . ILE C 1 138 ? 43.512 77.395 8.033 1.00 8.97 138 ILE C CA 1
ATOM 5328 C C . ILE C 1 138 ? 42.450 77.131 6.985 1.00 8.80 138 ILE C C 1
ATOM 5329 O O . ILE C 1 138 ? 42.219 75.986 6.595 1.00 9.06 138 ILE C O 1
ATOM 5334 N N . ASN C 1 139 ? 41.809 78.197 6.525 1.00 9.04 139 ASN C N 1
ATOM 5335 C CA . ASN C 1 139 ? 40.808 78.077 5.458 1.00 8.88 139 ASN C CA 1
ATOM 5336 C C . ASN C 1 139 ? 41.296 78.712 4.144 1.00 9.48 139 ASN C C 1
ATOM 5337 O O . ASN C 1 139 ? 41.211 79.932 3.981 1.00 9.26 139 ASN C O 1
ATOM 5342 N N . PRO C 1 140 ? 41.821 77.894 3.217 1.00 9.57 140 PRO C N 1
ATOM 5343 C CA . PRO C 1 140 ? 42.258 78.425 1.911 1.00 9.93 140 PRO C CA 1
ATOM 5344 C C . PRO C 1 140 ? 41.125 78.522 0.922 1.00 10.16 140 PRO C C 1
ATOM 5345 O O . PRO C 1 140 ? 40.406 77.530 0.709 1.00 10.60 140 PRO C O 1
ATOM 5349 N N . GLN C 1 141 ? 40.954 79.707 0.330 1.00 9.65 141 GLN C N 1
ATOM 5350 C CA . GLN C 1 141 ? 39.962 79.920 -0.728 1.00 9.88 141 GLN C CA 1
ATOM 5351 C C . GLN C 1 141 ? 40.606 80.552 -1.958 1.00 9.94 141 GLN C C 1
ATOM 5352 O O . GLN C 1 141 ? 41.79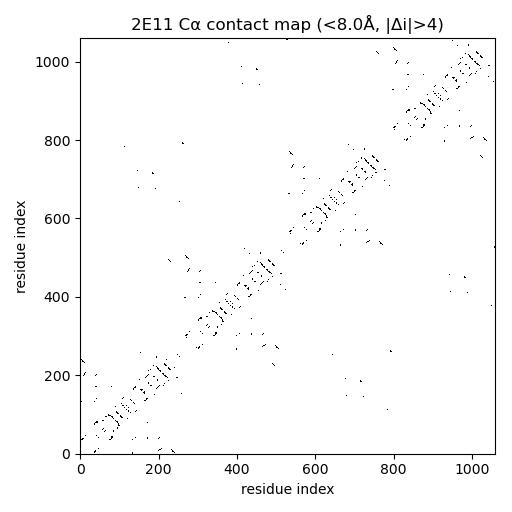4 80.889 -1.938 1.00 9.55 141 GLN C O 1
ATOM 5358 N N . VAL C 1 142 ? 39.808 80.706 -3.010 1.00 10.07 142 VAL C N 1
ATOM 5359 C CA . VAL C 1 142 ? 40.339 81.098 -4.324 1.00 10.57 142 VAL C CA 1
ATOM 5360 C C . VAL C 1 142 ? 39.624 82.320 -4.907 1.00 11.11 142 VAL C C 1
ATOM 5361 O O . VAL C 1 142 ? 38.408 82.296 -5.144 1.00 11.04 142 VAL C O 1
ATOM 5365 N N . CYS C 1 143 ? 40.415 83.383 -5.115 1.00 12.36 143 CYS C N 1
ATOM 5366 C CA . CYS C 1 143 ? 40.056 84.589 -5.909 1.00 11.42 143 CYS C CA 1
ATOM 5367 C C . CYS C 1 143 ? 38.635 85.096 -5.688 1.00 11.04 143 CYS C C 1
ATOM 5368 O O . CYS C 1 143 ? 38.351 85.678 -4.641 1.00 9.69 143 CYS C O 1
ATOM 5371 N N . TYR C 1 144 ? 37.751 84.844 -6.664 1.00 10.33 144 TYR C N 1
ATOM 5372 C CA . TYR C 1 144 ? 36.340 85.296 -6.636 1.00 9.39 144 TYR C CA 1
ATOM 5373 C C . TYR C 1 144 ? 35.600 84.935 -5.347 1.00 9.41 144 TYR C C 1
ATOM 5374 O O . TYR C 1 144 ? 34.693 85.663 -4.931 1.00 8.47 144 TYR C O 1
ATOM 5383 N N . ASP C 1 145 ? 35.994 83.817 -4.729 1.00 8.84 145 ASP C N 1
ATOM 5384 C CA . ASP C 1 145 ? 35.458 83.397 -3.413 1.00 9.44 145 ASP C CA 1
ATOM 5385 C C . ASP C 1 145 ? 35.418 84.546 -2.407 1.00 9.18 145 ASP C C 1
ATOM 5386 O O . ASP C 1 145 ? 34.541 84.604 -1.546 1.00 9.59 145 ASP C O 1
ATOM 5391 N N . LEU C 1 146 ? 36.402 85.429 -2.500 1.00 8.81 146 LEU C N 1
ATOM 5392 C CA . LEU C 1 146 ? 36.523 86.567 -1.582 1.00 8.72 146 LEU C CA 1
ATOM 5393 C C . LEU C 1 146 ? 35.241 87.429 -1.513 1.00 7.81 146 LEU C C 1
ATOM 5394 O O . LEU C 1 146 ? 34.960 88.039 -0.483 1.00 8.33 146 LEU C O 1
ATOM 5399 N N . ARG C 1 147 ? 34.459 87.451 -2.593 1.00 8.12 147 ARG C N 1
ATOM 5400 C CA . ARG C 1 147 ? 33.259 88.288 -2.655 1.00 8.37 147 ARG C CA 1
ATOM 5401 C C . ARG C 1 147 ? 32.017 87.695 -1.965 1.00 8.93 147 ARG C C 1
ATOM 5402 O O . ARG C 1 147 ? 30.917 88.252 -2.057 1.00 8.07 147 ARG C O 1
ATOM 5410 N N . PHE C 1 148 ? 32.208 86.571 -1.270 1.00 8.63 148 PHE C N 1
ATOM 5411 C CA . PHE C 1 148 ? 31.096 85.769 -0.770 1.00 8.54 148 PHE C CA 1
ATOM 5412 C C . PHE C 1 148 ? 31.218 85.524 0.718 1.00 8.28 148 PHE C C 1
ATOM 5413 O O . PHE C 1 148 ? 31.760 84.525 1.133 1.00 8.42 148 PHE C O 1
ATOM 5421 N N . PRO C 1 149 ? 30.734 86.481 1.522 1.00 8.72 149 PRO C N 1
ATOM 5422 C CA . PRO C 1 149 ? 31.013 86.456 2.950 1.00 9.09 149 PRO C CA 1
ATOM 5423 C C . PRO C 1 149 ? 30.387 85.302 3.704 1.00 9.49 149 PRO C C 1
ATOM 5424 O O . PRO C 1 149 ? 30.925 84.907 4.727 1.00 9.10 149 PRO C O 1
ATOM 5428 N N . VAL C 1 150 ? 29.282 84.756 3.218 1.00 9.28 150 VAL C N 1
ATOM 5429 C CA . VAL C 1 150 ? 28.648 83.635 3.939 1.00 9.13 150 VAL C CA 1
ATOM 5430 C C . VAL C 1 150 ? 29.505 82.379 3.814 1.00 9.43 150 VAL C C 1
ATOM 5431 O O . VAL C 1 150 ? 29.774 81.706 4.811 1.00 8.32 150 VAL C O 1
ATOM 5435 N N . PHE C 1 151 ? 29.993 82.111 2.606 1.00 8.85 151 PHE C N 1
ATOM 5436 C CA . PHE C 1 151 ? 30.903 80.983 2.411 1.00 9.75 151 PHE C CA 1
ATOM 5437 C C . PHE C 1 151 ? 32.252 81.211 3.107 1.00 9.66 151 PHE C C 1
ATOM 5438 O O . PHE C 1 151 ? 32.901 80.261 3.500 1.00 10.90 151 PHE C O 1
ATOM 5446 N N . CYS C 1 152 ? 32.643 82.478 3.266 1.00 9.27 152 CYS C N 1
ATOM 5447 C CA . CYS C 1 152 ? 33.888 82.854 3.954 1.00 9.53 152 CYS C CA 1
ATOM 5448 C C . CYS C 1 152 ? 33.761 82.899 5.477 1.00 9.56 152 CYS C C 1
ATOM 5449 O O . CYS C 1 152 ? 34.758 83.094 6.190 1.00 9.09 152 CYS C O 1
ATOM 5452 N N . ARG C 1 153 ? 32.550 82.703 5.987 1.00 8.82 153 ARG C N 1
ATOM 5453 C CA . ARG C 1 153 ? 32.293 83.003 7.406 1.00 8.61 153 ARG C CA 1
ATOM 5454 C C . ARG C 1 153 ? 32.992 82.081 8.404 1.00 8.88 153 ARG C C 1
ATOM 5455 O O . ARG C 1 153 ? 32.924 80.854 8.280 1.00 8.55 153 ARG C O 1
ATOM 5463 N N . ASN C 1 154 ? 33.672 82.705 9.369 1.00 8.29 154 ASN C N 1
ATOM 5464 C CA . ASN C 1 154 ? 34.296 82.026 10.509 1.00 9.28 154 ASN C CA 1
ATOM 5465 C C . ASN C 1 154 ? 33.226 81.839 11.590 1.00 9.92 154 ASN C C 1
ATOM 5466 O O . ASN C 1 154 ? 32.891 82.775 12.339 1.00 11.11 154 ASN C O 1
ATOM 5471 N N . ARG C 1 155 ? 32.658 80.641 11.642 1.00 10.11 155 ARG C N 1
ATOM 5472 C CA . ARG C 1 155 ? 31.547 80.358 12.543 1.00 11.17 155 ARG C CA 1
ATOM 5473 C C . ARG C 1 155 ? 32.129 80.022 13.923 1.00 11.02 155 ARG C C 1
ATOM 5474 O O . ARG C 1 155 ? 33.270 79.551 14.027 1.00 12.44 155 ARG C O 1
ATOM 5482 N N . PHE C 1 156 ? 31.337 80.230 14.972 1.00 11.96 156 PHE C N 1
ATOM 5483 C CA . PHE C 1 156 ? 31.750 79.923 16.337 1.00 12.04 156 PHE C CA 1
ATOM 5484 C C . PHE C 1 156 ? 31.041 78.661 16.832 1.00 12.49 156 PHE C C 1
ATOM 5485 O O . PHE C 1 156 ? 29.825 78.507 16.637 1.00 13.05 156 PHE C O 1
ATOM 5493 N N . ASP C 1 157 ? 31.813 77.762 17.443 1.00 13.69 157 ASP C N 1
ATOM 5494 C CA . ASP C 1 157 ? 31.288 76.540 18.075 1.00 13.97 157 ASP C CA 1
ATOM 5495 C C . ASP C 1 157 ? 30.592 75.637 17.045 1.00 14.74 157 ASP C C 1
ATOM 5496 O O . ASP C 1 157 ? 29.522 75.052 17.308 1.00 14.99 157 ASP C O 1
ATOM 5501 N N . VAL C 1 158 ? 31.187 75.561 15.850 1.00 13.78 158 VAL C N 1
ATOM 5502 C CA . VAL C 1 158 ? 30.696 74.647 14.812 1.00 14.06 158 VAL C CA 1
ATOM 5503 C C . VAL C 1 158 ? 31.803 73.649 14.486 1.00 14.30 158 VAL C C 1
ATOM 5504 O O . VAL C 1 158 ? 31.741 72.518 14.951 1.00 15.01 158 VAL C O 1
ATOM 5508 N N . GLU C 1 159 ? 32.824 74.061 13.738 1.00 13.46 159 GLU C N 1
ATOM 5509 C CA . GLU C 1 159 ? 33.914 73.137 13.399 1.00 14.34 159 GLU C CA 1
ATOM 5510 C C . GLU C 1 159 ? 34.806 72.809 14.601 1.00 13.71 159 GLU C C 1
ATOM 5511 O O . GLU C 1 159 ? 35.392 71.729 14.661 1.00 13.90 159 GLU C O 1
ATOM 5517 N N . ARG C 1 160 ? 34.959 73.771 15.513 1.00 13.66 160 ARG C N 1
ATOM 5518 C CA . ARG C 1 160 ? 35.705 73.562 16.757 1.00 13.63 160 ARG C CA 1
ATOM 5519 C C . ARG C 1 160 ? 34.869 73.981 17.966 1.00 14.56 160 ARG C C 1
ATOM 5520 O O . ARG C 1 160 ? 34.247 75.053 17.951 1.00 14.82 160 ARG C O 1
ATOM 5528 N N . PRO C 1 161 ? 34.842 73.139 19.017 1.00 15.01 161 PRO C N 1
ATOM 5529 C CA . PRO C 1 161 ? 33.975 73.405 20.175 1.00 14.93 161 PRO C CA 1
ATOM 5530 C C . PRO C 1 161 ? 34.443 74.637 20.928 1.00 14.31 161 PRO C C 1
ATOM 5531 O O . PRO C 1 161 ? 35.626 74.750 21.278 1.00 13.89 161 PRO C O 1
ATOM 5535 N N . GLY C 1 162 ? 33.509 75.565 21.125 1.00 14.80 162 GLY C N 1
ATOM 5536 C CA . GLY C 1 162 ? 33.773 76.795 21.861 1.00 15.07 162 GLY C CA 1
ATOM 5537 C C . GLY C 1 162 ? 34.853 77.653 21.228 1.00 14.73 162 GLY C C 1
ATOM 5538 O O . GLY C 1 162 ? 35.463 78.496 21.901 1.00 14.55 162 GLY C O 1
ATOM 5539 N N . GLN C 1 163 ? 35.100 77.435 19.931 1.00 13.90 163 GLN C N 1
ATOM 5540 C CA . GLN C 1 163 ? 36.100 78.233 19.222 1.00 13.35 163 GLN C CA 1
ATOM 5541 C C . GLN C 1 163 ? 35.576 78.649 17.856 1.00 11.89 163 GLN C C 1
ATOM 5542 O O . GLN C 1 163 ? 34.599 78.100 17.371 1.00 10.71 163 GLN C O 1
ATOM 5548 N N . LEU C 1 164 ? 36.251 79.611 17.227 1.00 10.81 164 LEU C N 1
ATOM 5549 C CA . LEU C 1 164 ? 35.986 79.901 15.804 1.00 10.90 164 LEU C CA 1
ATOM 5550 C C . LEU C 1 164 ? 36.456 78.739 14.908 1.00 10.47 164 LEU C C 1
ATOM 5551 O O . LEU C 1 164 ? 37.353 77.982 15.297 1.00 10.85 164 LEU C O 1
ATOM 5556 N N . ASP C 1 165 ? 35.856 78.604 13.720 1.00 9.86 165 ASP C N 1
ATOM 5557 C CA . ASP C 1 165 ? 36.248 77.579 12.725 1.00 10.32 165 ASP C CA 1
ATOM 5558 C C . ASP C 1 165 ? 37.732 77.570 12.346 1.00 10.30 165 ASP C C 1
ATOM 5559 O O . ASP C 1 165 ? 38.320 76.512 12.137 1.00 10.60 165 ASP C O 1
ATOM 5564 N N . PHE C 1 166 ? 38.318 78.750 12.204 1.00 9.62 166 PHE C N 1
ATOM 5565 C CA . PHE C 1 166 ? 39.700 78.839 11.755 1.00 9.12 166 PHE C CA 1
ATOM 5566 C C . PHE C 1 166 ? 40.421 80.047 12.320 1.00 8.57 166 PHE C C 1
ATOM 5567 O O . PHE C 1 166 ? 39.819 80.974 12.892 1.00 9.77 166 PHE C O 1
ATOM 5575 N N . ASP C 1 167 ? 41.732 80.015 12.140 1.00 8.70 167 ASP C N 1
ATOM 5576 C CA . ASP C 1 167 ? 42.618 81.022 12.683 1.00 8.67 167 ASP C CA 1
ATOM 5577 C C . ASP C 1 167 ? 43.210 81.891 11.582 1.00 8.79 167 ASP C C 1
ATOM 5578 O O . ASP C 1 167 ? 43.673 83.000 11.838 1.00 9.14 167 ASP C O 1
ATOM 5583 N N . LEU C 1 168 ? 43.269 81.336 10.375 1.00 8.22 168 LEU C N 1
ATOM 5584 C CA . LEU C 1 168 ? 43.919 82.009 9.258 1.00 8.23 168 LEU C CA 1
ATOM 5585 C C . LEU C 1 168 ? 43.117 81.673 8.022 1.00 8.33 168 LEU C C 1
ATOM 5586 O O . LEU C 1 168 ? 42.781 80.518 7.793 1.00 9.15 168 LEU C O 1
ATOM 5591 N N . GLN C 1 169 ? 42.796 82.691 7.241 1.00 8.33 169 GLN C N 1
ATOM 5592 C CA . GLN C 1 169 ? 42.055 82.505 6.001 1.00 8.92 169 GLN C CA 1
ATOM 5593 C C . GLN C 1 169 ? 42.954 82.974 4.878 1.00 9.72 169 GLN C C 1
ATOM 5594 O O . GLN C 1 169 ? 43.604 83.983 5.019 1.00 10.48 169 GLN C O 1
ATOM 5600 N N . LEU C 1 170 ? 43.017 82.213 3.790 1.00 9.81 170 LEU C N 1
ATOM 5601 C CA . LEU C 1 170 ? 43.909 82.535 2.675 1.00 10.47 170 LEU C CA 1
ATOM 5602 C C . LEU C 1 170 ? 43.094 82.722 1.423 1.00 10.14 170 LEU C C 1
ATOM 5603 O O . LEU C 1 170 ? 42.104 82.026 1.220 1.00 10.10 170 LEU C O 1
ATOM 5608 N N . PHE C 1 171 ? 43.551 83.629 0.569 1.00 9.87 171 PHE C N 1
ATOM 5609 C CA . PHE C 1 171 ? 43.010 83.776 -0.792 1.00 9.54 171 PHE C CA 1
ATOM 5610 C C . PHE C 1 171 ? 44.149 83.826 -1.786 1.00 10.30 171 PHE C C 1
ATOM 5611 O O . PHE C 1 171 ? 45.072 84.637 -1.638 1.00 11.09 171 PHE C O 1
ATOM 5619 N N . VAL C 1 172 ? 44.078 82.949 -2.785 1.00 9.72 172 VAL C N 1
ATOM 5620 C CA . VAL C 1 172 ? 45.004 82.960 -3.921 1.00 11.22 172 VAL C CA 1
ATOM 5621 C C . VAL C 1 172 ? 44.241 83.433 -5.158 1.00 11.12 172 VAL C C 1
ATOM 5622 O O . VAL C 1 172 ? 43.105 83.014 -5.383 1.00 10.98 172 VAL C O 1
ATOM 5626 N N . ALA C 1 173 ? 44.849 84.302 -5.963 1.00 11.35 173 ALA C N 1
ATOM 5627 C CA . ALA C 1 173 ? 44.080 85.058 -6.971 1.00 11.45 173 ALA C CA 1
ATOM 5628 C C . ALA C 1 173 ? 44.810 85.472 -8.255 1.00 12.39 173 ALA C C 1
ATOM 5629 O O . ALA C 1 173 ? 46.044 85.467 -8.313 1.00 12.14 173 ALA C O 1
ATOM 5631 N N . ASN C 1 174 ? 44.007 85.793 -9.282 1.00 12.17 174 ASN C N 1
ATOM 5632 C CA . ASN C 1 174 ? 44.408 86.583 -10.463 1.00 12.72 174 ASN C CA 1
ATOM 5633 C C . ASN C 1 174 ? 43.369 87.676 -10.530 1.00 11.55 174 ASN C C 1
ATOM 5634 O O . ASN C 1 174 ? 42.392 87.574 -11.271 1.00 11.64 174 ASN C O 1
ATOM 5639 N N . TRP C 1 175 ? 43.556 88.722 -9.735 1.00 10.95 175 TRP C N 1
ATOM 5640 C CA . TRP C 1 175 ? 42.545 89.752 -9.602 1.00 10.52 175 TRP C CA 1
ATOM 5641 C C . TRP C 1 175 ? 43.065 90.978 -10.323 1.00 11.18 175 TRP C C 1
ATOM 5642 O O . TRP C 1 175 ? 44.069 91.540 -9.899 1.00 10.72 175 TRP C O 1
ATOM 5653 N N . PRO C 1 176 ? 42.405 91.383 -11.425 1.00 11.91 176 PRO C N 1
ATOM 5654 C CA . PRO C 1 176 ? 42.943 92.501 -12.231 1.00 12.23 176 PRO C CA 1
ATOM 5655 C C . PRO C 1 176 ? 43.023 93.827 -11.472 1.00 12.00 176 PRO C C 1
ATOM 5656 O O . PRO C 1 176 ? 42.203 94.099 -10.590 1.00 11.95 176 PRO C O 1
ATOM 5660 N N . SER C 1 177 ? 44.006 94.649 -11.826 1.00 11.76 177 SER C N 1
ATOM 5661 C CA . SER C 1 177 ? 44.207 95.922 -11.143 1.00 12.54 177 SER C CA 1
ATOM 5662 C C . SER C 1 177 ? 43.052 96.899 -11.294 1.00 12.43 177 SER C C 1
ATOM 5663 O O . SER C 1 177 ? 42.896 97.787 -10.451 1.00 12.84 177 SER C O 1
ATOM 5666 N N . ALA C 1 178 ? 42.251 96.728 -12.355 1.00 12.66 178 ALA C N 1
ATOM 5667 C CA . ALA C 1 178 ? 41.056 97.549 -12.561 1.00 13.56 178 ALA C CA 1
ATOM 5668 C C . ALA C 1 178 ? 40.130 97.493 -11.346 1.00 13.92 178 ALA C C 1
ATOM 5669 O O . ALA C 1 178 ? 39.437 98.462 -11.045 1.00 14.23 178 ALA C O 1
ATOM 5671 N N . ARG C 1 179 ? 40.149 96.363 -10.638 1.00 12.96 179 ARG C N 1
ATOM 5672 C CA . ARG C 1 179 ? 39.289 96.185 -9.466 1.00 13.12 179 ARG C CA 1
ATOM 5673 C C . ARG C 1 179 ? 40.112 95.929 -8.193 1.00 11.06 179 ARG C C 1
ATOM 5674 O O . ARG C 1 179 ? 39.620 95.306 -7.238 1.00 10.26 179 ARG C O 1
ATOM 5682 N N . ALA C 1 180 ? 41.336 96.468 -8.157 1.00 10.05 180 ALA C N 1
ATOM 5683 C CA . ALA C 1 180 ? 42.218 96.312 -6.985 1.00 9.79 180 ALA C CA 1
ATOM 5684 C C . ALA C 1 180 ? 41.593 96.818 -5.693 1.00 9.77 180 ALA C C 1
ATOM 5685 O O . ALA C 1 180 ? 41.826 96.258 -4.617 1.00 8.46 180 ALA C O 1
ATOM 5687 N N . TYR C 1 181 ? 40.849 97.920 -5.790 1.00 9.31 181 TYR C N 1
ATOM 5688 C CA . TYR C 1 181 ? 40.237 98.486 -4.576 1.00 9.89 181 TYR C CA 1
ATOM 5689 C C . TYR C 1 181 ? 39.361 97.459 -3.860 1.00 9.04 181 TYR C C 1
ATOM 5690 O O . TYR C 1 181 ? 39.409 97.368 -2.631 1.00 9.19 181 TYR C O 1
ATOM 5699 N N . ALA C 1 182 ? 38.559 96.700 -4.621 1.00 8.13 182 ALA C N 1
ATOM 5700 C CA . ALA C 1 182 ? 37.673 95.691 -4.039 1.00 7.94 182 ALA C CA 1
ATOM 5701 C C . ALA C 1 182 ? 38.493 94.599 -3.361 1.00 7.75 182 ALA C C 1
ATOM 5702 O O . ALA C 1 182 ? 38.171 94.152 -2.259 1.00 8.58 182 ALA C O 1
ATOM 5704 N N . TRP C 1 183 ? 39.533 94.139 -4.043 1.00 7.17 183 TRP C N 1
ATOM 5705 C CA . TRP C 1 183 ? 40.425 93.121 -3.468 1.00 6.92 183 TRP C CA 1
ATOM 5706 C C . TRP C 1 183 ? 40.962 93.577 -2.117 1.00 7.47 183 TRP C C 1
ATOM 5707 O O . TRP C 1 183 ? 40.838 92.869 -1.111 1.00 7.96 183 TRP C O 1
ATOM 5718 N N . LYS C 1 184 ? 41.551 94.767 -2.096 1.00 6.94 184 LYS C N 1
ATOM 5719 C CA . LYS C 1 184 ? 42.153 95.292 -0.874 1.00 7.97 184 LYS C CA 1
ATOM 5720 C C . LYS C 1 184 ? 41.129 95.447 0.232 1.00 8.21 184 LYS C C 1
ATOM 5721 O O . LYS C 1 184 ? 41.346 95.043 1.360 1.00 7.69 184 LYS C O 1
ATOM 5727 N N . THR C 1 185 ? 39.983 96.017 -0.106 1.00 7.82 185 THR C N 1
ATOM 5728 C CA . THR C 1 185 ? 38.969 96.277 0.899 1.00 7.64 185 THR C CA 1
ATOM 5729 C C . THR C 1 185 ? 38.373 95.000 1.490 1.00 7.11 185 THR C C 1
ATOM 5730 O O . THR C 1 185 ? 38.212 94.864 2.716 1.00 7.44 185 THR C O 1
ATOM 5734 N N . LEU C 1 186 ? 38.026 94.070 0.612 1.00 7.05 186 LEU C N 1
ATOM 5735 C CA . LEU C 1 186 ? 37.416 92.810 1.055 1.00 6.53 186 LEU C CA 1
ATOM 5736 C C . LEU C 1 186 ? 38.362 91.984 1.917 1.00 6.48 186 LEU C C 1
ATOM 5737 O O . LEU C 1 186 ? 37.934 91.410 2.918 1.00 7.44 186 LEU C O 1
ATOM 5742 N N . LEU C 1 187 ? 39.642 91.933 1.559 1.00 6.67 187 LEU C N 1
ATOM 5743 C CA . LEU C 1 187 ? 40.616 91.186 2.398 1.00 7.25 187 LEU C CA 1
ATOM 5744 C C . LEU C 1 187 ? 40.634 91.712 3.833 1.00 6.68 187 LEU C C 1
ATOM 5745 O O . LEU C 1 187 ? 40.599 90.935 4.807 1.00 6.89 187 LEU C O 1
ATOM 5750 N N . ARG C 1 188 ? 40.673 93.037 3.945 1.00 7.25 188 ARG C N 1
ATOM 5751 C CA . ARG C 1 188 ? 40.662 93.699 5.247 1.00 7.59 188 ARG C CA 1
ATOM 5752 C C . ARG C 1 188 ? 39.357 93.451 6.003 1.00 8.01 188 ARG C C 1
ATOM 5753 O O . ARG C 1 188 ? 39.369 93.160 7.218 1.00 9.08 188 ARG C O 1
ATOM 5761 N N . ALA C 1 189 ? 38.232 93.512 5.293 1.00 8.33 189 ALA C N 1
ATOM 5762 C CA . ALA C 1 189 ? 36.934 93.267 5.921 1.00 8.17 189 ALA C CA 1
ATOM 5763 C C . ALA C 1 189 ? 36.836 91.820 6.443 1.00 8.18 189 ALA C C 1
ATOM 5764 O O . ALA C 1 189 ? 36.331 91.593 7.542 1.00 8.55 189 ALA C O 1
ATOM 5766 N N . ARG C 1 190 ? 37.315 90.850 5.659 1.00 8.38 190 ARG C N 1
ATOM 5767 C CA . ARG C 1 190 ? 37.267 89.448 6.103 1.00 8.68 190 ARG C CA 1
ATOM 5768 C C . ARG C 1 190 ? 38.059 89.229 7.395 1.00 8.86 190 ARG C C 1
ATOM 5769 O O . ARG C 1 190 ? 37.587 88.545 8.318 1.00 9.34 190 ARG C O 1
ATOM 5777 N N . ALA C 1 191 ? 39.259 89.801 7.476 1.00 7.85 191 ALA C N 1
ATOM 5778 C CA . ALA C 1 191 ? 40.072 89.674 8.686 1.00 7.65 191 ALA C CA 1
ATOM 5779 C C . ALA C 1 191 ? 39.299 90.253 9.889 1.00 8.05 191 ALA C C 1
ATOM 5780 O O . ALA C 1 191 ? 39.275 89.661 10.964 1.00 7.81 191 ALA C O 1
ATOM 5782 N N . ILE C 1 192 ? 38.671 91.417 9.682 1.00 6.94 192 ILE C N 1
ATOM 5783 C CA . ILE C 1 192 ? 37.969 92.101 10.775 1.00 7.78 192 ILE C CA 1
ATOM 5784 C C . ILE C 1 192 ? 36.764 91.298 11.236 1.00 8.34 192 ILE C C 1
ATOM 5785 O O . ILE C 1 192 ? 36.618 91.009 12.443 1.00 8.40 192 ILE C O 1
ATOM 5790 N N . GLU C 1 193 ? 35.908 90.917 10.285 1.00 8.16 193 GLU C N 1
ATOM 5791 C CA . GLU C 1 193 ? 34.646 90.291 10.657 1.00 9.46 193 GLU C CA 1
ATOM 5792 C C . GLU C 1 193 ? 34.874 88.877 11.157 1.00 8.72 193 GLU C C 1
ATOM 5793 O O . GLU C 1 193 ? 34.119 88.390 11.995 1.00 9.42 193 GLU C O 1
ATOM 5799 N N . ASN C 1 194 ? 35.905 88.218 10.635 1.00 8.57 194 ASN C N 1
ATOM 5800 C CA . ASN C 1 194 ? 36.159 86.833 11.010 1.00 8.92 194 ASN C CA 1
ATOM 5801 C C . ASN C 1 194 ? 37.187 86.694 12.132 1.00 9.45 194 ASN C C 1
ATOM 5802 O O . ASN C 1 194 ? 37.565 85.566 12.479 1.00 8.92 194 ASN C O 1
ATOM 5807 N N . LEU C 1 195 ? 37.629 87.836 12.678 1.00 9.35 195 LEU C N 1
ATOM 5808 C CA . LEU C 1 195 ? 38.547 87.866 13.806 1.00 9.96 195 LEU C CA 1
ATOM 5809 C C . LEU C 1 195 ? 39.736 86.929 13.565 1.00 9.39 195 LEU C C 1
ATOM 5810 O O . LEU C 1 195 ? 40.039 86.068 14.380 1.00 9.17 195 LEU C O 1
ATOM 5815 N N . CYS C 1 196 ? 40.384 87.079 12.422 1.00 8.91 196 CYS C N 1
ATOM 5816 C CA . CYS C 1 196 ? 41.444 86.144 12.061 1.00 9.58 196 CYS C CA 1
ATOM 5817 C C . CYS C 1 196 ? 42.508 86.838 11.234 1.00 9.42 196 CYS C C 1
ATOM 5818 O O . CYS C 1 196 ? 42.299 87.951 10.727 1.00 10.31 196 CYS C O 1
ATOM 5821 N N . PHE C 1 197 ? 43.646 86.162 11.068 1.00 8.85 197 PHE C N 1
ATOM 5822 C CA . PHE C 1 197 ? 44.645 86.627 10.120 1.00 8.77 197 PHE C CA 1
ATOM 5823 C C . PHE C 1 197 ? 44.150 86.248 8.743 1.00 8.03 197 PHE C C 1
ATOM 5824 O O . PHE C 1 197 ? 43.404 85.272 8.567 1.00 8.08 197 PHE C O 1
ATOM 5832 N N . VAL C 1 198 ? 44.540 87.052 7.771 1.00 8.28 198 VAL C N 1
ATOM 5833 C CA . VAL C 1 198 ? 44.239 86.788 6.373 1.00 7.61 198 VAL C CA 1
ATOM 5834 C C . VAL C 1 198 ? 45.556 86.899 5.601 1.00 8.53 198 VAL C C 1
ATOM 5835 O O . VAL C 1 198 ? 46.310 87.851 5.806 1.00 9.63 198 VAL C O 1
ATOM 5839 N N . ALA C 1 199 ? 45.847 85.916 4.755 1.00 8.01 199 ALA C N 1
ATOM 5840 C CA . ALA C 1 199 ? 47.016 85.978 3.877 1.00 8.11 199 ALA C CA 1
ATOM 5841 C C . ALA C 1 199 ? 46.557 85.786 2.451 1.00 8.98 199 ALA C C 1
ATOM 5842 O O . ALA C 1 199 ? 45.754 84.891 2.157 1.00 9.76 199 ALA C O 1
ATOM 5844 N N . ALA C 1 200 ? 47.049 86.621 1.547 1.00 7.88 200 ALA C N 1
ATOM 5845 C CA . ALA C 1 200 ? 46.487 86.606 0.221 1.00 8.13 200 ALA C CA 1
ATOM 5846 C C . ALA C 1 200 ? 47.577 86.847 -0.786 1.00 7.95 200 ALA C C 1
ATOM 5847 O O . ALA C 1 200 ? 48.426 87.714 -0.583 1.00 8.82 200 ALA C O 1
ATOM 5849 N N . VAL C 1 201 ? 47.540 86.090 -1.876 1.00 8.16 201 VAL C N 1
ATOM 5850 C CA . VAL C 1 201 ? 48.520 86.246 -2.949 1.00 8.23 201 VAL C CA 1
ATOM 5851 C C . VAL C 1 201 ? 47.801 86.464 -4.270 1.00 7.77 201 VAL C C 1
ATOM 5852 O O . VAL C 1 201 ? 46.884 85.715 -4.640 1.00 8.49 201 VAL C O 1
ATOM 5856 N N . ASN C 1 202 ? 48.210 87.521 -4.961 1.00 7.65 202 ASN C N 1
ATOM 5857 C CA . ASN C 1 202 ? 47.690 87.823 -6.278 1.00 8.48 202 ASN C CA 1
ATOM 5858 C C . ASN C 1 202 ? 48.872 87.978 -7.226 1.00 8.84 202 ASN C C 1
ATOM 5859 O O . ASN C 1 202 ? 49.938 88.434 -6.815 1.00 10.26 202 ASN C O 1
ATOM 5864 N N . ARG C 1 203 ? 48.716 87.565 -8.481 1.00 8.47 203 ARG C N 1
ATOM 5865 C CA . ARG C 1 203 ? 49.840 87.706 -9.413 1.00 9.07 203 ARG C CA 1
ATOM 5866 C C . ARG C 1 203 ? 50.049 89.179 -9.782 1.00 9.31 203 ARG C C 1
ATOM 5867 O O . ARG C 1 203 ? 49.216 90.060 -9.462 1.00 8.18 203 ARG C O 1
ATOM 5875 N N . VAL C 1 204 ? 51.168 89.405 -10.468 1.00 9.34 204 VAL C N 1
ATOM 5876 C CA . VAL C 1 204 ? 51.519 90.686 -11.073 1.00 9.63 204 VAL C CA 1
ATOM 5877 C C . VAL C 1 204 ? 51.766 90.488 -12.567 1.00 10.15 204 VAL C C 1
ATOM 5878 O O . VAL C 1 204 ? 51.731 89.362 -13.089 1.00 9.67 204 VAL C O 1
ATOM 5882 N N . GLY C 1 205 ? 52.056 91.585 -13.262 1.00 11.03 205 GLY C N 1
ATOM 5883 C CA . GLY C 1 205 ? 52.321 91.524 -14.688 1.00 12.33 205 GLY C CA 1
ATOM 5884 C C . GLY C 1 205 ? 51.082 91.598 -15.548 1.00 12.98 205 GLY C C 1
ATOM 5885 O O . GLY C 1 205 ? 49.988 91.958 -15.078 1.00 13.34 205 GLY C O 1
ATOM 5886 N N . VAL C 1 206 ? 51.259 91.263 -16.823 1.00 13.38 206 VAL C N 1
ATOM 5887 C CA . VAL C 1 206 ? 50.170 91.327 -17.797 1.00 14.54 206 VAL C CA 1
ATOM 5888 C C . VAL C 1 206 ? 49.999 89.932 -18.385 1.00 15.14 206 VAL C C 1
ATOM 5889 O O . VAL C 1 206 ? 50.999 89.282 -18.711 1.00 15.55 206 VAL C O 1
ATOM 5893 N N . ASP C 1 207 ? 48.758 89.461 -18.494 1.00 15.60 207 ASP C N 1
ATOM 5894 C CA . ASP C 1 207 ? 48.501 88.105 -18.999 1.00 17.17 207 ASP C CA 1
ATOM 5895 C C . ASP C 1 207 ? 48.374 88.102 -20.512 1.00 18.31 207 ASP C C 1
ATOM 5896 O O . ASP C 1 207 ? 48.474 89.153 -21.143 1.00 17.80 207 ASP C O 1
ATOM 5901 N N . GLY C 1 208 ? 48.167 86.916 -21.079 1.00 20.28 208 GLY C N 1
ATOM 5902 C CA . GLY C 1 208 ? 48.105 86.740 -22.525 1.00 23.36 208 GLY C CA 1
ATOM 5903 C C . GLY C 1 208 ? 47.022 87.581 -23.175 1.00 25.11 208 GLY C C 1
ATOM 5904 O O . GLY C 1 208 ? 47.119 87.906 -24.365 1.00 26.73 208 GLY C O 1
ATOM 5905 N N . ASN C 1 209 ? 46.001 87.936 -22.395 1.00 26.18 209 ASN C N 1
ATOM 5906 C CA . ASN C 1 209 ? 44.904 88.777 -22.875 1.00 27.42 209 ASN C CA 1
ATOM 5907 C C . ASN C 1 209 ? 45.002 90.241 -22.467 1.00 27.28 209 ASN C C 1
ATOM 5908 O O . ASN C 1 209 ? 43.998 90.970 -22.474 1.00 28.95 209 ASN C O 1
ATOM 5913 N N . GLN C 1 210 ? 46.222 90.663 -22.134 1.00 26.61 210 GLN C N 1
ATOM 5914 C CA . GLN C 1 210 ? 46.559 92.058 -21.867 1.00 25.56 210 GLN C CA 1
ATOM 5915 C C . GLN C 1 210 ? 45.910 92.635 -20.622 1.00 23.97 210 GLN C C 1
ATOM 5916 O O . GLN C 1 210 ? 45.870 93.854 -20.482 1.00 24.39 210 GLN C O 1
ATOM 5922 N N . LEU C 1 211 ? 45.419 91.774 -19.730 1.00 21.31 211 LEU C N 1
ATOM 5923 C CA . LEU C 1 211 ? 44.925 92.212 -18.425 1.00 19.76 211 LEU C CA 1
ATOM 5924 C C . LEU C 1 211 ? 46.101 92.440 -17.479 1.00 17.48 211 LEU C C 1
ATOM 5925 O O . LEU C 1 211 ? 46.965 91.586 -17.357 1.00 16.67 211 LEU C O 1
ATOM 5930 N N . HIS C 1 212 ? 46.102 93.592 -16.818 1.00 15.72 212 HIS C N 1
ATOM 5931 C CA . HIS C 1 212 ? 47.153 93.970 -15.876 1.00 14.54 212 HIS C CA 1
ATOM 5932 C C . HIS C 1 212 ? 46.756 93.592 -14.458 1.00 12.99 212 HIS C C 1
ATOM 5933 O O . HIS C 1 212 ? 45.607 93.788 -14.041 1.00 11.75 212 HIS C O 1
ATOM 5940 N N . TYR C 1 213 ? 47.740 93.088 -13.726 1.00 11.48 213 TYR C N 1
ATOM 5941 C CA . TYR C 1 213 ? 47.600 92.687 -12.325 1.00 11.27 213 TYR C CA 1
ATOM 5942 C C . TYR C 1 213 ? 48.603 93.458 -11.481 1.00 10.44 213 TYR C C 1
ATOM 5943 O O . TYR C 1 213 ? 49.784 93.507 -11.828 1.00 11.14 213 TYR C O 1
ATOM 5952 N N . ALA C 1 214 ? 48.131 94.051 -10.383 1.00 10.16 214 ALA C N 1
ATOM 5953 C CA . ALA C 1 214 ? 48.943 94.926 -9.520 1.00 9.95 214 ALA C CA 1
ATOM 5954 C C . ALA C 1 214 ? 49.462 94.196 -8.284 1.00 9.83 214 ALA C C 1
ATOM 5955 O O . ALA C 1 214 ? 50.167 94.781 -7.463 1.00 9.77 214 ALA C O 1
ATOM 5957 N N . GLY C 1 215 ? 49.085 92.939 -8.125 1.00 9.29 215 GLY C N 1
ATOM 5958 C CA . GLY C 1 215 ? 49.483 92.202 -6.931 1.00 9.47 215 GLY C CA 1
ATOM 5959 C C . GLY C 1 215 ? 48.632 92.612 -5.735 1.00 8.98 215 GLY C C 1
ATOM 5960 O O . GLY C 1 215 ? 47.493 92.198 -5.627 1.00 9.38 215 GLY C O 1
ATOM 5961 N N . ASP C 1 216 ? 49.186 93.445 -4.853 1.00 9.08 216 ASP C N 1
ATOM 5962 C CA . ASP C 1 216 ? 48.568 93.732 -3.551 1.00 9.96 216 ASP C CA 1
ATOM 5963 C C . ASP C 1 216 ? 48.435 92.483 -2.677 1.00 9.79 216 ASP C C 1
ATOM 5964 O O . ASP C 1 216 ? 47.452 92.300 -1.929 1.00 10.00 216 ASP C O 1
ATOM 5969 N N . SER C 1 217 ? 49.414 91.594 -2.794 1.00 8.15 217 SER C N 1
ATOM 5970 C CA . SER C 1 217 ? 49.486 90.456 -1.874 1.00 7.99 217 SER C CA 1
ATOM 5971 C C . SER C 1 217 ? 49.783 90.980 -0.480 1.00 7.61 217 SER C C 1
ATOM 5972 O O . SER C 1 217 ? 50.456 92.009 -0.312 1.00 8.83 217 SER C O 1
ATOM 5975 N N . ALA C 1 218 ? 49.242 90.314 0.531 1.00 7.20 218 ALA C N 1
ATOM 5976 C CA . ALA C 1 218 ? 49.383 90.823 1.884 1.00 7.34 218 ALA C CA 1
ATOM 5977 C C . ALA C 1 218 ? 49.159 89.784 2.936 1.00 7.95 218 ALA C C 1
ATOM 5978 O O . ALA C 1 218 ? 48.523 88.765 2.676 1.00 8.60 218 ALA C O 1
ATOM 5980 N N . VAL C 1 219 ? 49.675 90.075 4.127 1.00 6.96 219 VAL C N 1
ATOM 5981 C CA . VAL C 1 219 ? 49.279 89.373 5.341 1.00 7.62 219 VAL C CA 1
ATOM 5982 C C . VAL C 1 219 ? 48.662 90.437 6.206 1.00 8.46 219 VAL C C 1
ATOM 5983 O O . VAL C 1 219 ? 49.306 91.458 6.491 1.00 9.04 219 VAL C O 1
ATOM 5987 N N . ILE C 1 220 ? 47.422 90.183 6.610 1.00 8.70 220 ILE C N 1
ATOM 5988 C CA . ILE C 1 220 ? 46.602 91.186 7.268 1.00 8.36 220 ILE C CA 1
ATOM 5989 C C . ILE C 1 220 ? 46.229 90.616 8.633 1.00 8.41 220 ILE C C 1
ATOM 5990 O O . ILE C 1 220 ? 45.882 89.442 8.742 1.00 8.32 220 ILE C O 1
ATOM 5995 N N . ASP C 1 221 ? 46.336 91.434 9.674 1.00 8.55 221 ASP C N 1
ATOM 5996 C CA . ASP C 1 221 ? 46.062 90.963 11.027 1.00 9.50 221 ASP C CA 1
ATOM 5997 C C . ASP C 1 221 ? 44.547 90.972 11.300 1.00 9.82 221 ASP C C 1
ATOM 5998 O O . ASP C 1 221 ? 43.750 91.426 10.471 1.00 9.49 221 ASP C O 1
ATOM 6003 N N . PHE C 1 222 ? 44.168 90.473 12.474 1.00 10.39 222 PHE C N 1
ATOM 6004 C CA . PHE C 1 222 ? 42.769 90.307 12.904 1.00 11.15 222 PHE C CA 1
ATOM 6005 C C . PHE C 1 222 ? 42.053 91.642 13.170 1.00 11.66 222 PHE C C 1
ATOM 6006 O O . PHE C 1 222 ? 40.856 91.643 13.454 1.00 12.64 222 PHE C O 1
ATOM 6014 N N . LEU C 1 223 ? 42.772 92.768 13.074 1.00 10.50 223 LEU C N 1
ATOM 6015 C CA . LEU C 1 223 ? 42.155 94.089 13.092 1.00 10.60 223 LEU C CA 1
ATOM 6016 C C . LEU C 1 223 ? 41.968 94.685 11.678 1.00 10.71 223 LEU C C 1
ATOM 6017 O O . LEU C 1 223 ? 41.512 95.841 11.524 1.00 9.76 223 LEU C O 1
ATOM 6022 N N . GLY C 1 224 ? 42.320 93.901 10.664 1.00 9.18 224 GLY C N 1
ATOM 6023 C CA . GLY C 1 224 ? 42.224 94.360 9.283 1.00 9.37 224 GLY C CA 1
ATOM 6024 C C . GLY C 1 224 ? 43.406 95.200 8.829 1.00 9.34 224 GLY C C 1
ATOM 6025 O O . GLY C 1 224 ? 43.380 95.770 7.739 1.00 8.88 224 GLY C O 1
ATOM 6026 N N . GLN C 1 225 ? 44.459 95.220 9.638 1.00 9.91 225 GLN C N 1
ATOM 6027 C CA . GLN C 1 225 ? 45.642 96.040 9.361 1.00 11.33 225 GLN C CA 1
ATOM 6028 C C . GLN C 1 225 ? 46.719 95.176 8.721 1.00 11.77 225 GLN C C 1
ATOM 6029 O O . GLN C 1 225 ? 47.102 94.142 9.290 1.00 11.32 225 GLN C O 1
ATOM 6035 N N . PRO C 1 226 ? 47.235 95.598 7.560 1.00 12.59 226 PRO C N 1
ATOM 6036 C CA . PRO C 1 226 ? 48.273 94.786 6.956 1.00 12.95 226 PRO C CA 1
ATOM 6037 C C . PRO C 1 226 ? 49.527 94.761 7.837 1.00 12.85 226 PRO C C 1
ATOM 6038 O O . PRO C 1 226 ? 49.841 95.729 8.566 1.00 12.96 226 PRO C O 1
ATOM 6042 N N . GLN C 1 227 ? 50.210 93.633 7.804 1.00 11.46 227 GLN C N 1
ATOM 6043 C CA . GLN C 1 227 ? 51.491 93.507 8.449 1.00 10.70 227 GLN C CA 1
ATOM 6044 C C . GLN C 1 227 ? 52.578 93.583 7.370 1.00 9.92 227 GLN C C 1
ATOM 6045 O O . GLN C 1 227 ? 53.620 94.214 7.571 1.00 9.20 227 GLN C O 1
ATOM 6051 N N . VAL C 1 228 ? 52.337 92.934 6.235 1.00 9.23 228 VAL C N 1
ATOM 6052 C CA . VAL C 1 228 ? 53.177 93.150 5.053 1.00 9.24 228 VAL C CA 1
ATOM 6053 C C . VAL C 1 228 ? 52.258 93.295 3.847 1.00 9.14 228 VAL C C 1
ATOM 6054 O O . VAL C 1 228 ? 51.224 92.658 3.789 1.00 8.77 228 VAL C O 1
ATOM 6058 N N . GLU C 1 229 ? 52.630 94.157 2.909 1.00 9.04 229 GLU C N 1
ATOM 6059 C CA . GLU C 1 229 ? 51.879 94.277 1.669 1.00 9.19 229 GLU C CA 1
ATOM 6060 C C . GLU C 1 229 ? 52.887 94.551 0.565 1.00 9.10 229 GLU C C 1
ATOM 6061 O O . GLU C 1 229 ? 53.829 95.345 0.751 1.00 8.77 229 GLU C O 1
ATOM 6067 N N . ILE C 1 230 ? 52.673 93.891 -0.566 1.00 8.13 230 ILE C N 1
ATOM 6068 C CA . ILE C 1 230 ? 53.578 94.025 -1.720 1.00 8.39 230 ILE C CA 1
ATOM 6069 C C . ILE C 1 230 ? 52.756 94.222 -2.985 1.00 9.34 230 ILE C C 1
ATOM 6070 O O . ILE C 1 230 ? 51.633 93.730 -3.096 1.00 9.28 230 ILE C O 1
ATOM 6075 N N . ARG C 1 231 ? 53.305 94.963 -3.943 1.00 9.39 231 ARG C N 1
ATOM 6076 C CA . ARG C 1 231 ? 52.578 95.205 -5.197 1.00 11.39 231 ARG C CA 1
ATOM 6077 C C . ARG C 1 231 ? 53.462 95.459 -6.391 1.00 10.28 231 ARG C C 1
ATOM 6078 O O . ARG C 1 231 ? 54.650 95.801 -6.261 1.00 9.46 231 ARG C O 1
ATOM 6086 N N . GLU C 1 232 ? 52.820 95.292 -7.547 1.00 10.04 232 GLU C N 1
ATOM 6087 C CA . GLU C 1 232 ? 53.299 95.663 -8.874 1.00 11.53 232 GLU C CA 1
ATOM 6088 C C . GLU C 1 232 ? 54.438 94.811 -9.411 1.00 11.02 232 GLU C C 1
ATOM 6089 O O . GLU C 1 232 ? 54.391 94.380 -10.560 1.00 11.32 232 GLU C O 1
ATOM 6095 N N . GLN C 1 233 ? 55.459 94.594 -8.593 1.00 10.62 233 GLN C N 1
ATOM 6096 C CA . GLN C 1 233 ? 56.631 93.843 -9.017 1.00 11.14 233 GLN C CA 1
ATOM 6097 C C . GLN C 1 233 ? 56.584 92.399 -8.546 1.00 11.03 233 GLN C C 1
ATOM 6098 O O . GLN C 1 233 ? 55.933 92.083 -7.552 1.00 10.92 233 GLN C O 1
ATOM 6104 N N . GLU C 1 234 ? 57.289 91.528 -9.260 1.00 11.40 234 GLU C N 1
ATOM 6105 C CA . GLU C 1 234 ? 57.491 90.159 -8.809 1.00 12.14 234 GLU C CA 1
ATOM 6106 C C . GLU C 1 234 ? 58.258 90.245 -7.484 1.00 11.56 234 GLU C C 1
ATOM 6107 O O . GLU C 1 234 ? 59.249 90.977 -7.358 1.00 11.46 234 GLU C O 1
ATOM 6113 N N . GLN C 1 235 ? 57.776 89.546 -6.469 1.00 10.66 235 GLN C N 1
ATOM 6114 C CA . GLN C 1 235 ? 58.277 89.778 -5.112 1.00 10.70 235 GLN C CA 1
ATOM 6115 C C . GLN C 1 235 ? 57.903 88.601 -4.213 1.00 10.62 235 GLN C C 1
ATOM 6116 O O . GLN C 1 235 ? 56.799 88.064 -4.316 1.00 10.60 235 GLN C O 1
ATOM 6122 N N . VAL C 1 236 ? 58.817 88.233 -3.323 1.00 10.36 236 VAL C N 1
ATOM 6123 C CA . VAL C 1 236 ? 58.542 87.238 -2.283 1.00 10.54 236 VAL C CA 1
ATOM 6124 C C . VAL C 1 236 ? 58.824 87.929 -0.963 1.00 10.70 236 VAL C C 1
ATOM 6125 O O . VAL C 1 236 ? 59.795 88.691 -0.832 1.00 10.60 236 VAL C O 1
ATOM 6129 N N . VAL C 1 237 ? 57.955 87.721 0.015 1.00 10.10 237 VAL C N 1
ATOM 6130 C CA . VAL C 1 237 ? 58.260 88.201 1.357 1.00 10.20 237 VAL C CA 1
ATOM 6131 C C . VAL C 1 237 ? 57.826 87.121 2.327 1.00 10.21 237 VAL C C 1
ATOM 6132 O O . VAL C 1 237 ? 56.851 86.439 2.066 1.00 11.42 237 VAL C O 1
ATOM 6136 N N . THR C 1 238 ? 58.575 86.969 3.413 1.00 10.51 238 THR C N 1
ATOM 6137 C CA . THR C 1 238 ? 58.208 86.024 4.462 1.00 10.67 238 THR C CA 1
ATOM 6138 C C . THR C 1 238 ? 58.019 86.801 5.752 1.00 11.32 238 THR C C 1
ATOM 6139 O O . THR C 1 238 ? 58.879 87.605 6.152 1.00 10.40 238 THR C O 1
ATOM 6143 N N . THR C 1 239 ? 56.894 86.561 6.411 1.00 10.75 239 THR C N 1
ATOM 6144 C CA . THR C 1 239 ? 56.574 87.251 7.647 1.00 12.17 239 THR C CA 1
ATOM 6145 C C . THR C 1 239 ? 56.047 86.242 8.670 1.00 11.92 239 THR C C 1
ATOM 6146 O O . THR C 1 239 ? 55.577 85.177 8.277 1.00 12.92 239 THR C O 1
ATOM 6150 N N . THR C 1 240 ? 56.102 86.579 9.961 1.00 10.99 240 THR C N 1
ATOM 6151 C CA . THR C 1 240 ? 55.600 85.660 11.007 1.00 11.47 240 THR C CA 1
ATOM 6152 C C . THR C 1 240 ? 54.343 86.230 11.669 1.00 10.93 240 THR C C 1
ATOM 6153 O O . THR C 1 240 ? 54.297 87.402 12.044 1.00 11.19 240 THR C O 1
ATOM 6157 N N . ILE C 1 241 ? 53.309 85.406 11.811 1.00 10.09 241 ILE C N 1
ATOM 6158 C CA . ILE C 1 241 ? 52.091 85.865 12.490 1.00 10.38 241 ILE C CA 1
ATOM 6159 C C . ILE C 1 241 ? 51.958 85.295 13.899 1.00 10.72 241 ILE C C 1
ATOM 6160 O O . ILE C 1 241 ? 52.315 84.138 14.139 1.00 11.08 241 ILE C O 1
ATOM 6165 N N . SER C 1 242 ? 51.465 86.134 14.805 1.00 10.64 242 SER C N 1
ATOM 6166 C CA . SER C 1 242 ? 51.435 85.830 16.229 1.00 10.89 242 SER C CA 1
ATOM 6167 C C . SER C 1 242 ? 50.172 85.094 16.681 1.00 10.61 242 SER C C 1
ATOM 6168 O O . SER C 1 242 ? 49.067 85.668 16.709 1.00 11.14 242 SER C O 1
ATOM 6171 N N . ALA C 1 243 ? 50.361 83.842 17.094 1.00 10.85 243 ALA C N 1
ATOM 6172 C CA . ALA C 1 243 ? 49.289 83.079 17.739 1.00 11.47 243 ALA C CA 1
ATOM 6173 C C . ALA C 1 243 ? 48.770 83.767 19.006 1.00 11.89 243 ALA C C 1
ATOM 6174 O O . ALA C 1 243 ? 47.548 83.840 19.231 1.00 11.98 243 ALA C O 1
ATOM 6176 N N . ALA C 1 244 ? 49.678 84.249 19.852 1.00 12.43 244 ALA C N 1
ATOM 6177 C CA . ALA C 1 244 ? 49.243 84.860 21.110 1.00 12.88 244 ALA C CA 1
ATOM 6178 C C . ALA C 1 244 ? 48.412 86.130 20.878 1.00 13.25 244 ALA C C 1
ATOM 6179 O O . ALA C 1 244 ? 47.435 86.385 21.592 1.00 12.57 244 ALA C O 1
ATOM 6181 N N . ALA C 1 245 ? 48.806 86.932 19.886 1.00 12.56 245 ALA C N 1
ATOM 6182 C CA . ALA C 1 245 ? 48.115 88.184 19.614 1.00 12.03 245 ALA C CA 1
ATOM 6183 C C . ALA C 1 245 ? 46.665 87.902 19.168 1.00 11.37 245 ALA C C 1
ATOM 6184 O O . ALA C 1 245 ? 45.728 88.619 19.561 1.00 10.53 245 ALA C O 1
ATOM 6186 N N . LEU C 1 246 ? 46.503 86.855 18.353 1.00 10.86 246 LEU C N 1
ATOM 6187 C CA . LEU C 1 246 ? 45.189 86.429 17.904 1.00 11.99 246 LEU C CA 1
ATOM 6188 C C . LEU C 1 246 ? 44.337 86.021 19.093 1.00 12.03 246 LEU C C 1
ATOM 6189 O O . LEU C 1 246 ? 43.179 86.412 19.196 1.00 11.88 246 LEU C O 1
ATOM 6194 N N . ALA C 1 247 ? 44.912 85.205 19.978 1.00 11.92 247 ALA C N 1
ATOM 6195 C CA . ALA C 1 247 ? 44.176 84.733 21.153 1.00 12.75 247 ALA C CA 1
ATOM 6196 C C . ALA C 1 247 ? 43.773 85.897 22.037 1.00 12.72 247 ALA C C 1
ATOM 6197 O O . ALA C 1 247 ? 42.635 85.953 22.536 1.00 13.22 247 ALA C O 1
ATOM 6199 N N . GLU C 1 248 ? 44.708 86.820 22.252 1.00 13.43 248 GLU C N 1
ATOM 6200 C CA . GLU C 1 248 ? 44.430 87.994 23.088 1.00 14.14 248 GLU C CA 1
ATOM 6201 C C . GLU C 1 248 ? 43.274 88.821 22.516 1.00 13.86 248 GLU C C 1
ATOM 6202 O O . GLU C 1 248 ? 42.369 89.221 23.236 1.00 13.34 248 GLU C O 1
ATOM 6208 N N . HIS C 1 249 ? 43.269 89.018 21.200 1.00 13.50 249 HIS C N 1
ATOM 6209 C CA . HIS C 1 249 ? 42.217 89.797 20.575 1.00 12.82 249 HIS C CA 1
ATOM 6210 C C . HIS C 1 249 ? 40.844 89.132 20.729 1.00 12.61 249 HIS C C 1
ATOM 6211 O O . HIS C 1 249 ? 39.837 89.789 20.996 1.00 12.50 249 HIS C O 1
ATOM 6218 N N . ARG C 1 250 ? 40.817 87.821 20.551 1.00 12.19 250 ARG C N 1
ATOM 6219 C CA . ARG C 1 250 ? 39.573 87.057 20.647 1.00 13.37 250 ARG C CA 1
ATOM 6220 C C . ARG C 1 250 ? 39.037 87.067 22.080 1.00 14.54 250 ARG C C 1
ATOM 6221 O O . ARG C 1 250 ? 37.825 87.058 22.302 1.00 15.54 250 ARG C O 1
ATOM 6229 N N . ALA C 1 251 ? 39.954 87.110 23.037 1.00 15.90 251 ALA C N 1
ATOM 6230 C CA . ALA C 1 251 ? 39.583 87.168 24.450 1.00 16.86 251 ALA C CA 1
ATOM 6231 C C . ALA C 1 251 ? 39.057 88.558 24.775 1.00 17.68 251 ALA C C 1
ATOM 6232 O O . ALA C 1 251 ? 38.083 88.710 25.533 1.00 18.20 251 ALA C O 1
ATOM 6234 N N . ARG C 1 252 ? 39.673 89.574 24.174 1.00 17.53 252 ARG C N 1
ATOM 6235 C CA . ARG C 1 252 ? 39.338 90.968 24.517 1.00 18.59 252 ARG C CA 1
ATOM 6236 C C . ARG C 1 252 ? 38.104 91.509 23.807 1.00 18.21 252 ARG C C 1
ATOM 6237 O O . ARG C 1 252 ? 37.352 92.292 24.380 1.00 18.66 252 ARG C O 1
ATOM 6245 N N . PHE C 1 253 ? 37.905 91.086 22.558 1.00 17.86 253 PHE C N 1
ATOM 6246 C CA . PHE C 1 253 ? 36.794 91.562 21.744 1.00 17.95 253 PHE C CA 1
ATOM 6247 C C . PHE C 1 253 ? 35.974 90.351 21.301 1.00 17.81 253 PHE C C 1
ATOM 6248 O O . PHE C 1 253 ? 36.272 89.743 20.264 1.00 16.72 253 PHE C O 1
ATOM 6256 N N . PRO C 1 254 ? 34.945 89.998 22.101 1.00 18.27 254 PRO C N 1
ATOM 6257 C CA . PRO C 1 254 ? 34.291 88.690 22.022 1.00 18.04 254 PRO C CA 1
ATOM 6258 C C . PRO C 1 254 ? 33.177 88.613 20.983 1.00 16.68 254 PRO C C 1
ATOM 6259 O O . PRO C 1 254 ? 32.130 88.009 21.240 1.00 15.5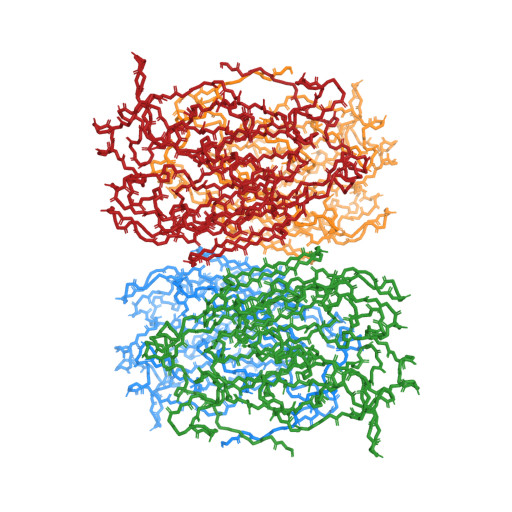8 254 PRO C O 1
ATOM 6263 N N . ALA C 1 255 ? 33.429 89.183 19.801 1.00 15.27 255 ALA C N 1
ATOM 6264 C CA . ALA C 1 255 ? 32.416 89.273 18.770 1.00 15.01 255 ALA C CA 1
ATOM 6265 C C . ALA C 1 255 ? 32.029 87.890 18.262 1.00 14.78 255 ALA C C 1
ATOM 6266 O O . ALA C 1 255 ? 30.940 87.733 17.717 1.00 15.09 255 ALA C O 1
ATOM 6268 N N . MET C 1 256 ? 32.920 86.910 18.456 1.00 14.83 256 MET C N 1
ATOM 6269 C CA . MET C 1 256 ? 32.635 85.517 18.065 1.00 14.94 256 MET C CA 1
ATOM 6270 C C . MET C 1 256 ? 31.357 85.010 18.719 1.00 14.45 256 MET C C 1
ATOM 6271 O O . MET C 1 256 ? 30.634 84.198 18.153 1.00 14.77 256 MET C O 1
ATOM 6276 N N . LEU C 1 257 ? 31.068 85.516 19.917 1.00 13.68 257 LEU C N 1
ATOM 6277 C CA . LEU C 1 257 ? 29.912 85.037 20.679 1.00 13.11 257 LEU C CA 1
ATOM 6278 C C . LEU C 1 257 ? 28.586 85.535 20.142 1.00 12.88 257 LEU C C 1
ATOM 6279 O O . LEU C 1 257 ? 27.528 85.028 20.526 1.00 14.28 257 LEU C O 1
ATOM 6284 N N . ASP C 1 258 ? 28.644 86.546 19.283 1.00 12.23 258 ASP C N 1
ATOM 6285 C CA . ASP C 1 258 ? 27.440 87.156 18.740 1.00 12.45 258 ASP C CA 1
ATOM 6286 C C . ASP C 1 258 ? 27.067 86.743 17.313 1.00 12.18 258 ASP C C 1
ATOM 6287 O O . ASP C 1 258 ? 26.000 87.137 16.816 1.00 11.51 258 ASP C O 1
ATOM 6292 N N . GLY C 1 259 ? 27.926 85.968 16.649 1.00 12.41 259 GLY C N 1
ATOM 6293 C CA . GLY C 1 259 ? 27.633 85.521 15.277 1.00 12.57 259 GLY C CA 1
ATOM 6294 C C . GLY C 1 259 ? 26.363 84.689 15.190 1.00 12.89 259 GLY C C 1
ATOM 6295 O O . GLY C 1 259 ? 25.954 84.004 16.158 1.00 13.53 259 GLY C O 1
ATOM 6296 N N . ASP C 1 260 ? 25.733 84.736 14.027 1.00 12.75 260 ASP C N 1
ATOM 6297 C CA . ASP C 1 260 ? 24.450 84.068 13.804 1.00 12.83 260 ASP C CA 1
ATOM 6298 C C . ASP C 1 260 ? 24.625 82.654 13.293 1.00 13.19 260 ASP C C 1
ATOM 6299 O O . ASP C 1 260 ? 25.513 82.390 12.489 1.00 13.62 260 ASP C O 1
ATOM 6304 N N . SER C 1 261 ? 23.769 81.753 13.774 1.00 13.63 261 SER C N 1
ATOM 6305 C CA . SER C 1 261 ? 23.745 80.391 13.256 1.00 13.60 261 SER C CA 1
ATOM 6306 C C . SER C 1 261 ? 23.076 80.393 11.886 1.00 13.31 261 SER C C 1
ATOM 6307 O O . SER C 1 261 ? 22.118 81.116 11.657 1.00 12.87 261 SER C O 1
ATOM 6310 N N . PHE C 1 262 ? 23.596 79.583 10.971 1.00 12.87 262 PHE C N 1
ATOM 6311 C CA . PHE C 1 262 ? 22.975 79.428 9.665 1.00 12.80 262 PHE C CA 1
ATOM 6312 C C . PHE C 1 262 ? 23.360 78.087 9.078 1.00 14.37 262 PHE C C 1
ATOM 6313 O O . PHE C 1 262 ? 24.322 77.470 9.534 1.00 13.89 262 PHE C O 1
ATOM 6321 N N . VAL C 1 263 ? 22.606 77.672 8.063 1.00 15.76 263 VAL C N 1
ATOM 6322 C CA . VAL C 1 263 ? 22.898 76.440 7.339 1.00 17.15 263 VAL C CA 1
ATOM 6323 C C . VAL C 1 263 ? 22.979 76.780 5.858 1.00 16.82 263 VAL C C 1
ATOM 6324 O O . VAL C 1 263 ? 22.070 77.375 5.302 1.00 15.36 263 VAL C O 1
ATOM 6328 N N . LEU C 1 264 ? 24.097 76.431 5.229 1.00 17.98 264 LEU C N 1
ATOM 6329 C CA . LEU C 1 264 ? 24.225 76.602 3.785 1.00 19.47 264 LEU C CA 1
ATOM 6330 C C . LEU C 1 264 ? 23.286 75.635 3.072 1.00 20.82 264 LEU C C 1
ATOM 6331 O O . LEU C 1 264 ? 23.153 74.475 3.485 1.00 21.43 264 LEU C O 1
ATOM 6336 N N . GLY C 1 265 ? 22.663 76.102 1.994 1.00 21.61 265 GLY C N 1
ATOM 6337 C CA . GLY C 1 265 ? 21.710 75.290 1.235 1.00 23.38 265 GLY C CA 1
ATOM 6338 C C . GLY C 1 265 ? 22.375 74.308 0.286 1.00 24.52 265 GLY C C 1
ATOM 6339 O O . GLY C 1 265 ? 22.100 73.094 0.330 1.00 25.51 265 GLY C O 1
ATOM 6340 N N . MET D 1 1 ? 69.849 103.071 -15.727 1.00 33.68 1 MET D N 1
ATOM 6341 C CA . MET D 1 1 ? 70.974 102.362 -15.031 1.00 33.00 1 MET D CA 1
ATOM 6342 C C . MET D 1 1 ? 70.630 100.890 -14.714 1.00 32.07 1 MET D C 1
ATOM 6343 O O . MET D 1 1 ? 69.799 100.276 -15.400 1.00 32.89 1 MET D O 1
ATOM 6348 N N . HIS D 1 2 ? 71.306 100.323 -13.713 1.00 30.09 2 HIS D N 1
ATOM 6349 C CA . HIS D 1 2 ? 70.959 99.024 -13.154 1.00 27.73 2 HIS D CA 1
ATOM 6350 C C . HIS D 1 2 ? 69.764 99.260 -12.253 1.00 24.91 2 HIS D C 1
ATOM 6351 O O . HIS D 1 2 ? 69.503 100.380 -11.840 1.00 24.11 2 HIS D O 1
ATOM 6358 N N . ASP D 1 3 ? 69.041 98.203 -11.943 1.00 21.68 3 ASP D N 1
ATOM 6359 C CA . ASP D 1 3 ? 67.981 98.308 -10.958 1.00 19.25 3 ASP D CA 1
ATOM 6360 C C . ASP D 1 3 ? 68.614 98.182 -9.588 1.00 17.97 3 ASP D C 1
ATOM 6361 O O . ASP D 1 3 ? 69.669 97.563 -9.447 1.00 19.96 3 ASP D O 1
ATOM 6366 N N . LEU D 1 4 ? 68.003 98.777 -8.580 1.00 14.39 4 LEU D N 1
ATOM 6367 C CA . LEU D 1 4 ? 68.616 98.812 -7.272 1.00 11.96 4 LEU D CA 1
ATOM 6368 C C . LEU D 1 4 ? 67.862 97.907 -6.313 1.00 11.56 4 LEU D C 1
ATOM 6369 O O . LEU D 1 4 ? 66.635 98.016 -6.211 1.00 10.77 4 LEU D O 1
ATOM 6374 N N . ARG D 1 5 ? 68.601 97.038 -5.614 1.00 9.64 5 ARG D N 1
ATOM 6375 C CA . ARG D 1 5 ? 68.009 96.170 -4.602 1.00 9.42 5 ARG D CA 1
ATOM 6376 C C . ARG D 1 5 ? 68.106 96.862 -3.244 1.00 9.49 5 ARG D C 1
ATOM 6377 O O . ARG D 1 5 ? 69.197 97.179 -2.774 1.00 9.92 5 ARG D O 1
ATOM 6385 N N . ILE D 1 6 ? 66.953 97.101 -2.631 1.00 9.16 6 ILE D N 1
ATOM 6386 C CA . ILE D 1 6 ? 66.879 97.797 -1.336 1.00 9.57 6 ILE D CA 1
ATOM 6387 C C . ILE D 1 6 ? 66.315 96.885 -0.248 1.00 9.80 6 ILE D C 1
ATOM 6388 O O . ILE D 1 6 ? 65.260 96.263 -0.449 1.00 9.63 6 ILE D O 1
ATOM 6393 N N . SER D 1 7 ? 66.988 96.842 0.898 1.00 8.71 7 SER D N 1
ATOM 6394 C CA . SER D 1 7 ? 66.524 96.068 2.043 1.00 8.92 7 SER D CA 1
ATOM 6395 C C . SER D 1 7 ? 66.064 97.036 3.140 1.00 8.58 7 SER D C 1
ATOM 6396 O O . SER D 1 7 ? 66.826 97.917 3.540 1.00 9.17 7 SER D O 1
ATOM 6399 N N . LEU D 1 8 ? 64.817 96.884 3.582 1.00 8.00 8 LEU D N 1
ATOM 6400 C CA . LEU D 1 8 ? 64.301 97.630 4.723 1.00 8.77 8 LEU D CA 1
ATOM 6401 C C . LEU D 1 8 ? 64.495 96.782 5.965 1.00 8.82 8 LEU D C 1
ATOM 6402 O O . LEU D 1 8 ? 64.064 95.635 6.001 1.00 9.97 8 LEU D O 1
ATOM 6407 N N . VAL D 1 9 ? 65.141 97.347 6.979 1.00 8.64 9 VAL D N 1
ATOM 6408 C CA . VAL D 1 9 ? 65.404 96.602 8.203 1.00 8.42 9 VAL D CA 1
ATOM 6409 C C . VAL D 1 9 ? 64.653 97.234 9.369 1.00 8.80 9 VAL D C 1
ATOM 6410 O O . VAL D 1 9 ? 65.175 98.118 10.073 1.00 9.03 9 VAL D O 1
ATOM 6414 N N . GLN D 1 10 ? 63.419 96.776 9.553 1.00 8.56 10 GLN D N 1
ATOM 6415 C CA . GLN D 1 10 ? 62.515 97.358 10.523 1.00 8.97 10 GLN D CA 1
ATOM 6416 C C . GLN D 1 10 ? 62.691 96.678 11.869 1.00 9.64 10 GLN D C 1
ATOM 6417 O O . GLN D 1 10 ? 62.087 95.642 12.123 1.00 10.08 10 GLN D O 1
ATOM 6423 N N . GLY D 1 11 ? 63.559 97.232 12.703 1.00 10.67 11 GLY D N 1
ATOM 6424 C CA . GLY D 1 11 ? 63.887 96.597 13.978 1.00 11.70 11 GLY D CA 1
ATOM 6425 C C . GLY D 1 11 ? 63.207 97.245 15.161 1.00 11.68 11 GLY D C 1
ATOM 6426 O O . GLY D 1 11 ? 62.715 98.375 15.073 1.00 11.00 11 GLY D O 1
ATOM 6427 N N . SER D 1 12 ? 63.173 96.521 16.280 1.00 11.96 12 SER D N 1
ATOM 6428 C CA . SER D 1 12 ? 62.775 97.103 17.556 1.00 12.08 12 SER D CA 1
ATOM 6429 C C . SER D 1 12 ? 64.067 97.449 18.306 1.00 12.19 12 SER D C 1
ATOM 6430 O O . SER D 1 12 ? 64.620 96.614 19.028 1.00 12.98 12 SER D O 1
ATOM 6433 N N . THR D 1 13 ? 64.555 98.670 18.100 1.00 12.41 13 THR D N 1
ATOM 6434 C CA . THR D 1 13 ? 65.827 99.137 18.652 1.00 12.45 13 THR D CA 1
ATOM 6435 C C . THR D 1 13 ? 65.889 98.921 20.164 1.00 13.01 13 THR D C 1
ATOM 6436 O O . THR D 1 13 ? 64.953 99.249 20.854 1.00 12.32 13 THR D O 1
ATOM 6440 N N . ARG D 1 14 ? 66.979 98.337 20.656 1.00 14.31 14 ARG D N 1
ATOM 6441 C CA . ARG D 1 14 ? 67.181 98.192 22.107 1.00 16.12 14 ARG D CA 1
ATOM 6442 C C . ARG D 1 14 ? 67.478 99.549 22.742 1.00 16.44 14 ARG D C 1
ATOM 6443 O O . ARG D 1 14 ? 68.312 100.320 22.234 1.00 16.69 14 ARG D O 1
ATOM 6451 N N . TRP D 1 15 ? 66.822 99.812 23.872 1.00 16.43 15 TRP D N 1
ATOM 6452 C CA . TRP D 1 15 ? 66.951 101.095 24.568 1.00 16.68 15 TRP D CA 1
ATOM 6453 C C . TRP D 1 15 ? 68.316 101.253 25.205 1.00 16.69 15 TRP D C 1
ATOM 6454 O O . TRP D 1 15 ? 68.707 100.426 26.033 1.00 16.60 15 TRP D O 1
ATOM 6465 N N . HIS D 1 16 ? 69.044 102.294 24.789 1.00 17.34 16 HIS D N 1
ATOM 6466 C CA . HIS D 1 16 ? 70.351 102.650 25.359 1.00 17.77 16 HIS D CA 1
ATOM 6467 C C . HIS D 1 16 ? 71.325 101.460 25.402 1.00 18.13 16 HIS D C 1
ATOM 6468 O O . HIS D 1 16 ? 72.027 101.246 26.393 1.00 17.86 16 HIS D O 1
ATOM 6475 N N . ASP D 1 17 ? 71.374 100.687 24.330 1.00 17.97 17 ASP D N 1
ATOM 6476 C CA . ASP D 1 17 ? 72.204 99.472 24.323 1.00 17.86 17 ASP D CA 1
ATOM 6477 C C . ASP D 1 17 ? 72.921 99.332 22.985 1.00 17.57 17 ASP D C 1
ATOM 6478 O O . ASP D 1 17 ? 72.527 98.516 22.156 1.00 17.12 17 ASP D O 1
ATOM 6483 N N . PRO D 1 18 ? 73.988 100.127 22.774 1.00 17.83 18 PRO D N 1
ATOM 6484 C CA . PRO D 1 18 ? 74.674 100.086 21.478 1.00 17.27 18 PRO D CA 1
ATOM 6485 C C . PRO D 1 18 ? 75.234 98.715 21.115 1.00 16.91 18 PRO D C 1
ATOM 6486 O O . PRO D 1 18 ? 75.043 98.258 19.982 1.00 15.64 18 PRO D O 1
ATOM 6490 N N . ALA D 1 19 ? 75.880 98.037 22.062 1.00 16.79 19 ALA D N 1
ATOM 6491 C CA . ALA D 1 19 ? 76.461 96.719 21.750 1.00 16.83 19 ALA D CA 1
ATOM 6492 C C . ALA D 1 19 ? 75.359 95.723 21.412 1.00 16.32 19 ALA D C 1
ATOM 6493 O O . ALA D 1 19 ? 75.486 94.949 20.448 1.00 15.69 19 ALA D O 1
ATOM 6495 N N . GLY D 1 20 ? 74.277 95.766 22.196 1.00 16.35 20 GLY D N 1
ATOM 6496 C CA . GLY D 1 20 ? 73.075 94.955 21.982 1.00 15.82 20 GLY D CA 1
ATOM 6497 C C . GLY D 1 20 ? 72.440 95.191 20.615 1.00 15.49 20 GLY D C 1
ATOM 6498 O O . GLY D 1 20 ? 72.016 94.245 19.938 1.00 15.16 20 GLY D O 1
ATOM 6499 N N . ASN D 1 21 ? 72.394 96.453 20.196 1.00 14.48 21 ASN D N 1
ATOM 6500 C CA . ASN D 1 21 ? 71.841 96.773 18.875 1.00 13.91 21 ASN D CA 1
ATOM 6501 C C . ASN D 1 21 ? 72.737 96.337 17.744 1.00 13.29 21 ASN D C 1
ATOM 6502 O O . ASN D 1 21 ? 72.262 95.910 16.703 1.00 12.52 21 ASN D O 1
ATOM 6507 N N . ARG D 1 22 ? 74.054 96.459 17.929 1.00 14.02 22 ARG D N 1
ATOM 6508 C CA . ARG D 1 22 ? 74.973 95.972 16.904 1.00 14.37 22 ARG D CA 1
ATOM 6509 C C . ARG D 1 22 ? 74.810 94.461 16.718 1.00 14.61 22 ARG D C 1
ATOM 6510 O O . ARG D 1 22 ? 74.769 93.983 15.592 1.00 14.98 22 ARG D O 1
ATOM 6518 N N . ASP D 1 23 ? 74.678 93.723 17.819 1.00 15.19 23 ASP D N 1
ATOM 6519 C CA . ASP D 1 23 ? 74.398 92.277 17.743 1.00 15.94 23 ASP D CA 1
ATOM 6520 C C . ASP D 1 23 ? 73.048 92.008 17.073 1.00 15.73 23 ASP D C 1
ATOM 6521 O O . ASP D 1 23 ? 72.922 91.126 16.215 1.00 15.82 23 ASP D O 1
ATOM 6526 N N . TYR D 1 24 ? 72.047 92.790 17.469 1.00 14.69 24 TYR D N 1
ATOM 6527 C CA . TYR D 1 24 ? 70.664 92.602 17.015 1.00 13.96 24 TYR D CA 1
ATOM 6528 C C . TYR D 1 24 ? 70.506 92.889 15.524 1.00 13.60 24 TYR D C 1
ATOM 6529 O O . TYR D 1 24 ? 70.050 92.031 14.763 1.00 13.85 24 TYR D O 1
ATOM 6538 N N . TYR D 1 25 ? 70.887 94.097 15.106 1.00 13.10 25 TYR D N 1
ATOM 6539 C CA . TYR D 1 25 ? 70.861 94.446 13.680 1.00 12.45 25 TYR D CA 1
ATOM 6540 C C . TYR D 1 25 ? 71.828 93.589 12.857 1.00 12.84 25 TYR D C 1
ATOM 6541 O O . TYR D 1 25 ? 71.530 93.210 11.722 1.00 13.29 25 TYR D O 1
ATOM 6550 N N . GLY D 1 26 ? 72.966 93.237 13.446 1.00 13.17 26 GLY D N 1
ATOM 6551 C CA . GLY D 1 26 ? 73.929 92.377 12.758 1.00 14.11 26 GLY D CA 1
ATOM 6552 C C . GLY D 1 26 ? 73.284 91.051 12.387 1.00 13.51 26 GLY D C 1
ATOM 6553 O O . GLY D 1 26 ? 73.493 90.535 11.282 1.00 14.11 26 GLY D O 1
ATOM 6554 N N . ALA D 1 27 ? 72.487 90.511 13.305 1.00 14.25 27 ALA D N 1
ATOM 6555 C CA . ALA D 1 27 ? 71.804 89.227 13.074 1.00 14.24 27 ALA D CA 1
ATOM 6556 C C . ALA D 1 27 ? 70.748 89.371 12.000 1.00 14.84 27 ALA D C 1
ATOM 6557 O O . ALA D 1 27 ? 70.615 88.483 11.147 1.00 14.83 27 ALA D O 1
ATOM 6559 N N . LEU D 1 28 ? 70.012 90.495 12.029 1.00 14.44 28 LEU D N 1
ATOM 6560 C CA . LEU D 1 28 ? 69.022 90.799 10.979 1.00 14.21 28 LEU D CA 1
ATOM 6561 C C . LEU D 1 28 ? 69.668 90.967 9.602 1.00 14.15 28 LEU D C 1
ATOM 6562 O O . LEU D 1 28 ? 69.048 90.665 8.586 1.00 14.40 28 LEU D O 1
ATOM 6567 N N . LEU D 1 29 ? 70.909 91.459 9.576 1.00 14.75 29 LEU D N 1
ATOM 6568 C CA . LEU D 1 29 ? 71.612 91.736 8.319 1.00 15.32 29 LEU D CA 1
ATOM 6569 C C . LEU D 1 29 ? 72.230 90.486 7.694 1.00 16.21 29 LEU D C 1
ATOM 6570 O O . LEU D 1 29 ? 72.483 90.429 6.473 1.00 15.53 29 LEU D O 1
ATOM 6575 N N . GLU D 1 30 ? 72.489 89.495 8.537 1.00 17.09 30 GLU D N 1
ATOM 6576 C CA . GLU D 1 30 ? 73.282 88.341 8.118 1.00 19.63 30 GLU D CA 1
ATOM 6577 C C . GLU D 1 30 ? 72.804 87.677 6.813 1.00 18.29 30 GLU D C 1
ATOM 6578 O O . GLU D 1 30 ? 73.608 87.517 5.881 1.00 18.67 30 GLU D O 1
ATOM 6584 N N . PRO D 1 31 ? 71.505 87.321 6.718 1.00 18.04 31 PRO D N 1
ATOM 6585 C CA . PRO D 1 31 ? 71.009 86.646 5.497 1.00 17.83 31 PRO D CA 1
ATOM 6586 C C . PRO D 1 31 ? 70.995 87.505 4.239 1.00 17.15 31 PRO D C 1
ATOM 6587 O O . PRO D 1 31 ? 70.742 86.988 3.146 1.00 16.66 31 PRO D O 1
ATOM 6591 N N . LEU D 1 32 ? 71.278 88.801 4.387 1.00 15.74 32 LEU D N 1
ATOM 6592 C CA . LEU D 1 32 ? 71.237 89.736 3.260 1.00 14.99 32 LEU D CA 1
ATOM 6593 C C . LEU D 1 32 ? 72.506 89.754 2.399 1.00 15.05 32 LEU D C 1
ATOM 6594 O O . LEU D 1 32 ? 72.537 90.428 1.362 1.00 14.90 32 LEU D O 1
ATOM 6599 N N . ALA D 1 33 ? 73.561 89.055 2.821 1.00 15.39 33 ALA D N 1
ATOM 6600 C CA . ALA D 1 33 ? 74.828 89.133 2.092 1.00 15.65 33 ALA D CA 1
ATOM 6601 C C . ALA D 1 33 ? 74.625 88.683 0.648 1.00 15.90 33 ALA D C 1
ATOM 6602 O O . ALA D 1 33 ? 74.058 87.617 0.398 1.00 15.30 33 ALA D O 1
ATOM 6604 N N . GLY D 1 34 ? 75.037 89.543 -0.280 1.00 16.22 34 GLY D N 1
ATOM 6605 C CA . GLY D 1 34 ? 74.927 89.289 -1.713 1.00 16.14 34 GLY D CA 1
ATOM 6606 C C . GLY D 1 34 ? 73.541 89.470 -2.315 1.00 16.36 34 GLY D C 1
ATOM 6607 O O . GLY D 1 34 ? 73.363 89.257 -3.520 1.00 16.74 34 GLY D O 1
ATOM 6608 N N . GLN D 1 35 ? 72.567 89.879 -1.490 1.00 16.01 35 GLN D N 1
ATOM 6609 C CA . GLN D 1 35 ? 71.158 89.956 -1.902 1.00 16.02 35 GLN D CA 1
ATOM 6610 C C . GLN D 1 35 ? 70.647 91.382 -2.056 1.00 14.74 35 GLN D C 1
ATOM 6611 O O . GLN D 1 35 ? 69.520 91.599 -2.519 1.00 14.44 35 GLN D O 1
ATOM 6617 N N . SER D 1 36 ? 71.473 92.348 -1.682 1.00 14.28 36 SER D N 1
ATOM 6618 C CA . SER D 1 36 ? 71.005 93.716 -1.600 1.00 12.93 36 SER D CA 1
ATOM 6619 C C . SER D 1 36 ? 72.088 94.686 -2.032 1.00 12.42 36 SER D C 1
ATOM 6620 O O . SER D 1 36 ? 73.289 94.366 -1.964 1.00 12.28 36 SER D O 1
ATOM 6623 N N . ASP D 1 37 ? 71.659 95.875 -2.463 1.00 11.19 37 ASP D N 1
ATOM 6624 C CA . ASP D 1 37 ? 72.602 96.938 -2.832 1.00 10.70 37 ASP D CA 1
ATOM 6625 C C . ASP D 1 37 ? 72.586 98.065 -1.834 1.00 10.92 37 ASP D C 1
ATOM 6626 O O . ASP D 1 37 ? 73.533 98.861 -1.777 1.00 11.05 37 ASP D O 1
ATOM 6631 N N . LEU D 1 38 ? 71.489 98.152 -1.081 1.00 10.03 38 LEU D N 1
ATOM 6632 C CA . LEU D 1 38 ? 71.290 99.229 -0.119 1.00 10.47 38 LEU D CA 1
ATOM 6633 C C . LEU D 1 38 ? 70.467 98.713 1.063 1.00 9.99 38 LEU D C 1
ATOM 6634 O O . LEU D 1 38 ? 69.309 98.322 0.901 1.00 10.93 38 LEU D O 1
ATOM 6639 N N . VAL D 1 39 ? 71.067 98.738 2.241 1.00 9.20 39 VAL D N 1
ATOM 6640 C CA . VAL D 1 39 ? 70.423 98.229 3.453 1.00 10.05 39 VAL D CA 1
ATOM 6641 C C . VAL D 1 39 ? 70.155 99.434 4.347 1.00 10.01 39 VAL D C 1
ATOM 6642 O O . VAL D 1 39 ? 71.081 100.185 4.673 1.00 10.00 39 VAL D O 1
ATOM 6646 N N . ILE D 1 40 ? 68.881 99.621 4.710 1.00 8.35 40 ILE D N 1
ATOM 6647 C CA . ILE D 1 40 ? 68.434 100.787 5.439 1.00 8.74 40 ILE D CA 1
ATOM 6648 C C . ILE D 1 40 ? 67.988 100.438 6.835 1.00 8.41 40 ILE D C 1
ATOM 6649 O O . ILE D 1 40 ? 67.074 99.612 7.023 1.00 8.11 40 ILE D O 1
ATOM 6654 N N . LEU D 1 41 ? 68.666 101.049 7.808 1.00 8.68 41 LEU D N 1
ATOM 6655 C CA . LEU D 1 41 ? 68.386 100.839 9.235 1.00 8.99 41 LEU D CA 1
ATOM 6656 C C . LEU D 1 41 ? 67.661 102.071 9.784 1.00 9.63 41 LEU D C 1
ATOM 6657 O O . LEU D 1 41 ? 67.680 103.112 9.136 1.00 10.04 41 LEU D O 1
ATOM 6662 N N . PRO D 1 42 ? 66.978 101.947 10.943 1.00 9.54 42 PRO D N 1
ATOM 6663 C CA . PRO D 1 42 ? 66.297 103.111 11.505 1.00 10.22 42 PRO D CA 1
ATOM 6664 C C . PRO D 1 42 ? 67.243 104.241 11.951 1.00 9.90 42 PRO D C 1
ATOM 6665 O O . PRO D 1 42 ? 68.485 104.082 12.004 1.00 10.50 42 PRO D O 1
ATOM 6669 N N . GLU D 1 43 ? 66.639 105.391 12.217 1.00 10.82 43 GLU D N 1
ATOM 6670 C CA . GLU D 1 43 ? 67.312 106.487 12.895 1.00 10.90 43 GLU D CA 1
ATOM 6671 C C . GLU D 1 43 ? 67.744 106.038 14.291 1.00 11.32 43 GLU D C 1
ATOM 6672 O O . GLU D 1 43 ? 67.043 105.268 14.959 1.00 11.18 43 GLU D O 1
ATOM 6678 N N . THR D 1 44 ? 68.888 106.565 14.721 1.00 11.36 44 THR D N 1
ATOM 6679 C CA . THR D 1 44 ? 69.487 106.281 16.038 1.00 12.02 44 THR D CA 1
ATOM 6680 C C . THR D 1 44 ? 69.374 104.805 16.429 1.00 11.25 44 THR D C 1
ATOM 6681 O O . THR D 1 44 ? 68.834 104.475 17.460 1.00 11.80 44 THR D O 1
ATOM 6685 N N . PHE D 1 45 ? 69.897 103.933 15.569 1.00 10.67 45 PHE D N 1
ATOM 6686 C CA . PHE D 1 45 ? 69.649 102.499 15.692 1.00 11.97 45 PHE D CA 1
ATOM 6687 C C . PHE D 1 45 ? 70.495 101.813 16.780 1.00 13.25 45 PHE D C 1
ATOM 6688 O O . PHE D 1 45 ? 70.357 100.600 16.987 1.00 13.64 45 PHE D O 1
ATOM 6696 N N . THR D 1 46 ? 71.368 102.568 17.459 1.00 14.36 46 THR D N 1
ATOM 6697 C CA . THR D 1 46 ? 72.134 101.977 18.586 1.00 15.58 46 THR D CA 1
ATOM 6698 C C . THR D 1 46 ? 71.690 102.373 19.994 1.00 16.60 46 THR D C 1
ATOM 6699 O O . THR D 1 46 ? 72.063 101.725 20.976 1.00 17.23 46 THR D O 1
ATOM 6703 N N . SER D 1 47 ? 70.901 103.426 20.134 1.00 17.68 47 SER D N 1
ATOM 6704 C CA . SER D 1 47 ? 70.503 103.789 21.485 1.00 18.59 47 SER D CA 1
ATOM 6705 C C . SER D 1 47 ? 69.003 104.028 21.606 1.00 18.74 47 SER D C 1
ATOM 6706 O O . SER D 1 47 ? 68.476 104.124 22.713 1.00 18.19 47 SER D O 1
ATOM 6709 N N . GLY D 1 48 ? 68.323 104.097 20.461 1.00 18.51 48 GLY D N 1
ATOM 6710 C CA . GLY D 1 48 ? 66.955 104.606 20.402 1.00 18.60 48 GLY D CA 1
ATOM 6711 C C . GLY D 1 48 ? 66.958 106.123 20.383 1.00 18.64 48 GLY D C 1
ATOM 6712 O O . GLY D 1 48 ? 67.999 106.760 20.597 1.00 18.13 48 GLY D O 1
ATOM 6713 N N . PHE D 1 49 ? 65.796 106.717 20.139 1.00 19.19 49 PHE D N 1
ATOM 6714 C CA . PHE D 1 49 ? 65.722 108.164 20.070 1.00 20.27 49 PHE D CA 1
ATOM 6715 C C . PHE D 1 49 ? 65.590 108.719 21.488 1.00 20.34 49 PHE D C 1
ATOM 6716 O O . PHE D 1 49 ? 64.521 108.668 22.088 1.00 20.00 49 PHE D O 1
ATOM 6724 N N . SER D 1 50 ? 66.695 109.247 22.009 1.00 20.59 50 SER D N 1
ATOM 6725 C CA . SER D 1 50 ? 66.795 109.566 23.426 1.00 21.14 50 SER D CA 1
ATOM 6726 C C . SER D 1 50 ? 67.653 110.799 23.681 1.00 21.04 50 SER D C 1
ATOM 6727 O O . SER D 1 50 ? 68.784 110.867 23.218 1.00 20.82 50 SER D O 1
ATOM 6730 N N . ASN D 1 51 ? 67.121 111.767 24.428 1.00 21.52 51 ASN D N 1
ATOM 6731 C CA . ASN D 1 51 ? 67.922 112.939 24.789 1.00 22.45 51 ASN D CA 1
ATOM 6732 C C . ASN D 1 51 ? 69.015 112.622 25.801 1.00 23.34 51 ASN D C 1
ATOM 6733 O O . ASN D 1 51 ? 70.075 113.265 25.798 1.00 23.88 51 ASN D O 1
ATOM 6738 N N . GLU D 1 52 ? 68.762 111.621 26.644 1.00 23.83 52 GLU D N 1
ATOM 6739 C CA . GLU D 1 52 ? 69.756 111.182 27.634 1.00 25.40 52 GLU D CA 1
ATOM 6740 C C . GLU D 1 52 ? 70.924 110.436 26.982 1.00 25.10 52 GLU D C 1
ATOM 6741 O O . GLU D 1 52 ? 71.918 110.156 27.647 1.00 26.10 52 GLU D O 1
ATOM 6747 N N . ALA D 1 53 ? 70.812 110.125 25.688 1.00 24.72 53 ALA D N 1
ATOM 6748 C CA . ALA D 1 53 ? 71.855 109.383 24.989 1.00 24.69 53 ALA D CA 1
ATOM 6749 C C . ALA D 1 53 ? 73.041 110.273 24.626 1.00 24.71 53 ALA D C 1
ATOM 6750 O O . ALA D 1 53 ? 74.099 109.774 24.216 1.00 24.55 53 ALA D O 1
ATOM 6752 N N . ILE D 1 54 ? 72.880 111.588 24.793 1.00 24.31 54 ILE D N 1
ATOM 6753 C CA . ILE D 1 54 ? 73.924 112.528 24.357 1.00 24.37 54 ILE D CA 1
ATOM 6754 C C . ILE D 1 54 ? 75.226 112.343 25.152 1.00 24.29 54 ILE D C 1
ATOM 6755 O O . ILE D 1 54 ? 76.325 112.454 24.608 1.00 23.98 54 ILE D O 1
ATOM 6760 N N . ASP D 1 55 ? 75.086 112.031 26.436 1.00 24.40 55 ASP D N 1
ATOM 6761 C CA . ASP D 1 55 ? 76.232 111.965 27.341 1.00 24.85 55 ASP D CA 1
ATOM 6762 C C . ASP D 1 55 ? 77.206 110.855 26.952 1.00 24.38 55 ASP D C 1
ATOM 6763 O O . ASP D 1 55 ? 78.417 111.069 26.945 1.00 24.34 55 ASP D O 1
ATOM 6768 N N . LYS D 1 56 ? 76.668 109.688 26.605 1.00 23.71 56 LYS D N 1
ATOM 6769 C CA . LYS D 1 56 ? 77.488 108.519 26.261 1.00 24.01 56 LYS D CA 1
ATOM 6770 C C . LYS D 1 56 ? 77.696 108.339 24.757 1.00 22.80 56 LYS D C 1
ATOM 6771 O O . LYS D 1 56 ? 78.204 107.305 24.318 1.00 22.25 56 LYS D O 1
ATOM 6777 N N . ALA D 1 57 ? 77.319 109.350 23.973 1.00 21.76 57 ALA D N 1
ATOM 6778 C CA . ALA D 1 57 ? 77.444 109.282 22.517 1.00 20.82 57 ALA D CA 1
ATOM 6779 C C . ALA D 1 57 ? 78.844 108.834 22.071 1.00 20.59 57 ALA D C 1
ATOM 6780 O O . ALA D 1 57 ? 79.866 109.255 22.643 1.00 20.35 57 ALA D O 1
ATOM 6782 N N . GLU D 1 58 ? 78.886 107.974 21.053 1.00 19.35 58 GLU D N 1
ATOM 6783 C CA . GLU D 1 58 ? 80.146 107.539 20.455 1.00 19.45 58 GLU D CA 1
ATOM 6784 C C . GLU D 1 58 ? 80.726 108.644 19.588 1.00 18.76 58 GLU D C 1
ATOM 6785 O O . GLU D 1 58 ? 80.040 109.620 19.281 1.00 18.46 58 GLU D O 1
ATOM 6791 N N . ASP D 1 59 ? 81.999 108.508 19.212 1.00 18.15 59 ASP D N 1
ATOM 6792 C CA . ASP D 1 59 ? 82.574 109.399 18.223 1.00 18.55 59 ASP D CA 1
ATOM 6793 C C . ASP D 1 59 ? 82.893 108.635 16.931 1.00 18.06 59 ASP D C 1
ATOM 6794 O O . ASP D 1 59 ? 82.615 107.431 16.832 1.00 17.51 59 ASP D O 1
ATOM 6799 N N . MET D 1 60 ? 83.463 109.332 15.950 1.00 17.59 60 MET D N 1
ATOM 6800 C CA . MET D 1 60 ? 83.702 108.744 14.635 1.00 18.28 60 MET D CA 1
ATOM 6801 C C . MET D 1 60 ? 84.700 107.578 14.679 1.00 18.83 60 MET D C 1
ATOM 6802 O O . MET D 1 60 ? 84.739 106.742 13.762 1.00 18.16 60 MET D O 1
ATOM 6807 N N . ASP D 1 61 ? 85.486 107.524 15.758 1.00 18.96 61 ASP D N 1
ATOM 6808 C CA . ASP D 1 61 ? 86.498 106.467 15.959 1.00 19.77 61 ASP D CA 1
ATOM 6809 C C . ASP D 1 61 ? 85.968 105.259 16.729 1.00 19.43 61 ASP D C 1
ATOM 6810 O O . ASP D 1 61 ? 86.720 104.316 17.029 1.00 19.76 61 ASP D O 1
ATOM 6815 N N . GLY D 1 62 ? 84.680 105.288 17.057 1.00 18.64 62 GLY D N 1
ATOM 6816 C CA . GLY D 1 62 ? 84.069 104.273 17.892 1.00 17.16 62 GLY D CA 1
ATOM 6817 C C . GLY D 1 62 ? 83.591 103.005 17.191 1.00 17.36 62 GLY D C 1
ATOM 6818 O O . GLY D 1 62 ? 83.683 102.882 15.970 1.00 16.08 62 GLY D O 1
ATOM 6819 N N . PRO D 1 63 ? 83.050 102.064 17.981 1.00 17.23 63 PRO D N 1
ATOM 6820 C CA . PRO D 1 63 ? 82.661 100.742 17.503 1.00 17.32 63 PRO D CA 1
ATOM 6821 C C . PRO D 1 63 ? 81.524 100.720 16.468 1.00 16.70 63 PRO D C 1
ATOM 6822 O O . PRO D 1 63 ? 81.543 99.874 15.588 1.00 16.72 63 PRO D O 1
ATOM 6826 N N . THR D 1 64 ? 80.558 101.631 16.577 1.00 16.08 64 THR D N 1
ATOM 6827 C CA . THR D 1 64 ? 79.407 101.602 15.658 1.00 15.57 64 THR D CA 1
ATOM 6828 C C . THR D 1 64 ? 79.822 101.972 14.233 1.00 15.12 64 THR D C 1
ATOM 6829 O O . THR D 1 64 ? 79.428 101.301 13.274 1.00 15.45 64 THR D O 1
ATOM 6833 N N . VAL D 1 65 ? 80.616 103.031 14.091 1.00 14.74 65 VAL D N 1
ATOM 6834 C CA . VAL D 1 65 ? 81.142 103.403 12.774 1.00 14.28 65 VAL D CA 1
ATOM 6835 C C . VAL D 1 65 ? 81.959 102.235 12.199 1.00 14.59 65 VAL D C 1
ATOM 6836 O O . VAL D 1 65 ? 81.781 101.859 11.040 1.00 14.93 65 VAL D O 1
ATOM 6840 N N . ALA D 1 66 ? 82.817 101.628 13.025 1.00 13.98 66 ALA D N 1
ATOM 6841 C CA . ALA D 1 66 ? 83.578 100.441 12.617 1.00 14.05 66 ALA D CA 1
ATOM 6842 C C . ALA D 1 66 ? 82.639 99.322 12.152 1.00 13.91 66 ALA D C 1
ATOM 6843 O O . ALA D 1 66 ? 82.843 98.719 11.092 1.00 14.08 66 ALA D O 1
ATOM 6845 N N . TRP D 1 67 ? 81.591 99.088 12.935 1.00 13.61 67 TRP D N 1
ATOM 6846 C CA . TRP D 1 67 ? 80.625 98.034 12.673 1.00 13.39 67 TRP D CA 1
ATOM 6847 C C . TRP D 1 67 ? 79.910 98.250 11.336 1.00 13.68 67 TRP D C 1
ATOM 6848 O O . TRP D 1 67 ? 79.783 97.309 10.548 1.00 13.38 67 TRP D O 1
ATOM 6859 N N . ILE D 1 68 ? 79.470 99.480 11.067 1.00 12.67 68 ILE D N 1
ATOM 6860 C CA . ILE D 1 68 ? 78.704 99.733 9.838 1.00 13.01 68 ILE D CA 1
ATOM 6861 C C . ILE D 1 68 ? 79.584 99.552 8.597 1.00 12.87 68 ILE D C 1
ATOM 6862 O O . ILE D 1 68 ? 79.143 99.042 7.575 1.00 12.91 68 ILE D O 1
ATOM 6867 N N . ARG D 1 69 ? 80.845 99.963 8.704 1.00 13.08 69 ARG D N 1
ATOM 6868 C CA . ARG D 1 69 ? 81.774 99.771 7.602 1.00 13.63 69 ARG D CA 1
ATOM 6869 C C . ARG D 1 69 ? 82.018 98.279 7.365 1.00 13.65 69 ARG D C 1
ATOM 6870 O O . ARG D 1 69 ? 82.074 97.820 6.215 1.00 14.16 69 ARG D O 1
ATOM 6878 N N . THR D 1 70 ? 82.135 97.533 8.452 1.00 14.12 70 THR D N 1
ATOM 6879 C CA . THR D 1 70 ? 82.328 96.086 8.380 1.00 14.76 70 THR D CA 1
ATOM 6880 C C . THR D 1 70 ? 81.143 95.419 7.704 1.00 14.52 70 THR D C 1
ATOM 6881 O O . THR D 1 70 ? 81.324 94.590 6.811 1.00 14.24 70 THR D O 1
ATOM 6885 N N . GLN D 1 71 ? 79.936 95.821 8.101 1.00 14.02 71 GLN D N 1
ATOM 6886 C CA . GLN D 1 71 ? 78.705 95.264 7.528 1.00 13.11 71 GLN D CA 1
ATOM 6887 C C . GLN D 1 71 ? 78.641 95.542 6.039 1.00 12.64 71 GLN D C 1
ATOM 6888 O O . GLN D 1 71 ? 78.296 94.657 5.260 1.00 12.48 71 GLN D O 1
ATOM 6894 N N . ALA D 1 72 ? 78.971 96.771 5.637 1.00 11.66 72 ALA D N 1
ATOM 6895 C CA . ALA D 1 72 ? 78.971 97.121 4.210 1.00 12.21 72 ALA D CA 1
ATOM 6896 C C . ALA D 1 72 ? 79.844 96.170 3.402 1.00 12.62 72 ALA D C 1
ATOM 6897 O O . ALA D 1 72 ? 79.436 95.689 2.346 1.00 12.98 72 ALA D O 1
ATOM 6899 N N . ALA D 1 73 ? 81.051 95.903 3.904 1.00 13.38 73 ALA D N 1
ATOM 6900 C CA . ALA D 1 73 ? 81.983 95.019 3.198 1.00 14.39 73 ALA D CA 1
ATOM 6901 C C . ALA D 1 73 ? 81.465 93.581 3.205 1.00 14.63 73 ALA D C 1
ATOM 6902 O O . ALA D 1 73 ? 81.521 92.885 2.181 1.00 15.10 73 ALA D O 1
ATOM 6904 N N . ARG D 1 74 ? 80.938 93.147 4.344 1.00 15.40 74 ARG D N 1
ATOM 6905 C CA . ARG D 1 74 ? 80.463 91.770 4.508 1.00 16.70 74 ARG D CA 1
ATOM 6906 C C . ARG D 1 74 ? 79.265 91.496 3.603 1.00 16.58 74 ARG D C 1
ATOM 6907 O O . ARG D 1 74 ? 79.173 90.427 2.965 1.00 16.75 74 ARG D O 1
ATOM 6915 N N . LEU D 1 75 ? 78.366 92.474 3.533 1.00 15.03 75 LEU D N 1
ATOM 6916 C CA . LEU D 1 75 ? 77.141 92.333 2.757 1.00 15.05 75 LEU D CA 1
ATOM 6917 C C . LEU D 1 75 ? 77.280 92.622 1.264 1.00 14.21 75 LEU D C 1
ATOM 6918 O O . LEU D 1 75 ? 76.505 92.119 0.454 1.00 15.08 75 LEU D O 1
ATOM 6923 N N . GLY D 1 76 ? 78.261 93.437 0.895 1.00 13.81 76 GLY D N 1
ATOM 6924 C CA . GLY D 1 76 ? 78.395 93.889 -0.482 1.00 13.89 76 GLY D CA 1
ATOM 6925 C C . GLY D 1 76 ? 77.328 94.921 -0.837 1.00 13.91 76 GLY D C 1
ATOM 6926 O O . GLY D 1 76 ? 76.939 95.043 -1.997 1.00 15.15 76 GLY D O 1
ATOM 6927 N N . ALA D 1 77 ? 76.883 95.672 0.163 1.00 13.60 77 ALA D N 1
ATOM 6928 C CA . ALA D 1 77 ? 75.825 96.678 -0.013 1.00 12.59 77 ALA D CA 1
ATOM 6929 C C . ALA D 1 77 ? 76.226 97.976 0.687 1.00 12.51 77 ALA D C 1
ATOM 6930 O O . ALA D 1 77 ? 77.023 97.946 1.643 1.00 13.51 77 ALA D O 1
ATOM 6932 N N . ALA D 1 78 ? 75.703 99.106 0.200 1.00 11.83 78 ALA D N 1
ATOM 6933 C CA . ALA D 1 78 ? 75.766 100.347 0.972 1.00 11.14 78 ALA D CA 1
ATOM 6934 C C . ALA D 1 78 ? 74.835 100.163 2.160 1.00 11.90 78 ALA D C 1
ATOM 6935 O O . ALA D 1 78 ? 73.783 99.524 2.027 1.00 11.37 78 ALA D O 1
ATOM 6937 N N . ILE D 1 79 ? 75.239 100.669 3.324 1.00 11.07 79 ILE D N 1
ATOM 6938 C CA . ILE D 1 79 ? 74.437 100.575 4.548 1.00 12.22 79 ILE D CA 1
ATOM 6939 C C . ILE D 1 79 ? 74.204 101.969 5.080 1.00 12.77 79 ILE D C 1
ATOM 6940 O O . ILE D 1 79 ? 75.126 102.786 5.113 1.00 13.12 79 ILE D O 1
ATOM 6945 N N . THR D 1 80 ? 72.959 102.244 5.471 1.00 13.01 80 THR D N 1
ATOM 6946 C CA . THR D 1 80 ? 72.621 103.527 6.046 1.00 13.78 80 THR D CA 1
ATOM 6947 C C . THR D 1 80 ? 71.771 103.384 7.287 1.00 13.11 80 THR D C 1
ATOM 6948 O O . THR D 1 80 ? 71.036 102.410 7.458 1.00 12.98 80 THR D O 1
ATOM 6952 N N . GLY D 1 81 ? 71.868 104.402 8.139 1.00 13.30 81 GLY D N 1
ATOM 6953 C CA . GLY D 1 81 ? 71.047 104.550 9.334 1.00 12.45 81 GLY D CA 1
ATOM 6954 C C . GLY D 1 81 ? 71.691 105.702 10.083 1.00 12.85 81 GLY D C 1
ATOM 6955 O O . GLY D 1 81 ? 72.736 106.205 9.658 1.00 14.23 81 GLY D O 1
ATOM 6956 N N . SER D 1 82 ? 71.099 106.140 11.182 1.00 12.29 82 SER D N 1
ATOM 6957 C CA . SER D 1 82 ? 71.754 107.208 11.919 1.00 11.28 82 SER D CA 1
ATOM 6958 C C . SER D 1 82 ? 72.133 106.826 13.332 1.00 11.71 82 SER D C 1
ATOM 6959 O O . SER D 1 82 ? 71.605 105.868 13.904 1.00 10.54 82 SER D O 1
ATOM 6962 N N . VAL D 1 83 ? 73.083 107.584 13.884 1.00 12.26 83 VAL D N 1
ATOM 6963 C CA . VAL D 1 83 ? 73.596 107.349 15.236 1.00 13.27 83 VAL D CA 1
ATOM 6964 C C . VAL D 1 83 ? 73.856 108.743 15.854 1.00 12.62 83 VAL D C 1
ATOM 6965 O O . VAL D 1 83 ? 74.282 109.659 15.143 1.00 12.65 83 VAL D O 1
ATOM 6969 N N . GLN D 1 84 ? 73.609 108.888 17.160 1.00 13.12 84 GLN D N 1
ATOM 6970 C CA . GLN D 1 84 ? 74.121 110.051 17.893 1.00 13.43 84 GLN D CA 1
ATOM 6971 C C . GLN D 1 84 ? 75.638 109.970 17.853 1.00 13.67 84 GLN D C 1
ATOM 6972 O O . GLN D 1 84 ? 76.220 108.973 18.275 1.00 13.43 84 GLN D O 1
ATOM 6978 N N . LEU D 1 85 ? 76.291 111.008 17.351 1.00 14.20 85 LEU D N 1
ATOM 6979 C CA . LEU D 1 85 ? 77.745 110.948 17.201 1.00 14.98 85 LEU D CA 1
ATOM 6980 C C . LEU D 1 85 ? 78.383 112.251 17.649 1.00 15.18 85 LEU D C 1
ATOM 6981 O O . LEU D 1 85 ? 77.970 113.326 17.234 1.00 14.24 85 LEU D O 1
ATOM 6986 N N . ARG D 1 86 ? 79.386 112.141 18.507 1.00 15.46 86 ARG D N 1
ATOM 6987 C CA . ARG D 1 86 ? 80.034 113.322 19.072 1.00 16.80 86 ARG D CA 1
ATOM 6988 C C . ARG D 1 86 ? 81.227 113.748 18.219 1.00 17.03 86 ARG D C 1
ATOM 6989 O O . ARG D 1 86 ? 82.019 112.919 17.783 1.00 16.66 86 ARG D O 1
ATOM 6997 N N . THR D 1 87 ? 81.335 115.051 17.963 1.00 17.92 87 THR D N 1
ATOM 6998 C CA . THR D 1 87 ? 82.496 115.619 17.307 1.00 19.78 87 THR D CA 1
ATOM 6999 C C . THR D 1 87 ? 82.950 116.830 18.142 1.00 20.93 87 THR D C 1
ATOM 7000 O O . THR D 1 87 ? 82.306 117.163 19.137 1.00 20.22 87 THR D O 1
ATOM 7004 N N . GLU D 1 88 ? 84.048 117.472 17.744 1.00 23.09 88 GLU D N 1
ATOM 7005 C CA . GLU D 1 88 ? 84.521 118.655 18.468 1.00 24.87 88 GLU D CA 1
ATOM 7006 C C . GLU D 1 88 ? 83.558 119.837 18.331 1.00 24.49 88 GLU D C 1
ATOM 7007 O O . GLU D 1 88 ? 83.687 120.839 19.052 1.00 24.67 88 GLU D O 1
ATOM 7013 N N . HIS D 1 89 ? 82.561 119.684 17.451 1.00 24.16 89 HIS D N 1
ATOM 7014 C CA . HIS D 1 89 ? 81.533 120.704 17.212 1.00 23.77 89 HIS D CA 1
ATOM 7015 C C . HIS D 1 89 ? 80.172 120.454 17.880 1.00 22.15 89 HIS D C 1
ATOM 7016 O O . HIS D 1 89 ? 79.274 121.300 17.813 1.00 22.47 89 HIS D O 1
ATOM 7023 N N . GLY D 1 90 ? 80.017 119.308 18.535 1.00 20.32 90 GLY D N 1
ATOM 7024 C CA . GLY D 1 90 ? 78.765 119.000 19.207 1.00 18.50 90 GLY D CA 1
ATOM 7025 C C . GLY D 1 90 ? 78.385 117.563 18.937 1.00 16.88 90 GLY D C 1
ATOM 7026 O O . GLY D 1 90 ? 79.182 116.800 18.386 1.00 16.97 90 GLY D O 1
ATOM 7027 N N . VAL D 1 91 ? 77.184 117.194 19.358 1.00 15.63 91 VAL D N 1
ATOM 7028 C CA . VAL D 1 91 ? 76.674 115.853 19.107 1.00 14.69 91 VAL D CA 1
ATOM 7029 C C . VAL D 1 91 ? 75.549 115.963 18.079 1.00 13.56 91 VAL D C 1
ATOM 7030 O O . VAL D 1 91 ? 74.586 116.731 18.250 1.00 13.80 91 VAL D O 1
ATOM 7034 N N . PHE D 1 92 ? 75.695 115.193 17.010 1.00 13.07 92 PHE D N 1
ATOM 7035 C CA . PHE D 1 92 ? 74.790 115.256 15.888 1.00 12.99 92 PHE D CA 1
ATOM 7036 C C . PHE D 1 92 ? 74.003 113.969 15.801 1.00 12.52 92 PHE D C 1
ATOM 7037 O O . PHE D 1 92 ? 74.428 112.940 16.326 1.00 12.89 92 PHE D O 1
ATOM 7045 N N . ASN D 1 93 ? 72.821 114.067 15.196 1.00 11.93 93 ASN D N 1
ATOM 7046 C CA . ASN D 1 93 ? 72.089 112.885 14.742 1.00 10.92 93 ASN D CA 1
ATOM 7047 C C . ASN D 1 93 ? 72.589 112.641 13.329 1.00 10.26 93 ASN D C 1
ATOM 7048 O O . ASN D 1 93 ? 72.117 113.272 12.385 1.00 10.28 93 ASN D O 1
ATOM 7053 N N . ARG D 1 94 ? 73.572 111.749 13.209 1.00 9.90 94 ARG D N 1
ATOM 7054 C CA . ARG D 1 94 ? 74.381 111.670 12.021 1.00 10.06 94 ARG D CA 1
ATOM 7055 C C . ARG D 1 94 ? 74.028 110.428 11.229 1.00 9.44 94 ARG D C 1
ATOM 7056 O O . ARG D 1 94 ? 74.231 109.302 11.694 1.00 8.87 94 ARG D O 1
ATOM 7064 N N . LEU D 1 95 ? 73.466 110.644 10.050 1.00 9.52 95 LEU D N 1
ATOM 7065 C CA . LEU D 1 95 ? 73.188 109.546 9.156 1.00 10.28 95 LEU D CA 1
ATOM 7066 C C . LEU D 1 95 ? 74.513 109.133 8.530 1.00 10.66 95 LEU D C 1
ATOM 7067 O O . LEU D 1 95 ? 75.258 109.983 8.034 1.00 11.03 95 LEU D O 1
ATOM 7072 N N . LEU D 1 96 ? 74.799 107.832 8.560 1.00 10.28 96 LEU D N 1
ATOM 7073 C CA . LEU D 1 96 ? 76.029 107.293 7.977 1.00 11.25 96 LEU D CA 1
ATOM 7074 C C . LEU D 1 96 ? 75.735 106.574 6.672 1.00 11.06 96 LEU D C 1
ATOM 7075 O O . LEU D 1 96 ? 74.770 105.823 6.579 1.00 11.51 96 LEU D O 1
ATOM 7080 N N . TRP D 1 97 ? 76.597 106.791 5.689 1.00 10.67 97 TRP D N 1
ATOM 7081 C CA . TRP D 1 97 ? 76.475 106.183 4.384 1.00 10.63 97 TRP D CA 1
ATOM 7082 C C . TRP D 1 97 ? 77.743 105.387 4.160 1.00 10.93 97 TRP D C 1
ATOM 7083 O O . TRP D 1 97 ? 78.760 105.950 3.763 1.00 10.47 97 TRP D O 1
ATOM 7094 N N . ALA D 1 98 ? 77.678 104.086 4.442 1.00 9.81 98 ALA D N 1
ATOM 7095 C CA . ALA D 1 98 ? 78.873 103.229 4.399 1.00 10.99 98 ALA D CA 1
ATOM 7096 C C . ALA D 1 98 ? 78.853 102.323 3.171 1.00 11.66 98 ALA D C 1
ATOM 7097 O O . ALA D 1 98 ? 77.850 101.643 2.903 1.00 12.27 98 ALA D O 1
ATOM 7099 N N . THR D 1 99 ? 79.955 102.287 2.427 1.00 12.05 99 THR D N 1
ATOM 7100 C CA . THR D 1 99 ? 79.996 101.453 1.218 1.00 13.02 99 THR D CA 1
ATOM 7101 C C . THR D 1 99 ? 81.016 100.301 1.328 1.00 13.67 99 THR D C 1
ATOM 7102 O O . THR D 1 99 ? 81.908 100.348 2.173 1.00 13.34 99 THR D O 1
ATOM 7106 N N . PRO D 1 100 ? 80.825 99.232 0.537 1.00 14.24 100 PRO D N 1
ATOM 7107 C CA . PRO D 1 100 ? 81.657 98.032 0.655 1.00 15.39 100 PRO D CA 1
ATOM 7108 C C . PRO D 1 100 ? 83.172 98.288 0.589 1.00 17.12 100 PRO D C 1
ATOM 7109 O O . PRO D 1 100 ? 83.943 97.515 1.178 1.00 17.42 100 PRO D O 1
ATOM 7113 N N . ASP D 1 101 ? 83.574 99.344 -0.122 1.00 17.55 101 ASP D N 1
ATOM 7114 C CA . ASP D 1 101 ? 84.982 99.701 -0.295 1.00 18.55 101 ASP D CA 1
ATOM 7115 C C . ASP D 1 101 ? 85.609 100.283 0.989 1.00 18.39 101 ASP D C 1
ATOM 7116 O O . ASP D 1 101 ? 86.825 100.502 1.055 1.00 19.15 101 ASP D O 1
ATOM 7121 N N . GLY D 1 102 ? 84.775 100.539 1.995 1.00 17.53 102 GLY D N 1
ATOM 7122 C CA . GLY D 1 102 ? 85.210 101.039 3.290 1.00 17.78 102 GLY D CA 1
ATOM 7123 C C . GLY D 1 102 ? 85.048 102.537 3.426 1.00 17.25 102 GLY D C 1
ATOM 7124 O O . GLY D 1 102 ? 85.359 103.092 4.475 1.00 18.16 102 GLY D O 1
ATOM 7125 N N . ALA D 1 103 ? 84.575 103.181 2.359 1.00 16.62 103 ALA D N 1
ATOM 7126 C CA . ALA D 1 103 ? 84.342 104.626 2.341 1.00 16.02 103 ALA D CA 1
ATOM 7127 C C . ALA D 1 103 ? 83.140 104.984 3.206 1.00 15.53 103 ALA D C 1
ATOM 7128 O O . ALA D 1 103 ? 82.228 104.173 3.398 1.00 14.92 103 ALA D O 1
ATOM 7130 N N . LEU D 1 104 ? 83.148 106.201 3.731 1.00 15.14 104 LEU D N 1
ATOM 7131 C CA . LEU D 1 104 ? 82.041 106.665 4.540 1.00 14.57 104 LEU D CA 1
ATOM 7132 C C . LEU D 1 104 ? 81.713 108.105 4.188 1.00 14.51 104 LEU D C 1
ATOM 7133 O O . LEU D 1 104 ? 82.615 108.949 4.032 1.00 14.72 104 LEU D O 1
ATOM 7138 N N . GLN D 1 105 ? 80.433 108.378 3.978 1.00 13.27 105 GLN D N 1
ATOM 7139 C CA . GLN D 1 105 ? 79.946 109.749 3.953 1.00 12.84 105 GLN D CA 1
ATOM 7140 C C . GLN D 1 105 ? 78.911 109.898 5.059 1.00 12.47 105 GLN D C 1
ATOM 7141 O O . GLN D 1 105 ? 78.457 108.893 5.647 1.00 12.77 105 GLN D O 1
ATOM 7147 N N . TYR D 1 106 ? 78.547 111.137 5.369 1.00 12.31 106 TYR D N 1
ATOM 7148 C CA . TYR D 1 106 ? 77.524 111.347 6.403 1.00 11.93 106 TYR D CA 1
ATOM 7149 C C . TYR D 1 106 ? 76.687 112.592 6.172 1.00 11.11 106 TYR D C 1
ATOM 7150 O O . TYR D 1 106 ? 77.072 113.484 5.396 1.00 10.71 106 TYR D O 1
ATOM 7159 N N . TYR D 1 107 ? 75.551 112.628 6.865 1.00 10.18 107 TYR D N 1
ATOM 7160 C CA . TYR D 1 107 ? 74.604 113.733 6.833 1.00 9.92 107 TYR D CA 1
ATOM 7161 C C . TYR D 1 107 ? 74.150 113.981 8.262 1.00 9.83 107 TYR D C 1
ATOM 7162 O O . TYR D 1 107 ? 73.574 113.086 8.895 1.00 9.49 107 TYR D O 1
ATOM 7171 N N . ASP D 1 108 ? 74.432 115.174 8.780 1.00 9.74 108 ASP D N 1
ATOM 7172 C CA . ASP D 1 108 ? 73.906 115.551 10.096 1.00 10.44 108 ASP D CA 1
ATOM 7173 C C . ASP D 1 108 ? 72.507 116.105 9.921 1.00 9.86 108 ASP D C 1
ATOM 7174 O O . ASP D 1 108 ? 72.303 117.065 9.153 1.00 9.41 108 ASP D O 1
ATOM 7179 N N . LYS D 1 109 ? 71.551 115.504 10.632 1.00 9.48 109 LYS D N 1
ATOM 7180 C CA . LYS D 1 109 ? 70.149 115.913 10.566 1.00 9.80 109 LYS D CA 1
ATOM 7181 C C . LYS D 1 109 ? 70.012 117.425 10.709 1.00 9.48 109 LYS D C 1
ATOM 7182 O O . LYS D 1 109 ? 70.450 118.004 11.707 1.00 9.33 109 LYS D O 1
ATOM 7188 N N . ARG D 1 110 ? 69.388 118.044 9.710 1.00 9.79 110 ARG D N 1
ATOM 7189 C CA . ARG D 1 110 ? 69.235 119.505 9.667 1.00 9.73 110 ARG D CA 1
ATOM 7190 C C . ARG D 1 110 ? 68.132 120.025 10.581 1.00 9.75 110 ARG D C 1
ATOM 7191 O O . ARG D 1 110 ? 68.269 121.102 11.201 1.00 9.30 110 ARG D O 1
ATOM 7199 N N . HIS D 1 111 ? 67.024 119.281 10.634 1.00 9.19 111 HIS D N 1
ATOM 7200 C CA . HIS D 1 111 ? 65.845 119.684 11.389 1.00 10.22 111 HIS D CA 1
ATOM 7201 C C . HIS D 1 111 ? 65.751 118.819 12.633 1.00 11.22 111 HIS D C 1
ATOM 7202 O O . HIS D 1 111 ? 65.298 117.685 12.578 1.00 11.73 111 HIS D O 1
ATOM 7209 N N . LEU D 1 112 ? 66.196 119.354 13.759 1.00 13.09 112 LEU D N 1
ATOM 7210 C CA . LEU D 1 112 ? 66.096 118.597 15.016 1.00 13.85 112 LEU D CA 1
ATOM 7211 C C . LEU D 1 112 ? 64.667 118.532 15.509 1.00 14.94 112 LEU D C 1
ATOM 7212 O O . LEU D 1 112 ? 63.949 119.517 15.427 1.00 15.14 112 LEU D O 1
ATOM 7217 N N . PHE D 1 113 ? 64.275 117.387 16.061 1.00 15.32 113 PHE D N 1
ATOM 7218 C CA . PHE D 1 113 ? 62.876 117.169 16.422 1.00 16.42 113 PHE D CA 1
ATOM 7219 C C . PHE D 1 113 ? 62.473 117.963 17.651 1.00 17.48 113 PHE D C 1
ATOM 7220 O O . PHE D 1 113 ? 62.626 117.496 18.776 1.00 17.05 113 PHE D O 1
ATOM 7228 N N . ARG D 1 114 ? 61.955 119.167 17.434 1.00 18.92 114 ARG D N 1
ATOM 7229 C CA . ARG D 1 114 ? 61.727 120.067 18.552 1.00 20.71 114 ARG D CA 1
ATOM 7230 C C . ARG D 1 114 ? 60.611 119.605 19.491 1.00 20.72 114 ARG D C 1
ATOM 7231 O O . ARG D 1 114 ? 60.681 119.843 20.697 1.00 20.46 114 ARG D O 1
ATOM 7239 N N . PHE D 1 115 ? 59.621 118.905 18.935 1.00 21.11 115 PHE D N 1
ATOM 7240 C CA . PHE D 1 115 ? 58.518 118.330 19.718 1.00 22.07 115 PHE D CA 1
ATOM 7241 C C . PHE D 1 115 ? 59.018 117.291 20.745 1.00 22.00 115 PHE D C 1
ATOM 7242 O O . PHE D 1 115 ? 58.446 117.152 21.835 1.00 22.34 115 PHE D O 1
ATOM 7250 N N . GLY D 1 116 ? 60.093 116.587 20.404 1.00 21.91 116 GLY D N 1
ATOM 7251 C CA . GLY D 1 116 ? 60.757 115.677 21.336 1.00 21.38 116 GLY D CA 1
ATOM 7252 C C . GLY D 1 116 ? 61.955 116.272 22.067 1.00 21.55 116 GLY D C 1
ATOM 7253 O O . GLY D 1 116 ? 62.728 115.534 22.689 1.00 20.94 116 GLY D O 1
ATOM 7254 N N . ASN D 1 117 ? 62.120 117.595 21.979 1.00 20.46 117 ASN D N 1
ATOM 7255 C CA . ASN D 1 117 ? 63.223 118.311 22.661 1.00 20.07 117 ASN D CA 1
ATOM 7256 C C . ASN D 1 117 ? 64.665 117.984 22.192 1.00 19.27 117 ASN D C 1
ATOM 7257 O O . ASN D 1 117 ? 65.644 118.298 22.890 1.00 18.91 117 ASN D O 1
ATOM 7262 N N . GLU D 1 118 ? 64.787 117.417 20.987 1.00 18.16 118 GLU D N 1
ATOM 7263 C CA . GLU D 1 118 ? 66.090 117.070 20.390 1.00 17.66 118 GLU D CA 1
ATOM 7264 C C . GLU D 1 118 ? 66.923 118.326 20.174 1.00 17.78 118 GLU D C 1
ATOM 7265 O O . GLU D 1 118 ? 68.153 118.291 20.219 1.00 16.82 118 GLU D O 1
ATOM 7271 N N . HIS D 1 119 ? 66.233 119.436 19.939 1.00 18.31 119 HIS D N 1
ATOM 7272 C CA . HIS D 1 119 ? 66.871 120.713 19.637 1.00 19.34 119 HIS D CA 1
ATOM 7273 C C . HIS D 1 119 ? 67.583 121.334 20.847 1.00 19.85 119 HIS D C 1
ATOM 7274 O O . HIS D 1 119 ? 68.445 122.197 20.681 1.00 19.55 119 HIS D O 1
ATOM 7281 N N . LEU D 1 120 ? 67.237 120.889 22.055 1.00 20.65 120 LEU D N 1
ATOM 7282 C CA . LEU D 1 120 ? 67.769 121.547 23.258 1.00 21.29 120 LEU D CA 1
ATOM 7283 C C . LEU D 1 120 ? 69.275 121.324 23.412 1.00 21.27 120 LEU D C 1
ATOM 7284 O O . LEU D 1 120 ? 70.015 122.279 23.636 1.00 21.41 120 LEU D O 1
ATOM 7289 N N . ARG D 1 121 ? 69.723 120.080 23.235 1.00 21.11 121 ARG D N 1
ATOM 7290 C CA . ARG D 1 121 ? 71.125 119.738 23.457 1.00 21.09 121 ARG D CA 1
ATOM 7291 C C . ARG D 1 121 ? 71.918 119.271 22.218 1.00 20.25 121 ARG D C 1
ATOM 7292 O O . ARG D 1 121 ? 73.147 119.433 22.174 1.00 19.98 121 ARG D O 1
ATOM 7300 N N . TYR D 1 122 ? 71.230 118.717 21.219 1.00 18.75 122 TYR D N 1
ATOM 7301 C CA . TYR D 1 122 ? 71.906 118.224 20.014 1.00 17.58 122 TYR D CA 1
ATOM 7302 C C . TYR D 1 122 ? 72.194 119.352 19.044 1.00 16.75 122 TYR D C 1
ATOM 7303 O O . TYR D 1 122 ? 71.534 120.401 19.096 1.00 16.64 122 TYR D O 1
ATOM 7312 N N . ALA D 1 123 ? 73.197 119.149 18.190 1.00 15.43 123 ALA D N 1
ATOM 7313 C CA . ALA D 1 123 ? 73.613 120.157 17.220 1.00 15.18 123 ALA D CA 1
ATOM 7314 C C . ALA D 1 123 ? 72.982 119.793 15.901 1.00 15.23 123 ALA D C 1
ATOM 7315 O O . ALA D 1 123 ? 72.873 118.611 15.584 1.00 14.98 123 ALA D O 1
ATOM 7317 N N . ALA D 1 124 ? 72.583 120.814 15.155 1.00 15.16 124 ALA D N 1
ATOM 7318 C CA . ALA D 1 124 ? 71.909 120.622 13.874 1.00 14.82 124 ALA D CA 1
ATOM 7319 C C . ALA D 1 124 ? 72.891 120.653 12.708 1.00 14.94 124 ALA D C 1
ATOM 7320 O O . ALA D 1 124 ? 73.915 121.356 12.741 1.00 14.59 124 ALA D O 1
ATOM 7322 N N . GLY D 1 125 ? 72.561 119.900 11.660 1.00 14.82 125 GLY D N 1
ATOM 7323 C CA . GLY D 1 125 ? 73.291 119.969 10.408 1.00 15.15 125 GLY D CA 1
ATOM 7324 C C . GLY D 1 125 ? 72.853 121.172 9.594 1.00 15.00 125 GLY D C 1
ATOM 7325 O O . GLY D 1 125 ? 72.149 122.055 10.094 1.00 15.89 125 GLY D O 1
ATOM 7326 N N . ARG D 1 126 ? 73.273 121.199 8.337 1.00 15.31 126 ARG D N 1
ATOM 7327 C CA . ARG D 1 126 ? 72.945 122.291 7.419 1.00 15.78 126 ARG D CA 1
ATOM 7328 C C . ARG D 1 126 ? 72.865 121.747 6.004 1.00 14.57 126 ARG D C 1
ATOM 7329 O O . ARG D 1 126 ? 71.837 121.866 5.333 1.00 14.00 126 ARG D O 1
ATOM 7337 N N . GLU D 1 127 ? 73.948 121.125 5.554 1.00 13.26 127 GLU D N 1
ATOM 7338 C CA . GLU D 1 127 ? 74.057 120.722 4.153 1.00 13.50 127 GLU D CA 1
ATOM 7339 C C . GLU D 1 127 ? 73.222 119.478 3.878 1.00 12.21 127 GLU D C 1
ATOM 7340 O O . GLU D 1 127 ? 73.049 118.642 4.763 1.00 11.45 127 GLU D O 1
ATOM 7346 N N . ARG D 1 128 ? 72.709 119.373 2.656 1.00 10.75 128 ARG D N 1
ATOM 7347 C CA . ARG D 1 128 ? 72.032 118.167 2.222 1.00 10.74 128 ARG D CA 1
ATOM 7348 C C . ARG D 1 128 ? 73.071 117.221 1.636 1.00 10.80 128 ARG D C 1
ATOM 7349 O O . ARG D 1 128 ? 74.100 117.661 1.078 1.00 11.33 128 ARG D O 1
ATOM 7357 N N . LEU D 1 129 ? 72.818 115.926 1.764 1.00 9.90 129 LEU D N 1
ATOM 7358 C CA . LEU D 1 129 ? 73.721 114.927 1.218 1.00 10.67 129 LEU D CA 1
ATOM 7359 C C . LEU D 1 129 ? 73.085 114.242 0.026 1.00 10.68 129 LEU D C 1
ATOM 7360 O O . LEU D 1 129 ? 72.002 113.695 0.148 1.00 9.71 129 LEU D O 1
ATOM 7365 N N . CYS D 1 130 ? 73.782 114.244 -1.103 1.00 10.39 130 CYS D N 1
ATOM 7366 C CA . CYS D 1 130 ? 73.404 113.363 -2.208 1.00 11.78 130 CYS D CA 1
ATOM 7367 C C . CYS D 1 130 ? 74.613 112.529 -2.582 1.00 11.99 130 CYS D C 1
ATOM 7368 O O . CYS D 1 130 ? 75.722 113.059 -2.753 1.00 13.20 130 CYS D O 1
ATOM 7371 N N . VAL D 1 131 ? 74.397 111.228 -2.684 1.00 11.94 131 VAL D N 1
ATOM 7372 C CA . VAL D 1 131 ? 75.459 110.295 -3.006 1.00 11.97 131 VAL D CA 1
ATOM 7373 C C . VAL D 1 131 ? 75.107 109.537 -4.267 1.00 12.86 131 VAL D C 1
ATOM 7374 O O . VAL D 1 131 ? 73.950 109.516 -4.686 1.00 11.84 131 VAL D O 1
ATOM 7378 N N . GLU D 1 132 ? 76.106 108.935 -4.899 1.00 13.37 132 GLU D N 1
ATOM 7379 C CA . GLU D 1 132 ? 75.817 108.096 -6.055 1.00 14.63 132 GLU D CA 1
ATOM 7380 C C . GLU D 1 132 ? 76.238 106.661 -5.790 1.00 13.95 132 GLU D C 1
ATOM 7381 O O . GLU D 1 132 ? 77.322 106.398 -5.246 1.00 14.05 132 GLU D O 1
ATOM 7387 N N . TRP D 1 133 ? 75.328 105.741 -6.094 1.00 13.57 133 TRP D N 1
ATOM 7388 C CA . TRP D 1 133 ? 75.567 104.323 -5.843 1.00 13.79 133 TRP D CA 1
ATOM 7389 C C . TRP D 1 133 ? 74.882 103.456 -6.891 1.00 14.92 133 TRP D C 1
ATOM 7390 O O . TRP D 1 133 ? 73.683 103.587 -7.127 1.00 14.03 133 TRP D O 1
ATOM 7401 N N . LYS D 1 134 ? 75.659 102.565 -7.527 1.00 15.84 134 LYS D N 1
ATOM 7402 C CA . LYS D 1 134 ? 75.151 101.735 -8.627 1.00 16.32 134 LYS D CA 1
ATOM 7403 C C . LYS D 1 134 ? 74.400 102.552 -9.688 1.00 15.82 134 LYS D C 1
ATOM 7404 O O . LYS D 1 134 ? 73.421 102.100 -10.265 1.00 17.04 134 LYS D O 1
ATOM 7410 N N . GLY D 1 135 ? 74.886 103.762 -9.966 1.00 14.43 135 GLY D N 1
ATOM 7411 C CA . GLY D 1 135 ? 74.252 104.606 -10.983 1.00 14.53 135 GLY D CA 1
ATOM 7412 C C . GLY D 1 135 ? 73.032 105.375 -10.489 1.00 13.92 135 GLY D C 1
ATOM 7413 O O . GLY D 1 135 ? 72.448 106.174 -11.235 1.00 15.28 135 GLY D O 1
ATOM 7414 N N . TRP D 1 136 ? 72.625 105.116 -9.246 1.00 12.78 136 TRP D N 1
ATOM 7415 C CA . TRP D 1 136 ? 71.502 105.844 -8.650 1.00 11.37 136 TRP D CA 1
ATOM 7416 C C . TRP D 1 136 ? 72.025 107.021 -7.844 1.00 11.33 136 TRP D C 1
ATOM 7417 O O . TRP D 1 136 ? 72.942 106.859 -7.053 1.00 12.05 136 TRP D O 1
ATOM 7428 N N . ARG D 1 137 ? 71.430 108.196 -8.025 1.00 10.55 137 ARG D N 1
ATOM 7429 C CA . ARG D 1 137 ? 71.738 109.324 -7.144 1.00 9.77 137 ARG D CA 1
ATOM 7430 C C . ARG D 1 137 ? 70.689 109.366 -6.034 1.00 9.44 137 ARG D C 1
ATOM 7431 O O . ARG D 1 137 ? 69.487 109.376 -6.297 1.00 9.23 137 ARG D O 1
ATOM 7439 N N . ILE D 1 138 ? 71.179 109.380 -4.806 1.00 9.03 138 ILE D N 1
ATOM 7440 C CA . ILE D 1 138 ? 70.349 109.131 -3.629 1.00 8.99 138 ILE D CA 1
ATOM 7441 C C . ILE D 1 138 ? 70.477 110.250 -2.599 1.00 8.42 138 ILE D C 1
ATOM 7442 O O . ILE D 1 138 ? 71.590 110.699 -2.298 1.00 8.39 138 ILE D O 1
ATOM 7447 N N . ASN D 1 139 ? 69.340 110.712 -2.070 1.00 7.83 139 ASN D N 1
ATOM 7448 C CA . ASN D 1 139 ? 69.327 111.764 -1.044 1.00 8.22 139 ASN D CA 1
ATOM 7449 C C . ASN D 1 139 ? 68.818 111.176 0.279 1.00 8.58 139 ASN D C 1
ATOM 7450 O O . ASN D 1 139 ? 67.635 111.020 0.451 1.00 8.42 139 ASN D O 1
ATOM 7455 N N . PRO D 1 140 ? 69.729 110.797 1.179 1.00 8.97 140 PRO D N 1
ATOM 7456 C CA . PRO D 1 140 ? 69.292 110.315 2.487 1.00 9.59 140 PRO D CA 1
ATOM 7457 C C . PRO D 1 140 ? 69.032 111.437 3.498 1.00 9.64 140 PRO D C 1
ATOM 7458 O O . PRO D 1 140 ? 69.880 112.325 3.685 1.00 10.23 140 PRO D O 1
ATOM 7462 N N . GLN D 1 141 ? 67.854 111.394 4.119 1.00 9.60 141 GLN D N 1
ATOM 7463 C CA . GLN D 1 141 ? 67.439 112.347 5.148 1.00 10.70 141 GLN D CA 1
ATOM 7464 C C . GLN D 1 141 ? 66.986 111.596 6.398 1.00 10.44 141 GLN D C 1
ATOM 7465 O O . GLN D 1 141 ? 66.869 110.361 6.395 1.00 10.66 141 GLN D O 1
ATOM 7471 N N . VAL D 1 142 ? 66.720 112.343 7.466 1.00 10.97 142 VAL D N 1
ATOM 7472 C CA . VAL D 1 142 ? 66.436 111.739 8.767 1.00 10.86 142 VAL D CA 1
ATOM 7473 C C . VAL D 1 142 ? 65.105 112.225 9.368 1.00 11.62 142 VAL D C 1
ATOM 7474 O O . VAL D 1 142 ? 64.938 113.419 9.605 1.00 11.55 142 VAL D O 1
ATOM 7478 N N . CYS D 1 143 ? 64.176 111.286 9.572 1.00 12.63 143 CYS D N 1
ATOM 7479 C CA . CYS D 1 143 ? 62.932 111.479 10.358 1.00 12.13 143 CYS D CA 1
ATOM 7480 C C . CYS D 1 143 ? 62.200 112.821 10.135 1.00 11.43 143 CYS D C 1
ATOM 7481 O O . CYS D 1 143 ? 61.610 113.014 9.080 1.00 10.82 143 CYS D O 1
ATOM 7484 N N . TYR D 1 144 ? 62.248 113.730 11.121 1.00 10.23 144 TYR D N 1
ATOM 7485 C CA . TYR D 1 144 ? 61.595 115.050 11.074 1.00 9.31 144 TYR D CA 1
ATOM 7486 C C . TYR D 1 144 ? 61.855 115.833 9.787 1.00 9.64 144 TYR D C 1
ATOM 7487 O O . TYR D 1 144 ? 61.006 116.606 9.356 1.00 8.56 144 TYR D O 1
ATOM 7496 N N . ASP D 1 145 ? 63.030 115.618 9.179 1.00 9.21 145 ASP D N 1
ATOM 7497 C CA . ASP D 1 145 ? 63.327 116.199 7.864 1.00 9.34 145 ASP D CA 1
ATOM 7498 C C . ASP D 1 145 ? 62.172 116.052 6.865 1.00 9.28 145 ASP D C 1
ATOM 7499 O O . ASP D 1 145 ? 61.962 116.905 6.007 1.00 10.27 145 ASP D O 1
ATOM 7504 N N . LEU D 1 146 ? 61.444 114.944 6.964 1.00 8.75 146 LEU D N 1
ATOM 7505 C CA . LEU D 1 146 ? 60.330 114.648 6.055 1.00 8.73 146 LEU D CA 1
ATOM 7506 C C . LEU D 1 146 ? 59.264 115.752 5.974 1.00 8.89 146 LEU D C 1
ATOM 7507 O O . LEU D 1 146 ? 58.581 115.903 4.956 1.00 9.46 146 LEU D O 1
ATOM 7512 N N . ARG D 1 147 ? 59.130 116.526 7.044 1.00 9.11 147 ARG D N 1
ATOM 7513 C CA . ARG D 1 147 ? 58.090 117.552 7.121 1.00 9.15 147 ARG D CA 1
ATOM 7514 C C . ARG D 1 147 ? 58.497 118.865 6.431 1.00 9.02 147 ARG D C 1
ATOM 7515 O O . ARG D 1 147 ? 57.766 119.850 6.503 1.00 9.61 147 ARG D O 1
ATOM 7523 N N . PHE D 1 148 ? 59.641 118.867 5.745 1.00 8.35 148 PHE D N 1
ATOM 7524 C CA . PHE D 1 148 ? 60.231 120.102 5.224 1.00 8.77 148 PHE D CA 1
ATOM 7525 C C . PHE D 1 148 ? 60.469 120.015 3.738 1.00 8.79 148 PHE D C 1
ATOM 7526 O O . PHE D 1 148 ? 61.560 119.644 3.301 1.00 8.71 148 PHE D O 1
ATOM 7534 N N . PRO D 1 149 ? 59.414 120.303 2.961 1.00 8.99 149 PRO D N 1
ATOM 7535 C CA . PRO D 1 149 ? 59.455 120.008 1.530 1.00 8.82 149 PRO D CA 1
ATOM 7536 C C . PRO D 1 149 ? 60.477 120.807 0.734 1.00 8.97 149 PRO D C 1
ATOM 7537 O O . PRO D 1 149 ? 60.956 120.320 -0.286 1.00 9.57 149 PRO D O 1
ATOM 7541 N N . VAL D 1 150 ? 60.804 122.021 1.179 1.00 8.99 150 VAL D N 1
ATOM 7542 C CA . VAL D 1 150 ? 61.773 122.842 0.458 1.00 8.08 150 VAL D CA 1
ATOM 7543 C C . VAL D 1 150 ? 63.156 122.165 0.545 1.00 7.48 150 VAL D C 1
ATOM 7544 O O . VAL D 1 150 ? 63.857 122.004 -0.459 1.00 8.41 150 VAL D O 1
ATOM 7548 N N . PHE D 1 151 ? 63.527 121.716 1.735 1.00 7.52 151 PHE D N 1
ATOM 7549 C CA . PHE D 1 151 ? 64.790 121.010 1.903 1.00 8.68 151 PHE D CA 1
ATOM 7550 C C . PHE D 1 151 ? 64.794 119.622 1.229 1.00 8.41 151 PHE D C 1
ATOM 7551 O O . PHE D 1 151 ? 65.847 119.142 0.789 1.00 9.31 151 PHE D O 1
ATOM 7559 N N . CYS D 1 152 ? 63.624 118.993 1.142 1.00 8.55 152 CYS D N 1
ATOM 7560 C CA . CYS D 1 152 ? 63.481 117.705 0.438 1.00 8.97 152 CYS D CA 1
ATOM 7561 C C . CYS D 1 152 ? 63.401 117.848 -1.075 1.00 8.71 152 CYS D C 1
ATOM 7562 O O . CYS D 1 152 ? 63.362 116.850 -1.781 1.00 9.85 152 CYS D O 1
ATOM 7565 N N . ARG D 1 153 ? 63.350 119.072 -1.584 1.00 7.75 153 ARG D N 1
ATOM 7566 C CA . ARG D 1 153 ? 62.968 119.255 -2.992 1.00 7.36 153 ARG D CA 1
ATOM 7567 C C . ARG D 1 153 ? 63.966 118.687 -3.992 1.00 7.83 153 ARG D C 1
ATOM 7568 O O . ARG D 1 153 ? 65.197 118.945 -3.894 1.00 8.07 153 ARG D O 1
ATOM 7576 N N . ASN D 1 154 ? 63.404 117.952 -4.957 1.00 7.49 154 ASN D N 1
ATOM 7577 C CA . ASN D 1 154 ? 64.121 117.371 -6.091 1.00 8.05 154 ASN D CA 1
ATOM 7578 C C . ASN D 1 154 ? 64.107 118.411 -7.198 1.00 8.72 154 ASN D C 1
ATOM 7579 O O . ASN D 1 154 ? 63.142 118.513 -7.963 1.00 10.03 154 ASN D O 1
ATOM 7584 N N . ARG D 1 155 ? 65.152 119.224 -7.251 1.00 9.57 155 ARG D N 1
ATOM 7585 C CA . ARG D 1 155 ? 65.196 120.332 -8.225 1.00 10.35 155 ARG D CA 1
ATOM 7586 C C . ARG D 1 155 ? 65.612 119.839 -9.601 1.00 10.47 155 ARG D C 1
ATOM 7587 O O . ARG D 1 155 ? 66.261 118.800 -9.715 1.00 11.04 155 ARG D O 1
ATOM 7595 N N . PHE D 1 156 ? 65.242 120.584 -10.643 1.00 10.11 156 PHE D N 1
ATOM 7596 C CA . PHE D 1 156 ? 65.562 120.195 -12.015 1.00 11.46 156 PHE D CA 1
ATOM 7597 C C . PHE D 1 156 ? 66.663 121.079 -12.591 1.00 10.90 156 PHE D C 1
ATOM 7598 O O . PHE D 1 156 ? 66.567 122.306 -12.507 1.00 11.73 156 PHE D O 1
ATOM 7606 N N . ASP D 1 157 ? 67.681 120.464 -13.195 1.00 11.74 157 ASP D N 1
ATOM 7607 C CA . ASP D 1 157 ? 68.786 121.204 -13.837 1.00 12.01 157 ASP D CA 1
ATOM 7608 C C . ASP D 1 157 ? 69.450 122.123 -12.803 1.00 11.49 157 ASP D C 1
ATOM 7609 O O . ASP D 1 157 ? 69.719 123.295 -13.057 1.00 12.86 157 ASP D O 1
ATOM 7614 N N . VAL D 1 158 ? 69.682 121.578 -11.612 1.00 10.65 158 VAL D N 1
ATOM 7615 C CA . VAL D 1 158 ? 70.392 122.292 -10.571 1.00 10.66 158 VAL D CA 1
ATOM 7616 C C . VAL D 1 158 ? 71.613 121.436 -10.257 1.00 10.78 158 VAL D C 1
ATOM 7617 O O . VAL D 1 158 ? 72.660 121.676 -10.833 1.00 10.37 158 VAL D O 1
ATOM 7621 N N . GLU D 1 159 ? 71.460 120.400 -9.431 1.00 10.56 159 GLU D N 1
ATOM 7622 C CA . GLU D 1 159 ? 72.607 119.537 -9.093 1.00 11.33 159 GLU D CA 1
ATOM 7623 C C . GLU D 1 159 ? 73.102 118.741 -10.293 1.00 11.39 159 GLU D C 1
ATOM 7624 O O . GLU D 1 159 ? 74.317 118.519 -10.456 1.00 11.28 159 GLU D O 1
ATOM 7630 N N . ARG D 1 160 ? 72.167 118.296 -11.126 1.00 10.75 160 ARG D N 1
ATOM 7631 C CA . ARG D 1 160 ? 72.535 117.516 -12.322 1.00 11.19 160 ARG D CA 1
ATOM 7632 C C . ARG D 1 160 ? 72.032 118.211 -13.574 1.00 11.70 160 ARG D C 1
ATOM 7633 O O . ARG D 1 160 ? 70.862 118.621 -13.631 1.00 12.77 160 ARG D O 1
ATOM 7641 N N . PRO D 1 161 ? 72.908 118.350 -14.583 1.00 11.90 161 PRO D N 1
ATOM 7642 C CA . PRO D 1 161 ? 72.554 119.123 -15.773 1.00 12.13 161 PRO D CA 1
ATOM 7643 C C . PRO D 1 161 ? 71.421 118.447 -16.525 1.00 11.93 161 PRO D C 1
ATOM 7644 O O . PRO D 1 161 ? 71.538 117.271 -16.871 1.00 12.50 161 PRO D O 1
ATOM 7648 N N . GLY D 1 162 ? 70.319 119.181 -16.718 1.00 12.27 162 GLY D N 1
ATOM 7649 C CA . GLY D 1 162 ? 69.179 118.695 -17.498 1.00 12.59 162 GLY D CA 1
ATOM 7650 C C . GLY D 1 162 ? 68.483 117.510 -16.862 1.00 12.12 162 GLY D C 1
ATOM 7651 O O . GLY D 1 162 ? 67.798 116.739 -17.543 1.00 13.38 162 GLY D O 1
ATOM 7652 N N . GLN D 1 163 ? 68.651 117.355 -15.551 1.00 12.05 163 GLN D N 1
ATOM 7653 C CA . GLN D 1 163 ? 68.084 116.198 -14.832 1.00 11.13 163 GLN D CA 1
ATOM 7654 C C . GLN D 1 163 ? 67.615 116.630 -13.465 1.00 10.20 163 GLN D C 1
ATOM 7655 O O . GLN D 1 163 ? 67.968 117.705 -12.980 1.00 9.34 163 GLN D O 1
ATOM 7661 N N . LEU D 1 164 ? 66.820 115.769 -12.838 1.00 9.62 164 LEU D N 1
ATOM 7662 C CA . LEU D 1 164 ? 66.456 115.975 -11.437 1.00 9.35 164 LEU D CA 1
ATOM 7663 C C . LEU D 1 164 ? 67.697 115.759 -10.549 1.00 9.45 164 LEU D C 1
ATOM 7664 O O . LEU D 1 164 ? 68.611 115.019 -10.918 1.00 9.58 164 LEU D O 1
ATOM 7669 N N . ASP D 1 165 ? 67.713 116.422 -9.392 1.00 9.45 165 ASP D N 1
ATOM 7670 C CA . ASP D 1 165 ? 68.799 116.296 -8.404 1.00 9.31 165 ASP D CA 1
ATOM 7671 C C . ASP D 1 165 ? 69.071 114.840 -8.028 1.00 8.78 165 ASP D C 1
ATOM 7672 O O . ASP D 1 165 ? 70.219 114.458 -7.827 1.00 9.91 165 ASP D O 1
ATOM 7677 N N . PHE D 1 166 ? 68.025 114.027 -7.872 1.00 8.22 166 PHE D N 1
ATOM 7678 C CA . PHE D 1 166 ? 68.231 112.654 -7.420 1.00 7.96 166 PHE D CA 1
ATOM 7679 C C . PHE D 1 166 ? 67.155 111.706 -7.938 1.00 7.66 166 PHE D C 1
ATOM 7680 O O . PHE D 1 166 ? 66.133 112.134 -8.468 1.00 8.61 166 PHE D O 1
ATOM 7688 N N . ASP D 1 167 ? 67.396 110.418 -7.743 1.00 7.66 167 ASP D N 1
ATOM 7689 C CA . ASP D 1 167 ? 66.554 109.345 -8.250 1.00 7.74 167 ASP D CA 1
ATOM 7690 C C . ASP D 1 167 ? 65.804 108.644 -7.128 1.00 7.42 167 ASP D C 1
ATOM 7691 O O . ASP D 1 167 ? 64.768 108.007 -7.353 1.00 7.16 167 ASP D O 1
ATOM 7696 N N . LEU D 1 168 ? 66.365 108.726 -5.928 1.00 7.86 168 LEU D N 1
ATOM 7697 C CA . LEU D 1 168 ? 65.852 107.989 -4.771 1.00 7.80 168 LEU D CA 1
ATOM 7698 C C . LEU D 1 168 ? 66.087 108.864 -3.561 1.00 8.07 168 LEU D C 1
ATOM 7699 O O . LEU D 1 168 ? 67.193 109.391 -3.389 1.00 8.31 168 LEU D O 1
ATOM 7704 N N . GLN D 1 169 ? 65.047 109.048 -2.755 1.00 8.25 169 GLN D N 1
ATOM 7705 C CA . GLN D 1 169 ? 65.170 109.783 -1.498 1.00 7.75 169 GLN D CA 1
ATOM 7706 C C . GLN D 1 169 ? 64.899 108.806 -0.377 1.00 8.44 169 GLN D C 1
ATOM 7707 O O . GLN D 1 169 ? 63.978 108.012 -0.470 1.00 7.78 169 GLN D O 1
ATOM 7713 N N . LEU D 1 170 ? 65.675 108.899 0.699 1.00 8.01 170 LEU D N 1
ATOM 7714 C CA . LEU D 1 170 ? 65.533 107.981 1.835 1.00 9.21 170 LEU D CA 1
ATOM 7715 C C . LEU D 1 170 ? 65.192 108.736 3.104 1.00 8.52 170 LEU D C 1
ATOM 7716 O O . LEU D 1 170 ? 65.634 109.878 3.288 1.00 9.17 170 LEU D O 1
ATOM 7721 N N . PHE D 1 171 ? 64.400 108.108 3.976 1.00 7.96 171 PHE D N 1
ATOM 7722 C CA . PHE D 1 171 ? 64.160 108.653 5.315 1.00 8.53 171 PHE D CA 1
ATOM 7723 C C . PHE D 1 171 ? 64.355 107.562 6.323 1.00 9.20 171 PHE D C 1
ATOM 7724 O O . PHE D 1 171 ? 63.786 106.482 6.188 1.00 9.31 171 PHE D O 1
ATOM 7732 N N . VAL D 1 172 ? 65.145 107.843 7.352 1.00 10.30 172 VAL D N 1
ATOM 7733 C CA . VAL D 1 172 ? 65.292 106.872 8.438 1.00 10.94 172 VAL D CA 1
ATOM 7734 C C . VAL D 1 172 ? 64.718 107.542 9.669 1.00 10.84 172 VAL D C 1
ATOM 7735 O O . VAL D 1 172 ? 64.914 108.760 9.870 1.00 11.29 172 VAL D O 1
ATOM 7739 N N . ALA D 1 173 ? 63.983 106.777 10.464 1.00 10.19 173 ALA D N 1
ATOM 7740 C CA . ALA D 1 173 ? 63.076 107.373 11.435 1.00 10.99 173 ALA D CA 1
ATOM 7741 C C . ALA D 1 173 ? 62.878 106.651 12.768 1.00 11.60 173 ALA D C 1
ATOM 7742 O O . ALA D 1 173 ? 63.116 105.448 12.870 1.00 11.58 173 ALA D O 1
ATOM 7744 N N . ASN D 1 174 ? 62.442 107.422 13.775 1.00 11.74 174 ASN D N 1
ATOM 7745 C CA . ASN D 1 174 ? 61.735 106.945 14.969 1.00 12.20 174 ASN D CA 1
ATOM 7746 C C . ASN D 1 174 ? 60.464 107.780 15.043 1.00 11.78 174 ASN D C 1
ATOM 7747 O O . ASN D 1 174 ? 60.373 108.734 15.822 1.00 12.09 174 ASN D O 1
ATOM 7752 N N . TRP D 1 175 ? 59.482 107.421 14.228 1.00 10.38 175 TRP D N 1
ATOM 7753 C CA . TRP D 1 175 ? 58.270 108.213 14.104 1.00 11.14 175 TRP D CA 1
ATOM 7754 C C . TRP D 1 175 ? 57.164 107.496 14.851 1.00 11.33 175 TRP D C 1
ATOM 7755 O O . TRP D 1 175 ? 56.786 106.393 14.459 1.00 10.82 175 TRP D O 1
ATOM 7766 N N . PRO D 1 176 ? 56.657 108.102 15.942 1.00 12.69 176 PRO D N 1
ATOM 7767 C CA . PRO D 1 176 ? 55.725 107.363 16.803 1.00 12.67 176 PRO D CA 1
ATOM 7768 C C . PRO D 1 176 ? 54.409 107.080 16.104 1.00 12.46 176 PRO D C 1
ATOM 7769 O O . PRO D 1 176 ? 53.968 107.873 15.257 1.00 12.05 176 PRO D O 1
ATOM 7773 N N . SER D 1 177 ? 53.772 105.972 16.486 1.00 12.24 177 SER D N 1
ATOM 7774 C CA . SER D 1 177 ? 52.557 105.525 15.833 1.00 12.61 177 SER D CA 1
ATOM 7775 C C . SER D 1 177 ? 51.399 106.512 15.953 1.00 12.77 177 SER D C 1
ATOM 7776 O O . SER D 1 177 ? 50.503 106.477 15.114 1.00 12.22 177 SER D O 1
ATOM 7779 N N . ALA D 1 178 ? 51.434 107.379 16.973 1.00 12.80 178 ALA D N 1
ATOM 7780 C CA . ALA D 1 178 ? 50.394 108.404 17.167 1.00 13.23 178 ALA D CA 1
ATOM 7781 C C . ALA D 1 178 ? 50.261 109.292 15.931 1.00 13.30 178 ALA D C 1
ATOM 7782 O O . ALA D 1 178 ? 49.171 109.795 15.626 1.00 14.31 178 ALA D O 1
ATOM 7784 N N . ARG D 1 179 ? 51.376 109.475 15.230 1.00 12.17 179 ARG D N 1
ATOM 7785 C CA . ARG D 1 179 ? 51.408 110.349 14.071 1.00 12.25 179 ARG D CA 1
ATOM 7786 C C . ARG D 1 179 ? 51.787 109.570 12.809 1.00 11.09 179 ARG D C 1
ATOM 7787 O O . ARG D 1 179 ? 52.281 110.140 11.833 1.00 9.41 179 ARG D O 1
ATOM 7795 N N . ALA D 1 180 ? 51.485 108.270 12.814 1.00 10.26 180 ALA D N 1
ATOM 7796 C CA . ALA D 1 180 ? 51.751 107.424 11.644 1.00 10.08 180 ALA D CA 1
ATOM 7797 C C . ALA D 1 180 ? 51.105 107.954 10.352 1.00 9.38 180 ALA D C 1
ATOM 7798 O O . ALA D 1 180 ? 51.679 107.818 9.268 1.00 8.88 180 ALA D O 1
ATOM 7800 N N . TYR D 1 181 ? 49.907 108.529 10.455 1.00 9.16 181 TYR D N 1
ATOM 7801 C CA . TYR D 1 181 ? 49.228 109.014 9.249 1.00 8.59 181 TYR D CA 1
ATOM 7802 C C . TYR D 1 181 ? 50.094 110.055 8.528 1.00 8.24 181 TYR D C 1
ATOM 7803 O O . TYR D 1 181 ? 50.215 110.023 7.295 1.00 7.86 181 TYR D O 1
ATOM 7812 N N . ALA D 1 182 ? 50.717 110.963 9.288 1.00 8.07 182 ALA D N 1
ATOM 7813 C CA . ALA D 1 182 ? 51.569 111.990 8.668 1.00 7.18 182 ALA D CA 1
ATOM 7814 C C . ALA D 1 182 ? 52.794 111.357 7.989 1.00 7.58 182 ALA D C 1
ATOM 7815 O O . ALA D 1 182 ? 53.161 111.734 6.880 1.00 8.29 182 ALA D O 1
ATOM 7817 N N . TRP D 1 183 ? 53.392 110.366 8.642 1.00 7.95 183 TRP D N 1
ATOM 7818 C CA . TRP D 1 183 ? 54.529 109.645 8.061 1.00 7.66 183 TRP D CA 1
ATOM 7819 C C . TRP D 1 183 ? 54.134 109.054 6.731 1.00 7.31 183 TRP D C 1
ATOM 7820 O O . TRP D 1 183 ? 54.777 109.357 5.719 1.00 6.64 183 TRP D O 1
ATOM 7831 N N . LYS D 1 184 ? 53.048 108.267 6.718 1.00 7.16 184 LYS D N 1
ATOM 7832 C CA . LYS D 1 184 ? 52.606 107.573 5.506 1.00 7.42 184 LYS D CA 1
ATOM 7833 C C . LYS D 1 184 ? 52.293 108.566 4.393 1.00 7.70 184 LYS D C 1
ATOM 7834 O O . LYS D 1 184 ? 52.737 108.415 3.247 1.00 7.44 184 LYS D O 1
ATOM 7840 N N . THR D 1 185 ? 51.571 109.623 4.755 1.00 7.08 185 THR D N 1
ATOM 7841 C CA . THR D 1 185 ? 51.095 110.555 3.752 1.00 7.28 185 THR D CA 1
ATOM 7842 C C . THR D 1 185 ? 52.271 111.338 3.142 1.00 7.30 185 THR D C 1
ATOM 7843 O O . THR D 1 185 ? 52.340 111.515 1.927 1.00 6.57 185 THR D O 1
ATOM 7847 N N . LEU D 1 186 ? 53.176 111.816 3.997 1.00 7.13 186 LEU D N 1
ATOM 7848 C CA . LEU D 1 186 ? 54.271 112.667 3.514 1.00 6.95 186 LEU D CA 1
ATOM 7849 C C . LEU D 1 186 ? 55.223 111.882 2.636 1.00 7.32 186 LEU D C 1
ATOM 7850 O O . LEU D 1 186 ? 55.709 112.403 1.625 1.00 7.90 186 LEU D O 1
ATOM 7855 N N . LEU D 1 187 ? 55.490 110.631 3.007 1.00 6.65 187 LEU D N 1
ATOM 7856 C CA . LEU D 1 187 ? 56.368 109.799 2.173 1.00 7.13 187 LEU D CA 1
ATOM 7857 C C . LEU D 1 187 ? 55.816 109.692 0.767 1.00 7.13 187 LEU D C 1
ATOM 7858 O O . LEU D 1 187 ? 56.555 109.804 -0.215 1.00 8.08 187 LEU D O 1
ATOM 7863 N N . ARG D 1 188 ? 54.506 109.492 0.676 1.00 6.94 188 ARG D N 1
ATOM 7864 C CA . ARG D 1 188 ? 53.876 109.316 -0.642 1.00 6.87 188 ARG D CA 1
ATOM 7865 C C . ARG D 1 188 ? 53.893 110.625 -1.441 1.00 7.33 188 ARG D C 1
ATOM 7866 O O . ARG D 1 188 ? 54.169 110.635 -2.650 1.00 7.23 188 ARG D O 1
ATOM 7874 N N . ALA D 1 189 ? 53.637 111.727 -0.753 1.00 7.46 189 ALA D N 1
ATOM 7875 C CA . ALA D 1 189 ? 53.628 113.034 -1.372 1.00 7.33 189 ALA D CA 1
ATOM 7876 C C . ALA D 1 189 ? 55.028 113.377 -1.885 1.00 7.14 189 ALA D C 1
ATOM 7877 O O . ALA D 1 189 ? 55.168 113.940 -2.944 1.00 8.18 189 ALA D O 1
ATOM 7879 N N . ARG D 1 190 ? 56.056 113.047 -1.116 1.00 7.30 190 ARG D N 1
ATOM 7880 C CA . ARG D 1 190 ? 57.423 113.329 -1.542 1.00 7.16 190 ARG D CA 1
ATOM 7881 C C . ARG D 1 190 ? 57.735 112.584 -2.839 1.00 7.46 190 ARG D C 1
ATOM 7882 O O . ARG D 1 190 ? 58.307 113.145 -3.733 1.00 7.91 190 ARG D O 1
ATOM 7890 N N . ALA D 1 191 ? 57.338 111.322 -2.949 1.00 6.78 191 ALA D N 1
ATOM 7891 C CA . ALA D 1 191 ? 57.627 110.554 -4.145 1.00 7.10 191 ALA D CA 1
ATOM 7892 C C . ALA D 1 191 ? 56.940 111.177 -5.362 1.00 7.24 191 ALA D C 1
ATOM 7893 O O . ALA D 1 191 ? 57.526 111.283 -6.436 1.00 7.51 191 ALA D O 1
ATOM 7895 N N . ILE D 1 192 ? 55.691 111.605 -5.163 1.00 6.95 192 ILE D N 1
ATOM 7896 C CA . ILE D 1 192 ? 54.887 112.186 -6.244 1.00 7.28 192 ILE D CA 1
ATOM 7897 C C . ILE D 1 192 ? 55.484 113.520 -6.722 1.00 7.25 192 ILE D C 1
ATOM 7898 O O . ILE D 1 192 ? 55.732 113.686 -7.922 1.00 7.39 192 ILE D O 1
ATOM 7903 N N . GLU D 1 193 ? 55.684 114.455 -5.790 1.00 7.78 193 GLU D N 1
ATOM 7904 C CA . GLU D 1 193 ? 56.091 115.803 -6.176 1.00 9.17 193 GLU D CA 1
ATOM 7905 C C . GLU D 1 193 ? 57.523 115.782 -6.691 1.00 8.93 193 GLU D C 1
ATOM 7906 O O . GLU D 1 193 ? 57.877 116.589 -7.543 1.00 9.42 193 GLU D O 1
ATOM 7912 N N . ASN D 1 194 ? 58.333 114.865 -6.164 1.00 9.15 194 ASN D N 1
ATOM 7913 C CA . ASN D 1 194 ? 59.743 114.767 -6.538 1.00 8.91 194 ASN D CA 1
ATOM 7914 C C . ASN D 1 194 ? 60.050 113.766 -7.663 1.00 9.54 194 ASN D C 1
ATOM 7915 O O . ASN D 1 194 ? 61.214 113.583 -8.044 1.00 9.43 194 ASN D O 1
ATOM 7920 N N . LEU D 1 195 ? 59.001 113.126 -8.190 1.00 9.06 195 LEU D N 1
ATOM 7921 C CA . LEU D 1 195 ? 59.114 112.207 -9.325 1.00 10.07 195 LEU D CA 1
ATOM 7922 C C . LEU D 1 195 ? 60.217 111.193 -9.087 1.00 9.38 195 LEU D C 1
ATOM 7923 O O . LEU D 1 195 ? 61.129 111.043 -9.902 1.00 9.39 195 LEU D O 1
ATOM 7928 N N . CYS D 1 196 ? 60.161 110.517 -7.947 1.00 8.84 196 CYS D N 1
ATOM 7929 C CA . CYS D 1 196 ? 61.284 109.655 -7.590 1.00 9.66 196 CYS D CA 1
ATOM 7930 C C . CYS D 1 196 ? 60.792 108.510 -6.731 1.00 9.17 196 CYS D C 1
ATOM 7931 O O . CYS D 1 196 ? 59.663 108.535 -6.246 1.00 9.52 196 CYS D O 1
ATOM 7934 N N . PHE D 1 197 ? 61.635 107.499 -6.558 1.00 8.28 197 PHE D N 1
ATOM 7935 C CA . PHE D 1 197 ? 61.356 106.495 -5.575 1.00 7.80 197 PHE D CA 1
ATOM 7936 C C . PHE D 1 197 ? 61.687 107.062 -4.201 1.00 7.30 197 PHE D C 1
ATOM 7937 O O . PHE D 1 197 ? 62.550 107.927 -4.063 1.00 7.73 197 PHE D O 1
ATOM 7945 N N . VAL D 1 198 ? 61.016 106.543 -3.186 1.00 7.41 198 VAL D N 1
ATOM 7946 C CA . VAL D 1 198 ? 61.298 106.927 -1.816 1.00 7.46 198 VAL D CA 1
ATOM 7947 C C . VAL D 1 198 ? 61.418 105.624 -1.046 1.00 8.64 198 VAL D C 1
ATOM 7948 O O . VAL D 1 198 ? 60.577 104.723 -1.202 1.00 9.78 198 VAL D O 1
ATOM 7952 N N . ALA D 1 199 ? 62.482 105.486 -0.263 1.00 7.86 199 ALA D N 1
ATOM 7953 C CA . ALA D 1 199 ? 62.561 104.314 0.625 1.00 9.09 199 ALA D CA 1
ATOM 7954 C C . ALA D 1 199 ? 62.664 104.820 2.052 1.00 9.36 199 ALA D C 1
ATOM 7955 O O . ALA D 1 199 ? 63.349 105.809 2.310 1.00 10.04 199 ALA D O 1
ATOM 7957 N N . ALA D 1 200 ? 61.966 104.185 2.985 1.00 8.77 200 A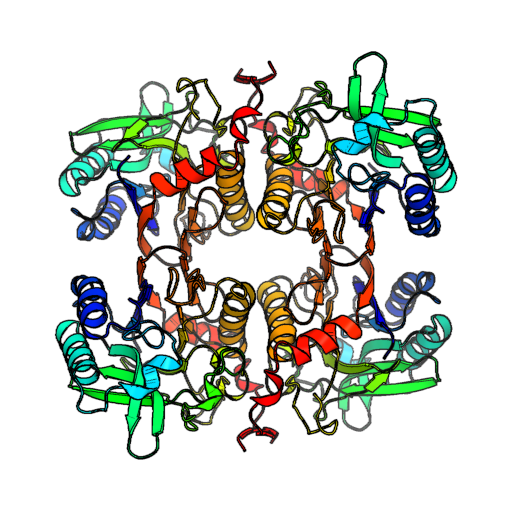LA D N 1
ATOM 7958 C CA . ALA D 1 200 ? 61.940 104.715 4.334 1.00 8.86 200 ALA D CA 1
ATOM 7959 C C . ALA D 1 200 ? 61.869 103.618 5.341 1.00 8.57 200 ALA D C 1
ATOM 7960 O O . ALA D 1 200 ? 61.183 102.607 5.114 1.00 8.96 200 ALA D O 1
ATOM 7962 N N . VAL D 1 201 ? 62.594 103.804 6.451 1.00 7.82 201 VAL D N 1
ATOM 7963 C CA . VAL D 1 201 ? 62.602 102.804 7.514 1.00 8.16 201 VAL D CA 1
ATOM 7964 C C . VAL D 1 201 ? 62.319 103.491 8.824 1.00 7.95 201 VAL D C 1
ATOM 7965 O O . VAL D 1 201 ? 62.891 104.527 9.141 1.00 9.02 201 VAL D O 1
ATOM 7969 N N . ASN D 1 202 ? 61.390 102.906 9.564 1.00 7.76 202 ASN D N 1
ATOM 7970 C CA . ASN D 1 202 ? 61.010 103.391 10.879 1.00 8.23 202 ASN D CA 1
ATOM 7971 C C . ASN D 1 202 ? 61.040 102.166 11.772 1.00 8.38 202 ASN D C 1
ATOM 7972 O O . ASN D 1 202 ? 60.797 101.037 11.312 1.00 9.60 202 ASN D O 1
ATOM 7977 N N . ARG D 1 203 ? 61.357 102.376 13.045 1.00 7.84 203 ARG D N 1
ATOM 7978 C CA . ARG D 1 203 ? 61.410 101.250 13.987 1.00 8.65 203 ARG D CA 1
ATOM 7979 C C . ARG D 1 203 ? 60.019 100.745 14.357 1.00 8.82 203 ARG D C 1
ATOM 7980 O O . ARG D 1 203 ? 58.996 101.368 14.035 1.00 8.38 203 ARG D O 1
ATOM 7988 N N . VAL D 1 204 ? 60.002 99.619 15.066 1.00 8.85 204 VAL D N 1
ATOM 7989 C CA . VAL D 1 204 ? 58.787 99.111 15.679 1.00 9.69 204 VAL D CA 1
ATOM 7990 C C . VAL D 1 204 ? 59.039 98.934 17.185 1.00 10.28 204 VAL D C 1
ATOM 7991 O O . VAL D 1 204 ? 60.133 99.221 17.682 1.00 10.96 204 VAL D O 1
ATOM 7995 N N . GLY D 1 205 ? 58.027 98.448 17.885 1.00 11.46 205 GLY D N 1
ATOM 7996 C CA . GLY D 1 205 ? 58.124 98.184 19.327 1.00 11.92 205 GLY D CA 1
ATOM 7997 C C . GLY D 1 205 ? 57.870 99.432 20.158 1.00 13.25 205 GLY D C 1
ATOM 7998 O O . GLY D 1 205 ? 57.336 100.411 19.662 1.00 13.05 205 GLY D O 1
ATOM 7999 N N . VAL D 1 206 ? 58.268 99.384 21.429 1.00 13.10 206 VAL D N 1
ATOM 8000 C CA . VAL D 1 206 ? 58.060 100.485 22.362 1.00 14.49 206 VAL D CA 1
ATOM 8001 C C . VAL D 1 206 ? 59.413 100.921 22.912 1.00 15.22 206 VAL D C 1
ATOM 8002 O O . VAL D 1 206 ? 60.276 100.080 23.178 1.00 15.16 206 VAL D O 1
ATOM 8006 N N . ASP D 1 207 ? 59.628 102.225 23.055 1.00 15.86 207 ASP D N 1
ATOM 8007 C CA . ASP D 1 207 ? 60.930 102.674 23.535 1.00 17.75 207 ASP D CA 1
ATOM 8008 C C . ASP D 1 207 ? 60.952 102.852 25.055 1.00 18.52 207 ASP D C 1
ATOM 8009 O O . ASP D 1 207 ? 60.002 102.452 25.735 1.00 18.40 207 ASP D O 1
ATOM 8014 N N . GLY D 1 208 ? 62.035 103.422 25.574 1.00 19.97 208 GLY D N 1
ATOM 8015 C CA . GLY D 1 208 ? 62.211 103.586 27.026 1.00 22.50 208 GLY D CA 1
ATOM 8016 C C . GLY D 1 208 ? 61.473 104.793 27.564 1.00 23.85 208 GLY D C 1
ATOM 8017 O O . GLY D 1 208 ? 61.437 105.016 28.780 1.00 24.93 208 GLY D O 1
ATOM 8018 N N . ASN D 1 209 ? 60.910 105.593 26.661 1.00 24.33 209 ASN D N 1
ATOM 8019 C CA . ASN D 1 209 ? 60.004 106.684 27.041 1.00 25.15 209 ASN D CA 1
ATOM 8020 C C . ASN D 1 209 ? 58.562 106.225 26.845 1.00 25.14 209 ASN D C 1
ATOM 8021 O O . ASN D 1 209 ? 57.648 107.047 26.785 1.00 25.58 209 ASN D O 1
ATOM 8026 N N . GLN D 1 210 ? 58.389 104.905 26.734 1.00 24.82 210 GLN D N 1
ATOM 8027 C CA . GLN D 1 210 ? 57.100 104.213 26.476 1.00 25.28 210 GLN D CA 1
ATOM 8028 C C . GLN D 1 210 ? 56.301 104.676 25.234 1.00 23.17 210 GLN D C 1
ATOM 8029 O O . GLN D 1 210 ? 55.068 104.571 25.190 1.00 22.86 210 GLN D O 1
ATOM 8035 N N . LEU D 1 211 ? 57.020 105.176 24.232 1.00 21.29 211 LEU D N 1
ATOM 8036 C CA . LEU D 1 211 ? 56.425 105.534 22.940 1.00 19.48 211 LEU D CA 1
ATOM 8037 C C . LEU D 1 211 ? 56.325 104.290 22.057 1.00 17.64 211 LEU D C 1
ATOM 8038 O O . LEU D 1 211 ? 57.289 103.534 21.945 1.00 16.60 211 LEU D O 1
ATOM 8043 N N . HIS D 1 212 ? 55.153 104.076 21.458 1.00 16.10 212 HIS D N 1
ATOM 8044 C CA . HIS D 1 212 ? 54.924 102.961 20.529 1.00 15.52 212 HIS D CA 1
ATOM 8045 C C . HIS D 1 212 ? 55.172 103.402 19.078 1.00 14.74 212 HIS D C 1
ATOM 8046 O O . HIS D 1 212 ? 54.792 104.519 18.678 1.00 14.14 212 HIS D O 1
ATOM 8053 N N . TYR D 1 213 ? 55.788 102.499 18.313 1.00 12.94 213 TYR D N 1
ATOM 8054 C CA . TYR D 1 213 ? 56.172 102.727 16.922 1.00 12.78 213 TYR D CA 1
ATOM 8055 C C . TYR D 1 213 ? 55.582 101.637 16.062 1.00 12.33 213 TYR D C 1
ATOM 8056 O O . TYR D 1 213 ? 55.684 100.451 16.399 1.00 13.18 213 TYR D O 1
ATOM 8065 N N . ALA D 1 214 ? 54.983 102.032 14.944 1.00 11.40 214 ALA D N 1
ATOM 8066 C CA . ALA D 1 214 ? 54.220 101.082 14.134 1.00 12.03 214 ALA D CA 1
ATOM 8067 C C . ALA D 1 214 ? 54.963 100.632 12.882 1.00 11.09 214 ALA D C 1
ATOM 8068 O O . ALA D 1 214 ? 54.446 99.824 12.105 1.00 11.96 214 ALA D O 1
ATOM 8070 N N . GLY D 1 215 ? 56.173 101.151 12.674 1.00 9.90 215 GLY D N 1
ATOM 8071 C CA . GLY D 1 215 ? 56.941 100.799 11.481 1.00 9.24 215 GLY D CA 1
ATOM 8072 C C . GLY D 1 215 ? 56.430 101.564 10.279 1.00 9.48 215 GLY D C 1
ATOM 8073 O O . GLY D 1 215 ? 56.631 102.787 10.199 1.00 10.24 215 GLY D O 1
ATOM 8074 N N . ASP D 1 216 ? 55.725 100.882 9.369 1.00 9.20 216 ASP D N 1
ATOM 8075 C CA . ASP D 1 216 ? 55.278 101.492 8.100 1.00 9.74 216 ASP D CA 1
ATOM 8076 C C . ASP D 1 216 ? 56.488 101.859 7.267 1.00 8.94 216 ASP D C 1
ATOM 8077 O O . ASP D 1 216 ? 56.490 102.869 6.542 1.00 9.00 216 ASP D O 1
ATOM 8082 N N . SER D 1 217 ? 57.533 101.044 7.382 1.00 8.24 217 SER D N 1
ATOM 8083 C CA . SER D 1 217 ? 58.656 101.154 6.462 1.00 7.56 217 SER D CA 1
ATOM 8084 C C . SER D 1 217 ? 58.159 100.765 5.068 1.00 7.57 217 SER D C 1
ATOM 8085 O O . SER D 1 217 ? 57.270 99.913 4.925 1.00 8.27 217 SER D O 1
ATOM 8088 N N . ALA D 1 218 ? 58.688 101.407 4.036 1.00 7.28 218 ALA D N 1
ATOM 8089 C CA . ALA D 1 218 ? 58.163 101.198 2.697 1.00 7.75 218 ALA D CA 1
ATOM 8090 C C . ALA D 1 218 ? 59.164 101.556 1.620 1.00 8.24 218 ALA D C 1
ATOM 8091 O O . ALA D 1 218 ? 60.085 102.332 1.852 1.00 7.62 218 ALA D O 1
ATOM 8093 N N . VAL D 1 219 ? 58.974 100.958 0.446 1.00 7.48 219 VAL D N 1
ATOM 8094 C CA . VAL D 1 219 ? 59.547 101.507 -0.767 1.00 8.51 219 VAL D CA 1
ATOM 8095 C C . VAL D 1 219 ? 58.356 101.975 -1.583 1.00 8.74 219 VAL D C 1
ATOM 8096 O O . VAL D 1 219 ? 57.454 101.202 -1.884 1.00 9.56 219 VAL D O 1
ATOM 8100 N N . ILE D 1 220 ? 58.369 103.252 -1.924 1.00 7.81 220 ILE D N 1
ATOM 8101 C CA . ILE D 1 220 ? 57.260 103.904 -2.588 1.00 8.18 220 ILE D CA 1
ATOM 8102 C C . ILE D 1 220 ? 57.743 104.308 -3.980 1.00 7.85 220 ILE D C 1
ATOM 8103 O O . ILE D 1 220 ? 58.821 104.869 -4.111 1.00 7.98 220 ILE D O 1
ATOM 8108 N N . ASP D 1 221 ? 56.959 103.988 -5.009 1.00 7.65 221 ASP D N 1
ATOM 8109 C CA . ASP D 1 221 ? 57.324 104.357 -6.382 1.00 8.74 221 ASP D CA 1
ATOM 8110 C C . ASP D 1 221 ? 57.060 105.834 -6.696 1.00 8.99 221 ASP D C 1
ATOM 8111 O O . ASP D 1 221 ? 56.574 106.601 -5.852 1.00 8.95 221 ASP D O 1
ATOM 8116 N N . PHE D 1 222 ? 57.380 106.221 -7.929 1.00 8.92 222 PHE D N 1
ATOM 8117 C CA . PHE D 1 222 ? 57.379 107.626 -8.364 1.00 9.84 222 PHE D CA 1
ATOM 8118 C C . PHE D 1 222 ? 55.951 108.135 -8.610 1.00 10.37 222 PHE D C 1
ATOM 8119 O O . PHE D 1 222 ? 55.751 109.317 -8.884 1.00 11.41 222 PHE D O 1
ATOM 8127 N N . LEU D 1 223 ? 54.977 107.242 -8.496 1.00 11.24 223 LEU D N 1
ATOM 8128 C CA . LEU D 1 223 ? 53.559 107.610 -8.503 1.00 11.44 223 LEU D CA 1
ATOM 8129 C C . LEU D 1 223 ? 52.984 107.722 -7.074 1.00 11.23 223 LEU D C 1
ATOM 8130 O O . LEU D 1 223 ? 51.777 107.940 -6.890 1.00 11.80 223 LEU D O 1
ATOM 8135 N N . GLY D 1 224 ? 53.848 107.603 -6.076 1.00 10.66 224 GLY D N 1
ATOM 8136 C CA . GLY D 1 224 ? 53.427 107.582 -4.677 1.00 10.48 224 GLY D CA 1
ATOM 8137 C C . GLY D 1 224 ? 52.775 106.306 -4.156 1.00 10.36 224 GLY D C 1
ATOM 8138 O O . GLY D 1 224 ? 52.227 106.295 -3.059 1.00 9.87 224 GLY D O 1
ATOM 8139 N N . GLN D 1 225 ? 52.875 105.225 -4.922 1.00 11.34 225 GLN D N 1
ATOM 8140 C CA . GLN D 1 225 ? 52.284 103.939 -4.547 1.00 12.61 225 GLN D CA 1
ATOM 8141 C C . GLN D 1 225 ? 53.343 103.033 -3.947 1.00 13.03 225 GLN D C 1
ATOM 8142 O O . GLN D 1 225 ? 54.393 102.831 -4.578 1.00 13.10 225 GLN D O 1
ATOM 8148 N N . PRO D 1 226 ? 53.064 102.453 -2.763 1.00 13.92 226 PRO D N 1
ATOM 8149 C CA . PRO D 1 226 ? 54.025 101.574 -2.097 1.00 13.58 226 PRO D CA 1
ATOM 8150 C C . PRO D 1 226 ? 54.266 100.319 -2.913 1.00 14.13 226 PRO D C 1
ATOM 8151 O O . PRO D 1 226 ? 53.316 99.695 -3.393 1.00 16.87 226 PRO D O 1
ATOM 8155 N N . GLN D 1 227 ? 55.525 99.973 -3.116 1.00 11.04 227 GLN D N 1
ATOM 8156 C CA . GLN D 1 227 ? 55.859 98.729 -3.747 1.00 9.45 227 GLN D CA 1
ATOM 8157 C C . GLN D 1 227 ? 55.930 97.635 -2.685 1.00 9.09 227 GLN D C 1
ATOM 8158 O O . GLN D 1 227 ? 55.497 96.499 -2.904 1.00 8.93 227 GLN D O 1
ATOM 8164 N N . VAL D 1 228 ? 56.548 97.969 -1.560 1.00 8.30 228 VAL D N 1
ATOM 8165 C CA . VAL D 1 228 ? 56.511 97.105 -0.378 1.00 8.19 228 VAL D CA 1
ATOM 8166 C C . VAL D 1 228 ? 56.233 98.000 0.821 1.00 8.77 228 VAL D C 1
ATOM 8167 O O . VAL D 1 228 ? 56.670 99.150 0.855 1.00 8.26 228 VAL D O 1
ATOM 8171 N N . GLU D 1 229 ? 55.500 97.469 1.794 1.00 8.50 229 GLU D N 1
ATOM 8172 C CA . GLU D 1 229 ? 55.223 98.177 3.021 1.00 9.40 229 GLU D CA 1
ATOM 8173 C C . GLU D 1 229 ? 55.109 97.152 4.127 1.00 9.32 229 GLU D C 1
ATOM 8174 O O . GLU D 1 229 ? 54.470 96.121 3.951 1.00 8.90 229 GLU D O 1
ATOM 8180 N N . ILE D 1 230 ? 55.750 97.443 5.251 1.00 8.79 230 ILE D N 1
ATOM 8181 C CA . ILE D 1 230 ? 55.786 96.508 6.369 1.00 8.47 230 ILE D CA 1
ATOM 8182 C C . ILE D 1 230 ? 55.443 97.233 7.669 1.00 9.66 230 ILE D C 1
ATOM 8183 O O . ILE D 1 230 ? 55.743 98.413 7.833 1.00 8.26 230 ILE D O 1
ATOM 8188 N N . ARG D 1 231 ? 54.787 96.536 8.598 1.00 9.70 231 ARG D N 1
ATOM 8189 C CA . ARG D 1 231 ? 54.206 97.244 9.746 1.00 10.97 231 ARG D CA 1
ATOM 8190 C C . ARG D 1 231 ? 54.232 96.386 10.993 1.00 11.33 231 ARG D C 1
ATOM 8191 O O . ARG D 1 231 ? 54.161 95.166 10.904 1.00 10.82 231 ARG D O 1
ATOM 8199 N N . GLU D 1 232 ? 54.331 97.065 12.141 1.00 11.54 232 GLU D N 1
ATOM 8200 C CA . GLU D 1 232 ? 54.070 96.522 13.488 1.00 13.13 232 GLU D CA 1
ATOM 8201 C C . GLU D 1 232 ? 55.116 95.580 14.021 1.00 12.31 232 GLU D C 1
ATOM 8202 O O . GLU D 1 232 ? 55.528 95.695 15.185 1.00 11.87 232 GLU D O 1
ATOM 8208 N N . GLN D 1 233 ? 55.534 94.644 13.178 1.00 12.06 233 GLN D N 1
ATOM 8209 C CA . GLN D 1 233 ? 56.442 93.593 13.603 1.00 12.17 233 GLN D CA 1
ATOM 8210 C C . GLN D 1 233 ? 57.861 93.891 13.149 1.00 12.07 233 GLN D C 1
ATOM 8211 O O . GLN D 1 233 ? 58.078 94.611 12.174 1.00 11.72 233 GLN D O 1
ATOM 8217 N N . GLU D 1 234 ? 58.823 93.305 13.854 1.00 11.94 234 GLU D N 1
ATOM 8218 C CA . GLU D 1 234 ? 60.197 93.249 13.402 1.00 12.84 234 GLU D CA 1
ATOM 8219 C C . GLU D 1 234 ? 60.208 92.531 12.060 1.00 11.39 234 GLU D C 1
ATOM 8220 O O . GLU D 1 234 ? 59.658 91.445 11.918 1.00 11.65 234 GLU D O 1
ATOM 8226 N N . GLN D 1 235 ? 60.829 93.134 11.065 1.00 10.87 235 GLN D N 1
ATOM 8227 C CA . GLN D 1 235 ? 60.683 92.613 9.718 1.00 9.96 235 GLN D CA 1
ATOM 8228 C C . GLN D 1 235 ? 61.765 93.132 8.787 1.00 10.68 235 GLN D C 1
ATOM 8229 O O . GLN D 1 235 ? 62.099 94.320 8.799 1.00 10.61 235 GLN D O 1
ATOM 8235 N N . VAL D 1 236 ? 62.299 92.228 7.974 1.00 9.73 236 VAL D N 1
ATOM 8236 C CA . VAL D 1 236 ? 63.189 92.628 6.870 1.00 10.52 236 VAL D CA 1
ATOM 8237 C C . VAL D 1 236 ? 62.535 92.265 5.548 1.00 11.49 236 VAL D C 1
ATOM 8238 O O . VAL D 1 236 ? 61.923 91.176 5.406 1.00 11.15 236 VAL D O 1
ATOM 8242 N N . VAL D 1 237 ? 62.647 93.170 4.573 1.00 10.28 237 VAL D N 1
ATOM 8243 C CA . VAL D 1 237 ? 62.240 92.849 3.212 1.00 10.55 237 VAL D CA 1
ATOM 8244 C C . VAL D 1 237 ? 63.224 93.477 2.229 1.00 9.55 237 VAL D C 1
ATOM 8245 O O . VAL D 1 237 ? 63.756 94.556 2.480 1.00 11.10 237 VAL D O 1
ATOM 8249 N N . THR D 1 238 ? 63.460 92.779 1.128 1.00 9.49 238 THR D N 1
ATOM 8250 C CA . THR D 1 238 ? 64.326 93.277 0.081 1.00 9.59 238 THR D CA 1
ATOM 8251 C C . THR D 1 238 ? 63.530 93.337 -1.208 1.00 9.90 238 THR D C 1
ATOM 8252 O O . THR D 1 238 ? 62.880 92.364 -1.580 1.00 9.24 238 THR D O 1
ATOM 8256 N N . THR D 1 239 ? 63.598 94.475 -1.899 1.00 9.35 239 THR D N 1
ATOM 8257 C CA . THR D 1 239 ? 62.834 94.671 -3.136 1.00 9.93 239 THR D CA 1
ATOM 8258 C C . THR D 1 239 ? 63.706 95.363 -4.179 1.00 10.37 239 THR D C 1
ATOM 8259 O O . THR D 1 239 ? 64.683 96.008 -3.832 1.00 11.63 239 THR D O 1
ATOM 8263 N N . THR D 1 240 ? 63.353 95.233 -5.446 1.00 10.19 240 THR D N 1
ATOM 8264 C CA . THR D 1 240 ? 64.147 95.845 -6.508 1.00 10.04 240 THR D CA 1
ATOM 8265 C C . THR D 1 240 ? 63.340 96.955 -7.134 1.00 9.91 240 THR D C 1
ATOM 8266 O O . THR D 1 240 ? 62.172 96.759 -7.445 1.00 10.73 240 THR D O 1
ATOM 8270 N N . ILE D 1 241 ? 63.952 98.134 -7.255 1.00 9.88 241 ILE D N 1
ATOM 8271 C CA . ILE D 1 241 ? 63.328 99.263 -7.927 1.00 9.64 241 ILE D CA 1
ATOM 8272 C C . ILE D 1 241 ? 63.889 99.501 -9.322 1.00 10.42 241 ILE D C 1
ATOM 8273 O O . ILE D 1 241 ? 65.083 99.311 -9.567 1.00 10.06 241 ILE D O 1
ATOM 8278 N N . SER D 1 242 ? 62.989 99.896 -10.219 1.00 10.92 242 SER D N 1
ATOM 8279 C CA . SER D 1 242 ? 63.260 99.910 -11.658 1.00 11.02 242 SER D CA 1
ATOM 8280 C C . SER D 1 242 ? 63.740 101.259 -12.181 1.00 11.31 242 SER D C 1
ATOM 8281 O O . SER D 1 242 ? 62.979 102.231 -12.208 1.00 10.68 242 SER D O 1
ATOM 8284 N N . ALA D 1 243 ? 64.992 101.287 -12.640 1.00 11.36 243 ALA D N 1
ATOM 8285 C CA . ALA D 1 243 ? 65.543 102.463 -13.308 1.00 10.89 243 ALA D CA 1
ATOM 8286 C C . ALA D 1 243 ? 64.746 102.852 -14.559 1.00 11.02 243 ALA D C 1
ATOM 8287 O O . ALA D 1 243 ? 64.466 104.042 -14.787 1.00 10.34 243 ALA D O 1
ATOM 8289 N N . ALA D 1 244 ? 64.403 101.852 -15.374 1.00 11.96 244 ALA D N 1
ATOM 8290 C CA . ALA D 1 244 ? 63.676 102.089 -16.624 1.00 12.42 244 ALA D CA 1
ATOM 8291 C C . ALA D 1 244 ? 62.297 102.702 -16.372 1.00 12.36 244 ALA D C 1
ATOM 8292 O O . ALA D 1 244 ? 61.908 103.651 -17.038 1.00 11.99 244 ALA D O 1
ATOM 8294 N N . ALA D 1 245 ? 61.570 102.180 -15.392 1.00 12.06 245 ALA D N 1
ATOM 8295 C CA . ALA D 1 245 ? 60.229 102.707 -15.091 1.00 12.09 245 ALA D CA 1
ATOM 8296 C C . ALA D 1 245 ? 60.292 104.179 -14.647 1.00 11.18 245 ALA D C 1
ATOM 8297 O O . ALA D 1 245 ? 59.441 104.993 -15.025 1.00 10.92 245 ALA D O 1
ATOM 8299 N N . LEU D 1 246 ? 61.315 104.501 -13.853 1.00 11.23 246 LEU D N 1
ATOM 8300 C CA . LEU D 1 246 ? 61.541 105.867 -13.373 1.00 11.54 246 LEU D CA 1
ATOM 8301 C C . LEU D 1 246 ? 61.800 106.812 -14.551 1.00 11.42 246 LEU D C 1
ATOM 8302 O O . LEU D 1 246 ? 61.210 107.897 -14.633 1.00 11.33 246 LEU D O 1
ATOM 8307 N N . ALA D 1 247 ? 62.672 106.394 -15.470 1.00 11.80 247 ALA D N 1
ATOM 8308 C CA . ALA D 1 247 ? 63.008 107.211 -16.626 1.00 11.72 247 ALA D CA 1
ATOM 8309 C C . ALA D 1 247 ? 61.790 107.408 -17.523 1.00 12.13 247 ALA D C 1
ATOM 8310 O O . ALA D 1 247 ? 61.561 108.513 -18.030 1.00 11.88 247 ALA D O 1
ATOM 8312 N N . GLU D 1 248 ? 61.005 106.345 -17.693 1.00 12.17 248 GLU D N 1
ATOM 8313 C CA . GLU D 1 248 ? 59.797 106.389 -18.534 1.00 12.56 248 GLU D CA 1
ATOM 8314 C C . GLU D 1 248 ? 58.775 107.367 -17.983 1.00 12.62 248 GLU D C 1
ATOM 8315 O O . GLU D 1 248 ? 58.246 108.199 -18.716 1.00 12.66 248 GLU D O 1
ATOM 8321 N N . HIS D 1 249 ? 58.575 107.313 -16.669 1.00 11.23 249 HIS D N 1
ATOM 8322 C CA . HIS D 1 249 ? 57.693 108.255 -16.009 1.00 11.32 249 HIS D CA 1
ATOM 8323 C C . HIS D 1 249 ? 58.136 109.705 -16.174 1.00 11.28 249 HIS D C 1
ATOM 8324 O O . HIS D 1 249 ? 57.322 110.574 -16.483 1.00 11.87 249 HIS D O 1
ATOM 8331 N N . ARG D 1 250 ? 59.427 109.963 -15.973 1.00 11.09 250 ARG D N 1
ATOM 8332 C CA . ARG D 1 250 ? 59.957 111.316 -16.111 1.00 11.82 250 ARG D CA 1
ATOM 8333 C C . ARG D 1 250 ? 59.867 111.848 -17.534 1.00 13.21 250 ARG D C 1
ATOM 8334 O O . ARG D 1 250 ? 59.701 113.067 -17.743 1.00 14.08 250 ARG D O 1
ATOM 8342 N N . ALA D 1 251 ? 59.961 110.938 -18.500 1.00 14.19 251 ALA D N 1
ATOM 8343 C CA . ALA D 1 251 ? 59.809 111.296 -19.909 1.00 15.93 251 ALA D CA 1
ATOM 8344 C C . ALA D 1 251 ? 58.338 111.562 -20.237 1.00 16.61 251 ALA D C 1
ATOM 8345 O O . ALA D 1 251 ? 58.023 112.488 -20.980 1.00 17.34 251 ALA D O 1
ATOM 8347 N N . ARG D 1 252 ? 57.442 110.755 -19.675 1.00 17.48 252 ARG D N 1
ATOM 8348 C CA . ARG D 1 252 ? 56.021 110.838 -20.004 1.00 18.00 252 ARG D CA 1
ATOM 8349 C C . ARG D 1 252 ? 55.322 112.014 -19.338 1.00 17.89 252 ARG D C 1
ATOM 8350 O O . ARG D 1 252 ? 54.445 112.638 -19.940 1.00 17.68 252 ARG D O 1
ATOM 8358 N N . PHE D 1 253 ? 55.706 112.307 -18.100 1.00 16.87 253 PHE D N 1
ATOM 8359 C CA . PHE D 1 253 ? 55.007 113.294 -17.286 1.00 18.20 253 PHE D CA 1
ATOM 8360 C C . PHE D 1 253 ? 56.058 114.293 -16.812 1.00 18.43 253 PHE D C 1
ATOM 8361 O O . PHE D 1 253 ? 56.646 114.125 -15.743 1.00 18.49 253 PHE D O 1
ATOM 8369 N N . PRO D 1 254 ? 56.303 115.335 -17.626 1.00 18.85 254 PRO D N 1
ATOM 8370 C CA . PRO D 1 254 ? 57.500 116.162 -17.479 1.00 18.54 254 PRO D CA 1
ATOM 8371 C C . PRO D 1 254 ? 57.329 117.305 -16.470 1.00 17.22 254 PRO D C 1
ATOM 8372 O O . PRO D 1 254 ? 57.706 118.449 -16.744 1.00 16.51 254 PRO D O 1
ATOM 8376 N N . ALA D 1 255 ? 56.793 116.997 -15.292 1.00 15.75 255 ALA D N 1
ATOM 8377 C CA . ALA D 1 255 ? 56.539 118.039 -14.309 1.00 14.63 255 ALA D CA 1
ATOM 8378 C C . ALA D 1 255 ? 57.823 118.630 -13.737 1.00 14.52 255 ALA D C 1
ATOM 8379 O O . ALA D 1 255 ? 57.785 119.729 -13.168 1.00 14.68 255 ALA D O 1
ATOM 8381 N N . MET D 1 256 ? 58.937 117.903 -13.917 1.00 14.63 256 MET D N 1
ATOM 8382 C CA . MET D 1 256 ? 60.282 118.401 -13.575 1.00 14.13 256 MET D CA 1
ATOM 8383 C C . MET D 1 256 ? 60.555 119.744 -14.253 1.00 14.18 256 MET D C 1
ATOM 8384 O O . MET D 1 256 ? 61.168 120.634 -13.659 1.00 14.34 256 MET D O 1
ATOM 8389 N N . LEU D 1 257 ? 60.043 119.898 -15.472 1.00 12.93 257 LEU D N 1
ATOM 8390 C CA . LEU D 1 257 ? 60.332 121.076 -16.288 1.00 12.81 257 LEU D CA 1
ATOM 8391 C C . LEU D 1 257 ? 59.720 122.347 -15.736 1.00 12.85 257 LEU D C 1
ATOM 8392 O O . LEU D 1 257 ? 60.153 123.455 -16.090 1.00 13.48 257 LEU D O 1
ATOM 8397 N N . ASP D 1 258 ? 58.714 122.184 -14.869 1.00 12.05 258 ASP D N 1
ATOM 8398 C CA . ASP D 1 258 ? 57.928 123.299 -14.364 1.00 12.18 258 ASP D CA 1
ATOM 8399 C C . ASP D 1 258 ? 58.256 123.784 -12.957 1.00 11.57 258 ASP D C 1
ATOM 8400 O O . ASP D 1 258 ? 57.637 124.731 -12.491 1.00 11.19 258 ASP D O 1
ATOM 8405 N N . GLY D 1 259 ? 59.210 123.138 -12.288 1.00 11.61 259 GLY D N 1
ATOM 8406 C CA . GLY D 1 259 ? 59.535 123.494 -10.896 1.00 11.84 259 GLY D CA 1
ATOM 8407 C C . GLY D 1 259 ? 60.189 124.866 -10.801 1.00 11.85 259 GLY D C 1
ATOM 8408 O O . GLY D 1 259 ? 60.825 125.343 -11.762 1.00 12.15 259 GLY D O 1
ATOM 8409 N N . ASP D 1 260 ? 60.043 125.488 -9.637 1.00 10.94 260 ASP D N 1
ATOM 8410 C CA . ASP D 1 260 ? 60.507 126.849 -9.428 1.00 11.64 260 ASP D CA 1
ATOM 8411 C C . ASP D 1 260 ? 61.948 126.909 -8.961 1.00 12.39 260 ASP D C 1
ATOM 8412 O O . ASP D 1 260 ? 62.386 126.069 -8.186 1.00 12.19 260 ASP D O 1
ATOM 8417 N N . SER D 1 261 ? 62.669 127.921 -9.448 1.00 12.55 261 SER D N 1
ATOM 8418 C CA . SER D 1 261 ? 64.024 128.150 -8.996 1.00 14.16 261 SER D CA 1
ATOM 8419 C C . SER D 1 261 ? 63.924 128.831 -7.651 1.00 13.75 261 SER D C 1
ATOM 8420 O O . SER D 1 261 ? 63.056 129.687 -7.448 1.00 14.30 261 SER D O 1
ATOM 8423 N N . PHE D 1 262 ? 64.815 128.457 -6.747 1.00 14.09 262 PHE D N 1
ATOM 8424 C CA . PHE D 1 262 ? 64.907 129.102 -5.446 1.00 13.86 262 PHE D CA 1
ATOM 8425 C C . PHE D 1 262 ? 66.310 128.942 -4.880 1.00 14.89 262 PHE D C 1
ATOM 8426 O O . PHE D 1 262 ? 67.094 128.126 -5.364 1.00 14.96 262 PHE D O 1
ATOM 8434 N N . VAL D 1 263 ? 66.600 129.706 -3.841 1.00 15.63 263 VAL D N 1
ATOM 8435 C CA . VAL D 1 263 ? 67.862 129.577 -3.127 1.00 17.52 263 VAL D CA 1
ATOM 8436 C C . VAL D 1 263 ? 67.586 129.484 -1.640 1.00 17.73 263 VAL D C 1
ATOM 8437 O O . VAL D 1 263 ? 66.917 130.346 -1.057 1.00 17.42 263 VAL D O 1
ATOM 8441 N N . LEU D 1 264 ? 68.099 128.418 -1.040 1.00 18.83 264 LEU D N 1
ATOM 8442 C CA . LEU D 1 264 ? 67.955 128.200 0.383 1.00 20.63 264 LEU D CA 1
ATOM 8443 C C . LEU D 1 264 ? 68.789 129.244 1.136 1.00 21.57 264 LEU D C 1
ATOM 8444 O O . LEU D 1 264 ? 69.965 129.487 0.799 1.00 21.92 264 LEU D O 1
ATOM 8449 N N . GLY D 1 265 ? 68.181 129.876 2.139 1.00 21.87 265 GLY D N 1
ATOM 8450 C CA . GLY D 1 265 ? 68.874 130.863 2.957 1.00 23.11 265 GLY D CA 1
ATOM 8451 C C . GLY D 1 265 ? 69.800 130.213 3.970 1.00 24.15 265 GLY D C 1
ATOM 8452 O O . GLY D 1 265 ? 69.899 128.983 4.028 1.00 25.01 265 GLY D O 1
#

CATH classification: 3.60.110.10

Radius of gyration: 29.5 Å; Cα contacts (8 Å, |Δi|>4): 2772; chains: 4; bounding box: 84×83×62 Å

Secondary structure (DSSP, 8-state):
---EEEEEEE--PPTT-HHHHHHHHHHHHGGGTTT-SEEE--TTTTT-S-SGGGGG-EETTSHHHHHHHHHHHHHTSEEEEEEEEEETTEEEEEEEEE-TTS-EEEEE-SS--GGGTTTTTSBP--S---EEETTEEEEEEEGGGGG-TTTT---BSSSSTTSBS-SEEEEEE---GGGHHHHHHHHHHHHHHTTSEEEEEE-EEE-TTS-EEEEEEEEE-TTS-EEEEEESS-EEEEEEE-HHHHHHHHHHS-GGGGPPPEEE-/---EEEEEEE--PPTT-HHHHHHHHHHHHGGGTTT-SEEEPPTTTTT-S-SGGGGG-EETTSHHHHHHHHHHHHHTSEEEEEEEEEETTEEEEEEEEE-TTS-EEEEE-SS--GGGTTTTTSBP------EEETTEEEEEEEGGGGG-HHHH---BSSSSTTSBS-SEEEEEE---GGGHHHHHHHHHHHHHHTTSEEEEEE-EEE-TTS-EEEEEEEEE-TTS-EEEEEESS-EEEEEEE-HHHHHHHHHHS-GGGGPPPEEE-/---EEEEEEE--PPTT-HHHHHHHHHHHHGGGTTT-SEEEPPTTTTT-S-SGGGTT-EETTSHHHHHHHHHHHHHTSEEEEEEEEE-SS-EEEEEEEE-TTS-EEEEE-SS--GGGTHHHHSBP--PPP-EEETTEEEEEEEGGGGG-TTTT---BSSSSTTSBS-SEEEEEE---GGGHHHHHHHHHHHHHHTTSEEEEEE-EEE-TT--EEEEEEEEE-TTS-EEEEEESS-EEEEEEE-HHHHHHHHHHS-GGGGPPPEEE-/---EEEEEEE--PPTT-HHHHHHHHHHHHGGGTTT-SEEE--TTTTT-S-GGGGTT-EETTSHHHHHHHHHHHHHTSEEEEEEEEEETTEEEEEEEEE-TTS-EEEEE-SS--GGGTHHHHSPP--S---EEETTEEEEEEEGGGGG-TTTT---BSSSSTTSBS-SEEEEEE---GGGHHHHHHHHHHHHHHHTSEEEEEE-EEE-TT--EEEEEEEEE-TTS-EEEEEESS-EEEEEEE-HHHHHHHHHHS-GGGGPPPEEE-

Foldseek 3Di:
DFWFKEKFFAAAADAQAQPVQLVVVVVVLQVQAVPGAEYEAAFQRRHPDDPVCQVVFAACVDDVVVSLQVSQLRRQYWYWYWHFHDDPVFTFRKIWTHHNVGDIDIFGAADQDVVVPRVVGGDHTDDWDWDATPNFIETEHEAVVLVPDVSLAFAACDCDHRGTVGAEYEYHYADFPVCVVVVLVSQLVSLQRRLHKYFYWHYAQAYPVRTGHFIQTFIAHSNSHTPDTDTHDRDMDMDIGDPVVSVVCCVVPVCSVVDDDDDDD/DDWFKEKFFAAAADAQAQVVQLVVVVVVLQVQAVPGAEYEAAFQRRHPDDPVCQVVAAACPDDVVVSQQVSQLRRQYWYWYWHFHDDPVFTFRKIWTHHNVGDIDIFGAADQDVVVPRVVGGDHTDDWDWDATPNWIETEHEAVVLVPDVSLAFAACDCDHRGTNGAEYEYHYADFPVPVVVVLVSQLVSLQRRLHKYWYWYYADAYPVRTGFFIQTFIAHSNSHTPDTDTHDRDMDMDIGDPVVSVVSCVVDVCNVVDDDDDDD/DFWFKEKFFAAAADAQAQVVQLVVVVVVLVVQAVPGAEYEAAFQRRHPDDPVSQVVFAACPDPVVVSQLVSQQRRQYWYWYWHFHQDPVGTFRKIWTHHNVGDIDIFGAADQDVVRPRVVGHDHTDDWDWDAGPNFIETEHEAVCLVPDVSLAQAACDCDHRGTNGAEYEYHYADFPVCVVVVLVSQLVSLQRRLHKYWYWYYADAYPVRGGHFIQTFIAHSNSHTPDTDTHDRDMDMDIGGPVVSVVCCVVPVCNVVDDDDDDD/DDWFKEKFFAAAAAAQAQVVLLVVVVVVLVVQAPPGAEYEAAFQRRHPDDPVSQVVAAACPDDVVVSQQVSQLRRQYWYWYWHFHQDPVFTFRKIWTHHNVSDIDIFGAADQDVVNPRVVGGDHGDDWDWDAGPNFIETEHEAVVLVPDVSLAQAACPCDHRGTVGAEYEYHYADFPVCVVVVLVSQLVSLQRRLHKYFYWYYADAYPVRTGHWIQTFIAHSNSHTPDTDTHDRDMDMDIGDPVVSVVSCVVPVCSVVDDDDDDD

Nearest PDB structures (foldseek):
  2e11-assembly2_D  TM=1.003E+00  e=8.846E-60  Xanthomonas campestris pv. campestris
  5h8k-assembly1_H  TM=8.709E-01  e=1.570E-18  Medicago truncatula
  4lf0-assembly1_A  TM=8.769E-01  e=7.927E-18  Bacillus sp. (in: firmicutes)
  2uxy-assembly1_A  TM=8.779E-01  e=7.465E-18  Pseudomonas aeruginosa
  1ems-assembly1_A  TM=8.449E-01  e=1.192E-14  Caenorhabditis elegans

Solvent-accessible surface area: 36484 Å² total; per-residue (Å²): 133,151,71,0,79,0,0,0,0,0,0,29,5,99,79,78,57,42,57,21,0,40,109,26,0,7,70,31,0,104,98,11,45,55,107,0,6,0,0,0,0,0,0,1,0,2,14,0,25,6,47,131,8,10,106,189,21,31,68,59,143,12,73,0,6,53,29,0,133,76,5,0,71,125,2,38,0,0,0,0,0,0,4,7,0,104,39,168,147,24,4,18,1,11,0,0,2,0,10,46,106,58,45,54,70,100,4,20,1,47,6,13,28,70,97,30,69,3,58,121,131,16,24,58,15,169,148,51,23,25,4,110,35,107,51,0,38,0,0,0,0,0,10,4,0,0,17,4,0,5,10,0,18,4,62,58,88,87,56,34,108,46,80,4,0,0,5,0,0,0,0,0,0,8,12,12,36,96,59,18,72,10,1,49,11,0,0,26,0,0,0,8,5,0,4,0,3,0,0,0,0,3,1,3,22,98,8,47,79,161,74,89,1,8,0,1,0,0,0,0,18,23,99,0,49,18,7,0,11,1,38,46,70,86,14,38,5,43,4,60,0,27,9,77,37,7,60,95,23,22,74,162,14,26,8,43,80,26,38,23,86,19,99,52,72,115,153,68,0,79,0,0,0,0,0,0,29,6,97,80,63,56,46,56,19,0,40,109,26,0,8,56,31,0,126,99,13,44,50,103,0,6,0,0,0,0,0,0,1,0,3,9,0,26,6,49,129,8,10,104,155,22,29,72,57,142,10,73,0,5,58,35,0,101,55,7,0,73,164,7,37,0,0,0,0,0,0,3,8,0,104,39,172,148,24,4,20,0,11,0,0,4,0,9,58,105,48,40,43,73,107,4,20,1,42,6,11,28,60,72,31,65,3,59,117,132,16,23,56,15,185,146,51,22,24,2,113,32,95,52,0,34,0,0,0,0,0,11,4,0,0,18,4,0,5,4,0,18,3,66,62,82,89,55,38,111,46,80,4,0,0,5,0,0,0,0,0,0,9,12,9,37,96,49,19,75,10,0,60,11,0,0,26,0,0,0,5,4,0,6,0,4,0,0,0,0,3,1,3,21,100,9,47,81,163,74,67,1,3,0,4,0,0,0,0,6,23,94,0,38,15,4,1,16,2,39,61,63,86,14,36,5,39,3,62,0,30,5,77,39,2,64,113,23,26,74,171,12,30,6,46,82,27,35,25,86,21,98,58,72,108,163,71,0,81,0,0,0,0,0,0,28,6,96,70,73,57,48,56,21,0,36,110,26,0,8,64,28,0,97,96,13,44,49,103,1,10,0,0,0,0,0,0,0,0,3,12,0,35,7,58,117,12,10,92,187,19,28,68,62,140,9,75,0,9,57,33,0,107,83,9,0,62,128,2,38,0,0,0,0,0,0,2,8,1,99,44,158,148,20,3,20,2,13,0,0,5,0,13,40,122,19,53,48,86,103,5,20,0,32,5,12,28,68,90,27,72,2,56,122,141,15,25,59,14,150,141,44,21,24,4,112,36,105,48,0,33,0,0,0,0,0,10,4,0,0,19,3,0,7,6,0,18,3,69,57,86,87,58,33,108,49,78,4,0,0,5,0,0,0,0,0,0,9,10,13,36,91,56,16,70,10,1,61,11,0,0,29,0,0,0,4,3,0,7,0,3,0,0,0,0,4,1,2,21,78,8,37,97,145,88,67,3,4,0,4,0,0,0,0,22,22,92,0,48,15,8,1,23,2,41,54,65,87,16,36,5,40,3,62,0,33,9,74,31,3,62,95,22,27,80,167,15,28,6,41,82,26,36,24,87,29,94,58,65,111,115,69,0,81,0,0,0,0,0,0,26,5,94,73,76,57,50,57,20,0,39,110,28,0,15,65,30,0,116,101,13,44,50,100,0,6,0,0,0,0,0,0,0,0,4,10,0,29,4,40,96,12,14,98,194,20,31,70,61,142,13,72,0,8,51,35,0,98,85,25,0,63,169,4,40,0,0,0,0,0,0,3,9,0,102,39,184,159,24,4,21,1,12,0,0,6,0,13,39,122,20,52,49,85,102,4,19,1,39,6,13,30,59,82,28,69,3,58,121,128,15,27,55,14,170,131,50,21,24,4,113,53,90,50,0,37,0,0,0,0,0,12,4,0,0,17,3,0,6,7,0,18,3,68,57,84,84,60,37,105,48,77,3,0,0,5,0,0,0,0,0,0,7,10,13,36,91,57,18,74,11,1,54,10,0,0,26,0,0,0,5,4,0,7,0,4,0,0,0,0,4,1,2,21,87,12,46,72,161,78,77,2,5,0,2,0,0,0,0,16,21,93,0,37,23,9,0,11,1,28,59,72,86,15,37,6,38,3,62,0,28,6,61,33,3,59,114,22,27,83,164,10,26,6,41,78,24,36,24,82,30,93,59,60

InterPro domains:
  IPR003010 Carbon-nitrogen hydrolase [PF00795] (5-248)
  IPR003010 Carbon-nitrogen hydrolase [PS50263] (4-243)
  IPR036526 Carbon-nitrogen hydrolase superfamily [G3DSA:3.60.110.10] (1-266)
  IPR036526 Carbon-nitrogen hydrolase superfamily [SSF56317] (2-255)
  IPR052737 Omega-amidase YafV [PTHR47799] (1-264)

Sequence (1060 aa):
MHDLRISLVQGSTRWHDPAGNRDYYGALLEPLAGQSDLVILPETFTSGFSNEAIDKAEDMDGPTVAWIRTQAARLGAAITGSVQLRTEHGVFNRLLWATPDGALQYYDKRHLFRFGNEHLRYAAGRERLCVEWKGWRINPQVCYDLRFPVFCRNRFDVERPGQLDFDLQLFVANWPSARAYAWKTLLRARAIENLCFVAAVNRVGVDGNQLHYAGDSAVIDFLGQPQVEIREQEQVVTTTISAAALAEHRARFPAMLDGDSFVLGMHDLRISLVQGSTRWHDPAGNRDYYGALLEPLAGQSDLVILPETFTSGFSNEAIDKAEDMDGPTVAWIRTQAARLGAAITGSVQLRTEHGVFNRLLWATPDGALQYYDKRHLFRFGNEHLRYAAGRERLCVEWKGWRINPQVCYDLRFPVFCRNRFDVERPGQLDFDLQLFVANWPSARAYAWKTLLRARAIENLCFVAAVNRVGVDGNQLHYAGDSAVIDFLGQPQVEIREQEQVVTTTISAAALAEHRARFPAMLDGDSFVLGMHDLRISLVQGSTRWHDPAGNRDYYGALLEPLAGQSDLVILPETFTSGFSNEAIDKAEDMDGPTVAWIRTQAARLGAAITGSVQLRTEHGVFNRLLWATPDGALQYYDKRHLFRFGNEHLRYAAGRERLCVEWKGWRINPQVCYDLRFPVFCRNRFDVERPGQLDFDLQLFVANWPSARAYAWKTLLRARAIENLCFVAAVNRVGVDGNQLHYAGDSAVIDFLGQPQVEIREQEQVVTTTISAAALAEHRARFPAMLDGDSFVLGMHDLRISLVQGSTRWHDPAGNRDYYGALLEPLAGQSDLVILPETFTSGFSNEAIDKAEDMDGPTVAWIRTQAARLGAAITGSVQLRTEHGVFNRLLWATPDGALQYYDKRHLFRFGNEHLRYAAGRERLCVEWKGWRINPQVCYDLRFPVFCRNRFDVERPGQLDFDLQLFVANWPSARAYAWKTLLRARAIENLCFVAAVNRVGVDGNQLHYAGDSAVIDFLGQPQVEIREQEQVVTTTISAAALAEHRARFPAMLDGDSFVLG